Protein AF-0000000079918611 (afdb_homodimer)

Sequence (894 aa):
MAHETSGSGKTSVLRTPRFWIAPLLLVSIVMSLLAALYMGGMLDPTKNLDHFPIALVNQDEGDTLPGSTPPQQQNLGDQIEAGLIEGVDPEKVELRRIGIAEAQSKLDNGDLYGAIVIPSDFTKRTFILAQASVIPGDVERPVITIYTNPRAGTISANLVSNIGQMAMDKANQTMGEQLTAQVTQQLAATAPDAQLSGASRLVLTDPIDVRTVAHNPLPEGTGYGLAAFYYALLLVLAGFTGATIASTLVDGMLGFTPTEVGPLYLHNEAVPISRFNTLLVKWALMTLLAGIVSGLYLWISSALGLPITDPLALWEYGAFAIAAVGITAMSVMAAFGNLGLLINLMIFVVLALPSSGGTIPLEAAPRLYTWLGEFEPMHQIYIGVRAILFFGAKGDAGLIHAVWMTAGGLLIGLIFGAVVTRFYDRKGLHRRHKAPNALETVDVAGAMAHETSGSGKTSVLRTPRFWIAPLLLVSIVMSLLAALYMGGMLDPTKNLDHFPIALVNQDEGDTLPGSTPPQQQNLGDQIEAGLIEGVDPEKVELRRIGIAEAQSKLDNGDLYGAIVIPSDFTKRTFILAQASVIPGDVERPVITIYTNPRAGTISANLVSNIGQMAMDKANQTMGEQLTAQVTQQLAATAPDAQLSGASRLVLTDPIDVRTVAHNPLPEGTGYGLAAFYYALLLVLAGFTGATIASTLVDGMLGFTPTEVGPLYLHNEAVPISRFNTLLVKWALMTLLAGIVSGLYLWISSALGLPITDPLALWEYGAFAIAAVGITAMSVMAAFGNLGLLINLMIFVVLALPSSGGTIPLEAAPRLYTWLGEFEPMHQIYIGVRAILFFGAKGDAGLIHAVWMTAGGLLIGLIFGAVVTRFYDRKGLHRRHKAPNALETVDVAGA

Solvent-accessible surface area (backbone atoms only — not comparable to full-atom values): 44540 Å² total; per-residue (Å²): 133,78,77,82,69,80,73,72,66,64,66,37,53,81,64,34,65,65,65,58,45,51,44,49,51,52,44,42,50,55,48,48,52,37,45,50,44,55,48,60,42,42,25,42,37,82,81,27,30,43,49,37,42,29,32,36,24,76,49,39,72,32,36,65,46,84,90,42,83,71,76,39,78,43,45,53,41,59,53,50,52,53,49,50,60,69,72,44,56,61,64,33,40,29,74,40,80,46,53,67,69,57,45,51,52,33,47,60,37,52,72,24,35,24,32,41,39,35,41,47,54,32,30,46,30,45,54,49,37,57,49,25,43,76,37,69,41,93,55,57,66,24,55,37,40,35,32,20,19,38,75,62,14,45,53,42,19,51,48,39,50,51,53,48,48,57,53,43,51,54,51,26,45,54,49,9,54,52,50,44,52,50,46,51,54,49,34,54,70,74,36,68,85,62,69,69,31,12,35,26,50,51,44,34,51,50,37,57,43,77,40,80,42,64,45,79,64,77,64,81,26,29,29,74,47,45,44,32,40,53,50,31,49,48,35,52,45,45,4,45,54,35,31,51,54,37,49,52,50,51,35,34,75,43,15,71,39,66,42,32,62,46,88,44,69,47,73,42,73,59,54,94,63,55,58,43,59,52,49,50,52,50,41,54,50,39,47,54,42,15,49,52,44,21,46,47,48,52,50,51,41,46,74,70,45,36,70,68,82,44,61,66,63,50,31,52,51,36,16,50,50,13,26,23,44,14,39,27,42,46,21,41,25,70,51,25,33,66,57,16,54,54,53,42,42,45,58,68,48,57,50,17,67,56,23,27,35,51,68,56,43,44,39,26,20,49,69,67,37,46,57,42,32,73,70,38,65,46,17,32,45,22,38,24,41,32,8,32,58,65,38,76,53,30,50,86,33,33,27,51,58,18,52,50,52,45,50,51,50,27,50,49,18,53,51,52,28,51,53,48,28,47,51,38,48,70,71,62,58,58,87,60,79,75,63,81,71,74,78,73,77,71,72,69,66,82,107,135,78,76,80,69,82,70,70,66,67,67,37,54,78,65,34,64,65,64,58,45,50,43,47,50,52,42,40,50,54,49,49,52,37,44,48,45,54,47,60,40,42,24,42,36,81,78,26,30,43,49,37,42,29,32,37,24,75,50,39,70,30,36,65,46,84,88,42,85,70,76,40,78,43,46,54,41,60,52,51,52,53,49,50,60,70,71,44,58,62,65,31,39,30,73,40,81,47,52,67,68,57,46,51,52,33,47,61,38,52,72,24,34,23,32,41,40,34,40,47,54,31,28,45,31,44,54,50,39,57,48,24,45,78,35,70,41,92,54,58,67,23,54,36,40,35,32,20,19,36,74,63,14,45,51,42,18,51,47,40,51,50,54,48,48,55,51,44,52,54,50,24,46,54,50,10,54,52,50,44,52,51,45,51,53,47,33,54,70,75,36,68,86,61,70,71,31,11,35,26,49,52,43,34,52,53,36,56,43,76,41,80,42,62,45,79,63,76,65,82,27,28,28,74,46,44,45,32,39,55,51,26,50,48,33,51,46,46,4,46,53,36,30,52,53,37,49,52,50,51,35,32,74,43,15,72,39,66,42,33,62,47,86,44,69,48,74,42,75,60,55,94,62,55,58,45,60,51,49,50,52,50,42,52,50,38,46,54,42,15,49,51,44,21,46,48,47,52,50,51,41,45,73,70,44,36,72,67,82,46,63,66,62,48,32,53,50,37,17,50,48,13,24,24,43,13,40,26,41,45,22,40,25,69,50,26,32,66,57,15,53,53,54,42,42,44,57,68,48,56,50,17,67,56,22,26,35,51,68,55,44,44,39,26,21,48,68,68,37,46,57,43,32,73,70,38,66,46,18,34,44,22,38,24,41,31,8,31,58,64,38,76,53,30,49,85,33,31,26,52,58,19,53,51,53,46,51,52,50,27,50,50,18,51,49,52,28,52,51,48,29,46,51,39,47,71,70,64,59,58,86,61,78,77,65,83,70,72,76,73,76,71,70,67,67,81,109

Organism: NCBI:txid1990687

Structure (mmCIF, N/CA/C/O backbone):
data_AF-0000000079918611-model_v1
#
loop_
_entity.id
_entity.type
_entity.pdbx_description
1 polymer 'DUF3533 domain-containing protein'
#
loop_
_atom_site.group_PDB
_atom_site.id
_atom_site.type_symbol
_atom_site.label_atom_id
_atom_site.label_alt_id
_atom_site.label_comp_id
_atom_site.label_asym_id
_atom_site.label_entity_id
_atom_site.label_seq_id
_atom_site.pdbx_PDB_ins_code
_atom_site.Cartn_x
_atom_site.Cartn_y
_atom_site.Cartn_z
_atom_site.occupancy
_atom_site.B_iso_or_equiv
_atom_site.auth_seq_id
_atom_site.auth_comp_id
_atom_site.auth_asym_id
_atom_site.auth_atom_id
_atom_site.pdbx_PDB_model_num
ATOM 1 N N . MET A 1 1 ? -27.156 52.125 43.562 1 26.44 1 MET A N 1
ATOM 2 C CA . MET A 1 1 ? -27.812 50.938 43.062 1 26.44 1 MET A CA 1
ATOM 3 C C . MET A 1 1 ? -27.234 50.531 41.719 1 26.44 1 MET A C 1
ATOM 5 O O . MET A 1 1 ? -27.656 51.031 40.656 1 26.44 1 MET A O 1
ATOM 9 N N . ALA A 1 2 ? -26.062 50.438 41.531 1 37.22 2 ALA A N 1
ATOM 10 C CA . ALA A 1 2 ? -25.188 50.188 40.406 1 37.22 2 ALA A CA 1
ATOM 11 C C . ALA A 1 2 ? -25.625 48.938 39.656 1 37.22 2 ALA A C 1
ATOM 13 O O . ALA A 1 2 ? -25.797 47.875 40.25 1 37.22 2 ALA A O 1
ATOM 14 N N . HIS A 1 3 ? -26.359 49.125 38.562 1 30.62 3 HIS A N 1
ATOM 15 C CA . HIS A 1 3 ? -26.891 48.125 37.625 1 30.62 3 HIS A CA 1
ATOM 16 C C . HIS A 1 3 ? -25.859 47.062 37.312 1 30.62 3 HIS A C 1
ATOM 18 O O . HIS A 1 3 ? -24.719 47.375 36.969 1 30.62 3 HIS A O 1
ATOM 24 N N . GLU A 1 4 ? -25.828 46 38.062 1 33.47 4 GLU A N 1
ATOM 25 C CA . GLU A 1 4 ? -25.234 44.688 37.781 1 33.47 4 GLU A CA 1
ATOM 26 C C . GLU A 1 4 ? -25.391 44.312 36.312 1 33.47 4 GLU A C 1
ATOM 28 O O . GLU A 1 4 ? -26.406 43.719 35.938 1 33.47 4 GLU A O 1
ATOM 33 N N . THR A 1 5 ? -25.078 45.219 35.375 1 31.92 5 THR A N 1
ATOM 34 C CA . THR A 1 5 ? -25.359 45.062 33.938 1 31.92 5 THR A CA 1
ATOM 35 C C . THR A 1 5 ? -25.047 43.656 33.5 1 31.92 5 THR A C 1
ATOM 37 O O . THR A 1 5 ? -24.5 42.844 34.25 1 31.92 5 THR A O 1
ATOM 40 N N . SER A 1 6 ? -24.266 43.5 32.219 1 34.56 6 SER A N 1
ATOM 41 C CA . SER A 1 6 ? -24.359 42.75 30.953 1 34.56 6 SER A CA 1
ATOM 42 C C . SER A 1 6 ? -23.688 41.406 31.047 1 34.56 6 SER A C 1
ATOM 44 O O . SER A 1 6 ? -22.766 41.125 30.281 1 34.56 6 SER A O 1
ATOM 46 N N . GLY A 1 7 ? -23.562 40.781 32.031 1 38.34 7 GLY A N 1
ATOM 47 C CA . GLY A 1 7 ? -23.109 39.406 32.094 1 38.34 7 GLY A CA 1
ATOM 48 C C . GLY A 1 7 ? -23.766 38.5 31.094 1 38.34 7 GLY A C 1
ATOM 49 O O . GLY A 1 7 ? -23.484 37.281 31.047 1 38.34 7 GLY A O 1
ATOM 50 N N . SER A 1 8 ? -24.969 38.656 30.672 1 41.88 8 SER A N 1
ATOM 51 C CA . SER A 1 8 ? -25.906 37.906 29.859 1 41.88 8 SER A CA 1
ATOM 52 C C . SER A 1 8 ? -25.422 37.781 28.422 1 41.88 8 SER A C 1
ATOM 54 O O . SER A 1 8 ? -25.922 36.938 27.672 1 41.88 8 SER A O 1
ATOM 56 N N . GLY A 1 9 ? -24.719 38.625 27.844 1 42.59 9 GLY A N 1
ATOM 57 C CA . GLY A 1 9 ? -24.312 38.719 26.453 1 42.59 9 GLY A CA 1
ATOM 58 C C . GLY A 1 9 ? -23.266 37.656 26.062 1 42.59 9 GLY A C 1
ATOM 59 O O . GLY A 1 9 ? -22.969 37.469 24.875 1 42.59 9 GLY A O 1
ATOM 60 N N . LYS A 1 10 ? -22.328 37.312 26.875 1 50.03 10 LYS A N 1
ATOM 61 C CA . LYS A 1 10 ? -21.078 36.562 26.828 1 50.03 10 LYS A CA 1
ATOM 62 C C . LYS A 1 10 ? -21.344 35.062 26.656 1 50.03 10 LYS A C 1
ATOM 64 O O . LYS A 1 10 ? -20.641 34.375 25.891 1 50.03 10 LYS A O 1
ATOM 69 N N . THR A 1 11 ? -22.188 34.469 27.438 1 53.34 11 THR A N 1
ATOM 70 C CA . THR A 1 11 ? -22.734 33.125 27.328 1 53.34 11 THR A CA 1
ATOM 71 C C . THR A 1 11 ? -23.578 33 26.062 1 53.34 11 THR A C 1
ATOM 73 O O . THR A 1 11 ? -24.016 31.891 25.719 1 53.34 11 THR A O 1
ATOM 76 N N . SER A 1 12 ? -23.672 34.062 25.391 1 62.44 12 SER A N 1
ATOM 77 C CA . SER A 1 12 ? -24.609 34.188 24.281 1 62.44 12 SER A CA 1
ATOM 78 C C . SER A 1 12 ? -24 33.594 23 1 62.44 12 SER A C 1
ATOM 80 O O . SER A 1 12 ? -24.719 32.938 22.219 1 62.44 12 SER A O 1
ATOM 82 N N . VAL A 1 13 ? -22.766 33.719 22.969 1 64.38 13 VAL A N 1
ATOM 83 C CA . VAL A 1 13 ? -22.234 33.219 21.719 1 64.38 13 VAL A CA 1
ATOM 84 C C . VAL A 1 13 ? -22.312 31.688 21.672 1 64.38 13 VAL A C 1
ATOM 86 O O . VAL A 1 13 ? -22.594 31.109 20.625 1 64.38 13 VAL A O 1
ATOM 89 N N . LEU A 1 14 ? -22.219 31.125 22.906 1 68.56 14 LEU A N 1
ATOM 90 C CA . LEU A 1 14 ? -22.281 29.656 22.984 1 68.56 14 LEU A CA 1
ATOM 91 C C . LEU A 1 14 ? -23.703 29.172 22.719 1 68.56 14 LEU A C 1
ATOM 93 O O . LEU A 1 14 ? -23.906 27.984 22.422 1 68.56 14 LEU A O 1
ATOM 97 N N . ARG A 1 15 ? -24.562 30.141 22.766 1 68.38 15 ARG A N 1
ATOM 98 C CA . ARG A 1 15 ? -25.969 29.75 22.594 1 68.38 15 ARG A CA 1
ATOM 99 C C . ARG A 1 15 ? -26.438 29.984 21.172 1 68.38 15 ARG A C 1
ATOM 101 O O . ARG A 1 15 ? -27.547 29.594 20.797 1 68.38 15 ARG A O 1
ATOM 108 N N . THR A 1 16 ? -25.594 30.531 20.453 1 75.38 16 THR A N 1
ATOM 109 C CA . THR A 1 16 ? -26 30.734 19.062 1 75.38 16 THR A CA 1
ATOM 110 C C . THR A 1 16 ? -25.766 29.484 18.234 1 75.38 16 THR A C 1
ATOM 112 O O . THR A 1 16 ? -24.703 28.844 18.344 1 75.38 16 THR A O 1
ATOM 115 N N . PRO A 1 17 ? -26.812 29.094 17.531 1 77.31 17 PRO A N 1
ATOM 116 C CA . PRO A 1 17 ? -26.703 27.875 16.719 1 77.31 17 PRO A CA 1
ATOM 117 C C . PRO A 1 17 ? -25.562 27.953 15.711 1 77.31 17 PRO A C 1
ATOM 119 O O . PRO A 1 17 ? -25 26.922 15.344 1 77.31 17 PRO A O 1
ATOM 122 N N . ARG A 1 18 ? -25.344 29.094 15.25 1 75.62 18 ARG A N 1
ATOM 123 C CA . ARG A 1 18 ? -24.281 29.234 14.242 1 75.62 18 ARG A CA 1
ATOM 124 C C . ARG A 1 18 ? -22.938 28.812 14.812 1 75.62 18 ARG A C 1
ATOM 126 O O . ARG A 1 18 ? -22.094 28.281 14.086 1 75.62 18 ARG A O 1
ATOM 133 N N . PHE A 1 19 ? -22.703 29.031 16.094 1 77.62 19 PHE A N 1
ATOM 134 C CA . PHE A 1 19 ? -21.453 28.688 16.766 1 77.62 19 PHE A CA 1
ATOM 135 C C . PHE A 1 19 ? -21.188 27.188 16.688 1 77.62 19 PHE A C 1
ATOM 137 O O . PHE A 1 19 ? -20.047 26.781 16.438 1 77.62 19 PHE A O 1
ATOM 144 N N . TRP A 1 20 ? -22.188 26.438 16.75 1 80.38 20 TRP A N 1
ATOM 145 C CA . TRP A 1 20 ? -22.047 24.984 16.75 1 80.38 20 TRP A CA 1
ATOM 146 C C . TRP A 1 20 ? -22.156 24.422 15.336 1 80.38 20 TRP A C 1
ATOM 148 O O . TRP A 1 20 ? -21.438 23.484 14.969 1 80.38 20 TRP A O 1
ATOM 158 N N . ILE A 1 21 ? -22.875 25 14.508 1 87.38 21 ILE A N 1
ATOM 159 C CA . ILE A 1 21 ? -23.219 24.422 13.219 1 87.38 21 ILE A CA 1
ATOM 160 C C . ILE A 1 21 ? -22.078 24.656 12.227 1 87.38 21 ILE A C 1
ATOM 162 O O . ILE A 1 21 ? -21.781 23.781 11.398 1 87.38 21 ILE A O 1
ATOM 166 N N . ALA A 1 22 ? -21.391 25.734 12.305 1 84.81 22 ALA A N 1
ATOM 167 C CA . ALA A 1 22 ? -20.375 26.062 11.312 1 84.81 22 ALA A CA 1
ATOM 168 C C . ALA A 1 22 ? -19.219 25.047 11.352 1 84.81 22 ALA A C 1
ATOM 170 O O . ALA A 1 22 ? -18.891 24.438 10.336 1 84.81 22 ALA A O 1
ATOM 171 N N . PRO A 1 23 ? -18.688 24.859 12.57 1 86.88 23 PRO A N 1
ATOM 172 C CA . PRO A 1 23 ? -17.609 23.859 12.602 1 86.88 23 PRO A CA 1
ATOM 173 C C . PRO A 1 23 ? -18.094 22.453 12.281 1 86.88 23 PRO A C 1
ATOM 175 O O . PRO A 1 23 ? -17.391 21.703 11.602 1 86.88 23 PRO A O 1
ATOM 178 N N . LEU A 1 24 ? -19.219 22.141 12.727 1 91.75 24 LEU A N 1
ATOM 179 C CA . LEU A 1 24 ? -19.766 20.812 12.469 1 91.75 24 LEU A CA 1
ATOM 180 C C . LEU A 1 24 ? -19.969 20.578 10.977 1 91.75 24 LEU A C 1
ATOM 182 O O . LEU A 1 24 ? -19.609 19.531 10.445 1 91.75 24 LEU A O 1
ATOM 186 N N . LEU A 1 25 ? -20.484 21.531 10.289 1 92 25 LEU A N 1
ATOM 187 C CA . LEU A 1 25 ? -20.781 21.422 8.867 1 92 25 LEU A CA 1
ATOM 188 C C . LEU A 1 25 ? -19.484 21.391 8.047 1 92 25 LEU A C 1
ATOM 190 O O . LEU A 1 25 ? -19.328 20.562 7.156 1 92 25 LEU A O 1
ATOM 194 N N . LEU A 1 26 ? -18.562 22.266 8.383 1 88.5 26 LEU A N 1
ATOM 195 C CA . LEU A 1 26 ? -17.344 22.359 7.602 1 88.5 26 LEU A CA 1
ATOM 196 C C . LEU A 1 26 ? -16.516 21.094 7.746 1 88.5 26 LEU A C 1
ATOM 198 O O . LEU A 1 26 ? -16.062 20.516 6.75 1 88.5 26 LEU A O 1
ATOM 202 N N . VAL A 1 27 ? -16.328 20.672 8.961 1 90.75 27 VAL A N 1
ATOM 203 C CA . VAL A 1 27 ? -15.531 19.469 9.195 1 90.75 27 VAL A CA 1
ATOM 204 C C . VAL A 1 27 ? -16.203 18.266 8.539 1 90.75 27 VAL A C 1
ATOM 206 O O . VAL A 1 27 ? -15.547 17.453 7.906 1 90.75 27 VAL A O 1
ATOM 209 N N . SER A 1 28 ? -17.516 18.219 8.672 1 94.44 28 SER A N 1
ATOM 210 C CA . SER A 1 28 ? -18.234 17.094 8.094 1 94.44 28 SER A CA 1
ATOM 211 C C . SER A 1 28 ? -18.094 17.062 6.574 1 94.44 28 SER A C 1
ATOM 213 O O . SER A 1 28 ? -17.922 15.992 5.984 1 94.44 28 SER A O 1
ATOM 215 N N . ILE A 1 29 ? -18.109 18.172 5.922 1 92.31 29 ILE A N 1
ATOM 216 C CA . ILE A 1 29 ? -17.984 18.25 4.469 1 92.31 29 ILE A CA 1
ATOM 217 C C . ILE A 1 29 ? -16.578 17.828 4.051 1 92.31 29 ILE A C 1
ATOM 219 O O . ILE A 1 29 ? -16.406 17 3.154 1 92.31 29 ILE A O 1
ATOM 223 N N . VAL A 1 30 ? -15.594 18.359 4.723 1 88.88 30 VAL A N 1
ATOM 224 C CA . VAL A 1 30 ? -14.203 18.078 4.395 1 88.88 30 VAL A CA 1
ATOM 225 C C . VAL A 1 30 ? -13.914 16.594 4.613 1 88.88 30 VAL A C 1
ATOM 227 O O . VAL A 1 30 ? -13.297 15.938 3.766 1 88.88 30 VAL A O 1
ATOM 230 N N . MET A 1 31 ? -14.391 16.078 5.723 1 92.31 31 MET A N 1
ATOM 231 C CA . MET A 1 31 ? -14.125 14.68 6.047 1 92.31 31 MET A CA 1
ATOM 232 C C . MET A 1 31 ? -14.906 13.75 5.129 1 92.31 31 MET A C 1
ATOM 234 O O . MET A 1 31 ? -14.43 12.664 4.789 1 92.31 31 MET A O 1
ATOM 238 N N . SER A 1 32 ? -16.141 14.211 4.723 1 94.31 32 SER A N 1
ATOM 239 C CA . SER A 1 32 ? -16.891 13.422 3.756 1 94.31 32 SER A CA 1
ATOM 240 C C . SER A 1 32 ? -16.172 13.344 2.418 1 94.31 32 SER A C 1
ATOM 242 O O . SER A 1 32 ? -16.109 12.273 1.798 1 94.31 32 SER A O 1
ATOM 244 N N . LEU A 1 33 ? -15.648 14.461 1.994 1 90.88 33 LEU A N 1
ATOM 245 C CA . LEU A 1 33 ? -14.875 14.477 0.757 1 90.88 33 LEU A CA 1
ATOM 246 C C . LEU A 1 33 ? -13.641 13.586 0.873 1 90.88 33 LEU A C 1
ATOM 248 O O . LEU A 1 33 ? -13.305 12.859 -0.065 1 90.88 33 LEU A O 1
ATOM 252 N N . LEU A 1 34 ? -13.055 13.625 1.976 1 91.25 34 LEU A N 1
ATOM 253 C CA . LEU A 1 34 ? -11.891 12.781 2.229 1 91.25 34 LEU A CA 1
ATOM 254 C C . LEU A 1 34 ? -12.258 11.305 2.135 1 91.25 34 LEU A C 1
ATOM 256 O O . LEU A 1 34 ? -11.562 10.539 1.464 1 91.25 34 LEU A O 1
ATOM 260 N N . ALA A 1 35 ? -13.32 10.953 2.744 1 93.88 35 ALA A N 1
ATOM 261 C CA . ALA A 1 35 ? -13.758 9.562 2.734 1 93.88 35 ALA A CA 1
ATOM 262 C C . ALA A 1 35 ? -14.102 9.102 1.32 1 93.88 35 ALA A C 1
ATOM 264 O O . ALA A 1 35 ? -13.719 8.008 0.904 1 93.88 35 ALA A O 1
ATOM 265 N N . ALA A 1 36 ? -14.812 9.938 0.601 1 93.38 36 ALA A N 1
ATOM 266 C CA . ALA A 1 36 ? -15.219 9.602 -0.761 1 93.38 36 ALA A CA 1
ATOM 267 C C . ALA A 1 36 ? -14.008 9.398 -1.665 1 93.38 36 ALA A C 1
ATOM 269 O O . ALA A 1 36 ? -13.969 8.453 -2.453 1 93.38 36 ALA A O 1
ATOM 270 N N . LEU A 1 37 ? -13.062 10.203 -1.494 1 90.44 37 LEU A N 1
ATOM 271 C CA . LEU A 1 37 ? -11.891 10.148 -2.365 1 90.44 37 LEU A CA 1
ATOM 272 C C . LEU A 1 37 ? -10.961 9.008 -1.965 1 90.44 37 LEU A C 1
ATOM 274 O O . LEU A 1 37 ? -10.438 8.297 -2.826 1 90.44 37 LEU A O 1
ATOM 278 N N . TYR A 1 38 ? -10.766 8.812 -0.687 1 90.81 38 TYR A N 1
ATOM 279 C CA . TYR A 1 38 ? -9.852 7.777 -0.226 1 90.81 38 TYR A CA 1
ATOM 280 C C . TYR A 1 38 ? -10.43 6.391 -0.477 1 90.81 38 TYR A C 1
ATOM 282 O O . TYR A 1 38 ? -9.742 5.504 -0.988 1 90.81 38 TYR A O 1
ATOM 290 N N . MET A 1 39 ? -11.719 6.219 -0.211 1 92.44 39 MET A N 1
ATOM 291 C CA . MET A 1 39 ? -12.352 4.914 -0.376 1 92.44 39 MET A CA 1
ATOM 292 C C . MET A 1 39 ? -12.734 4.672 -1.832 1 92.44 39 MET A C 1
ATOM 294 O O . MET A 1 39 ? -12.602 3.559 -2.34 1 92.44 39 MET A O 1
ATOM 298 N N . GLY A 1 40 ? -13.141 5.672 -2.492 1 90.69 40 GLY A N 1
ATOM 299 C CA . GLY A 1 40 ? -13.625 5.527 -3.854 1 90.69 40 GLY A CA 1
ATOM 300 C C . GLY A 1 40 ? -12.57 5.023 -4.816 1 90.69 40 GLY A C 1
ATOM 301 O O . GLY A 1 40 ? -12.883 4.297 -5.766 1 90.69 40 GLY A O 1
ATOM 302 N N . GLY A 1 41 ? -11.359 5.328 -4.598 1 88.12 41 GLY A N 1
ATOM 303 C CA . GLY A 1 41 ? -10.289 4.98 -5.523 1 88.12 41 GLY A CA 1
ATOM 304 C C . GLY A 1 41 ? -9.656 3.637 -5.227 1 88.12 41 GLY A C 1
ATOM 305 O O . GLY A 1 41 ? -8.992 3.055 -6.09 1 88.12 41 GLY A O 1
ATOM 306 N N . MET A 1 42 ? -9.938 3.068 -4.102 1 89 42 MET A N 1
ATOM 307 C CA . MET A 1 42 ? -9.102 1.938 -3.709 1 89 42 MET A CA 1
ATOM 308 C C . MET A 1 42 ? -9.938 0.678 -3.525 1 89 42 MET A C 1
ATOM 310 O O . MET A 1 42 ? -9.414 -0.434 -3.543 1 89 42 MET A O 1
ATOM 314 N N . LEU A 1 43 ? -11.273 0.711 -3.52 1 88.88 43 LEU A N 1
ATOM 315 C CA . LEU A 1 43 ? -12.102 -0.388 -3.043 1 88.88 43 LEU A CA 1
ATOM 316 C C . LEU A 1 43 ? -12.188 -1.501 -4.082 1 88.88 43 LEU A C 1
ATOM 318 O O . LEU A 1 43 ? -12.203 -2.684 -3.73 1 88.88 43 LEU A O 1
ATOM 322 N N . ASP A 1 44 ? -12.141 -1.106 -5.344 1 90.5 44 ASP A N 1
ATOM 323 C CA . ASP A 1 44 ? -12.367 -2.156 -6.332 1 90.5 44 ASP A CA 1
ATOM 324 C C . ASP A 1 44 ? -11.562 -1.895 -7.605 1 90.5 44 ASP A C 1
ATOM 326 O O . ASP A 1 44 ? -12.133 -1.59 -8.656 1 90.5 44 ASP A O 1
ATOM 330 N N . PRO A 1 45 ? -10.258 -2.162 -7.535 1 88.12 45 PRO A N 1
ATOM 331 C CA . PRO A 1 45 ? -9.422 -1.912 -8.711 1 88.12 45 PRO A CA 1
ATOM 332 C C . PRO A 1 45 ? -9.844 -2.744 -9.922 1 88.12 45 PRO A C 1
ATOM 334 O O . PRO A 1 45 ? -9.844 -2.244 -11.047 1 88.12 45 PRO A O 1
ATOM 337 N N . THR A 1 46 ? -10.234 -3.957 -9.727 1 88.12 46 THR A N 1
ATOM 338 C CA . THR A 1 46 ? -10.594 -4.844 -10.828 1 88.12 46 THR A CA 1
ATOM 339 C C . THR A 1 46 ? -11.867 -4.363 -11.516 1 88.12 46 THR A C 1
ATOM 341 O O . THR A 1 46 ? -11.984 -4.449 -12.742 1 88.12 46 THR A O 1
ATOM 344 N N . LYS A 1 47 ? -12.742 -3.85 -10.734 1 88.69 47 LYS A N 1
ATOM 345 C CA . LYS A 1 47 ? -14.008 -3.355 -11.281 1 88.69 47 LYS A CA 1
ATOM 346 C C . LYS A 1 47 ? -13.797 -2.053 -12.047 1 88.69 47 LYS A C 1
ATOM 348 O O . LYS A 1 47 ? -14.516 -1.771 -13.008 1 88.69 47 LYS A O 1
ATOM 353 N N . ASN A 1 48 ? -12.789 -1.37 -11.688 1 90.75 48 ASN A N 1
ATOM 354 C CA . ASN A 1 48 ? -12.625 -0.032 -12.242 1 90.75 48 ASN A CA 1
ATOM 355 C C . ASN A 1 48 ? -11.516 0.001 -13.297 1 90.75 48 ASN A C 1
ATOM 357 O O . ASN A 1 48 ? -11.008 1.07 -13.633 1 90.75 48 ASN A O 1
ATOM 361 N N . LEU A 1 49 ? -11.133 -1.151 -13.742 1 92.06 49 LEU A N 1
ATOM 362 C CA . LEU A 1 49 ? -10.148 -1.166 -14.812 1 92.06 49 LEU A CA 1
ATOM 363 C C . LEU A 1 49 ? -10.641 -0.364 -16.016 1 92.06 49 LEU A C 1
ATOM 365 O O . LEU A 1 49 ? -11.82 -0.437 -16.375 1 92.06 49 LEU A O 1
ATOM 369 N N . ASP A 1 50 ? -9.812 0.501 -16.438 1 93.44 50 ASP A N 1
ATOM 370 C CA . ASP A 1 50 ? -10.094 1.335 -17.594 1 93.44 50 ASP A CA 1
ATOM 371 C C . ASP A 1 50 ? -8.922 1.337 -18.578 1 93.44 50 ASP A C 1
ATOM 373 O O . ASP A 1 50 ? -7.961 2.09 -18.391 1 93.44 50 ASP A O 1
ATOM 377 N N . HIS A 1 51 ? -8.961 0.568 -19.656 1 93.38 51 HIS A N 1
ATOM 378 C CA . HIS A 1 51 ? -7.949 0.448 -20.703 1 93.38 51 HIS A CA 1
ATOM 379 C C . HIS A 1 51 ? -6.57 0.175 -20.109 1 93.38 51 HIS A C 1
ATOM 381 O O . HIS A 1 51 ? -5.605 0.875 -20.422 1 93.38 51 HIS A O 1
ATOM 387 N N . PHE A 1 52 ? -6.543 -0.793 -19.141 1 94.31 52 PHE A N 1
ATOM 388 C CA . PHE A 1 52 ? -5.309 -1.251 -18.516 1 94.31 52 PHE A CA 1
ATOM 389 C C . PHE A 1 52 ? -4.387 -1.902 -19.531 1 94.31 52 PHE A C 1
ATOM 391 O O . PHE A 1 52 ? -4.707 -2.961 -20.078 1 94.31 52 PHE A O 1
ATOM 398 N N . PRO A 1 53 ? -3.264 -1.286 -19.828 1 95.94 53 PRO A N 1
ATOM 399 C CA . PRO A 1 53 ? -2.5 -1.699 -21.016 1 95.94 53 PRO A CA 1
ATOM 400 C C . PRO A 1 53 ? -1.59 -2.895 -20.734 1 95.94 53 PRO A C 1
ATOM 402 O O . PRO A 1 53 ? -0.742 -2.838 -19.844 1 95.94 53 PRO A O 1
ATOM 405 N N . ILE A 1 54 ? -1.673 -3.906 -21.484 1 97.5 54 ILE A N 1
ATOM 406 C CA . ILE A 1 54 ? -0.837 -5.102 -21.5 1 97.5 54 ILE A CA 1
ATOM 407 C C . ILE A 1 54 ? -0.446 -5.438 -22.938 1 97.5 54 ILE A C 1
ATOM 409 O O . ILE A 1 54 ? -1.275 -5.367 -23.844 1 97.5 54 ILE A O 1
ATOM 413 N N . ALA A 1 55 ? 0.792 -5.766 -23.156 1 98.25 55 ALA A N 1
ATOM 414 C CA . ALA A 1 55 ? 1.22 -6.148 -24.5 1 98.25 55 ALA A CA 1
ATOM 415 C C . ALA A 1 55 ? 0.935 -7.625 -24.766 1 98.25 55 ALA A C 1
ATOM 417 O O . ALA A 1 55 ? 1.093 -8.461 -23.875 1 98.25 55 ALA A O 1
ATOM 418 N N . LEU A 1 56 ? 0.472 -7.91 -25.891 1 97.88 56 LEU A N 1
ATOM 419 C CA . LEU A 1 56 ? 0.352 -9.266 -26.406 1 97.88 56 LEU A CA 1
ATOM 420 C C . LEU A 1 56 ? 1.315 -9.492 -27.578 1 97.88 56 LEU A C 1
ATOM 422 O O . LEU A 1 56 ? 1.153 -8.906 -28.641 1 97.88 56 LEU A O 1
ATOM 426 N N . VAL A 1 57 ? 2.322 -10.328 -27.328 1 98.25 57 VAL A N 1
ATOM 427 C CA . VAL A 1 57 ? 3.365 -10.609 -28.312 1 98.25 57 VAL A CA 1
ATOM 428 C C . VAL A 1 57 ? 3.246 -12.047 -28.812 1 98.25 57 VAL A C 1
ATOM 430 O O . VAL A 1 57 ? 3.564 -12.984 -28.078 1 98.25 57 VAL A O 1
ATOM 433 N N . ASN A 1 58 ? 2.797 -12.242 -29.953 1 98.06 58 ASN A N 1
ATOM 434 C CA . ASN A 1 58 ? 2.717 -13.562 -30.578 1 98.06 58 ASN A CA 1
ATOM 435 C C . ASN A 1 58 ? 3.842 -13.773 -31.594 1 98.06 58 ASN A C 1
ATOM 437 O O . ASN A 1 58 ? 3.818 -13.203 -32.688 1 98.06 58 ASN A O 1
ATOM 441 N N . GLN A 1 59 ? 4.812 -14.625 -31.203 1 97.56 59 GLN A N 1
ATOM 442 C CA . GLN A 1 59 ? 5.945 -14.891 -32.094 1 97.56 59 GLN A CA 1
ATOM 443 C C . GLN A 1 59 ? 5.844 -16.281 -32.688 1 97.56 59 GLN A C 1
ATOM 445 O O . GLN A 1 59 ? 6.77 -16.734 -33.375 1 97.56 59 GLN A O 1
ATOM 450 N N . ASP A 1 60 ? 4.719 -16.953 -32.5 1 97.38 60 ASP A N 1
ATOM 451 C CA . ASP A 1 60 ? 4.586 -18.344 -32.938 1 97.38 60 ASP A CA 1
ATOM 452 C C . ASP A 1 60 ? 4.656 -18.453 -34.469 1 97.38 60 ASP A C 1
ATOM 454 O O . ASP A 1 60 ? 3.932 -17.75 -35.188 1 97.38 60 ASP A O 1
ATOM 458 N N . GLU A 1 61 ? 5.504 -19.375 -35 1 95.69 61 GLU A N 1
ATOM 459 C CA . GLU A 1 61 ? 5.691 -19.531 -36.438 1 95.69 61 GLU A CA 1
ATOM 460 C C . GLU A 1 61 ? 4.766 -20.609 -37 1 95.69 61 GLU A C 1
ATOM 462 O O . GLU A 1 61 ? 4.574 -20.703 -38.219 1 95.69 61 GLU A O 1
ATOM 467 N N . GLY A 1 62 ? 4.191 -21.297 -36.094 1 93.56 62 GLY A N 1
ATOM 468 C CA . GLY A 1 62 ? 3.361 -22.406 -36.562 1 93.56 62 GLY A CA 1
ATOM 469 C C . GLY A 1 62 ? 4.164 -23.625 -36.938 1 93.56 62 GLY A C 1
ATOM 470 O O . GLY A 1 62 ? 5.391 -23.641 -36.812 1 93.56 62 GLY A O 1
ATOM 471 N N . ASP A 1 63 ? 3.426 -24.719 -37.219 1 92.75 63 ASP A N 1
ATOM 472 C CA . ASP A 1 63 ? 4.035 -25.953 -37.688 1 92.75 63 ASP A CA 1
ATOM 473 C C . ASP A 1 63 ? 3.02 -26.812 -38.469 1 92.75 63 ASP A C 1
ATOM 475 O O . ASP A 1 63 ? 1.839 -26.469 -38.531 1 92.75 63 ASP A O 1
ATOM 479 N N . THR A 1 64 ? 3.602 -27.859 -39.125 1 90.69 64 THR A N 1
ATOM 480 C CA . THR A 1 64 ? 2.734 -28.797 -39.844 1 90.69 64 THR A CA 1
ATOM 481 C C . THR A 1 64 ? 2.213 -29.875 -38.906 1 90.69 64 THR A C 1
ATOM 483 O O . THR A 1 64 ? 2.98 -30.453 -38.125 1 90.69 64 THR A O 1
ATOM 486 N N . LEU A 1 65 ? 0.849 -30 -38.844 1 83.69 65 LEU A N 1
ATOM 487 C CA . LEU A 1 65 ? 0.238 -31.047 -38.031 1 83.69 65 LEU A CA 1
ATOM 488 C C . LEU A 1 65 ? 0.812 -32.406 -38.375 1 83.69 65 LEU A C 1
ATOM 490 O O . LEU A 1 65 ? 0.785 -32.844 -39.531 1 83.69 65 LEU A O 1
ATOM 494 N N . PRO A 1 66 ? 1.339 -33 -37.312 1 77.38 66 PRO A N 1
ATOM 495 C CA . PRO A 1 66 ? 1.912 -34.312 -37.625 1 77.38 66 PRO A CA 1
ATOM 496 C C . PRO A 1 66 ? 0.875 -35.312 -38.125 1 77.38 66 PRO A C 1
ATOM 498 O O . PRO A 1 66 ? -0.237 -35.375 -37.594 1 77.38 66 PRO A O 1
ATOM 501 N N . GLY A 1 67 ? 1.152 -36.031 -39.219 1 73.5 67 GLY A N 1
ATOM 502 C CA . GLY A 1 67 ? 0.317 -37.094 -39.75 1 73.5 67 GLY A CA 1
ATOM 503 C C . GLY A 1 67 ? -0.795 -36.594 -40.625 1 73.5 67 GLY A C 1
ATOM 504 O O . GLY A 1 67 ? -1.646 -37.375 -41.094 1 73.5 67 GLY A O 1
ATOM 505 N N . SER A 1 68 ? -0.763 -35.312 -40.812 1 76.31 68 SER A N 1
ATOM 506 C CA . SER A 1 68 ? -1.812 -34.75 -41.656 1 76.31 68 SER A CA 1
ATOM 507 C C . SER A 1 68 ? -1.507 -35 -43.125 1 76.31 68 SER A C 1
ATOM 509 O O . SER A 1 68 ? -0.368 -34.812 -43.562 1 76.31 68 SER A O 1
ATOM 511 N N . THR A 1 69 ? -2.525 -35.594 -43.812 1 78.88 69 THR A N 1
ATOM 512 C CA . THR A 1 69 ? -2.445 -35.781 -45.25 1 78.88 69 THR A CA 1
ATOM 513 C C . THR A 1 69 ? -3.662 -35.156 -45.938 1 78.88 69 THR A C 1
ATOM 515 O O . THR A 1 69 ? -4.785 -35.625 -45.781 1 78.88 69 THR A O 1
ATOM 518 N N . PRO A 1 70 ? -3.443 -34.062 -46.719 1 83.38 70 PRO A N 1
ATOM 519 C CA . PRO A 1 70 ? -2.227 -33.312 -47 1 83.38 70 PRO A CA 1
ATOM 520 C C . PRO A 1 70 ? -1.722 -32.531 -45.781 1 83.38 70 PRO A C 1
ATOM 522 O O . PRO A 1 70 ? -2.453 -32.344 -44.812 1 83.38 70 PRO A O 1
ATOM 525 N N . PRO A 1 71 ? -0.462 -32.188 -45.906 1 84.75 71 PRO A N 1
ATOM 526 C CA . PRO A 1 71 ? 0.106 -31.438 -44.781 1 84.75 71 PRO A CA 1
ATOM 527 C C . PRO A 1 71 ? -0.683 -30.172 -44.438 1 84.75 71 PRO A C 1
ATOM 529 O O . PRO A 1 71 ? -0.931 -29.344 -45.312 1 84.75 71 PRO A O 1
ATOM 532 N N . GLN A 1 72 ? -1.24 -30.141 -43.25 1 87.38 72 GLN A N 1
ATOM 533 C CA . GLN A 1 72 ? -2.016 -29 -42.75 1 87.38 72 GLN A CA 1
ATOM 534 C C . GLN A 1 72 ? -1.185 -28.125 -41.812 1 87.38 72 GLN A C 1
ATOM 536 O O . GLN A 1 72 ? -0.666 -28.609 -40.812 1 87.38 72 GLN A O 1
ATOM 541 N N . GLN A 1 73 ? -1.033 -26.859 -42.25 1 90.75 73 GLN A N 1
ATOM 542 C CA . GLN A 1 73 ? -0.318 -25.906 -41.406 1 90.75 73 GLN A CA 1
ATOM 543 C C . GLN A 1 73 ? -1.22 -25.375 -40.312 1 90.75 73 GLN A C 1
ATOM 545 O O . GLN A 1 73 ? -2.383 -25.047 -40.562 1 90.75 73 GLN A O 1
ATOM 550 N N . GLN A 1 74 ? -0.737 -25.438 -39.062 1 90.81 74 GLN A N 1
ATOM 551 C CA . GLN A 1 74 ? -1.477 -24.891 -37.906 1 90.81 74 GLN A CA 1
ATOM 552 C C . GLN A 1 74 ? -0.607 -23.938 -37.094 1 90.81 74 GLN A C 1
ATOM 554 O O . GLN A 1 74 ? 0.613 -24.109 -37.031 1 90.81 74 GLN A O 1
ATOM 559 N N . ASN A 1 75 ? -1.216 -22.875 -36.625 1 93.81 75 ASN A N 1
ATOM 560 C CA . ASN A 1 75 ? -0.573 -21.938 -35.719 1 93.81 75 ASN A CA 1
ATOM 561 C C . ASN A 1 75 ? -1.376 -21.781 -34.438 1 93.81 75 ASN A C 1
ATOM 563 O O . ASN A 1 75 ? -2.295 -20.953 -34.375 1 93.81 75 ASN A O 1
ATOM 567 N N . LEU A 1 76 ? -0.988 -22.547 -33.469 1 92.88 76 LEU A N 1
ATOM 568 C CA . LEU A 1 76 ? -1.707 -22.547 -32.188 1 92.88 76 LEU A CA 1
ATOM 569 C C . LEU A 1 76 ? -1.543 -21.203 -31.484 1 92.88 76 LEU A C 1
ATOM 571 O O . LEU A 1 76 ? -2.41 -20.812 -30.703 1 92.88 76 LEU A O 1
ATOM 575 N N . GLY A 1 77 ? -0.426 -20.531 -31.672 1 94.62 77 GLY A N 1
ATOM 576 C CA . GLY A 1 77 ? -0.226 -19.203 -31.125 1 94.62 77 GLY A CA 1
ATOM 577 C C . GLY A 1 77 ? -1.283 -18.203 -31.578 1 94.62 77 GLY A C 1
ATOM 578 O O . GLY A 1 77 ? -1.779 -17.422 -30.766 1 94.62 77 GLY A O 1
ATOM 579 N N . ASP A 1 78 ? -1.608 -18.281 -32.812 1 95 78 ASP A N 1
ATOM 580 C CA . ASP A 1 78 ? -2.66 -17.406 -33.344 1 95 78 ASP A CA 1
ATOM 581 C C . ASP A 1 78 ? -4.004 -17.719 -32.688 1 95 78 ASP A C 1
ATOM 583 O O . ASP A 1 78 ? -4.797 -16.812 -32.438 1 95 78 ASP A O 1
ATOM 587 N N . GLN A 1 79 ? -4.242 -18.953 -32.438 1 91.25 79 GLN A N 1
ATOM 588 C CA . GLN A 1 79 ? -5.496 -19.359 -31.812 1 91.25 79 GLN A CA 1
ATOM 589 C C . GLN A 1 79 ? -5.574 -18.844 -30.375 1 91.25 79 GLN A C 1
ATOM 591 O O . GLN A 1 79 ? -6.625 -18.359 -29.938 1 91.25 79 GLN A O 1
ATOM 596 N N . ILE A 1 80 ? -4.488 -18.969 -29.75 1 93.44 80 ILE A N 1
ATOM 597 C CA . ILE A 1 80 ? -4.426 -18.5 -28.375 1 93.44 80 ILE A CA 1
ATOM 598 C C . ILE A 1 80 ? -4.621 -16.984 -28.344 1 93.44 80 ILE A C 1
ATOM 600 O O . ILE A 1 80 ? -5.352 -16.469 -27.5 1 93.44 80 ILE A O 1
ATOM 604 N N . GLU A 1 81 ? -3.908 -16.266 -29.203 1 94.81 81 GLU A N 1
ATOM 605 C CA . GLU A 1 81 ? -4.039 -14.812 -29.297 1 94.81 81 GLU A CA 1
ATOM 606 C C . GLU A 1 81 ? -5.492 -14.398 -29.516 1 94.81 81 GLU A C 1
ATOM 608 O O . GLU A 1 81 ? -6 -13.5 -28.844 1 94.81 81 GLU A O 1
ATOM 613 N N . ALA A 1 82 ? -6.152 -15.055 -30.438 1 92.62 82 ALA A N 1
ATOM 614 C CA . ALA A 1 82 ? -7.551 -14.758 -30.734 1 92.62 82 ALA A CA 1
ATOM 615 C C . ALA A 1 82 ? -8.438 -15.031 -29.531 1 92.62 82 ALA A C 1
ATOM 617 O O . ALA A 1 82 ? -9.359 -14.258 -29.25 1 92.62 82 ALA A O 1
ATOM 618 N N . GLY A 1 83 ? -8.172 -16.094 -28.875 1 89.81 83 GLY A N 1
ATOM 619 C CA . GLY A 1 83 ? -8.922 -16.422 -27.688 1 89.81 83 GLY A CA 1
ATOM 620 C C . GLY A 1 83 ? -8.742 -15.414 -26.562 1 89.81 83 GLY A C 1
ATOM 621 O O . GLY A 1 83 ? -9.703 -15.078 -25.875 1 89.81 83 GLY A O 1
ATOM 622 N N . LEU A 1 84 ? -7.547 -14.977 -26.422 1 92 84 LEU A N 1
ATOM 623 C CA . LEU A 1 84 ? -7.254 -13.984 -25.391 1 92 84 LEU A CA 1
ATOM 624 C C . LEU A 1 84 ? -7.98 -12.672 -25.672 1 92 84 LEU A C 1
ATOM 626 O O . LEU A 1 84 ? -8.562 -12.078 -24.766 1 92 84 LEU A O 1
ATOM 630 N N . ILE A 1 85 ? -7.922 -12.242 -26.906 1 92.12 85 ILE A N 1
ATOM 631 C CA . ILE A 1 85 ? -8.555 -10.984 -27.312 1 92.12 85 ILE A CA 1
ATOM 632 C C . ILE A 1 85 ? -10.062 -11.078 -27.109 1 92.12 85 ILE A C 1
ATOM 634 O O . ILE A 1 85 ? -10.695 -10.125 -26.641 1 92.12 85 ILE A O 1
ATOM 638 N N . GLU A 1 86 ? -10.625 -12.188 -27.344 1 88.75 86 GLU A N 1
ATOM 639 C CA . GLU A 1 86 ? -12.07 -12.391 -27.203 1 88.75 86 GLU A CA 1
ATOM 640 C C . GLU A 1 86 ? -12.469 -12.516 -25.734 1 88.75 86 GLU A C 1
ATOM 642 O O . GLU A 1 86 ? -13.57 -12.117 -25.359 1 88.75 86 GLU A O 1
ATOM 647 N N . GLY A 1 87 ? -11.594 -13 -24.984 1 87.5 87 GLY A N 1
ATOM 648 C CA . GLY A 1 87 ? -11.922 -13.305 -23.594 1 87.5 87 GLY A CA 1
ATOM 649 C C . GLY A 1 87 ? -11.742 -12.125 -22.672 1 87.5 87 GLY A C 1
ATOM 650 O O . GLY A 1 87 ? -12.188 -12.164 -21.516 1 87.5 87 GLY A O 1
ATOM 651 N N . VAL A 1 88 ? -11.164 -11.133 -23.203 1 89.19 88 VAL A N 1
ATOM 652 C CA . VAL A 1 88 ? -10.875 -9.992 -22.344 1 89.19 88 VAL A CA 1
ATOM 653 C C . VAL A 1 88 ? -11.734 -8.797 -22.766 1 89.19 88 VAL A C 1
ATOM 655 O O . VAL A 1 88 ? -11.922 -8.555 -23.953 1 89.19 88 VAL A O 1
ATOM 658 N N . ASP A 1 89 ? -12.352 -8.102 -21.812 1 91.19 89 ASP A N 1
ATOM 659 C CA . ASP A 1 89 ? -13.109 -6.879 -22.094 1 91.19 89 ASP A CA 1
ATOM 660 C C . ASP A 1 89 ? -12.188 -5.746 -22.531 1 91.19 89 ASP A C 1
ATOM 662 O O . ASP A 1 89 ? -11.375 -5.262 -21.734 1 91.19 89 ASP A O 1
ATOM 666 N N . PRO A 1 90 ? -12.344 -5.281 -23.734 1 92 90 PRO A N 1
ATOM 667 C CA . PRO A 1 90 ? -11.438 -4.258 -24.266 1 92 90 PRO A CA 1
ATOM 668 C C . PRO A 1 90 ? -11.555 -2.928 -23.516 1 92 90 PRO A C 1
ATOM 670 O O . PRO A 1 90 ? -10.633 -2.105 -23.578 1 92 90 PRO A O 1
ATOM 673 N N . GLU A 1 91 ? -12.625 -2.633 -22.844 1 92.69 91 GLU A N 1
ATOM 674 C CA . GLU A 1 91 ? -12.781 -1.402 -22.078 1 92.69 91 GLU A CA 1
ATOM 675 C C . GLU A 1 91 ? -11.992 -1.47 -20.766 1 92.69 91 GLU A C 1
ATOM 677 O O . GLU A 1 91 ? -11.562 -0.44 -20.234 1 92.69 91 GLU A O 1
ATOM 682 N N . LYS A 1 92 ? -11.805 -2.678 -20.312 1 93.25 92 LYS A N 1
ATOM 683 C CA . LYS A 1 92 ? -11.094 -2.855 -19.047 1 93.25 92 LYS A CA 1
ATOM 684 C C . LYS A 1 92 ? -9.602 -3.074 -19.266 1 93.25 92 LYS A C 1
ATOM 686 O O . LYS A 1 92 ? -8.773 -2.441 -18.625 1 93.25 92 LYS A O 1
ATOM 691 N N . VAL A 1 93 ? -9.32 -3.957 -20.125 1 95 93 VAL A N 1
ATOM 692 C CA . VAL A 1 93 ? -7.934 -4.305 -20.422 1 95 93 VAL A CA 1
ATOM 693 C C . VAL A 1 93 ? -7.633 -4.023 -21.891 1 95 93 VAL A C 1
ATOM 695 O O . VAL A 1 93 ? -8.336 -4.508 -22.781 1 95 93 VAL A O 1
ATOM 698 N N . GLU A 1 94 ? -6.656 -3.195 -22.141 1 95.88 94 GLU A N 1
ATOM 699 C CA . GLU A 1 94 ? -6.199 -2.91 -23.484 1 95.88 94 GLU A CA 1
ATOM 700 C C . GLU A 1 94 ? -5.039 -3.824 -23.891 1 95.88 94 GLU A C 1
ATOM 702 O O . GLU A 1 94 ? -3.885 -3.549 -23.547 1 95.88 94 GLU A O 1
ATOM 707 N N . LEU A 1 95 ? -5.371 -4.836 -24.641 1 96.19 95 LEU A N 1
ATOM 708 C CA . LEU A 1 95 ? -4.34 -5.723 -25.172 1 96.19 95 LEU A CA 1
ATOM 709 C C . LEU A 1 95 ? -3.723 -5.141 -26.438 1 96.19 95 LEU A C 1
ATOM 711 O O . LEU A 1 95 ? -4.375 -5.086 -27.484 1 96.19 95 LEU A O 1
ATOM 715 N N . ARG A 1 96 ? -2.486 -4.77 -26.344 1 97.19 96 ARG A N 1
ATOM 716 C CA . ARG A 1 96 ? -1.799 -4.18 -27.484 1 97.19 96 ARG A CA 1
ATOM 717 C C . ARG A 1 96 ? -0.976 -5.23 -28.219 1 97.19 96 ARG A C 1
ATOM 719 O O . ARG A 1 96 ? 0.03 -5.719 -27.703 1 97.19 96 ARG A O 1
ATOM 726 N N . ARG A 1 97 ? -1.408 -5.469 -29.422 1 97.62 97 ARG A N 1
ATOM 727 C CA . ARG A 1 97 ? -0.686 -6.426 -30.25 1 97.62 97 ARG A CA 1
ATOM 728 C C . ARG A 1 97 ? 0.553 -5.785 -30.875 1 97.62 97 ARG A C 1
ATOM 730 O O . ARG A 1 97 ? 0.451 -5.047 -31.844 1 97.62 97 ARG A O 1
ATOM 737 N N . ILE A 1 98 ? 1.707 -6.066 -30.281 1 97.75 98 ILE A N 1
ATOM 738 C CA . ILE A 1 98 ? 2.936 -5.422 -30.719 1 97.75 98 ILE A CA 1
ATOM 739 C C . ILE A 1 98 ? 4.078 -6.434 -30.734 1 97.75 98 ILE A C 1
ATOM 741 O O . ILE A 1 98 ? 3.902 -7.582 -30.312 1 97.75 98 ILE A O 1
ATOM 745 N N . GLY A 1 99 ? 5.25 -6.047 -31.312 1 97.12 99 GLY A N 1
ATOM 746 C CA . GLY A 1 99 ? 6.422 -6.91 -31.344 1 97.12 99 GLY A CA 1
ATOM 747 C C . GLY A 1 99 ? 7.172 -6.934 -30.031 1 97.12 99 GLY A C 1
ATOM 748 O O . GLY A 1 99 ? 6.91 -6.117 -29.141 1 97.12 99 GLY A O 1
ATOM 749 N N . ILE A 1 100 ? 8.055 -7.902 -29.984 1 97.19 100 ILE A N 1
ATOM 750 C CA . ILE A 1 100 ? 8.773 -8.148 -28.734 1 97.19 100 ILE A CA 1
ATOM 751 C C . ILE A 1 100 ? 9.648 -6.945 -28.391 1 97.19 100 ILE A C 1
ATOM 753 O O . ILE A 1 100 ? 9.773 -6.578 -27.219 1 97.19 100 ILE A O 1
ATOM 757 N N . ALA A 1 101 ? 10.281 -6.316 -29.391 1 96.88 101 ALA A N 1
ATOM 758 C CA . ALA A 1 101 ? 11.156 -5.172 -29.156 1 96.88 101 ALA A CA 1
ATOM 759 C C . ALA A 1 101 ? 10.367 -3.977 -28.625 1 96.88 101 ALA A C 1
ATOM 761 O O . ALA A 1 101 ? 10.805 -3.303 -27.688 1 96.88 101 ALA A O 1
ATOM 762 N N . GLU A 1 102 ? 9.281 -3.746 -29.219 1 97.38 102 GLU A N 1
ATOM 763 C CA . GLU A 1 102 ? 8.422 -2.654 -28.766 1 97.38 102 GLU A CA 1
ATOM 764 C C . GLU A 1 102 ? 7.875 -2.918 -27.375 1 97.38 102 GLU A C 1
ATOM 766 O O . GLU A 1 102 ? 7.785 -2.004 -26.547 1 97.38 102 GLU A O 1
ATOM 771 N N . ALA A 1 103 ? 7.484 -4.145 -27.125 1 97.44 103 ALA A N 1
ATOM 772 C CA . ALA A 1 103 ? 6.996 -4.516 -25.812 1 97.44 103 ALA A CA 1
ATOM 773 C C . ALA A 1 103 ? 8.047 -4.254 -24.734 1 97.44 103 ALA A C 1
ATOM 775 O O . ALA A 1 103 ? 7.75 -3.676 -23.688 1 97.44 103 ALA A O 1
ATOM 776 N N . GLN A 1 104 ? 9.273 -4.613 -25.047 1 95.62 104 GLN A N 1
ATOM 777 C CA . GLN A 1 104 ? 10.359 -4.414 -24.109 1 95.62 104 GLN A CA 1
ATOM 778 C C . GLN A 1 104 ? 10.609 -2.932 -23.844 1 95.62 104 GLN A C 1
ATOM 780 O O . GLN A 1 104 ? 10.797 -2.514 -22.703 1 95.62 104 GLN A O 1
ATOM 785 N N . SER A 1 105 ? 10.602 -2.217 -24.922 1 94.69 105 SER A N 1
ATOM 786 C CA . SER A 1 105 ? 10.812 -0.777 -24.797 1 94.69 105 SER A CA 1
ATOM 787 C C . SER A 1 105 ? 9.727 -0.126 -23.953 1 94.69 105 SER A C 1
ATOM 789 O O . SER A 1 105 ? 10.016 0.699 -23.094 1 94.69 105 SER A O 1
ATOM 791 N N . LYS A 1 106 ? 8.492 -0.499 -24.156 1 95.19 106 LYS A N 1
ATOM 792 C CA . LYS A 1 106 ? 7.363 0.1 -23.453 1 95.19 106 LYS A CA 1
ATOM 793 C C . LYS A 1 106 ? 7.316 -0.357 -22 1 95.19 106 LYS A C 1
ATOM 795 O O . LYS A 1 106 ? 6.867 0.385 -21.125 1 95.19 106 LYS A O 1
ATOM 800 N N . LEU A 1 107 ? 7.754 -1.58 -21.734 1 95.25 107 LEU A N 1
ATOM 801 C CA . LEU A 1 107 ? 7.918 -2.029 -20.359 1 95.25 107 LEU A CA 1
ATOM 802 C C . LEU A 1 107 ? 9.016 -1.243 -19.656 1 95.25 107 LEU A C 1
ATOM 804 O O . LEU A 1 107 ? 8.867 -0.846 -18.5 1 95.25 107 LEU A O 1
ATOM 808 N N . ASP A 1 108 ? 10.07 -0.875 -20.438 1 92.69 108 ASP A N 1
ATOM 809 C CA . ASP A 1 108 ? 11.25 -0.212 -19.875 1 92.69 108 ASP A CA 1
ATOM 810 C C . ASP A 1 108 ? 10.953 1.256 -19.578 1 92.69 108 ASP A C 1
ATOM 812 O O . ASP A 1 108 ? 11.688 1.898 -18.812 1 92.69 108 ASP A O 1
ATOM 816 N N . ASN A 1 109 ? 9.914 1.699 -20.188 1 91.19 109 ASN A N 1
ATOM 817 C CA . ASN A 1 109 ? 9.594 3.102 -19.953 1 91.19 109 ASN A CA 1
ATOM 818 C C . ASN A 1 109 ? 8.336 3.248 -19.094 1 91.19 109 ASN A C 1
ATOM 820 O O . ASN A 1 109 ? 7.848 4.359 -18.891 1 91.19 109 ASN A O 1
ATOM 824 N N . GLY A 1 110 ? 7.793 2.188 -18.672 1 89.69 110 GLY A N 1
ATOM 825 C CA . GLY A 1 110 ? 6.664 2.225 -17.75 1 89.69 110 GLY A CA 1
ATOM 826 C C . GLY A 1 110 ? 5.34 2.475 -18.453 1 89.69 110 GLY A C 1
ATOM 827 O O . GLY A 1 110 ? 4.332 2.748 -17.797 1 89.69 110 GLY A O 1
ATOM 828 N N . ASP A 1 111 ? 5.281 2.342 -19.75 1 92.69 111 ASP A N 1
ATOM 829 C CA . ASP A 1 111 ? 4.062 2.59 -20.516 1 92.69 111 ASP A CA 1
ATOM 830 C C . ASP A 1 111 ? 3.139 1.374 -20.484 1 92.69 111 ASP A C 1
ATOM 832 O O . ASP A 1 111 ? 1.949 1.486 -20.797 1 92.69 111 ASP A O 1
ATOM 836 N N . LEU A 1 112 ? 3.701 0.216 -20.219 1 95.69 112 LEU A N 1
ATOM 837 C CA . LEU A 1 112 ? 2.949 -1.026 -20.094 1 95.69 112 LEU A CA 1
ATOM 838 C C . LEU A 1 112 ? 3.113 -1.62 -18.703 1 95.69 112 LEU A C 1
ATOM 840 O O . LEU A 1 112 ? 4.191 -1.526 -18.109 1 95.69 112 LEU A O 1
ATOM 844 N N . TYR A 1 113 ? 2.055 -2.242 -18.25 1 95.38 113 TYR A N 1
ATOM 845 C CA . TYR A 1 113 ? 2.102 -2.881 -16.938 1 95.38 113 TYR A CA 1
ATOM 846 C C . TYR A 1 113 ? 2.545 -4.332 -17.047 1 95.38 113 TYR A C 1
ATOM 848 O O . TYR A 1 113 ? 2.932 -4.953 -16.062 1 95.38 113 TYR A O 1
ATOM 856 N N . GLY A 1 114 ? 2.494 -4.863 -18.234 1 97.44 114 GLY A N 1
ATOM 857 C CA . GLY A 1 114 ? 2.898 -6.238 -18.469 1 97.44 114 GLY A CA 1
ATOM 858 C C . GLY A 1 114 ? 2.822 -6.648 -19.922 1 97.44 114 GLY A C 1
ATOM 859 O O . GLY A 1 114 ? 2.512 -5.824 -20.797 1 97.44 114 GLY A O 1
ATOM 860 N N . ALA A 1 115 ? 3.23 -7.945 -20.172 1 98.12 115 ALA A N 1
ATOM 861 C CA . ALA A 1 115 ? 3.201 -8.516 -21.516 1 98.12 115 ALA A CA 1
ATOM 862 C C . ALA A 1 115 ? 2.975 -10.023 -21.469 1 98.12 115 ALA A C 1
ATOM 864 O O . ALA A 1 115 ? 3.451 -10.703 -20.562 1 98.12 115 ALA A O 1
ATOM 865 N N . ILE A 1 116 ? 2.215 -10.461 -22.344 1 97.31 116 ILE A N 1
ATOM 866 C CA . ILE A 1 116 ? 2.074 -11.891 -22.609 1 97.31 116 ILE A CA 1
ATOM 867 C C . ILE A 1 116 ? 2.811 -12.258 -23.891 1 97.31 116 ILE A C 1
ATOM 869 O O . ILE A 1 116 ? 2.488 -11.75 -24.969 1 97.31 116 ILE A O 1
ATOM 873 N N . VAL A 1 117 ? 3.771 -13.18 -23.797 1 97.62 117 VAL A N 1
ATOM 874 C CA . VAL A 1 117 ? 4.625 -13.5 -24.938 1 97.62 117 VAL A CA 1
ATOM 875 C C . VAL A 1 117 ? 4.473 -14.969 -25.297 1 97.62 117 VAL A C 1
ATOM 877 O O . VAL A 1 117 ? 4.734 -15.852 -24.469 1 97.62 117 VAL A O 1
ATOM 880 N N . ILE A 1 118 ? 4.035 -15.25 -26.484 1 97.06 118 ILE A N 1
ATOM 881 C CA . ILE A 1 118 ? 3.992 -16.578 -27.078 1 97.06 118 ILE A CA 1
ATOM 882 C C . ILE A 1 118 ? 5.242 -16.812 -27.938 1 97.06 118 ILE A C 1
ATOM 884 O O . ILE A 1 118 ? 5.477 -16.094 -28.906 1 97.06 118 ILE A O 1
ATOM 888 N N . PRO A 1 119 ? 6 -17.797 -27.547 1 96.44 119 PRO A N 1
ATOM 889 C CA . PRO A 1 119 ? 7.285 -17.969 -28.234 1 96.44 119 PRO A CA 1
ATOM 890 C C . PRO A 1 119 ? 7.129 -18.484 -29.672 1 96.44 119 PRO A C 1
ATOM 892 O O . PRO A 1 119 ? 6.047 -18.938 -30.047 1 96.44 119 PRO A O 1
ATOM 895 N N . SER A 1 120 ? 8.25 -18.484 -30.406 1 96.19 120 SER A N 1
ATOM 896 C CA . SER A 1 120 ? 8.258 -18.797 -31.828 1 96.19 120 SER A CA 1
ATOM 897 C C . SER A 1 120 ? 7.996 -20.281 -32.062 1 96.19 120 SER A C 1
ATOM 899 O O . SER A 1 120 ? 7.465 -20.656 -33.125 1 96.19 120 SER A O 1
ATOM 901 N N . ASP A 1 121 ? 8.344 -21.109 -31.078 1 94.44 121 ASP A N 1
ATOM 902 C CA . ASP A 1 121 ? 8.258 -22.547 -31.281 1 94.44 121 ASP A CA 1
ATOM 903 C C . ASP A 1 121 ? 7.086 -23.156 -30.5 1 94.44 121 ASP A C 1
ATOM 905 O O . ASP A 1 121 ? 7.078 -24.344 -30.188 1 94.44 121 ASP A O 1
ATOM 909 N N . PHE A 1 122 ? 6.168 -22.312 -30.156 1 95.19 122 PHE A N 1
ATOM 910 C CA . PHE A 1 122 ? 5.062 -22.734 -29.312 1 95.19 122 PHE A CA 1
ATOM 911 C C . PHE A 1 122 ? 4.316 -23.906 -29.969 1 95.19 122 PHE A C 1
ATOM 913 O O . PHE A 1 122 ? 4.137 -24.953 -29.344 1 95.19 122 PHE A O 1
ATOM 920 N N . THR A 1 123 ? 3.832 -23.766 -31.172 1 94 123 THR A N 1
ATOM 921 C CA . THR A 1 123 ? 3.098 -24.812 -31.875 1 94 123 THR A CA 1
ATOM 922 C C . THR A 1 123 ? 3.959 -26.062 -32.031 1 94 123 THR A C 1
ATOM 924 O O . THR A 1 123 ? 3.492 -27.188 -31.812 1 94 123 THR A O 1
ATOM 927 N N . LYS A 1 124 ? 5.188 -25.922 -32.438 1 91.5 124 LYS A N 1
ATOM 928 C CA . LYS A 1 124 ? 6.109 -27.031 -32.625 1 91.5 124 LYS A CA 1
ATOM 929 C C . LYS A 1 124 ? 6.258 -27.844 -31.328 1 91.5 124 LYS A C 1
ATOM 931 O O . LYS A 1 124 ? 6.18 -29.062 -31.344 1 91.5 124 LYS A O 1
ATOM 936 N N . ARG A 1 125 ? 6.453 -27.141 -30.266 1 90 125 ARG A N 1
ATOM 937 C CA . ARG A 1 125 ? 6.633 -27.797 -28.984 1 90 125 ARG A CA 1
ATOM 938 C C . ARG A 1 125 ? 5.352 -28.5 -28.531 1 90 125 ARG A C 1
ATOM 940 O O . ARG A 1 125 ? 5.402 -29.547 -27.891 1 90 125 ARG A O 1
ATOM 947 N N . THR A 1 126 ? 4.258 -27.922 -28.875 1 89.5 126 THR A N 1
ATOM 948 C CA . THR A 1 126 ? 2.973 -28.531 -28.531 1 89.5 126 THR A CA 1
ATOM 949 C C . THR A 1 126 ? 2.787 -29.844 -29.266 1 89.5 126 THR A C 1
ATOM 951 O O . THR A 1 126 ? 2.342 -30.844 -28.688 1 89.5 126 THR A O 1
ATOM 954 N N . PHE A 1 127 ? 3.148 -29.906 -30.5 1 85.5 127 PHE A N 1
ATOM 955 C CA . PHE A 1 127 ? 3.027 -31.125 -31.281 1 85.5 127 PHE A CA 1
ATOM 956 C C . PHE A 1 127 ? 3.992 -32.188 -30.781 1 85.5 127 PHE A C 1
ATOM 958 O O . PHE A 1 127 ? 3.646 -33.375 -30.719 1 85.5 127 PHE A O 1
ATOM 965 N N . ILE A 1 128 ? 5.176 -31.75 -30.406 1 83.25 128 ILE A N 1
ATOM 966 C CA . ILE A 1 128 ? 6.148 -32.688 -29.844 1 83.25 128 ILE A CA 1
ATOM 967 C C . ILE A 1 128 ? 5.609 -33.281 -28.547 1 83.25 128 ILE A C 1
ATOM 969 O O . ILE A 1 128 ? 5.754 -34.469 -28.312 1 83.25 128 ILE A O 1
ATOM 973 N N . LEU A 1 129 ? 5.031 -32.406 -27.75 1 82.75 129 LEU A N 1
ATOM 974 C CA . LEU A 1 129 ? 4.434 -32.875 -26.5 1 82.75 129 LEU A CA 1
ATOM 975 C C . LEU A 1 129 ? 3.334 -33.906 -26.766 1 82.75 129 LEU A C 1
ATOM 977 O O . LEU A 1 129 ? 3.225 -34.906 -26.062 1 82.75 129 LEU A O 1
ATOM 981 N N . ALA A 1 130 ? 2.516 -33.656 -27.703 1 77.69 130 ALA A N 1
ATOM 982 C CA . ALA A 1 130 ? 1.434 -34.562 -28.062 1 77.69 130 ALA A CA 1
ATOM 983 C C . ALA A 1 130 ? 1.981 -35.906 -28.5 1 77.69 130 ALA A C 1
ATOM 985 O O . ALA A 1 130 ? 1.409 -36.969 -28.172 1 77.69 130 ALA A O 1
ATOM 986 N N . GLN A 1 131 ? 3.094 -35.906 -29.094 1 75.19 131 GLN A N 1
ATOM 987 C CA . GLN A 1 131 ? 3.709 -37.125 -29.578 1 75.19 131 GLN A CA 1
ATOM 988 C C . GLN A 1 131 ? 4.418 -37.875 -28.438 1 75.19 131 GLN A C 1
ATOM 990 O O . GLN A 1 131 ? 4.402 -39.094 -28.391 1 75.19 131 GLN A O 1
ATOM 995 N N . ALA A 1 132 ? 5.039 -37.062 -27.609 1 67.62 132 ALA A N 1
ATOM 996 C CA . ALA A 1 132 ? 5.828 -37.625 -26.516 1 67.62 132 ALA A CA 1
ATOM 997 C C . ALA A 1 132 ? 4.926 -38.281 -25.484 1 67.62 132 ALA A C 1
ATOM 999 O O . ALA A 1 132 ? 5.398 -39.094 -24.656 1 67.62 132 ALA A O 1
ATOM 1000 N N . SER A 1 133 ? 3.746 -37.938 -25.469 1 67 133 SER A N 1
ATOM 1001 C CA . SER A 1 133 ? 2.82 -38.594 -24.547 1 67 133 SER A CA 1
ATOM 1002 C C . SER A 1 133 ? 2.668 -40.062 -24.875 1 67 133 SER A C 1
ATOM 1004 O O . SER A 1 133 ? 2.215 -40.844 -24.031 1 67 133 SER A O 1
ATOM 1006 N N . VAL A 1 134 ? 3.24 -40.469 -26.109 1 65.25 134 VAL A N 1
ATOM 1007 C CA . VAL A 1 134 ? 3.086 -41.844 -26.562 1 65.25 134 VAL A CA 1
ATOM 1008 C C . VAL A 1 134 ? 4.461 -42.5 -26.734 1 65.25 134 VAL A C 1
ATOM 1010 O O . VAL A 1 134 ? 4.613 -43.688 -26.547 1 65.25 134 VAL A O 1
ATOM 1013 N N . ILE A 1 135 ? 5.426 -41.688 -27.031 1 65.19 135 ILE A N 1
ATOM 1014 C CA . ILE A 1 135 ? 6.75 -42.219 -27.344 1 65.19 135 ILE A CA 1
ATOM 1015 C C . ILE A 1 135 ? 7.75 -41.781 -26.281 1 65.19 135 ILE A C 1
ATOM 1017 O O . ILE A 1 135 ? 7.672 -40.656 -25.766 1 65.19 135 ILE A O 1
ATOM 1021 N N . PRO A 1 136 ? 8.633 -42.719 -25.906 1 63.41 136 PRO A N 1
ATOM 1022 C CA . PRO A 1 136 ? 9.68 -42.344 -24.953 1 63.41 136 PRO A CA 1
ATOM 1023 C C . PRO A 1 136 ? 10.555 -41.188 -25.453 1 63.41 136 PRO A C 1
ATOM 1025 O O . PRO A 1 136 ? 10.789 -41.062 -26.656 1 63.41 136 PRO A O 1
ATOM 1028 N N . GLY A 1 137 ? 10.867 -40.188 -24.734 1 62.34 137 GLY A N 1
ATOM 1029 C CA . GLY A 1 137 ? 11.781 -39.094 -25.047 1 62.34 137 GLY A CA 1
ATOM 1030 C C . GLY A 1 137 ? 11.656 -37.906 -24.109 1 62.34 137 GLY A C 1
ATOM 1031 O O . GLY A 1 137 ? 10.758 -37.875 -23.266 1 62.34 137 GLY A O 1
ATOM 1032 N N . ASP A 1 138 ? 12.688 -37.125 -24.188 1 65.19 138 ASP A N 1
ATOM 1033 C CA . ASP A 1 138 ? 12.703 -35.906 -23.406 1 65.19 138 ASP A CA 1
ATOM 1034 C C . ASP A 1 138 ? 11.742 -34.875 -23.984 1 65.19 138 ASP A C 1
ATOM 1036 O O . ASP A 1 138 ? 11.711 -34.656 -25.203 1 65.19 138 ASP A O 1
ATOM 1040 N N . VAL A 1 139 ? 10.688 -34.562 -23.234 1 73.38 139 VAL A N 1
ATOM 1041 C CA . VAL A 1 139 ? 9.742 -33.562 -23.766 1 73.38 139 VAL A CA 1
ATOM 1042 C C . VAL A 1 139 ? 9.555 -32.438 -22.75 1 73.38 139 VAL A C 1
ATOM 1044 O O . VAL A 1 139 ? 9.695 -32.656 -21.547 1 73.38 139 VAL A O 1
ATOM 1047 N N . GLU A 1 140 ? 9.508 -31.266 -23.359 1 78.75 140 GLU A N 1
ATOM 1048 C CA . GLU A 1 140 ? 9.203 -30.078 -22.578 1 78.75 140 GLU A CA 1
ATOM 1049 C C . GLU A 1 140 ? 7.832 -29.5 -22.922 1 78.75 140 GLU A C 1
ATOM 1051 O O . GLU A 1 140 ? 7.402 -29.578 -24.078 1 78.75 140 GLU A O 1
ATOM 1056 N N . ARG A 1 141 ? 7.16 -29.078 -21.906 1 86 141 ARG A N 1
ATOM 1057 C CA . ARG A 1 141 ? 5.895 -28.406 -22.156 1 86 141 ARG A CA 1
ATOM 1058 C C . ARG A 1 141 ? 6.117 -27.078 -22.875 1 86 141 ARG A C 1
ATOM 1060 O O . ARG A 1 141 ? 7.105 -26.391 -22.609 1 86 141 ARG A O 1
ATOM 1067 N N . PRO A 1 142 ? 5.199 -26.75 -23.797 1 90.06 142 PRO A N 1
ATOM 1068 C CA . PRO A 1 142 ? 5.27 -25.391 -24.359 1 90.06 142 PRO A CA 1
ATOM 1069 C C . PRO A 1 142 ? 5.062 -24.312 -23.312 1 90.06 142 PRO A C 1
ATOM 1071 O O . PRO A 1 142 ? 4.254 -24.469 -22.391 1 90.06 142 PRO A O 1
ATOM 1074 N N . VAL A 1 143 ? 5.836 -23.203 -23.5 1 92.38 143 VAL A N 1
ATOM 1075 C CA . VAL A 1 143 ? 5.863 -22.188 -22.469 1 92.38 143 VAL A CA 1
ATOM 1076 C C . VAL A 1 143 ? 5.223 -20.906 -22.984 1 92.38 143 VAL A C 1
ATOM 1078 O O . VAL A 1 143 ? 5.449 -20.516 -24.141 1 92.38 143 VAL A O 1
ATOM 1081 N N . ILE A 1 144 ? 4.332 -20.344 -22.281 1 95 144 ILE A N 1
ATOM 1082 C CA . ILE A 1 144 ? 3.891 -18.953 -22.453 1 95 144 ILE A CA 1
ATOM 1083 C C . ILE A 1 144 ? 4.324 -18.125 -21.25 1 95 144 ILE A C 1
ATOM 1085 O O . ILE A 1 144 ? 4.148 -18.531 -20.109 1 95 144 ILE A O 1
ATOM 1089 N N . THR A 1 145 ? 4.926 -16.969 -21.547 1 96 145 THR A N 1
ATOM 1090 C CA . THR A 1 145 ? 5.496 -16.156 -20.469 1 96 145 THR A CA 1
ATOM 1091 C C . THR A 1 145 ? 4.676 -14.891 -20.25 1 96 145 THR A C 1
ATOM 1093 O O . THR A 1 145 ? 4.383 -14.164 -21.203 1 96 145 THR A O 1
ATOM 1096 N N . ILE A 1 146 ? 4.262 -14.68 -19.047 1 96.25 146 ILE A N 1
ATOM 1097 C CA . ILE A 1 146 ? 3.639 -13.438 -18.609 1 96.25 146 ILE A CA 1
ATOM 1098 C C . ILE A 1 146 ? 4.684 -12.539 -17.953 1 96.25 146 ILE A C 1
ATOM 1100 O O . ILE A 1 146 ? 5.184 -12.859 -16.875 1 96.25 146 ILE A O 1
ATOM 1104 N N . TYR A 1 147 ? 5.016 -11.477 -18.609 1 95.88 147 TYR A N 1
ATOM 1105 C CA . TYR A 1 147 ? 5.93 -10.5 -18.031 1 95.88 147 TYR A CA 1
ATOM 1106 C C . TYR A 1 147 ? 5.172 -9.453 -17.219 1 95.88 147 TYR A C 1
ATOM 1108 O O . TYR A 1 147 ? 4.238 -8.828 -17.719 1 95.88 147 TYR A O 1
ATOM 1116 N N . THR A 1 148 ? 5.523 -9.305 -15.938 1 95.06 148 THR A N 1
ATOM 1117 C CA . THR A 1 148 ? 4.984 -8.227 -15.109 1 95.06 148 THR A CA 1
ATOM 1118 C C . THR A 1 148 ? 5.977 -7.07 -15.023 1 95.06 148 THR A C 1
ATOM 1120 O O . THR A 1 148 ? 7.16 -7.234 -15.32 1 95.06 148 THR A O 1
ATOM 1123 N N . ASN A 1 149 ? 5.484 -5.879 -14.734 1 94.12 149 ASN A N 1
ATOM 1124 C CA . ASN A 1 149 ? 6.32 -4.691 -14.578 1 94.12 149 ASN A CA 1
ATOM 1125 C C . ASN A 1 149 ? 6.227 -4.125 -13.164 1 94.12 149 ASN A C 1
ATOM 1127 O O . ASN A 1 149 ? 5.543 -3.125 -12.938 1 94.12 149 ASN A O 1
ATOM 1131 N N . PRO A 1 150 ? 7.031 -4.684 -12.219 1 89.81 150 PRO A N 1
ATOM 1132 C CA . PRO A 1 150 ? 6.957 -4.195 -10.844 1 89.81 150 PRO A CA 1
ATOM 1133 C C . PRO A 1 150 ? 7.41 -2.746 -10.703 1 89.81 150 PRO A C 1
ATOM 1135 O O . PRO A 1 150 ? 7.031 -2.064 -9.75 1 89.81 150 PRO A O 1
ATOM 1138 N N . ARG A 1 151 ? 8.203 -2.266 -11.641 1 90.69 151 ARG A N 1
ATOM 1139 C CA . ARG A 1 151 ? 8.695 -0.893 -11.602 1 90.69 151 ARG A CA 1
ATOM 1140 C C . ARG A 1 151 ? 7.562 0.102 -11.844 1 90.69 151 ARG A C 1
ATOM 1142 O O . ARG A 1 151 ? 7.68 1.278 -11.5 1 90.69 151 ARG A O 1
ATOM 1149 N N . ALA A 1 152 ? 6.504 -0.387 -12.477 1 89.31 152 ALA A N 1
ATOM 1150 C CA . ALA A 1 152 ? 5.344 0.466 -12.727 1 89.31 152 ALA A CA 1
ATOM 1151 C C . ALA A 1 152 ? 4.324 0.344 -11.594 1 89.31 152 ALA A C 1
ATOM 1153 O O . ALA A 1 152 ? 3.316 1.052 -11.578 1 89.31 152 ALA A O 1
ATOM 1154 N N . GLY A 1 153 ? 4.559 -0.541 -10.648 1 85.94 153 GLY A N 1
ATOM 1155 C CA . GLY A 1 153 ? 3.68 -0.677 -9.5 1 85.94 153 GLY A CA 1
ATOM 1156 C C . GLY A 1 153 ? 3.477 -2.117 -9.07 1 85.94 153 GLY A C 1
ATOM 1157 O O . GLY A 1 153 ? 3.396 -3.016 -9.906 1 85.94 153 GLY A O 1
ATOM 1158 N N . THR A 1 154 ? 3.35 -2.299 -7.758 1 81.88 154 THR A N 1
ATOM 1159 C CA . THR A 1 154 ? 3.197 -3.645 -7.215 1 81.88 154 THR A CA 1
ATOM 1160 C C . THR A 1 154 ? 1.804 -4.191 -7.516 1 81.88 154 THR A C 1
ATOM 1162 O O . THR A 1 154 ? 1.661 -5.336 -7.945 1 81.88 154 THR A O 1
ATOM 1165 N N . ILE A 1 155 ? 0.769 -3.398 -7.27 1 84.88 155 ILE A N 1
ATOM 1166 C CA . ILE A 1 155 ? -0.598 -3.852 -7.504 1 84.88 155 ILE A CA 1
ATOM 1167 C C . ILE A 1 155 ? -0.812 -4.102 -8.992 1 84.88 155 ILE A C 1
ATOM 1169 O O . ILE A 1 155 ? -1.479 -5.062 -9.383 1 84.88 155 ILE A O 1
ATOM 1173 N N . SER A 1 156 ? -0.21 -3.232 -9.836 1 90.12 156 SER A N 1
ATOM 1174 C CA . SER A 1 156 ? -0.331 -3.447 -11.273 1 90.12 156 SER A CA 1
ATOM 1175 C C . SER A 1 156 ? 0.301 -4.773 -11.688 1 90.12 156 SER A C 1
ATOM 1177 O O . SER A 1 156 ? -0.231 -5.477 -12.547 1 90.12 156 SER A O 1
ATOM 1179 N N . ALA A 1 157 ? 1.467 -5.055 -11.078 1 89.69 157 ALA A N 1
ATOM 1180 C CA . ALA A 1 157 ? 2.109 -6.336 -11.367 1 89.69 157 ALA A CA 1
ATOM 1181 C C . ALA A 1 157 ? 1.206 -7.5 -10.977 1 89.69 157 ALA A C 1
ATOM 1183 O O . ALA A 1 157 ? 1.073 -8.469 -11.727 1 89.69 157 ALA A O 1
ATOM 1184 N N . ASN A 1 158 ? 0.566 -7.402 -9.852 1 85.56 158 ASN A N 1
ATOM 1185 C CA . 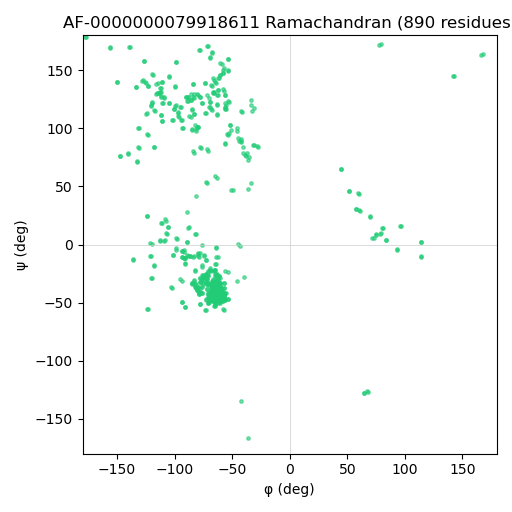ASN A 1 158 ? -0.358 -8.438 -9.398 1 85.56 158 ASN A CA 1
ATOM 1186 C C . ASN A 1 158 ? -1.57 -8.547 -10.32 1 85.56 158 ASN A C 1
ATOM 1188 O O . ASN A 1 158 ? -2.039 -9.648 -10.609 1 85.56 158 ASN A O 1
ATOM 1192 N N . LEU A 1 159 ? -2.031 -7.414 -10.766 1 88.94 159 LEU A N 1
ATOM 1193 C CA . LEU A 1 159 ? -3.174 -7.402 -11.672 1 88.94 159 LEU A CA 1
ATOM 1194 C C . LEU A 1 159 ? -2.832 -8.102 -12.984 1 88.94 159 LEU A C 1
ATOM 1196 O O . LEU A 1 159 ? -3.621 -8.898 -13.492 1 88.94 159 LEU A O 1
ATOM 1200 N N . VAL A 1 160 ? -1.632 -7.812 -13.469 1 93.44 160 VAL A N 1
ATOM 1201 C CA . VAL A 1 160 ? -1.185 -8.453 -14.703 1 93.44 160 VAL A CA 1
ATOM 1202 C C . VAL A 1 160 ? -1.102 -9.961 -14.5 1 93.44 160 VAL A C 1
ATOM 1204 O O . VAL A 1 160 ? -1.563 -10.734 -15.344 1 93.44 160 VAL A O 1
ATOM 1207 N N . SER A 1 161 ? -0.509 -10.352 -13.391 1 90.69 161 SER A N 1
ATOM 1208 C CA . SER A 1 161 ? -0.378 -11.773 -13.078 1 90.69 161 SER A CA 1
ATOM 1209 C C . SER A 1 161 ? -1.742 -12.453 -13 1 90.69 161 SER A C 1
ATOM 1211 O O . SER A 1 161 ? -1.952 -13.508 -13.602 1 90.69 161 SER A O 1
ATOM 1213 N N . ASN A 1 162 ? -2.688 -11.82 -12.391 1 86.94 162 ASN A N 1
ATOM 1214 C CA . ASN A 1 162 ? -4.02 -12.391 -12.219 1 86.94 162 ASN A CA 1
ATOM 1215 C C . ASN A 1 162 ? -4.77 -12.469 -13.547 1 86.94 162 ASN A C 1
ATOM 1217 O O . ASN A 1 162 ? -5.359 -13.5 -13.875 1 86.94 162 ASN A O 1
ATOM 1221 N N . ILE A 1 163 ? -4.719 -11.43 -14.273 1 89.69 163 ILE A N 1
ATOM 1222 C CA . ILE A 1 163 ? -5.387 -11.383 -15.57 1 89.69 163 ILE A CA 1
ATOM 1223 C C . ILE A 1 163 ? -4.773 -12.43 -16.5 1 89.69 163 ILE A C 1
ATOM 1225 O O . ILE A 1 163 ? -5.496 -13.18 -17.156 1 89.69 163 ILE A O 1
ATOM 1229 N N . GLY A 1 164 ? -3.461 -12.438 -16.453 1 91.12 164 GLY A N 1
ATOM 1230 C CA . GLY A 1 164 ? -2.762 -13.406 -17.297 1 91.12 164 GLY A CA 1
ATOM 1231 C C . GLY A 1 164 ? -3.062 -14.844 -16.922 1 91.12 164 GLY A C 1
ATOM 1232 O O . GLY A 1 164 ? -3.344 -15.672 -17.781 1 91.12 164 GLY A O 1
ATOM 1233 N N . GLN A 1 165 ? -3.037 -15.133 -15.656 1 87.94 165 GLN A N 1
ATOM 1234 C CA . GLN A 1 165 ? -3.277 -16.5 -15.188 1 87.94 165 GLN A CA 1
ATOM 1235 C C . GLN A 1 165 ? -4.707 -16.938 -15.492 1 87.94 165 GLN A C 1
ATOM 1237 O O . GLN A 1 165 ? -4.938 -18.062 -15.922 1 87.94 165 GLN A O 1
ATOM 1242 N N . MET A 1 166 ? -5.602 -16.062 -15.289 1 86.06 166 MET A N 1
ATOM 1243 C CA . MET A 1 166 ? -7 -16.391 -15.562 1 86.06 166 MET A CA 1
ATOM 1244 C C . MET A 1 166 ? -7.211 -16.656 -17.047 1 86.06 166 MET A C 1
ATOM 1246 O O . MET A 1 166 ? -7.891 -17.625 -17.422 1 86.06 166 MET A O 1
ATOM 1250 N N . ALA A 1 167 ? -6.613 -15.867 -17.797 1 87.31 167 ALA A N 1
ATOM 1251 C CA . ALA A 1 167 ? -6.727 -16.031 -19.25 1 87.31 167 ALA A CA 1
ATOM 1252 C C . ALA A 1 167 ? -6.039 -17.312 -19.703 1 87.31 167 ALA A C 1
ATOM 1254 O O . ALA A 1 167 ? -6.566 -18.047 -20.547 1 87.31 167 ALA A O 1
ATOM 1255 N N . MET A 1 168 ? -4.926 -17.641 -19.078 1 88.38 168 MET A N 1
ATOM 1256 C CA . MET A 1 168 ? -4.156 -18.812 -19.484 1 88.38 168 MET A CA 1
ATOM 1257 C C . MET A 1 168 ? -4.809 -20.094 -18.984 1 88.38 168 MET A C 1
ATOM 1259 O O . MET A 1 168 ? -4.719 -21.141 -19.641 1 88.38 168 MET A O 1
ATOM 1263 N N . ASP A 1 169 ? -5.414 -19.953 -17.859 1 87.06 169 ASP A N 1
ATOM 1264 C CA . ASP A 1 169 ? -6.145 -21.125 -17.359 1 87.06 169 ASP A CA 1
ATOM 1265 C C . ASP A 1 169 ? -7.234 -21.547 -18.344 1 87.06 169 ASP A C 1
ATOM 1267 O O . ASP A 1 169 ? -7.398 -22.734 -18.625 1 87.06 169 ASP A O 1
ATOM 1271 N N . LYS A 1 170 ? -7.879 -20.609 -18.906 1 84.69 170 LYS A N 1
ATOM 1272 C CA . LYS A 1 170 ? -8.914 -20.891 -19.891 1 84.69 170 LYS A CA 1
ATOM 1273 C C . LYS A 1 170 ? -8.32 -21.453 -21.188 1 84.69 170 LYS A C 1
ATOM 1275 O O . LYS A 1 170 ? -8.828 -22.422 -21.734 1 84.69 170 LYS A O 1
ATOM 1280 N N . ALA A 1 171 ? -7.246 -20.859 -21.578 1 85.88 171 ALA A N 1
ATOM 1281 C CA . ALA A 1 171 ? -6.566 -21.312 -22.781 1 85.88 171 ALA A CA 1
ATOM 1282 C C . ALA A 1 171 ? -6.012 -22.734 -22.594 1 85.88 171 ALA A C 1
ATOM 1284 O O . ALA A 1 171 ? -6.086 -23.562 -23.516 1 85.88 171 ALA A O 1
ATOM 1285 N N . ASN A 1 172 ? -5.449 -22.938 -21.469 1 89 172 ASN A N 1
ATOM 1286 C CA . ASN A 1 172 ? -4.875 -24.25 -21.141 1 89 172 ASN A CA 1
ATOM 1287 C C . ASN A 1 172 ? -5.941 -25.328 -21.125 1 89 172 ASN A C 1
ATOM 1289 O O . ASN A 1 172 ? -5.711 -26.438 -21.625 1 89 172 ASN A O 1
ATOM 1293 N N . GLN A 1 173 ? -7.039 -25.031 -20.641 1 86.19 173 GLN A N 1
ATOM 1294 C CA . GLN A 1 173 ? -8.141 -25.984 -20.578 1 86.19 173 GLN A CA 1
ATOM 1295 C C . GLN A 1 173 ? -8.648 -26.328 -21.984 1 86.19 173 GLN A C 1
ATOM 1297 O O . GLN A 1 173 ? -8.852 -27.5 -22.312 1 86.19 173 GLN A O 1
ATOM 1302 N N . THR A 1 174 ? -8.805 -25.375 -22.797 1 85.12 174 THR A N 1
ATOM 1303 C CA . THR A 1 174 ? -9.289 -25.578 -24.156 1 85.12 174 THR A CA 1
ATOM 1304 C C . THR A 1 174 ? -8.266 -26.359 -24.984 1 85.12 174 THR A C 1
ATOM 1306 O O . THR A 1 174 ? -8.625 -27.297 -25.688 1 85.12 174 THR A O 1
ATOM 1309 N N . MET A 1 175 ? -7.078 -25.984 -24.828 1 86.88 175 MET A N 1
ATOM 1310 C CA . MET A 1 175 ? -6.02 -26.672 -25.562 1 86.88 175 MET A CA 1
ATOM 1311 C C . MET A 1 175 ? -5.855 -28.109 -25.062 1 86.88 175 MET A C 1
ATOM 1313 O O . MET A 1 175 ? -5.629 -29.016 -25.859 1 86.88 175 MET A O 1
ATOM 1317 N N . GLY A 1 176 ? -5.918 -28.266 -23.766 1 87.69 176 GLY A N 1
ATOM 1318 C CA . GLY A 1 176 ? -5.816 -29.594 -23.203 1 87.69 176 GLY A CA 1
ATOM 1319 C C . GLY A 1 176 ? -6.879 -30.547 -23.719 1 87.69 176 GLY A C 1
ATOM 1320 O O . GLY A 1 176 ? -6.582 -31.703 -24.062 1 87.69 176 GLY A O 1
ATOM 1321 N N . GLU A 1 177 ? -8.055 -30.078 -23.812 1 87.19 177 GLU A N 1
ATOM 1322 C CA . GLU A 1 177 ? -9.156 -30.891 -24.344 1 87.19 177 GLU A CA 1
ATOM 1323 C C . GLU A 1 177 ? -8.93 -31.266 -25.797 1 87.19 177 GLU A C 1
ATOM 1325 O O . GLU A 1 177 ? -9.141 -32.406 -26.203 1 87.19 177 GLU A O 1
ATOM 1330 N N . GLN A 1 178 ? -8.484 -30.359 -26.5 1 82.19 178 GLN A N 1
ATOM 1331 C CA . GLN A 1 178 ? -8.25 -30.578 -27.922 1 82.19 178 GLN A CA 1
ATOM 1332 C C . GLN A 1 178 ? -7.098 -31.547 -28.156 1 82.19 178 GLN A C 1
ATOM 1334 O O . GLN A 1 178 ? -7.188 -32.438 -29 1 82.19 178 GLN A O 1
ATOM 1339 N N . LEU A 1 179 ? -6.047 -31.375 -27.422 1 85.25 179 LEU A N 1
ATOM 1340 C CA . LEU A 1 179 ? -4.879 -32.219 -27.562 1 85.25 179 LEU A CA 1
ATOM 1341 C C . LEU A 1 179 ? -5.195 -33.656 -27.125 1 85.25 179 LEU A C 1
ATOM 1343 O O . LEU A 1 179 ? -4.738 -34.625 -27.734 1 85.25 179 LEU A O 1
ATOM 1347 N N . THR A 1 180 ? -5.887 -33.75 -26.047 1 85.38 180 THR A N 1
ATOM 1348 C CA . THR A 1 180 ? -6.266 -35.062 -25.547 1 85.38 180 THR A CA 1
ATOM 1349 C C . THR A 1 180 ? -7.129 -35.812 -26.562 1 85.38 180 THR A C 1
ATOM 1351 O O . THR A 1 180 ? -6.938 -37 -26.797 1 85.38 180 THR A O 1
ATOM 1354 N N . ALA A 1 181 ? -8.016 -35.094 -27.141 1 83.38 181 ALA A N 1
ATOM 1355 C CA . ALA A 1 181 ? -8.867 -35.688 -28.172 1 83.38 181 ALA A CA 1
ATOM 1356 C C . ALA A 1 181 ? -8.047 -36.125 -29.375 1 83.38 181 ALA A C 1
ATOM 1358 O O . ALA A 1 181 ? -8.266 -37.219 -29.922 1 83.38 181 ALA A O 1
ATOM 1359 N N . GLN A 1 182 ? -7.168 -35.344 -29.719 1 79.06 182 GLN A N 1
ATOM 1360 C CA . GLN A 1 182 ? -6.336 -35.625 -30.891 1 79.06 182 GLN A CA 1
ATOM 1361 C C . GLN A 1 182 ? -5.445 -36.844 -30.641 1 79.06 182 GLN A C 1
ATOM 1363 O O . GLN A 1 182 ? -5.324 -37.719 -31.5 1 79.06 182 GLN A O 1
ATOM 1368 N N . VAL A 1 183 ? -4.801 -36.906 -29.531 1 80.88 183 VAL A N 1
ATOM 1369 C CA . VAL A 1 183 ? -3.881 -38 -29.203 1 80.88 183 VAL A CA 1
ATOM 1370 C C . VAL A 1 183 ? -4.656 -39.281 -29.031 1 80.88 183 VAL A C 1
ATOM 1372 O O . VAL A 1 183 ? -4.188 -40.344 -29.453 1 80.88 183 VAL A O 1
ATOM 1375 N N . THR A 1 184 ? -5.809 -39.188 -28.453 1 82.12 184 THR A N 1
ATOM 1376 C CA . THR A 1 184 ? -6.637 -40.375 -28.281 1 82.12 184 THR A CA 1
ATOM 1377 C C . THR A 1 184 ? -7.078 -40.938 -29.625 1 82.12 184 THR A C 1
ATOM 1379 O O . THR A 1 184 ? -7.086 -42.125 -29.828 1 82.12 184 THR A O 1
ATOM 1382 N N . GLN A 1 185 ? -7.406 -40.062 -30.422 1 78.62 185 GLN A N 1
ATOM 1383 C CA . GLN A 1 185 ? -7.809 -40.469 -31.766 1 78.62 185 GLN A CA 1
ATOM 1384 C C . GLN A 1 185 ? -6.641 -41.094 -32.531 1 78.62 185 GLN A C 1
ATOM 1386 O O . GLN A 1 185 ? -6.809 -42.094 -33.219 1 78.62 185 GLN A O 1
ATOM 1391 N N . GLN A 1 186 ? -5.547 -40.531 -32.375 1 76.19 186 GLN A N 1
ATOM 1392 C CA . GLN A 1 186 ? -4.359 -41.062 -33.062 1 76.19 186 GLN A CA 1
ATOM 1393 C C . GLN A 1 186 ? -3.967 -42.406 -32.5 1 76.19 186 GLN A C 1
ATOM 1395 O O . GLN A 1 186 ? -3.566 -43.312 -33.25 1 76.19 186 GLN A O 1
ATOM 1400 N N . LEU A 1 187 ? -4.02 -42.531 -31.234 1 77.25 187 LEU A N 1
ATOM 1401 C CA . LEU A 1 187 ? -3.691 -43.812 -30.594 1 77.25 187 LEU A CA 1
ATOM 1402 C C . LEU A 1 187 ? -4.676 -44.906 -31 1 77.25 187 LEU A C 1
ATOM 1404 O O . LEU A 1 187 ? -4.289 -46.031 -31.188 1 77.25 187 LEU A O 1
ATOM 1408 N N . ALA A 1 188 ? -5.867 -44.562 -31.078 1 78.06 188 ALA A N 1
ATOM 1409 C CA . ALA A 1 188 ? -6.887 -45.531 -31.484 1 78.06 188 ALA A CA 1
ATOM 1410 C C . ALA A 1 188 ? -6.625 -46.031 -32.906 1 78.06 188 ALA A C 1
ATOM 1412 O O . ALA A 1 188 ? -6.902 -47.188 -33.219 1 78.06 188 ALA A O 1
ATOM 1413 N N . ALA A 1 189 ? -6.023 -45.156 -33.625 1 76.44 189 ALA A N 1
ATOM 1414 C CA . ALA A 1 189 ? -5.773 -45.531 -35 1 76.44 189 ALA A CA 1
ATOM 1415 C C . ALA A 1 189 ? -4.492 -46.344 -35.156 1 76.44 189 ALA A C 1
ATOM 1417 O O . ALA A 1 189 ? -4.402 -47.219 -36 1 76.44 189 ALA A O 1
ATOM 1418 N N . THR A 1 190 ? -3.535 -46.094 -34.375 1 74.81 190 THR A N 1
ATOM 1419 C CA . THR A 1 190 ? -2.217 -46.688 -34.594 1 74.81 190 THR A CA 1
ATOM 1420 C C . THR A 1 190 ? -1.982 -47.844 -33.656 1 74.81 190 THR A C 1
ATOM 1422 O O . THR A 1 190 ? -1.283 -48.812 -34 1 74.81 190 THR A O 1
ATOM 1425 N N . ALA A 1 191 ? -2.447 -47.75 -32.406 1 75.19 191 ALA A N 1
ATOM 1426 C CA . ALA A 1 191 ? -2.266 -48.781 -31.406 1 75.19 191 ALA A CA 1
ATOM 1427 C C . ALA A 1 191 ? -3.521 -48.938 -30.562 1 75.19 191 ALA A C 1
ATOM 1429 O O . ALA A 1 191 ? -3.572 -48.5 -29.406 1 75.19 191 ALA A O 1
ATOM 1430 N N . PRO A 1 192 ? -4.41 -49.594 -31.141 1 72.44 192 PRO A N 1
ATOM 1431 C CA . PRO A 1 192 ? -5.719 -49.688 -30.484 1 72.44 192 PRO A CA 1
ATOM 1432 C C . PRO A 1 192 ? -5.629 -50.25 -29.062 1 72.44 192 PRO A C 1
ATOM 1434 O O . PRO A 1 192 ? -6.477 -49.938 -28.219 1 72.44 192 PRO A O 1
ATOM 1437 N N . ASP A 1 193 ? -4.555 -50.969 -28.812 1 69.5 193 ASP A N 1
ATOM 1438 C CA . ASP A 1 193 ? -4.453 -51.562 -27.5 1 69.5 193 ASP A CA 1
ATOM 1439 C C . ASP A 1 193 ? -3.668 -50.688 -26.531 1 69.5 193 ASP A C 1
ATOM 1441 O O . ASP A 1 193 ? -3.586 -51 -25.344 1 69.5 193 ASP A O 1
ATOM 1445 N N . ALA A 1 194 ? -3.145 -49.625 -27.109 1 67.38 194 ALA A N 1
ATOM 1446 C CA . ALA A 1 194 ? -2.314 -48.781 -26.266 1 67.38 194 ALA A CA 1
ATOM 1447 C C . ALA A 1 194 ? -3.158 -47.719 -25.547 1 67.38 194 ALA A C 1
ATOM 1449 O O . ALA A 1 194 ? -4.117 -47.188 -26.109 1 67.38 194 ALA A O 1
ATOM 1450 N N . GLN A 1 195 ? -3.027 -47.656 -24.188 1 72.19 195 GLN A N 1
ATOM 1451 C CA . GLN A 1 195 ? -3.688 -46.625 -23.406 1 72.19 195 GLN A CA 1
ATOM 1452 C C . GLN A 1 195 ? -2.691 -45.562 -22.938 1 72.19 195 GLN A C 1
ATOM 1454 O O . GLN A 1 195 ? -1.508 -45.875 -22.766 1 72.19 195 GLN A O 1
ATOM 1459 N N . LEU A 1 196 ? -3.197 -44.344 -22.922 1 74 196 LEU A N 1
ATOM 1460 C CA . LEU A 1 196 ? -2.375 -43.25 -22.406 1 74 196 LEU A CA 1
ATOM 1461 C C . LEU A 1 196 ? -2.039 -43.469 -20.938 1 74 196 LEU A C 1
ATOM 1463 O O . LEU A 1 196 ? -2.9 -43.875 -20.156 1 74 196 LEU A O 1
ATOM 1467 N N . SER A 1 197 ? -0.739 -43.375 -20.609 1 71.44 197 SER A N 1
ATOM 1468 C CA . SER A 1 197 ? -0.37 -43.438 -19.203 1 71.44 197 SER A CA 1
ATOM 1469 C C . SER A 1 197 ? -1.038 -42.344 -18.391 1 71.44 197 SER A C 1
ATOM 1471 O O . SER A 1 197 ? -1.485 -41.344 -18.953 1 71.44 197 SER A O 1
ATOM 1473 N N . GLY A 1 198 ? -1.239 -42.5 -17.109 1 71.12 198 GLY A N 1
ATOM 1474 C CA . GLY A 1 198 ? -1.773 -41.469 -16.234 1 71.12 198 GLY A CA 1
ATOM 1475 C C . GLY A 1 198 ? -0.978 -40.156 -16.266 1 71.12 198 GLY A C 1
ATOM 1476 O O . GLY A 1 198 ? -1.554 -39.094 -16.297 1 71.12 198 GLY A O 1
ATOM 1477 N N . ALA A 1 199 ? 0.323 -40.281 -16.281 1 70.25 199 ALA A N 1
ATOM 1478 C CA . ALA A 1 199 ? 1.21 -39.125 -16.344 1 70.25 199 ALA A CA 1
ATOM 1479 C C . ALA A 1 199 ? 1.012 -38.375 -17.641 1 70.25 199 ALA A C 1
ATOM 1481 O O . ALA A 1 199 ? 1.022 -37.125 -17.641 1 70.25 199 ALA A O 1
ATOM 1482 N N . SER A 1 200 ? 0.815 -39.156 -18.688 1 75.06 200 SER A N 1
ATOM 1483 C CA . SER A 1 200 ? 0.584 -38.5 -19.984 1 75.06 200 SER A CA 1
ATOM 1484 C C . SER A 1 200 ? -0.727 -37.719 -19.984 1 75.06 200 SER A C 1
ATOM 1486 O O . SER A 1 200 ? -0.797 -36.625 -20.531 1 75.06 200 SER A O 1
ATOM 1488 N N . ARG A 1 201 ? -1.708 -38.188 -19.375 1 76.25 201 ARG A N 1
ATOM 1489 C CA . ARG A 1 201 ? -2.998 -37.5 -19.297 1 76.25 201 ARG A CA 1
ATOM 1490 C C . ARG A 1 201 ? -2.889 -36.219 -18.469 1 76.25 201 ARG A C 1
ATOM 1492 O O . ARG A 1 201 ? -3.502 -35.219 -18.812 1 76.25 201 ARG A O 1
ATOM 1499 N N . LEU A 1 202 ? -2.105 -36.312 -17.453 1 74.25 202 LEU A N 1
ATOM 1500 C CA . LEU A 1 202 ? -1.917 -35.156 -16.609 1 74.25 202 LEU A CA 1
ATOM 1501 C C . LEU A 1 202 ? -1.253 -34.031 -17.391 1 74.25 202 LEU A C 1
ATOM 1503 O O . LEU A 1 202 ? -1.644 -32.875 -17.25 1 74.25 202 LEU A O 1
ATOM 1507 N N . VAL A 1 203 ? -0.341 -34.375 -18.141 1 77 203 VAL A N 1
ATOM 1508 C CA . VAL A 1 203 ? 0.402 -33.375 -18.906 1 77 203 VAL A CA 1
ATOM 1509 C C . VAL A 1 203 ? -0.482 -32.812 -20.016 1 77 203 VAL A C 1
ATOM 1511 O O . VAL A 1 203 ? -0.44 -31.625 -20.312 1 77 203 VAL A O 1
ATOM 1514 N N . LEU A 1 204 ? -1.369 -33.688 -20.594 1 80.75 204 LEU A N 1
ATOM 1515 C CA . LEU A 1 204 ? -2.215 -33.25 -21.703 1 80.75 204 LEU A CA 1
ATOM 1516 C C . LEU A 1 204 ? -3.354 -32.375 -21.203 1 80.75 204 LEU A C 1
ATOM 1518 O O . LEU A 1 204 ? -3.826 -31.5 -21.938 1 80.75 204 LEU A O 1
ATOM 1522 N N . THR A 1 205 ? -3.766 -32.562 -19.969 1 81 205 THR A N 1
ATOM 1523 C CA . THR A 1 205 ? -4.848 -31.766 -19.406 1 81 205 THR A CA 1
ATOM 1524 C C . THR A 1 205 ? -4.367 -30.359 -19.094 1 81 205 THR A C 1
ATOM 1526 O O . THR A 1 205 ? -5.16 -29.406 -19.109 1 81 205 THR A O 1
ATOM 1529 N N . ASP A 1 206 ? -3.109 -30.141 -18.828 1 85.06 206 ASP A N 1
ATOM 1530 C CA . ASP A 1 206 ? -2.475 -28.859 -18.562 1 85.06 206 ASP A CA 1
ATOM 1531 C C . ASP A 1 206 ? -1.19 -28.688 -19.375 1 85.06 206 ASP A C 1
ATOM 1533 O O . ASP A 1 206 ? -0.096 -28.641 -18.812 1 85.06 206 ASP A O 1
ATOM 1537 N N . PRO A 1 207 ? -1.396 -28.5 -20.656 1 86.94 207 PRO A N 1
ATOM 1538 C CA . PRO A 1 207 ? -0.25 -28.641 -21.562 1 86.94 207 PRO A CA 1
ATOM 1539 C C . PRO A 1 207 ? 0.667 -27.422 -21.547 1 86.94 207 PRO A C 1
ATOM 1541 O O . PRO A 1 207 ? 1.852 -27.531 -21.875 1 86.94 207 PRO A O 1
ATOM 1544 N N . ILE A 1 208 ? 0.112 -26.281 -21.266 1 91.06 208 ILE A N 1
ATOM 1545 C CA . ILE A 1 208 ? 0.902 -25.047 -21.359 1 91.06 208 ILE A CA 1
ATOM 1546 C C . ILE A 1 208 ? 1.565 -24.766 -20.016 1 91.06 208 ILE A C 1
ATOM 1548 O O . ILE A 1 208 ? 0.91 -24.812 -18.969 1 91.06 208 ILE A O 1
ATOM 1552 N N . ASP A 1 209 ? 2.861 -24.578 -20.016 1 90.25 209 ASP A N 1
ATOM 1553 C CA . ASP A 1 209 ? 3.582 -24.078 -18.844 1 90.25 209 ASP A CA 1
ATOM 1554 C C . ASP A 1 209 ? 3.547 -22.547 -18.797 1 90.25 209 ASP A C 1
ATOM 1556 O O . ASP A 1 209 ? 4.332 -21.891 -19.484 1 90.25 209 ASP A O 1
ATOM 1560 N N . VAL A 1 210 ? 2.648 -22.047 -18 1 91.56 210 VAL A N 1
ATOM 1561 C CA . VAL A 1 210 ? 2.506 -20.594 -17.891 1 91.56 210 VAL A CA 1
ATOM 1562 C C . VAL A 1 210 ? 3.504 -20.062 -16.859 1 91.56 210 VAL A C 1
ATOM 1564 O O . VAL A 1 210 ? 3.445 -20.422 -15.688 1 91.56 210 VAL A O 1
ATOM 1567 N N . ARG A 1 211 ? 4.418 -19.25 -17.328 1 90.62 211 ARG A N 1
ATOM 1568 C CA . ARG A 1 211 ? 5.434 -18.703 -16.453 1 90.62 211 ARG A CA 1
ATOM 1569 C C . ARG A 1 211 ? 5.246 -17.203 -16.281 1 90.62 211 ARG A C 1
ATOM 1571 O O . ARG A 1 211 ? 5.039 -16.469 -17.25 1 90.62 211 ARG A O 1
ATOM 1578 N N . THR A 1 212 ? 5.191 -16.781 -15.031 1 91.56 212 THR A N 1
ATOM 1579 C CA . THR A 1 212 ? 5.152 -15.359 -14.719 1 91.56 212 THR A CA 1
ATOM 1580 C C . THR A 1 212 ? 6.531 -14.859 -14.305 1 91.56 212 THR A C 1
ATOM 1582 O O . THR A 1 212 ? 7.117 -15.352 -13.344 1 91.56 212 THR A O 1
ATOM 1585 N N . VAL A 1 213 ? 7.051 -13.945 -15.125 1 92.31 213 VAL A N 1
ATOM 1586 C CA . VAL A 1 213 ? 8.383 -13.422 -14.875 1 92.31 213 VAL A CA 1
ATOM 1587 C C . VAL A 1 213 ? 8.32 -11.898 -14.734 1 92.31 213 VAL A C 1
ATOM 1589 O O . VAL A 1 213 ? 7.578 -11.234 -15.453 1 92.31 213 VAL A O 1
ATOM 1592 N N . ALA A 1 214 ? 9.047 -11.375 -13.719 1 91.62 214 ALA A N 1
ATOM 1593 C CA . ALA A 1 214 ? 9.148 -9.922 -13.57 1 91.62 214 ALA A CA 1
ATOM 1594 C C . ALA A 1 214 ? 10.117 -9.328 -14.594 1 91.62 214 ALA A C 1
ATOM 1596 O O . ALA A 1 214 ? 11.273 -9.742 -14.672 1 91.62 214 ALA A O 1
ATOM 1597 N N . HIS A 1 215 ? 9.57 -8.398 -15.398 1 93.25 215 HIS A N 1
ATOM 1598 C CA . HIS A 1 215 ? 10.445 -7.648 -16.297 1 93.25 215 HIS A CA 1
ATOM 1599 C C . HIS A 1 215 ? 11.359 -6.707 -15.516 1 93.25 215 HIS A C 1
ATOM 1601 O O . HIS A 1 215 ? 10.883 -5.867 -14.75 1 93.25 215 HIS A O 1
ATOM 1607 N N . ASN A 1 216 ? 12.703 -6.863 -15.688 1 90.44 216 ASN A N 1
ATOM 1608 C CA . ASN A 1 216 ? 13.664 -6.02 -14.984 1 90.44 216 ASN A CA 1
ATOM 1609 C C . ASN A 1 216 ? 13.289 -5.855 -13.516 1 90.44 216 ASN A C 1
ATOM 1611 O O . ASN A 1 216 ? 12.938 -4.758 -13.078 1 90.44 216 ASN A O 1
ATOM 1615 N N . PRO A 1 217 ? 13.328 -6.98 -12.797 1 90.19 217 PRO A N 1
ATOM 1616 C CA . PRO A 1 217 ? 12.891 -6.973 -11.398 1 90.19 217 PRO A CA 1
ATOM 1617 C C . PRO A 1 217 ? 13.594 -5.906 -10.562 1 90.19 217 PRO A C 1
ATOM 1619 O O . PRO A 1 217 ? 14.719 -5.516 -10.875 1 90.19 217 PRO A O 1
ATOM 1622 N N . LEU A 1 218 ? 12.875 -5.461 -9.609 1 89.75 218 LEU A N 1
ATOM 1623 C CA . LEU A 1 218 ? 13.414 -4.461 -8.695 1 89.75 218 LEU A CA 1
ATOM 1624 C C . LEU A 1 218 ? 14.422 -5.086 -7.734 1 89.75 218 LEU A C 1
ATOM 1626 O O . LEU A 1 218 ? 14.227 -6.219 -7.277 1 89.75 218 LEU A O 1
ATOM 1630 N N . PRO A 1 219 ? 15.477 -4.336 -7.523 1 88.12 219 PRO A N 1
ATOM 1631 C CA . PRO A 1 219 ? 16.422 -4.832 -6.52 1 88.12 219 PRO A CA 1
ATOM 1632 C C . PRO A 1 219 ? 15.844 -4.812 -5.105 1 88.12 219 PRO A C 1
ATOM 1634 O O . PRO A 1 219 ? 14.797 -4.199 -4.871 1 88.12 219 PRO A O 1
ATOM 1637 N N . GLU A 1 220 ? 16.562 -5.551 -4.238 1 87.94 220 GLU A N 1
ATOM 1638 C CA . GLU A 1 220 ? 16.203 -5.473 -2.826 1 87.94 220 GLU A CA 1
ATOM 1639 C C . GLU A 1 220 ? 16.344 -4.043 -2.305 1 87.94 220 GLU A C 1
ATOM 1641 O O . GLU A 1 220 ? 17.125 -3.252 -2.83 1 87.94 220 GLU A O 1
ATOM 1646 N N . GLY A 1 221 ? 15.508 -3.682 -1.428 1 91.44 221 GLY A N 1
ATOM 1647 C CA . GLY A 1 221 ? 15.594 -2.363 -0.823 1 91.44 221 GLY A CA 1
ATOM 1648 C C . GLY A 1 221 ? 14.68 -1.344 -1.478 1 91.44 221 GLY A C 1
ATOM 1649 O O . GLY A 1 221 ? 14.852 -0.138 -1.286 1 91.44 221 GLY A O 1
ATOM 1650 N N . THR A 1 222 ? 13.742 -1.771 -2.236 1 91.44 222 THR A N 1
ATOM 1651 C CA . THR A 1 222 ? 12.836 -0.827 -2.889 1 91.44 222 THR A CA 1
ATOM 1652 C C . THR A 1 222 ? 11.422 -0.958 -2.33 1 91.44 222 THR A C 1
ATOM 1654 O O . THR A 1 222 ? 10.5 -0.312 -2.82 1 91.44 222 THR A O 1
ATOM 1657 N N . GLY A 1 223 ? 11.266 -1.794 -1.354 1 88.31 223 GLY A N 1
ATOM 1658 C CA . GLY A 1 223 ? 9.953 -1.976 -0.75 1 88.31 223 GLY A CA 1
ATOM 1659 C C . GLY A 1 223 ? 8.898 -2.443 -1.737 1 88.31 223 GLY A C 1
ATOM 1660 O O . GLY A 1 223 ? 7.809 -1.879 -1.799 1 88.31 223 GLY A O 1
ATOM 1661 N N . TYR A 1 224 ? 9.234 -3.393 -2.561 1 83.88 224 TYR A N 1
ATOM 1662 C CA . TYR A 1 224 ? 8.352 -3.943 -3.58 1 83.88 224 TYR A CA 1
ATOM 1663 C C . TYR A 1 224 ? 7.855 -2.85 -4.52 1 83.88 224 TYR A C 1
ATOM 1665 O O . TYR A 1 224 ? 6.703 -2.873 -4.957 1 83.88 224 TYR A O 1
ATOM 1673 N N . GLY A 1 225 ? 8.703 -1.845 -4.703 1 87.19 225 GLY A N 1
ATOM 1674 C CA . GLY A 1 225 ? 8.367 -0.789 -5.645 1 87.19 225 GLY A CA 1
ATOM 1675 C C . GLY A 1 225 ? 7.664 0.387 -5 1 87.19 225 GLY A C 1
ATOM 1676 O O . GLY A 1 225 ? 7.457 1.422 -5.637 1 87.19 225 GLY A O 1
ATOM 1677 N N . LEU A 1 226 ? 7.355 0.337 -3.725 1 88.31 226 LEU A N 1
ATOM 1678 C CA . LEU A 1 226 ? 6.617 1.386 -3.033 1 88.31 226 LEU A CA 1
ATOM 1679 C C . LEU A 1 226 ? 7.531 2.551 -2.67 1 88.31 226 LEU A C 1
ATOM 1681 O O . LEU A 1 226 ? 7.059 3.623 -2.289 1 88.31 226 LEU A O 1
ATOM 1685 N N . ALA A 1 227 ? 8.844 2.35 -2.836 1 93 227 ALA A N 1
ATOM 1686 C CA . ALA A 1 227 ? 9.812 3.359 -2.424 1 93 227 ALA A CA 1
ATOM 1687 C C . ALA A 1 227 ? 9.586 4.676 -3.164 1 93 227 ALA A C 1
ATOM 1689 O O . ALA A 1 227 ? 9.719 5.754 -2.582 1 93 227 ALA A O 1
ATOM 1690 N N . ALA A 1 228 ? 9.219 4.535 -4.457 1 93.69 228 ALA A N 1
ATOM 1691 C CA . ALA A 1 228 ? 8.992 5.754 -5.23 1 93.69 228 ALA A CA 1
ATOM 1692 C C . ALA A 1 228 ? 7.789 6.523 -4.695 1 93.69 228 ALA A C 1
ATOM 1694 O O . ALA A 1 228 ? 7.824 7.754 -4.602 1 93.69 228 ALA A O 1
ATOM 1695 N N . PHE A 1 229 ? 6.684 5.844 -4.391 1 92.06 229 PHE A N 1
ATOM 1696 C CA . PHE A 1 229 ? 5.484 6.469 -3.846 1 92.06 229 PHE A CA 1
ATOM 1697 C C . PHE A 1 229 ? 5.781 7.141 -2.512 1 92.06 229 PHE A C 1
ATOM 1699 O O . PHE A 1 229 ? 5.426 8.305 -2.303 1 92.06 229 PHE A O 1
ATOM 1706 N N . TYR A 1 230 ? 6.473 6.445 -1.581 1 91.81 230 TYR A N 1
ATOM 1707 C CA . TYR A 1 230 ? 6.785 6.98 -0.26 1 91.81 230 TYR A CA 1
ATOM 1708 C C . TYR A 1 230 ? 7.742 8.156 -0.361 1 91.81 230 TYR A C 1
ATOM 1710 O O . TYR A 1 230 ? 7.641 9.117 0.409 1 91.81 230 TYR A O 1
ATOM 1718 N N . TYR A 1 231 ? 8.719 8.078 -1.245 1 95.62 231 TYR A N 1
ATOM 1719 C CA . TYR A 1 231 ? 9.648 9.188 -1.444 1 95.62 231 TYR A CA 1
ATOM 1720 C C . TYR A 1 231 ? 8.906 10.43 -1.944 1 95.62 231 TYR A C 1
ATOM 1722 O O . TYR A 1 231 ? 9.188 11.547 -1.5 1 95.62 231 TYR A O 1
ATOM 1730 N N . ALA A 1 232 ? 8 10.203 -2.887 1 95.44 232 ALA A N 1
ATOM 1731 C CA . ALA A 1 232 ? 7.184 11.305 -3.381 1 95.44 232 ALA A CA 1
ATOM 1732 C C . ALA A 1 232 ? 6.355 11.922 -2.258 1 95.44 232 ALA A C 1
ATOM 1734 O O . ALA A 1 232 ? 6.23 13.148 -2.17 1 95.44 232 ALA A O 1
ATOM 1735 N N . LEU A 1 233 ? 5.762 11.07 -1.455 1 92.38 233 LEU A N 1
ATOM 1736 C CA . LEU A 1 233 ? 5 11.539 -0.301 1 92.38 233 LEU A CA 1
ATOM 1737 C C . LEU A 1 233 ? 5.867 12.383 0.619 1 92.38 233 LEU A C 1
ATOM 1739 O O . LEU A 1 233 ? 5.43 13.438 1.099 1 92.38 233 LEU A O 1
ATOM 1743 N N . LEU A 1 234 ? 7.082 11.938 0.854 1 94.56 234 LEU A N 1
ATOM 1744 C CA . LEU A 1 234 ? 8.016 12.688 1.685 1 94.56 234 LEU A CA 1
ATOM 1745 C C . LEU A 1 234 ? 8.273 14.07 1.105 1 94.56 234 LEU A C 1
ATOM 1747 O O . LEU A 1 234 ? 8.305 15.062 1.841 1 94.56 234 LEU A O 1
ATOM 1751 N N . LEU A 1 235 ? 8.453 14.156 -0.195 1 97.25 235 LEU A N 1
ATOM 1752 C CA . LEU A 1 235 ? 8.742 15.43 -0.837 1 97.25 235 LEU A CA 1
ATOM 1753 C C . LEU A 1 235 ? 7.57 16.391 -0.67 1 97.25 235 LEU A C 1
ATOM 1755 O O . LEU A 1 235 ? 7.766 17.562 -0.344 1 97.25 235 LEU A O 1
ATOM 1759 N N . VAL A 1 236 ? 6.367 15.883 -0.872 1 94.5 236 VAL A N 1
ATOM 1760 C CA . VAL A 1 236 ? 5.18 16.719 -0.76 1 94.5 236 VAL A CA 1
ATOM 1761 C C . VAL A 1 236 ? 5 17.172 0.688 1 94.5 236 VAL A C 1
ATOM 1763 O O . VAL A 1 236 ? 4.715 18.344 0.947 1 94.5 236 VAL A O 1
ATOM 1766 N N . LEU A 1 237 ? 5.195 16.25 1.629 1 91.12 237 LEU A N 1
ATOM 1767 C CA . LEU A 1 237 ? 5.059 16.594 3.043 1 91.12 237 LEU A CA 1
ATOM 1768 C C . LEU A 1 237 ? 6.117 17.594 3.471 1 91.12 237 LEU A C 1
ATOM 1770 O O . LEU A 1 237 ? 5.844 18.484 4.289 1 91.12 237 LEU A O 1
ATOM 1774 N N . ALA A 1 238 ? 7.328 17.438 2.936 1 94.62 238 ALA A N 1
ATOM 1775 C CA . ALA A 1 238 ? 8.375 18.406 3.238 1 94.62 238 ALA A CA 1
ATOM 1776 C C . ALA A 1 238 ? 7.996 19.797 2.748 1 94.62 238 ALA A C 1
ATOM 1778 O O . ALA A 1 238 ? 8.305 20.797 3.398 1 94.62 238 ALA A O 1
ATOM 1779 N N . GLY A 1 239 ? 7.387 19.844 1.595 1 94.06 239 GLY A N 1
ATOM 1780 C CA . GLY A 1 239 ? 6.941 21.125 1.068 1 94.06 239 GLY A CA 1
ATOM 1781 C C . GLY A 1 239 ? 5.852 21.766 1.905 1 94.06 239 GLY A C 1
ATOM 1782 O O . GLY A 1 239 ? 6.008 22.891 2.383 1 94.06 239 GLY A O 1
ATOM 1783 N N . PHE A 1 240 ? 4.855 21.031 2.139 1 89.25 240 PHE A N 1
ATOM 1784 C CA . PHE A 1 240 ? 3.668 21.547 2.812 1 89.25 240 PHE A CA 1
ATOM 1785 C C . PHE A 1 240 ? 3.941 21.766 4.293 1 89.25 240 PHE A C 1
ATOM 1787 O O . PHE A 1 240 ? 3.727 22.875 4.805 1 89.25 240 PHE A O 1
ATOM 1794 N N . THR A 1 241 ? 4.375 20.734 4.984 1 85.88 241 THR A N 1
ATOM 1795 C CA . THR A 1 241 ? 4.648 20.844 6.414 1 85.88 241 THR A CA 1
ATOM 1796 C C . THR A 1 241 ? 5.832 21.781 6.672 1 85.88 241 THR A C 1
ATOM 1798 O O . THR A 1 241 ? 5.824 22.547 7.629 1 85.88 241 THR A O 1
ATOM 1801 N N . GLY A 1 242 ? 6.848 21.656 5.844 1 88.75 242 GLY A N 1
ATOM 1802 C CA . GLY A 1 242 ? 7.969 22.562 5.957 1 88.75 242 GLY A CA 1
ATOM 1803 C C . GLY A 1 242 ? 7.566 24.031 5.836 1 88.75 242 GLY A C 1
ATOM 1804 O O . GLY A 1 242 ? 8.031 24.875 6.602 1 88.75 242 GLY A O 1
ATOM 1805 N N . ALA A 1 243 ? 6.719 24.281 4.898 1 91 243 ALA A N 1
ATOM 1806 C CA . ALA A 1 243 ? 6.223 25.641 4.699 1 91 243 ALA A CA 1
ATOM 1807 C C . ALA A 1 243 ? 5.43 26.125 5.914 1 91 243 ALA A C 1
ATOM 1809 O O . ALA A 1 243 ? 5.559 27.281 6.328 1 91 243 ALA A O 1
ATOM 1810 N N . THR A 1 244 ? 4.637 25.266 6.453 1 84.19 244 THR A N 1
ATOM 1811 C CA . THR A 1 244 ? 3.809 25.641 7.598 1 84.19 244 THR A CA 1
ATOM 1812 C C . THR A 1 244 ? 4.676 25.938 8.82 1 84.19 244 THR A C 1
ATOM 1814 O O . THR A 1 244 ? 4.477 26.953 9.484 1 84.19 244 THR A O 1
ATOM 1817 N N . ILE A 1 245 ? 5.629 25.078 9.078 1 84.12 245 ILE A N 1
ATOM 1818 C CA . ILE A 1 245 ? 6.516 25.266 10.219 1 84.12 245 ILE A CA 1
ATOM 1819 C C . ILE A 1 245 ? 7.344 26.531 10.016 1 84.12 245 ILE A C 1
ATOM 1821 O O . ILE A 1 245 ? 7.418 27.391 10.914 1 84.12 245 ILE A O 1
ATOM 1825 N N . ALA A 1 246 ? 7.918 26.688 8.883 1 86.69 246 ALA A N 1
ATOM 1826 C CA . ALA A 1 246 ? 8.773 27.828 8.594 1 86.69 246 ALA A CA 1
ATOM 1827 C C . ALA A 1 246 ? 7.977 29.141 8.664 1 86.69 246 ALA A C 1
ATOM 1829 O O . ALA A 1 246 ? 8.453 30.125 9.211 1 86.69 246 ALA A O 1
ATOM 1830 N N . SER A 1 247 ? 6.824 29.125 8.109 1 84.19 247 SER A N 1
ATOM 1831 C CA . SER A 1 247 ? 5.988 30.312 8.117 1 84.19 247 SER A CA 1
ATOM 1832 C C . SER A 1 247 ? 5.594 30.703 9.531 1 84.19 247 SER A C 1
ATOM 1834 O O . SER A 1 247 ? 5.602 31.891 9.883 1 84.19 247 SER A O 1
ATOM 1836 N N . THR A 1 248 ? 5.234 29.781 10.305 1 76.38 248 THR A N 1
ATOM 1837 C CA . THR A 1 248 ? 4.836 30.047 11.68 1 76.38 248 THR A CA 1
ATOM 1838 C C . THR A 1 248 ? 6 30.609 12.477 1 76.38 248 THR A C 1
ATOM 1840 O O . THR A 1 248 ? 5.828 31.547 13.258 1 76.38 248 THR A O 1
ATOM 1843 N N . LEU A 1 249 ? 7.141 30.094 12.273 1 77.56 249 LEU A N 1
ATOM 1844 C CA . LEU A 1 249 ? 8.32 30.547 12.992 1 77.56 249 LEU A CA 1
ATOM 1845 C C . LEU A 1 249 ? 8.719 31.953 12.539 1 77.56 249 LEU A C 1
ATOM 1847 O O . LEU A 1 249 ? 9.047 32.812 13.367 1 77.56 249 LEU A O 1
ATOM 1851 N N . VAL A 1 250 ? 8.688 32.188 11.266 1 78.5 250 VAL A N 1
ATOM 1852 C CA . VAL A 1 250 ? 9.047 33.5 10.719 1 78.5 250 VAL A CA 1
ATOM 1853 C C . VAL A 1 250 ? 8.039 34.531 11.18 1 78.5 250 VAL A C 1
ATOM 1855 O O . VAL A 1 250 ? 8.43 35.656 11.578 1 78.5 250 VAL A O 1
ATOM 1858 N N . ASP A 1 251 ? 6.789 34.219 11.094 1 74.75 251 ASP A N 1
ATOM 1859 C CA . ASP A 1 251 ? 5.754 35.156 11.539 1 74.75 251 ASP A CA 1
ATOM 1860 C C . ASP A 1 251 ? 5.898 35.469 13.031 1 74.75 251 ASP A C 1
ATOM 1862 O O . ASP A 1 251 ? 5.668 36.594 13.461 1 74.75 251 ASP A O 1
ATOM 1866 N N . GLY A 1 252 ? 6.184 34.406 13.82 1 68.62 252 GLY A N 1
ATOM 1867 C CA . GLY A 1 252 ? 6.426 34.625 15.234 1 68.62 252 GLY A CA 1
ATOM 1868 C C . GLY A 1 252 ? 7.613 35.531 15.508 1 68.62 252 GLY A C 1
ATOM 1869 O O . GLY A 1 252 ? 7.543 36.406 16.375 1 68.62 252 GLY A O 1
ATOM 1870 N N . MET A 1 253 ? 8.625 35.344 14.789 1 70.81 253 MET A N 1
ATOM 1871 C CA . MET A 1 253 ? 9.852 36.125 14.984 1 70.81 253 MET A CA 1
ATOM 1872 C C . MET A 1 253 ? 9.664 37.562 14.5 1 70.81 253 MET A C 1
ATOM 1874 O O . MET A 1 253 ? 10.266 38.5 15.047 1 70.81 253 MET A O 1
ATOM 1878 N N . LEU A 1 254 ? 8.766 37.656 13.516 1 64.62 254 LEU A N 1
ATOM 1879 C CA . LEU A 1 254 ? 8.516 39 12.992 1 64.62 254 LEU A CA 1
ATOM 1880 C C . LEU A 1 254 ? 7.398 39.688 13.773 1 64.62 254 LEU A C 1
ATOM 1882 O O . LEU A 1 254 ? 7.113 40.875 13.547 1 64.62 254 LEU A O 1
ATOM 1886 N N . GLY A 1 255 ? 6.902 39 14.781 1 54.25 255 GLY A N 1
ATOM 1887 C CA . GLY A 1 255 ? 5.957 39.594 15.711 1 54.25 255 GLY A CA 1
ATOM 1888 C C . GLY A 1 255 ? 4.543 39.656 15.164 1 54.25 255 GLY A C 1
ATOM 1889 O O . GLY A 1 255 ? 3.715 40.406 15.656 1 54.25 255 GLY A O 1
ATOM 1890 N N . PHE A 1 256 ? 4.242 39.031 14.055 1 46.59 256 PHE A N 1
ATOM 1891 C CA . PHE A 1 256 ? 2.936 39.188 13.422 1 46.59 256 PHE A CA 1
ATOM 1892 C C . PHE A 1 256 ? 1.902 38.312 14.109 1 46.59 256 PHE A C 1
ATOM 1894 O O . PHE A 1 256 ? 0.71 38.625 14.117 1 46.59 256 PHE A O 1
ATOM 1901 N N . THR A 1 257 ? 2.164 37.219 14.523 1 48.62 257 THR A N 1
ATOM 1902 C CA . THR A 1 257 ? 1.253 36.344 15.234 1 48.62 257 THR A CA 1
ATOM 1903 C C . THR A 1 257 ? 1.737 36.094 16.656 1 48.62 257 THR A C 1
ATOM 1905 O O . THR A 1 257 ? 2.943 36.062 16.906 1 48.62 257 THR A O 1
ATOM 1908 N N . PRO A 1 258 ? 0.737 36.312 17.656 1 39.88 258 PRO A N 1
ATOM 1909 C CA . PRO A 1 258 ? 1.184 35.969 19 1 39.88 258 PRO A CA 1
ATOM 1910 C C . PRO A 1 258 ? 1.722 34.531 19.109 1 39.88 258 PRO A C 1
ATOM 1912 O O . PRO A 1 258 ? 1.137 33.594 18.531 1 39.88 258 PRO A O 1
ATOM 1915 N N . THR A 1 259 ? 3.01 34.375 19 1 43 259 THR A N 1
ATOM 1916 C CA . THR A 1 259 ? 3.572 33.062 19.234 1 43 259 THR A CA 1
ATOM 1917 C C . THR A 1 259 ? 3.178 32.531 20.625 1 43 259 THR A C 1
ATOM 1919 O O . THR A 1 259 ? 3.492 33.156 21.641 1 43 259 THR A O 1
ATOM 1922 N N . GLU A 1 260 ? 1.948 31.828 20.734 1 39.19 260 GLU A N 1
ATOM 1923 C CA . GLU A 1 260 ? 1.58 31.25 22.031 1 39.19 260 GLU A CA 1
ATOM 1924 C C . GLU A 1 260 ? 2.445 30.047 22.375 1 39.19 260 GLU A C 1
ATOM 1926 O O . GLU A 1 260 ? 2.4 29.031 21.672 1 39.19 260 GLU A O 1
ATOM 1931 N N . VAL A 1 261 ? 3.674 30.328 22.875 1 42.41 261 VAL A N 1
ATOM 1932 C CA . VAL A 1 261 ? 4.426 29.234 23.484 1 42.41 261 VAL A CA 1
ATOM 1933 C C . VAL A 1 261 ? 3.943 29.016 24.906 1 42.41 261 VAL A C 1
ATOM 1935 O O . VAL A 1 261 ? 4.41 29.672 25.844 1 42.41 261 VAL A O 1
ATOM 1938 N N . GLY A 1 262 ? 3.086 28.047 25.188 1 41.5 262 GLY A N 1
ATOM 1939 C CA . GLY A 1 262 ? 2.494 27.828 26.5 1 41.5 262 GLY A CA 1
ATOM 1940 C C . GLY A 1 262 ? 1.546 28.938 26.922 1 41.5 262 GLY A C 1
ATOM 1941 O O . GLY A 1 262 ? 0.644 29.312 26.156 1 41.5 262 GLY A O 1
ATOM 1942 N N . PRO A 1 263 ? 1.748 29.594 28.188 1 39 263 PRO A N 1
ATOM 1943 C CA . PRO A 1 263 ? 0.955 30.688 28.734 1 39 263 PRO A CA 1
ATOM 1944 C C . PRO A 1 263 ? 1.4 32.062 28.219 1 39 263 PRO A C 1
ATOM 1946 O O . PRO A 1 263 ? 0.718 33.062 28.438 1 39 263 PRO A O 1
ATOM 1949 N N . LEU A 1 264 ? 2.561 32.031 27.547 1 40.09 264 LEU A N 1
ATOM 1950 C CA . LEU A 1 264 ? 3.156 33.344 27.297 1 40.09 264 LEU A CA 1
ATOM 1951 C C . LEU A 1 264 ? 2.742 33.875 25.922 1 40.09 264 LEU A C 1
ATOM 1953 O O . LEU A 1 264 ? 2.811 33.156 24.922 1 40.09 264 LEU A O 1
ATOM 1957 N N . TYR A 1 265 ? 1.97 34.75 25.969 1 41.81 265 TYR A N 1
ATOM 1958 C CA . TYR A 1 265 ? 1.602 35.5 24.781 1 41.81 265 TYR A CA 1
ATOM 1959 C C . TYR A 1 265 ? 2.691 36.5 24.391 1 41.81 265 TYR A C 1
ATOM 1961 O O . TYR A 1 265 ? 2.93 37.469 25.125 1 41.81 265 TYR A O 1
ATOM 1969 N N . LEU A 1 266 ? 3.732 36.094 23.672 1 41.59 266 LEU A N 1
ATOM 1970 C CA . LEU A 1 266 ? 4.777 37.062 23.312 1 41.59 266 LEU A CA 1
ATOM 1971 C C . LEU A 1 266 ? 4.359 37.906 22.109 1 41.59 266 LEU A C 1
ATOM 1973 O O . LEU A 1 266 ? 3.943 37.344 21.078 1 41.59 266 LEU A O 1
ATOM 1977 N N . HIS A 1 267 ? 3.93 39.094 22.297 1 41.12 267 HIS A N 1
ATOM 1978 C CA . HIS A 1 267 ? 3.611 40.031 21.219 1 41.12 267 HIS A CA 1
ATOM 1979 C C . HIS A 1 267 ? 4.863 40.75 20.734 1 41.12 267 HIS A C 1
ATOM 1981 O O . HIS A 1 267 ? 5.434 41.594 21.469 1 41.12 267 HIS A O 1
ATOM 1987 N N . ASN A 1 268 ? 5.637 40.219 19.953 1 43.03 268 ASN A N 1
ATOM 1988 C CA . ASN A 1 268 ? 6.738 41.031 19.422 1 43.03 268 ASN A CA 1
ATOM 1989 C C . ASN A 1 268 ? 6.227 42.156 18.562 1 43.03 268 ASN A C 1
ATOM 1991 O O . ASN A 1 268 ? 5.148 42.094 17.969 1 43.03 268 ASN A O 1
ATOM 1995 N N . GLU A 1 269 ? 6.777 43.344 18.625 1 42.81 269 GLU A N 1
ATOM 1996 C CA . GLU A 1 269 ? 6.426 44.531 17.859 1 42.81 269 GLU A CA 1
ATOM 1997 C C . GLU A 1 269 ? 6.484 44.281 16.359 1 42.81 269 GLU A C 1
ATOM 1999 O O . GLU A 1 269 ? 7.43 43.656 15.867 1 42.81 269 GLU A O 1
ATOM 2004 N N . ALA A 1 270 ? 5.383 44.406 15.703 1 49.62 270 ALA A N 1
ATOM 2005 C CA . ALA A 1 270 ? 5.223 44.188 14.266 1 49.62 270 ALA A CA 1
ATOM 2006 C C . ALA A 1 270 ? 6.25 45 13.484 1 49.62 270 ALA A C 1
ATOM 2008 O O . ALA A 1 270 ? 6.441 46.188 13.734 1 49.62 270 ALA A O 1
ATOM 2009 N N . VAL A 1 271 ? 7.328 44.5 12.945 1 51.16 271 VAL A N 1
ATOM 2010 C CA . VAL A 1 271 ? 8.242 45.156 12.031 1 51.16 271 VAL A CA 1
ATOM 2011 C C . VAL A 1 271 ? 7.477 45.688 10.82 1 51.16 271 VAL A C 1
ATOM 2013 O O . VAL A 1 271 ? 6.652 44.969 10.242 1 51.16 271 VAL A O 1
ATOM 2016 N N . PRO A 1 272 ? 7.469 46.969 10.516 1 57.28 272 PRO A N 1
ATOM 2017 C CA . PRO A 1 272 ? 6.73 47.531 9.375 1 57.28 272 PRO A CA 1
ATOM 2018 C C . PRO A 1 272 ? 7.234 47 8.039 1 57.28 272 PRO A C 1
ATOM 2020 O O . PRO A 1 272 ? 7.922 47.719 7.309 1 57.28 272 PRO A O 1
ATOM 2023 N N . ILE A 1 273 ? 7.25 45.781 7.789 1 63.97 273 ILE A N 1
ATOM 2024 C CA . ILE A 1 273 ? 7.641 45.219 6.512 1 63.97 273 ILE A CA 1
ATOM 2025 C C . ILE A 1 273 ? 6.395 44.875 5.695 1 63.97 273 ILE A C 1
ATOM 2027 O O . ILE A 1 273 ? 5.363 44.5 6.258 1 63.97 273 ILE A O 1
ATOM 2031 N N . SER A 1 274 ? 6.5 45.281 4.301 1 79.81 274 SER A N 1
ATOM 2032 C CA . SER A 1 274 ? 5.414 45 3.373 1 79.81 274 SER A CA 1
ATOM 2033 C C . SER A 1 274 ? 5.117 43.5 3.316 1 79.81 274 SER A C 1
ATOM 2035 O O . SER A 1 274 ? 5.969 42.688 3.662 1 79.81 274 SER A O 1
ATOM 2037 N N . ARG A 1 275 ? 3.93 43.219 3.053 1 83.31 275 ARG A N 1
ATOM 2038 C CA . ARG A 1 275 ? 3.504 41.812 2.934 1 83.31 275 ARG A CA 1
ATOM 2039 C C . ARG A 1 275 ? 4.27 41.125 1.825 1 83.31 275 ARG A C 1
ATOM 2041 O O . ARG A 1 275 ? 4.609 39.938 1.957 1 83.31 275 ARG A O 1
ATOM 2048 N N . PHE A 1 276 ? 4.551 41.812 0.817 1 89.38 276 PHE A N 1
ATOM 2049 C CA . PHE A 1 276 ? 5.262 41.219 -0.309 1 89.38 276 PHE A CA 1
ATOM 2050 C C . PHE A 1 276 ? 6.699 40.906 0.071 1 89.38 276 PHE A C 1
ATOM 2052 O O . PHE A 1 276 ? 7.207 39.812 -0.273 1 89.38 276 PHE A O 1
ATOM 2059 N N . ASN A 1 277 ? 7.352 41.781 0.762 1 87.94 277 ASN A N 1
ATOM 2060 C CA . ASN A 1 277 ? 8.734 41.531 1.174 1 87.94 277 ASN A CA 1
ATOM 2061 C C . ASN A 1 277 ? 8.828 40.375 2.172 1 87.94 277 ASN A C 1
ATOM 2063 O O . ASN A 1 277 ? 9.797 39.625 2.158 1 87.94 277 ASN A O 1
ATOM 2067 N N . THR A 1 278 ? 7.852 40.312 2.982 1 86 278 THR A N 1
ATOM 2068 C CA . THR A 1 278 ? 7.812 39.188 3.904 1 86 278 THR A CA 1
ATOM 2069 C C . THR A 1 278 ? 7.672 37.875 3.145 1 86 278 THR A C 1
ATOM 2071 O O . THR A 1 278 ? 8.328 36.875 3.475 1 86 278 THR A O 1
ATOM 2074 N N . LEU A 1 279 ? 6.836 37.875 2.172 1 92.06 279 LEU A N 1
ATOM 2075 C CA . LEU A 1 279 ? 6.629 36.656 1.372 1 92.06 279 LEU A CA 1
ATOM 2076 C C . LEU A 1 279 ? 7.895 36.281 0.608 1 92.06 279 LEU A C 1
ATOM 2078 O O . LEU A 1 279 ? 8.219 35.094 0.474 1 92.06 279 LEU A O 1
ATOM 2082 N N . LEU A 1 280 ? 8.633 37.312 0.171 1 93.38 280 LEU A N 1
ATOM 2083 C CA . LEU A 1 280 ? 9.891 37.062 -0.534 1 93.38 280 LEU A CA 1
ATOM 2084 C C . LEU A 1 280 ? 10.906 36.406 0.385 1 93.38 280 LEU A C 1
ATOM 2086 O O . LEU A 1 280 ? 11.648 35.531 -0.044 1 93.38 280 LEU A O 1
ATOM 2090 N N . VAL A 1 281 ? 10.93 36.875 1.576 1 89.81 281 VAL A N 1
ATOM 2091 C CA . VAL A 1 281 ? 11.836 36.281 2.553 1 89.81 281 VAL A CA 1
ATOM 2092 C C . VAL A 1 281 ? 11.445 34.812 2.805 1 89.81 281 VAL A C 1
ATOM 2094 O O . VAL A 1 281 ? 12.312 33.938 2.879 1 89.81 281 VAL A O 1
ATOM 2097 N N . LYS A 1 282 ? 10.164 34.594 2.904 1 93.06 282 LYS A N 1
ATOM 2098 C CA . LYS A 1 282 ? 9.688 33.219 3.129 1 93.06 282 LYS A CA 1
ATOM 2099 C C . LYS A 1 282 ? 10 32.312 1.938 1 93.06 282 LYS A C 1
ATOM 2101 O O . LYS A 1 282 ? 10.375 31.156 2.113 1 93.06 282 LYS A O 1
ATOM 2106 N N . TRP A 1 283 ? 9.836 32.875 0.758 1 96.12 283 TRP A N 1
ATOM 2107 C CA . TRP A 1 283 ? 10.164 32.125 -0.448 1 96.12 283 TRP A CA 1
ATOM 2108 C C . TRP A 1 283 ? 11.641 31.766 -0.477 1 96.12 283 TRP A C 1
ATOM 2110 O O . TRP A 1 283 ? 12 30.641 -0.849 1 96.12 283 TRP A O 1
ATOM 2120 N N . ALA A 1 284 ? 12.492 32.719 -0.13 1 94.75 284 ALA A N 1
ATOM 2121 C CA . ALA A 1 284 ? 13.938 32.469 -0.103 1 94.75 284 ALA A CA 1
ATOM 2122 C C . ALA A 1 284 ? 14.289 31.391 0.926 1 94.75 284 ALA A C 1
ATOM 2124 O O . ALA A 1 284 ? 15.109 30.516 0.659 1 94.75 284 ALA A O 1
ATOM 2125 N N . LEU A 1 285 ?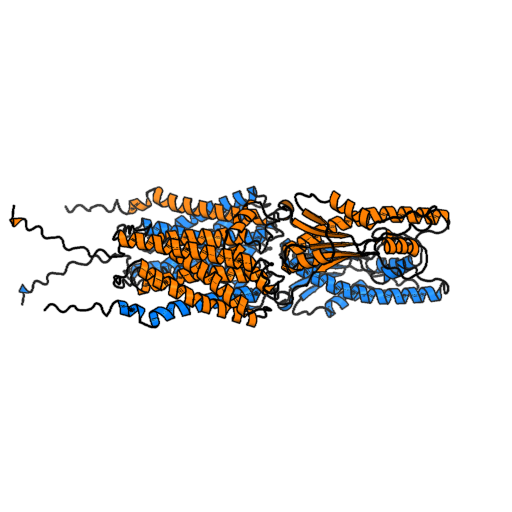 13.672 31.484 2.025 1 93.81 285 LEU A N 1
ATOM 2126 C CA . LEU A 1 285 ? 13.898 30.5 3.072 1 93.81 285 LEU A CA 1
ATOM 2127 C C . LEU A 1 285 ? 13.469 29.109 2.607 1 93.81 285 LEU A C 1
ATOM 2129 O O . LEU A 1 285 ? 14.164 28.125 2.85 1 93.81 285 LEU A O 1
ATOM 2133 N N . MET A 1 286 ? 12.359 29.031 1.953 1 95.69 286 MET A N 1
ATOM 2134 C CA . MET A 1 286 ? 11.828 27.75 1.488 1 95.69 286 MET A CA 1
ATOM 2135 C C . MET A 1 286 ? 12.734 27.141 0.43 1 95.69 286 MET A C 1
ATOM 2137 O O . MET A 1 286 ? 12.906 25.922 0.386 1 95.69 286 MET A O 1
ATOM 2141 N N . THR A 1 287 ? 13.273 28.016 -0.414 1 97.12 287 THR A N 1
ATOM 2142 C CA . THR A 1 287 ? 14.172 27.531 -1.455 1 97.12 287 THR A CA 1
ATOM 2143 C C . THR A 1 287 ? 15.43 26.922 -0.843 1 97.12 287 THR A C 1
ATOM 2145 O O . THR A 1 287 ? 15.875 25.859 -1.267 1 97.12 287 THR A O 1
ATOM 2148 N N . LEU A 1 288 ? 15.961 27.547 0.137 1 96.69 288 LEU A N 1
ATOM 2149 C CA . LEU A 1 288 ? 17.125 27.016 0.828 1 96.69 288 LEU A CA 1
ATOM 2150 C C . LEU A 1 288 ? 16.781 25.719 1.562 1 96.69 288 LEU A C 1
ATOM 2152 O O . LEU A 1 288 ? 17.547 24.75 1.506 1 96.69 288 LEU A O 1
ATOM 2156 N N . LEU A 1 289 ? 15.703 25.75 2.199 1 96.81 289 LEU A N 1
ATOM 2157 C CA . LEU A 1 289 ? 15.227 24.594 2.934 1 96.81 289 LEU A CA 1
ATOM 2158 C C . LEU A 1 289 ? 15.031 23.406 1.999 1 96.81 289 LEU A C 1
ATOM 2160 O O . LEU A 1 289 ? 15.336 22.266 2.361 1 96.81 289 LEU A O 1
ATOM 2164 N N . ALA A 1 290 ? 14.469 23.656 0.864 1 98.31 290 ALA A N 1
ATOM 2165 C CA . ALA A 1 290 ? 14.211 22.609 -0.115 1 98.31 290 ALA A CA 1
ATOM 2166 C C . ALA A 1 290 ? 15.5 21.891 -0.499 1 98.31 290 ALA A C 1
ATOM 2168 O O . ALA A 1 290 ? 15.531 20.656 -0.581 1 98.31 290 ALA A O 1
ATOM 2169 N N . GLY A 1 291 ? 16.547 22.672 -0.726 1 98.25 291 GLY A N 1
ATOM 2170 C CA . GLY A 1 291 ? 17.844 22.062 -1.046 1 98.25 291 GLY A CA 1
ATOM 2171 C C . GLY A 1 291 ? 18.391 21.219 0.078 1 98.25 291 GLY A C 1
ATOM 2172 O O . GLY A 1 291 ? 18.891 20.109 -0.161 1 98.25 291 GLY A O 1
ATOM 2173 N N . ILE A 1 292 ? 18.266 21.641 1.271 1 98.06 292 ILE A N 1
ATOM 2174 C CA . ILE A 1 292 ? 18.812 20.969 2.439 1 98.06 292 ILE A CA 1
ATOM 2175 C C . ILE A 1 292 ? 18.031 19.672 2.693 1 98.06 292 ILE A C 1
ATOM 2177 O O . ILE A 1 292 ? 18.609 18.594 2.826 1 98.06 292 ILE A O 1
ATOM 2181 N N . VAL A 1 293 ? 16.734 19.797 2.705 1 97.94 293 VAL A N 1
ATOM 2182 C CA . VAL A 1 293 ? 15.883 18.656 3.037 1 97.94 293 VAL A CA 1
ATOM 2183 C C . VAL A 1 293 ? 16 17.594 1.948 1 97.94 293 VAL A C 1
ATOM 2185 O O . VAL A 1 293 ? 16.031 16.391 2.242 1 97.94 293 VAL A O 1
ATOM 2188 N N . SER A 1 294 ? 16.031 18.047 0.712 1 98.44 294 SER A N 1
ATOM 2189 C CA . SER A 1 294 ? 16.219 17.078 -0.369 1 98.44 294 SER A CA 1
ATOM 2190 C C . SER A 1 294 ? 17.531 16.312 -0.207 1 98.44 294 SER A C 1
ATOM 2192 O O . SER A 1 294 ? 17.594 15.109 -0.469 1 98.44 294 SER A O 1
ATOM 2194 N N . GLY A 1 295 ? 18.547 17.031 0.177 1 98.44 295 GLY A N 1
ATOM 2195 C CA . GLY A 1 295 ? 19.828 16.375 0.439 1 98.44 295 GLY A CA 1
ATOM 2196 C C . GLY A 1 295 ? 19.766 15.383 1.59 1 98.44 295 GLY A C 1
ATOM 2197 O O . GLY A 1 295 ? 20.328 14.289 1.511 1 98.44 295 GLY A O 1
ATOM 2198 N N . LEU A 1 296 ? 19.141 15.711 2.596 1 98.19 296 LEU A N 1
ATOM 2199 C CA . LEU A 1 296 ? 18.984 14.828 3.748 1 98.19 296 LEU A CA 1
ATOM 2200 C C . LEU A 1 296 ? 18.172 13.586 3.377 1 98.19 296 LEU A C 1
ATOM 2202 O O . LEU A 1 296 ? 18.516 12.477 3.795 1 98.19 296 LEU A O 1
ATOM 2206 N N . TYR A 1 297 ? 17.062 13.82 2.623 1 97.94 297 TYR A N 1
ATOM 2207 C CA . TYR A 1 297 ? 16.25 12.688 2.178 1 97.94 297 TYR A CA 1
ATOM 2208 C C . TYR A 1 297 ? 17.094 11.711 1.366 1 97.94 297 TYR A C 1
ATOM 2210 O O . TYR A 1 297 ? 17 10.492 1.548 1 97.94 297 TYR A O 1
ATOM 2218 N N . LEU A 1 298 ? 17.922 12.289 0.475 1 97.94 298 LEU A N 1
ATOM 2219 C CA . LEU A 1 298 ? 18.812 11.461 -0.334 1 97.94 298 LEU A CA 1
ATOM 2220 C C . LEU A 1 298 ? 19.781 10.688 0.547 1 97.94 298 LEU A C 1
ATOM 2222 O O . LEU A 1 298 ? 19.969 9.484 0.373 1 97.94 298 LEU A O 1
ATOM 2226 N N . TRP A 1 299 ? 20.328 11.352 1.479 1 97.88 299 TRP A N 1
ATOM 2227 C CA . TRP A 1 299 ? 21.328 10.742 2.359 1 97.88 299 TRP A CA 1
ATOM 2228 C C . TRP A 1 299 ? 20.688 9.672 3.24 1 97.88 299 TRP A C 1
ATOM 2230 O O . TRP A 1 299 ? 21.219 8.555 3.342 1 97.88 299 TRP A O 1
ATOM 2240 N N . ILE A 1 300 ? 19.656 9.914 3.84 1 97.44 300 ILE A N 1
ATOM 2241 C CA . ILE A 1 300 ? 19 9 4.773 1 97.44 300 ILE A CA 1
ATOM 2242 C C . ILE A 1 300 ? 18.516 7.762 4.023 1 97.44 300 ILE A C 1
ATOM 2244 O O . ILE A 1 300 ? 18.719 6.633 4.477 1 97.44 300 ILE A O 1
ATOM 2248 N N . SER A 1 301 ? 17.859 7.992 2.902 1 96.69 301 SER A N 1
ATOM 2249 C CA . SER A 1 301 ? 17.328 6.871 2.133 1 96.69 301 SER A CA 1
ATOM 2250 C C . SER A 1 301 ? 18.453 5.969 1.635 1 96.69 301 SER A C 1
ATOM 2252 O O . SER A 1 301 ? 18.328 4.742 1.655 1 96.69 301 SER A O 1
ATOM 2254 N N . SER A 1 302 ? 19.547 6.594 1.174 1 96.31 302 SER A N 1
ATOM 2255 C CA . SER A 1 302 ? 20.688 5.812 0.744 1 96.31 302 SER A CA 1
ATOM 2256 C C . SER A 1 302 ? 21.297 5.031 1.907 1 96.31 302 SER A C 1
ATOM 2258 O O . SER A 1 302 ? 21.688 3.869 1.75 1 96.31 302 SER A O 1
ATOM 2260 N N . ALA A 1 303 ? 21.375 5.668 3.01 1 96.38 303 ALA A N 1
ATOM 2261 C CA . ALA A 1 303 ? 21.938 5.031 4.195 1 96.38 303 ALA A CA 1
ATOM 2262 C C . ALA A 1 303 ? 21.078 3.854 4.645 1 96.38 303 ALA A C 1
ATOM 2264 O O . ALA A 1 303 ? 21.594 2.879 5.199 1 96.38 303 ALA A O 1
ATOM 2265 N N . LEU A 1 304 ? 19.859 3.914 4.34 1 94.56 304 LEU A N 1
ATOM 2266 C CA . LEU A 1 304 ? 18.938 2.871 4.758 1 94.56 304 LEU A CA 1
ATOM 2267 C C . LEU A 1 304 ? 18.875 1.747 3.727 1 94.56 304 LEU A C 1
ATOM 2269 O O . LEU A 1 304 ? 18.234 0.724 3.951 1 94.56 304 LEU A O 1
ATOM 2273 N N . GLY A 1 305 ? 19.5 1.982 2.559 1 94.06 305 GLY A N 1
ATOM 2274 C CA . GLY A 1 305 ? 19.656 0.874 1.631 1 94.06 305 GLY A CA 1
ATOM 2275 C C . GLY A 1 305 ? 18.875 1.058 0.346 1 94.06 305 GLY A C 1
ATOM 2276 O O . GLY A 1 305 ? 18.781 0.136 -0.468 1 94.06 305 GLY A O 1
ATOM 2277 N N . LEU A 1 306 ? 18.203 2.18 0.197 1 95.75 306 LEU A N 1
ATOM 2278 C CA . LEU A 1 306 ? 17.531 2.441 -1.07 1 95.75 306 LEU A CA 1
ATOM 2279 C C . LEU A 1 306 ? 18.547 2.535 -2.211 1 95.75 306 LEU A C 1
ATOM 2281 O O . LEU A 1 306 ? 19.469 3.344 -2.16 1 95.75 306 LEU A O 1
ATOM 2285 N N . PRO A 1 307 ? 18.406 1.697 -3.176 1 95.31 307 PRO A N 1
ATOM 2286 C CA . PRO A 1 307 ? 19.281 1.829 -4.332 1 95.31 307 PRO A CA 1
ATOM 2287 C C . PRO A 1 307 ? 18.984 3.068 -5.172 1 95.31 307 PRO A C 1
ATOM 2289 O O . PRO A 1 307 ? 17.859 3.242 -5.637 1 95.31 307 PRO A O 1
ATOM 2292 N N . ILE A 1 308 ? 19.906 3.924 -5.27 1 95.56 308 ILE A N 1
ATOM 2293 C CA . ILE A 1 308 ? 19.734 5.164 -6.02 1 95.56 308 ILE A CA 1
ATOM 2294 C C . ILE A 1 308 ? 20.703 5.195 -7.191 1 95.56 308 ILE A C 1
ATOM 2296 O O . ILE A 1 308 ? 21.922 5.273 -6.996 1 95.56 308 ILE A O 1
ATOM 2300 N N . THR A 1 309 ? 20.203 5.18 -8.414 1 91 309 THR A N 1
ATOM 2301 C CA . THR A 1 309 ? 21.031 5.113 -9.617 1 91 309 THR A CA 1
ATOM 2302 C C . THR A 1 309 ? 21.516 6.508 -10.023 1 91 309 THR A C 1
ATOM 2304 O O . THR A 1 309 ? 22.609 6.66 -10.555 1 91 309 THR A O 1
ATOM 2307 N N . ASP A 1 310 ? 20.672 7.516 -9.766 1 96.38 310 ASP A N 1
ATOM 2308 C CA . ASP A 1 310 ? 21 8.891 -10.141 1 96.38 310 ASP A CA 1
ATOM 2309 C C . ASP A 1 310 ? 20.766 9.844 -8.977 1 96.38 310 ASP A C 1
ATOM 2311 O O . ASP A 1 310 ? 19.797 10.609 -8.977 1 96.38 310 ASP A O 1
ATOM 2315 N N . PRO A 1 311 ? 21.766 9.953 -8.07 1 97.25 311 PRO A N 1
ATOM 2316 C CA . PRO A 1 311 ? 21.578 10.758 -6.863 1 97.25 311 PRO A CA 1
ATOM 2317 C C . PRO A 1 311 ? 21.422 12.25 -7.168 1 97.25 311 PRO A C 1
ATOM 2319 O O . PRO A 1 311 ? 20.672 12.945 -6.48 1 97.25 311 PRO A O 1
ATOM 2322 N N . LEU A 1 312 ? 22.109 12.734 -8.164 1 97.62 312 LEU A N 1
ATOM 2323 C CA . LEU A 1 312 ? 22.031 14.156 -8.484 1 97.62 312 LEU A CA 1
ATOM 2324 C C . LEU A 1 312 ? 20.641 14.516 -9.008 1 97.62 312 LEU A C 1
ATOM 2326 O O . LEU A 1 312 ? 20.062 15.531 -8.609 1 97.62 312 LEU A O 1
ATOM 2330 N N . ALA A 1 313 ? 20.141 13.695 -9.93 1 97.81 313 ALA A N 1
ATOM 2331 C CA . ALA A 1 313 ? 18.797 13.938 -10.461 1 97.81 313 ALA A CA 1
ATOM 2332 C C . ALA A 1 313 ? 17.75 13.898 -9.352 1 97.81 313 ALA A C 1
ATOM 2334 O O . ALA A 1 313 ? 16.812 14.695 -9.352 1 97.81 313 ALA A O 1
ATOM 2335 N N . LEU A 1 314 ? 17.938 12.953 -8.453 1 98.25 314 LEU A N 1
ATOM 2336 C CA . LEU A 1 314 ? 16.984 12.812 -7.363 1 98.25 314 LEU A CA 1
ATOM 2337 C C . LEU A 1 314 ? 17.047 14.023 -6.434 1 98.25 314 LEU A C 1
ATOM 2339 O O . LEU A 1 314 ? 16 14.523 -5.992 1 98.25 314 LEU A O 1
ATOM 2343 N N . TRP A 1 315 ? 18.219 14.516 -6.125 1 98.5 315 TRP A N 1
ATOM 2344 C CA . TRP A 1 315 ? 18.375 15.695 -5.273 1 98.5 315 TRP A CA 1
ATOM 2345 C C . TRP A 1 315 ? 17.781 16.938 -5.938 1 98.5 315 TRP A C 1
ATOM 2347 O O . TRP A 1 315 ? 17.031 17.672 -5.305 1 98.5 315 TRP A O 1
ATOM 2357 N N . GLU A 1 316 ? 18.125 17.172 -7.203 1 98.31 316 GLU A N 1
ATOM 2358 C CA . GLU A 1 316 ? 17.656 18.359 -7.922 1 98.31 316 GLU A CA 1
ATOM 2359 C C . GLU A 1 316 ? 16.141 18.375 -8.031 1 98.31 316 GLU A C 1
ATOM 2361 O O . GLU A 1 316 ? 15.508 19.391 -7.754 1 98.31 316 GLU A O 1
ATOM 2366 N N . TYR A 1 317 ? 15.617 17.25 -8.469 1 98.44 317 TYR A N 1
ATOM 2367 C CA . TYR A 1 317 ? 14.172 17.219 -8.625 1 98.44 317 TYR A CA 1
ATOM 2368 C C . TYR A 1 317 ? 13.477 17.281 -7.273 1 98.44 317 TYR A C 1
ATOM 2370 O O . TYR A 1 317 ? 12.422 17.922 -7.145 1 98.44 317 TYR A O 1
ATOM 2378 N N . GLY A 1 318 ? 14.055 16.531 -6.281 1 98.56 318 GLY A N 1
ATOM 2379 C CA . GLY A 1 318 ? 13.492 16.625 -4.941 1 98.56 318 GLY A CA 1
ATOM 2380 C C . GLY A 1 318 ? 13.453 18.062 -4.418 1 98.56 318 GLY A C 1
ATOM 2381 O O . GLY A 1 318 ? 12.43 18.5 -3.891 1 98.56 318 GLY A O 1
ATOM 2382 N N . ALA A 1 319 ? 14.555 18.75 -4.566 1 98.69 319 ALA A N 1
ATOM 2383 C CA . ALA A 1 319 ? 14.609 20.141 -4.133 1 98.69 319 ALA A CA 1
ATOM 2384 C C . ALA A 1 319 ? 13.594 21 -4.895 1 98.69 319 ALA A C 1
ATOM 2386 O O . ALA A 1 319 ? 12.922 21.844 -4.305 1 98.69 319 ALA A O 1
ATOM 2387 N N . PHE A 1 320 ? 13.531 20.734 -6.16 1 98.69 320 PHE A N 1
ATOM 2388 C CA . PHE A 1 320 ? 12.617 21.453 -7.027 1 98.69 320 PHE A CA 1
ATOM 2389 C C . PHE A 1 320 ? 11.172 21.234 -6.598 1 98.69 320 PHE A C 1
ATOM 2391 O O . PHE A 1 320 ? 10.398 22.188 -6.488 1 98.69 320 PHE A O 1
ATOM 2398 N N . ALA A 1 321 ? 10.789 19.984 -6.355 1 98.5 321 ALA A N 1
ATOM 2399 C CA . ALA A 1 321 ? 9.438 19.625 -5.953 1 98.5 321 ALA A CA 1
ATOM 2400 C C . ALA A 1 321 ? 9.086 20.219 -4.59 1 98.5 321 ALA A C 1
ATOM 2402 O O . ALA A 1 321 ? 8.008 20.797 -4.41 1 98.5 321 ALA A O 1
ATOM 2403 N N . ILE A 1 322 ? 10.008 20.109 -3.602 1 98.31 322 ILE A N 1
ATOM 2404 C CA . ILE A 1 322 ? 9.781 20.656 -2.27 1 98.31 322 ILE A CA 1
ATOM 2405 C C . ILE A 1 322 ? 9.578 22.172 -2.361 1 98.31 322 ILE A C 1
ATOM 2407 O O . ILE A 1 322 ? 8.664 22.719 -1.748 1 98.31 322 ILE A O 1
ATOM 2411 N N . ALA A 1 323 ? 10.43 22.797 -3.123 1 98.44 323 ALA A N 1
ATOM 2412 C CA . ALA A 1 323 ? 10.328 24.25 -3.279 1 98.44 323 ALA A CA 1
ATOM 2413 C C . ALA A 1 323 ? 9 24.641 -3.916 1 98.44 323 ALA A C 1
ATOM 2415 O O . ALA A 1 323 ? 8.344 25.578 -3.471 1 98.44 323 ALA A O 1
ATOM 2416 N N . ALA A 1 324 ? 8.633 23.922 -4.938 1 98.44 324 ALA A N 1
ATOM 2417 C CA . ALA A 1 324 ? 7.395 24.234 -5.641 1 98.44 324 ALA A CA 1
ATOM 2418 C C . ALA A 1 324 ? 6.191 24.125 -4.715 1 98.44 324 ALA A C 1
ATOM 2420 O O . ALA A 1 324 ? 5.359 25.031 -4.645 1 98.44 324 ALA A O 1
ATOM 2421 N N . VAL A 1 325 ? 6.09 23.031 -4.016 1 97.31 325 VAL A N 1
ATOM 2422 C CA . VAL A 1 325 ? 4.977 22.781 -3.104 1 97.31 325 VAL A CA 1
ATOM 2423 C C . VAL A 1 325 ? 5.016 23.797 -1.965 1 97.31 325 VAL A C 1
ATOM 2425 O O . VAL A 1 325 ? 3.992 24.406 -1.633 1 97.31 325 VAL A O 1
ATOM 2428 N N . GLY A 1 326 ? 6.199 24.031 -1.398 1 97.19 326 GLY A N 1
ATOM 2429 C CA . GLY A 1 326 ? 6.336 24.938 -0.272 1 97.19 326 GLY A CA 1
ATOM 2430 C C . GLY A 1 326 ? 6.023 26.375 -0.627 1 97.19 326 GLY A C 1
ATOM 2431 O O . GLY A 1 326 ? 5.297 27.062 0.101 1 97.19 326 GLY A O 1
ATOM 2432 N N . ILE A 1 327 ? 6.586 26.844 -1.697 1 97.75 327 ILE A N 1
ATOM 2433 C CA . ILE A 1 327 ? 6.379 28.219 -2.145 1 97.75 327 ILE A CA 1
ATOM 2434 C C . ILE A 1 327 ? 4.898 28.438 -2.439 1 97.75 327 ILE A C 1
ATOM 2436 O O . ILE A 1 327 ? 4.336 29.469 -2.059 1 97.75 327 ILE A O 1
ATOM 2440 N N . THR A 1 328 ? 4.289 27.5 -3.102 1 97.12 328 THR A N 1
ATOM 2441 C CA . THR A 1 328 ? 2.863 27.609 -3.393 1 97.12 328 THR A CA 1
ATOM 2442 C C . THR A 1 328 ? 2.047 27.609 -2.104 1 97.12 328 THR A C 1
ATOM 2444 O O . THR A 1 328 ? 1.121 28.422 -1.95 1 97.12 328 THR A O 1
ATOM 2447 N N . ALA A 1 329 ? 2.406 26.75 -1.22 1 94.94 329 ALA A N 1
ATOM 2448 C CA . ALA A 1 329 ? 1.705 26.703 0.06 1 94.94 329 ALA A CA 1
ATOM 2449 C C . ALA A 1 329 ? 1.829 28.016 0.815 1 94.94 329 ALA A C 1
ATOM 2451 O O . ALA A 1 329 ? 0.848 28.516 1.372 1 94.94 329 ALA A O 1
ATOM 2452 N N . MET A 1 330 ? 3 28.609 0.834 1 94.81 330 MET A N 1
ATOM 2453 C CA . MET A 1 330 ? 3.225 29.891 1.515 1 94.81 330 MET A CA 1
ATOM 2454 C C . MET A 1 330 ? 2.432 31 0.851 1 94.81 330 MET A C 1
ATOM 2456 O O . MET A 1 330 ? 1.934 31.906 1.528 1 94.81 330 MET A O 1
ATOM 2460 N N . SER A 1 331 ? 2.352 30.922 -0.438 1 95.69 331 SER A N 1
ATOM 2461 C CA . SER A 1 331 ? 1.585 31.922 -1.175 1 95.69 331 SER A CA 1
ATOM 2462 C C . SER A 1 331 ? 0.102 31.859 -0.826 1 95.69 331 SER A C 1
ATOM 2464 O O . SER A 1 331 ? -0.553 32.875 -0.657 1 95.69 331 SER A O 1
ATOM 2466 N N . VAL A 1 332 ? -0.394 30.688 -0.737 1 93.44 332 VAL A N 1
ATOM 2467 C CA . VAL A 1 332 ? -1.799 30.516 -0.388 1 93.44 332 VAL A CA 1
ATOM 2468 C C . VAL A 1 332 ? -2.047 31 1.037 1 93.44 332 VAL A C 1
ATOM 2470 O O . VAL A 1 332 ? -3.047 31.672 1.307 1 93.44 332 VAL A O 1
ATOM 2473 N N . MET A 1 333 ? -1.143 30.719 1.92 1 88.12 333 MET A N 1
ATOM 2474 C CA . MET A 1 333 ? -1.287 31.156 3.303 1 88.12 333 MET A CA 1
ATOM 2475 C C . MET A 1 333 ? -1.182 32.688 3.396 1 88.12 333 MET A C 1
ATOM 2477 O O . MET A 1 333 ? -1.84 33.312 4.23 1 88.12 333 MET A O 1
ATOM 2481 N N . ALA A 1 334 ? -0.327 33.25 2.613 1 87.56 334 ALA A N 1
ATOM 2482 C CA . ALA A 1 334 ? -0.194 34.688 2.594 1 87.56 334 ALA A CA 1
ATOM 2483 C C . ALA A 1 334 ? -1.479 35.344 2.105 1 87.56 334 ALA A C 1
ATOM 2485 O O . ALA A 1 334 ? -1.825 36.438 2.547 1 87.56 334 ALA A O 1
ATOM 2486 N N . ALA A 1 335 ? -2.109 34.656 1.229 1 88.5 335 ALA A N 1
ATOM 2487 C CA . ALA A 1 335 ? -3.324 35.219 0.638 1 88.5 335 ALA A CA 1
ATOM 2488 C C . ALA A 1 335 ? -4.52 35.062 1.567 1 88.5 335 ALA A C 1
ATOM 2490 O O . ALA A 1 335 ? -5.348 35.938 1.705 1 88.5 335 ALA A O 1
ATOM 2491 N N . PHE A 1 336 ? -4.59 33.906 2.248 1 85.38 336 PHE A N 1
ATOM 2492 C CA . PHE A 1 336 ? -5.844 33.594 2.92 1 85.38 336 PHE A CA 1
ATOM 2493 C C . PHE A 1 336 ? -5.629 33.406 4.418 1 85.38 336 PHE A C 1
ATOM 2495 O O . PHE A 1 336 ? -6.582 33.188 5.168 1 85.38 336 PHE A O 1
ATOM 2502 N N . GLY A 1 337 ? -4.438 33.562 4.859 1 76 337 GLY A N 1
ATOM 2503 C CA . GLY A 1 337 ? -4.156 33.406 6.277 1 76 337 GLY A CA 1
ATOM 2504 C C . GLY A 1 337 ? -4.406 31.984 6.77 1 76 337 GLY A C 1
ATOM 2505 O O . GLY A 1 337 ? -3.934 31.016 6.172 1 76 337 GLY A O 1
ATOM 2506 N N . ASN A 1 338 ? -5.191 31.766 7.836 1 70.94 338 ASN A N 1
ATOM 2507 C CA . ASN A 1 338 ? -5.469 30.453 8.414 1 70.94 338 ASN A CA 1
ATOM 2508 C C . ASN A 1 338 ? -6.289 29.578 7.465 1 70.94 338 ASN A C 1
ATOM 2510 O O . ASN A 1 338 ? -6.133 28.359 7.441 1 70.94 338 ASN A O 1
ATOM 2514 N N . LEU A 1 339 ? -7.125 30.266 6.727 1 76.12 339 LEU A N 1
ATOM 2515 C CA . LEU A 1 339 ? -7.883 29.516 5.73 1 76.12 339 LEU A CA 1
ATOM 2516 C C . LEU A 1 339 ? -6.953 28.906 4.684 1 76.12 339 LEU A C 1
ATOM 2518 O O . LEU A 1 339 ? -7.301 27.922 4.031 1 76.12 339 LEU A O 1
ATOM 2522 N N . GLY A 1 340 ? -5.84 29.547 4.531 1 82.94 340 GLY A N 1
ATOM 2523 C CA . GLY A 1 340 ? -4.859 29.031 3.59 1 82.94 340 GLY A CA 1
ATOM 2524 C C . GLY A 1 340 ? -4.336 27.656 3.969 1 82.94 340 GLY A C 1
ATOM 2525 O O . GLY A 1 340 ? -4.062 26.828 3.096 1 82.94 340 GLY A O 1
ATOM 2526 N N . LEU A 1 341 ? -4.191 27.438 5.246 1 79.06 341 LEU A N 1
ATOM 2527 C CA . LEU A 1 341 ? -3.75 26.125 5.715 1 79.06 341 LEU A CA 1
ATOM 2528 C C . LEU A 1 341 ? -4.738 25.031 5.309 1 79.06 341 LEU A C 1
ATOM 2530 O O . LEU A 1 341 ? -4.332 23.938 4.914 1 79.06 341 LEU A O 1
ATOM 2534 N N . LEU A 1 342 ? -6.012 25.359 5.406 1 76.69 342 LEU A N 1
ATOM 2535 C CA . LEU A 1 342 ? -7.051 24.406 5.059 1 76.69 342 LEU A CA 1
ATOM 2536 C C . LEU A 1 342 ? -7.043 24.109 3.562 1 76.69 342 LEU A C 1
ATOM 2538 O O . LEU A 1 342 ? -7.211 22.953 3.148 1 76.69 342 LEU A O 1
ATOM 2542 N N . ILE A 1 343 ? -6.895 25.188 2.877 1 86.5 343 ILE A N 1
ATOM 2543 C CA . ILE A 1 343 ? -6.84 25.031 1.427 1 86.5 343 ILE A CA 1
ATOM 2544 C C . ILE A 1 343 ? -5.652 24.141 1.045 1 86.5 343 ILE A C 1
ATOM 2546 O O . ILE A 1 343 ? -5.781 23.234 0.222 1 86.5 343 ILE A O 1
ATOM 2550 N N . ASN A 1 344 ? -4.512 24.453 1.666 1 88.75 344 ASN A N 1
ATOM 2551 C CA . ASN A 1 344 ? -3.318 23.656 1.415 1 88.75 344 ASN A CA 1
ATOM 2552 C C . ASN A 1 344 ? -3.535 22.188 1.799 1 88.75 344 ASN A C 1
ATOM 2554 O O . ASN A 1 344 ? -3.119 21.281 1.075 1 88.75 344 ASN A O 1
ATOM 2558 N N . LEU A 1 345 ? -4.176 21.969 2.918 1 79.69 345 LEU A N 1
ATOM 2559 C CA . LEU A 1 345 ? -4.473 20.609 3.369 1 79.69 345 LEU A CA 1
ATOM 2560 C C . LEU A 1 345 ? -5.324 19.859 2.346 1 79.69 345 LEU A C 1
ATOM 2562 O O . LEU A 1 345 ? -5.094 18.688 2.076 1 79.69 345 LEU A O 1
ATOM 2566 N N . MET A 1 346 ? -6.277 20.531 1.816 1 83.75 346 MET A N 1
ATOM 2567 C CA . MET A 1 346 ? -7.168 19.922 0.828 1 83.75 346 MET A CA 1
ATOM 2568 C C . MET A 1 346 ? -6.398 19.531 -0.431 1 83.75 346 MET A C 1
ATOM 2570 O O . MET A 1 346 ? -6.551 18.422 -0.938 1 83.75 346 MET A O 1
ATOM 2574 N N . ILE A 1 347 ? -5.566 20.391 -0.861 1 88.5 347 ILE A N 1
ATOM 2575 C CA . ILE A 1 347 ? -4.891 20.188 -2.139 1 88.5 347 ILE A CA 1
ATOM 2576 C C . ILE A 1 347 ? -3.744 19.203 -1.969 1 88.5 347 ILE A C 1
ATOM 2578 O O . ILE A 1 347 ? -3.59 18.266 -2.771 1 88.5 347 ILE A O 1
ATOM 2582 N N . PHE A 1 348 ? -2.955 19.312 -0.898 1 88.12 348 PHE A N 1
ATOM 2583 C CA . PHE A 1 348 ? -1.688 18.594 -0.825 1 88.12 348 PHE A CA 1
ATOM 2584 C C . PHE A 1 348 ? -1.821 17.344 0.039 1 88.12 348 PHE A C 1
ATOM 2586 O O . PHE A 1 348 ? -0.936 16.484 0.041 1 88.12 348 PHE A O 1
ATOM 2593 N N . VAL A 1 349 ? -2.932 17.156 0.729 1 78.19 349 VAL A N 1
ATOM 2594 C CA . VAL A 1 349 ? -3.08 15.961 1.555 1 78.19 349 VAL A CA 1
ATOM 2595 C C . VAL A 1 349 ? -4.332 15.195 1.138 1 78.19 349 VAL A C 1
ATOM 2597 O O . VAL A 1 349 ? -4.246 14.055 0.664 1 78.19 349 VAL A O 1
ATOM 2600 N N . VAL A 1 350 ? -5.5 15.867 1.137 1 78.06 350 VAL A N 1
ATOM 2601 C CA . VAL A 1 350 ? -6.781 15.211 0.903 1 78.06 350 VAL A CA 1
ATOM 2602 C C . VAL A 1 350 ? -6.852 14.703 -0.537 1 78.06 350 VAL A C 1
ATOM 2604 O O . VAL A 1 350 ? -7.203 13.555 -0.782 1 78.06 350 VAL A O 1
ATOM 2607 N N . LEU A 1 351 ? -6.395 15.516 -1.438 1 86.56 351 LEU A N 1
ATOM 2608 C CA . LEU A 1 351 ? -6.508 15.141 -2.844 1 86.56 351 LEU A CA 1
ATOM 2609 C C . LEU A 1 351 ? -5.254 14.406 -3.312 1 86.56 351 LEU A C 1
ATOM 2611 O O . LEU A 1 351 ? -5.266 13.758 -4.363 1 86.56 351 LEU A O 1
ATOM 2615 N N . ALA A 1 352 ? -4.223 14.43 -2.5 1 84.94 352 ALA A N 1
ATOM 2616 C CA . ALA A 1 352 ? -2.898 14.023 -2.955 1 84.94 352 ALA A CA 1
ATOM 2617 C C . ALA A 1 352 ? -2.781 12.5 -3.006 1 84.94 352 ALA A C 1
ATOM 2619 O O . ALA A 1 352 ? -2.547 11.93 -4.07 1 84.94 352 ALA A O 1
ATOM 2620 N N . LEU A 1 353 ? -3.135 11.805 -1.938 1 82.25 353 LEU A N 1
ATOM 2621 C CA . LEU A 1 353 ? -2.848 10.375 -1.803 1 82.25 353 LEU A CA 1
ATOM 2622 C C . LEU A 1 353 ? -3.703 9.555 -2.762 1 82.25 353 LEU A C 1
ATOM 2624 O O . LEU A 1 353 ? -3.184 8.727 -3.51 1 82.25 353 LEU A O 1
ATOM 2628 N N . PRO A 1 354 ? -4.996 9.875 -2.908 1 80.94 354 PRO A N 1
ATOM 2629 C CA . PRO A 1 354 ? -5.832 9.047 -3.785 1 80.94 354 PRO A CA 1
ATOM 2630 C C . PRO A 1 354 ? -5.512 9.258 -5.266 1 80.94 354 PRO A C 1
ATOM 2632 O O . PRO A 1 354 ? -5.707 8.344 -6.074 1 80.94 354 PRO A O 1
ATOM 2635 N N . SER A 1 355 ? -5.016 10.367 -5.598 1 84.88 355 SER A N 1
ATOM 2636 C CA . SER A 1 355 ? -4.793 10.68 -7.008 1 84.88 355 SER A CA 1
ATOM 2637 C C . SER A 1 355 ? -3.34 10.43 -7.406 1 84.88 355 SER A C 1
ATOM 2639 O O . SER A 1 355 ? -2.939 10.734 -8.531 1 84.88 355 SER A O 1
ATOM 2641 N N . SER A 1 356 ? -2.582 9.914 -6.523 1 87.19 356 SER A N 1
ATOM 2642 C CA . SER A 1 356 ? -1.15 9.789 -6.773 1 87.19 356 SER A CA 1
ATOM 2643 C C . SER A 1 356 ? -0.862 8.711 -7.812 1 87.19 356 SER A C 1
ATOM 2645 O O . SER A 1 356 ? 0.084 8.828 -8.594 1 87.19 356 SER A O 1
ATOM 2647 N N . GLY A 1 357 ? -1.671 7.637 -7.844 1 84.19 357 GLY A N 1
ATOM 2648 C CA . GLY A 1 357 ? -1.431 6.512 -8.734 1 84.19 357 GLY A CA 1
ATOM 2649 C C . GLY A 1 357 ? -0.286 5.625 -8.281 1 84.19 357 GLY A C 1
ATOM 2650 O O . GLY A 1 357 ? 0.156 4.746 -9.023 1 84.19 357 GLY A O 1
ATOM 2651 N N . GLY A 1 358 ? 0.22 5.852 -7.105 1 83.94 358 GLY A N 1
ATOM 2652 C CA . GLY A 1 358 ? 1.382 5.121 -6.625 1 83.94 358 GLY A CA 1
ATOM 2653 C C . GLY A 1 358 ? 1.036 3.758 -6.059 1 83.94 358 GLY A C 1
ATOM 2654 O O . GLY A 1 358 ? 1.791 2.799 -6.23 1 83.94 358 GLY A O 1
ATOM 2655 N N . THR A 1 359 ? -0.082 3.617 -5.359 1 79.12 359 THR A N 1
ATOM 2656 C CA . THR A 1 359 ? -0.513 2.344 -4.793 1 79.12 359 THR A CA 1
ATOM 2657 C C . THR A 1 359 ? -1.4 1.587 -5.777 1 79.12 359 THR A C 1
ATOM 2659 O O . THR A 1 359 ? -1.085 0.46 -6.168 1 79.12 359 THR A O 1
ATOM 2662 N N . ILE A 1 360 ? -2.418 2.285 -6.215 1 84.25 360 ILE A N 1
ATOM 2663 C CA . ILE A 1 360 ? -3.312 1.78 -7.25 1 84.25 360 ILE A CA 1
ATOM 2664 C C . ILE A 1 360 ? -3.115 2.58 -8.539 1 84.25 360 ILE A C 1
ATOM 2666 O O . ILE A 1 360 ? -3.205 3.811 -8.531 1 84.25 360 ILE A O 1
ATOM 2670 N N . PRO A 1 361 ? -2.754 1.836 -9.609 1 86.75 361 PRO A N 1
ATOM 2671 C CA . PRO A 1 361 ? -2.617 2.58 -10.859 1 86.75 361 PRO A CA 1
ATOM 2672 C C . PRO A 1 361 ? -3.898 3.309 -11.258 1 86.75 361 PRO A C 1
ATOM 2674 O O . PRO A 1 361 ? -5 2.814 -11 1 86.75 361 PRO A O 1
ATOM 2677 N N . LEU A 1 362 ? -3.721 4.418 -11.891 1 88.62 362 LEU A N 1
ATOM 2678 C CA . LEU A 1 362 ? -4.867 5.262 -12.211 1 88.62 362 LEU A CA 1
ATOM 2679 C C . LEU A 1 362 ? -5.816 4.555 -13.164 1 88.62 362 LEU A C 1
ATOM 2681 O O . LEU A 1 362 ? -7.027 4.793 -13.141 1 88.62 362 LEU A O 1
ATOM 2685 N N . GLU A 1 363 ? -5.293 3.627 -13.938 1 91 363 GLU A N 1
ATOM 2686 C CA . GLU A 1 363 ? -6.105 2.863 -14.883 1 91 363 GLU A CA 1
ATOM 2687 C C . GLU A 1 363 ? -6.953 1.82 -14.156 1 91 363 GLU A C 1
ATOM 2689 O O . GLU A 1 363 ? -7.855 1.225 -14.75 1 91 363 GLU A O 1
ATOM 2694 N N . ALA A 1 364 ? -6.707 1.642 -12.891 1 89.56 364 ALA A N 1
ATOM 2695 C CA . ALA A 1 364 ? -7.496 0.715 -12.086 1 89.56 364 ALA A CA 1
ATOM 2696 C C . ALA A 1 364 ? -8.344 1.465 -11.062 1 89.56 364 ALA A C 1
ATOM 2698 O O . ALA A 1 364 ? -8.773 0.891 -10.055 1 89.56 364 ALA A O 1
ATOM 2699 N N . ALA A 1 365 ? -8.539 2.768 -11.312 1 88.69 365 ALA A N 1
ATOM 2700 C CA . ALA A 1 365 ? -9.383 3.635 -10.492 1 88.69 365 ALA A CA 1
ATOM 2701 C C . ALA A 1 365 ? -10.43 4.352 -11.352 1 88.69 365 ALA A C 1
ATOM 2703 O O . ALA A 1 365 ? -10.289 4.434 -12.57 1 88.69 365 ALA A O 1
ATOM 2704 N N . PRO A 1 366 ? -11.578 4.82 -10.688 1 89.44 366 PRO A N 1
ATOM 2705 C CA . PRO A 1 366 ? -12.586 5.57 -11.445 1 89.44 366 PRO A CA 1
ATOM 2706 C C . PRO A 1 366 ? -11.984 6.762 -12.195 1 89.44 366 PRO A C 1
ATOM 2708 O O . PRO A 1 366 ? -10.93 7.27 -11.812 1 89.44 366 PRO A O 1
ATOM 2711 N N . ARG A 1 367 ? -12.656 7.262 -13.203 1 89.81 367 ARG A N 1
ATOM 2712 C CA . ARG A 1 367 ? -12.18 8.281 -14.125 1 89.81 367 ARG A CA 1
ATOM 2713 C C . ARG A 1 367 ? -11.867 9.586 -13.383 1 89.81 367 ARG A C 1
ATOM 2715 O O . ARG A 1 367 ? -10.984 10.344 -13.797 1 89.81 367 ARG A O 1
ATOM 2722 N N . LEU A 1 368 ? -12.516 9.797 -12.312 1 91.38 368 LEU A N 1
ATOM 2723 C CA . LEU A 1 368 ? -12.273 10.992 -11.516 1 91.38 368 LEU A CA 1
ATOM 2724 C C . LEU A 1 368 ? -10.812 11.086 -11.102 1 91.38 368 LEU A C 1
ATOM 2726 O O . LEU A 1 368 ? -10.219 12.172 -11.125 1 91.38 368 LEU A O 1
ATOM 2730 N N . TYR A 1 369 ? -10.234 9.984 -10.797 1 90.69 369 TYR A N 1
ATOM 2731 C CA . TYR A 1 369 ? -8.867 9.969 -10.289 1 90.69 369 TYR A CA 1
ATOM 2732 C C . TYR A 1 369 ? -7.867 10.203 -11.414 1 90.69 369 TYR A C 1
ATOM 2734 O O . TYR A 1 369 ? -6.828 10.836 -11.211 1 90.69 369 TYR A O 1
ATOM 2742 N N . THR A 1 370 ? -8.156 9.664 -12.609 1 88.81 370 THR A N 1
ATOM 2743 C CA . THR A 1 370 ? -7.324 9.969 -13.766 1 88.81 370 THR A CA 1
ATOM 2744 C C . THR A 1 370 ? -7.363 11.453 -14.086 1 88.81 370 THR A C 1
ATOM 2746 O O . THR A 1 370 ? -6.34 12.047 -14.438 1 88.81 370 THR A O 1
ATOM 2749 N N . TRP A 1 371 ? -8.484 12.031 -13.922 1 91.25 371 TRP A N 1
ATOM 2750 C CA . TRP A 1 371 ? -8.633 13.469 -14.156 1 91.25 371 TRP A CA 1
ATOM 2751 C C . TRP A 1 371 ? -7.859 14.273 -13.117 1 91.25 371 TRP A C 1
ATOM 2753 O O . TRP A 1 371 ? -7.156 15.227 -13.461 1 91.25 371 TRP A O 1
ATOM 2763 N N . LEU A 1 372 ? -7.973 13.859 -11.906 1 89.81 372 LEU A N 1
ATOM 2764 C CA . LEU A 1 372 ? -7.238 14.531 -10.844 1 89.81 372 LEU A CA 1
ATOM 2765 C C . LEU A 1 372 ? -5.734 14.406 -11.055 1 89.81 372 LEU A C 1
ATOM 2767 O O . LEU A 1 372 ? -4.98 15.344 -10.781 1 89.81 372 LEU A O 1
ATOM 2771 N N . GLY A 1 373 ? -5.363 13.266 -11.547 1 89.5 373 GLY A N 1
ATOM 2772 C CA . GLY A 1 373 ? -3.953 13 -11.773 1 89.5 373 GLY A CA 1
ATOM 2773 C C . GLY A 1 373 ? -3.338 13.898 -12.836 1 89.5 373 GLY A C 1
ATOM 2774 O O . GLY A 1 373 ? -2.115 14.047 -12.891 1 89.5 373 GLY A O 1
ATOM 2775 N N . GLU A 1 374 ? -4.188 14.508 -13.609 1 89.69 374 GLU A N 1
ATOM 2776 C CA . GLU A 1 374 ? -3.691 15.359 -14.688 1 89.69 374 GLU A CA 1
ATOM 2777 C C . GLU A 1 374 ? -3.061 16.641 -14.133 1 89.69 374 GLU A C 1
ATOM 2779 O O . GLU A 1 374 ? -2.152 17.203 -14.75 1 89.69 374 GLU A O 1
ATOM 2784 N N . PHE A 1 375 ? -3.504 17 -12.875 1 90.75 375 PHE A N 1
ATOM 2785 C CA . PHE A 1 375 ? -2.975 18.281 -12.422 1 90.75 375 PHE A CA 1
ATOM 2786 C C . PHE A 1 375 ? -2.527 18.188 -10.969 1 90.75 375 PHE A C 1
ATOM 2788 O O . PHE A 1 375 ? -1.822 19.078 -10.477 1 90.75 375 PHE A O 1
ATOM 2795 N N . GLU A 1 376 ? -2.891 17.172 -10.289 1 92.56 376 GLU A N 1
ATOM 2796 C CA . GLU A 1 376 ? -2.533 17.062 -8.883 1 92.56 376 GLU A CA 1
ATOM 2797 C C . GLU A 1 376 ? -1.023 16.906 -8.703 1 92.56 376 GLU A C 1
ATOM 2799 O O . GLU A 1 376 ? -0.402 16.047 -9.32 1 92.56 376 GLU A O 1
ATOM 2804 N N . PRO A 1 377 ? -0.412 17.719 -7.797 1 93.94 377 PRO A N 1
ATOM 2805 C CA . PRO A 1 377 ? 1.043 17.719 -7.637 1 93.94 377 PRO A CA 1
ATOM 2806 C C . PRO A 1 377 ? 1.6 16.375 -7.199 1 93.94 377 PRO A C 1
ATOM 2808 O O . PRO A 1 377 ? 2.684 15.977 -7.637 1 93.94 377 PRO A O 1
ATOM 2811 N N . MET A 1 378 ? 0.924 15.648 -6.418 1 93.75 378 MET A N 1
ATOM 2812 C CA . MET A 1 378 ? 1.447 14.391 -5.887 1 93.75 378 MET A CA 1
ATOM 2813 C C . MET A 1 378 ? 1.68 13.383 -7.008 1 93.75 378 MET A C 1
ATOM 2815 O O . MET A 1 378 ? 2.701 12.695 -7.027 1 93.75 378 MET A O 1
ATOM 2819 N N . HIS A 1 379 ? 0.712 13.32 -7.898 1 94.69 379 HIS A N 1
ATOM 2820 C CA . HIS A 1 379 ? 0.866 12.398 -9.023 1 94.69 379 HIS A CA 1
ATOM 2821 C C . HIS A 1 379 ? 2.08 12.758 -9.867 1 94.69 379 HIS A C 1
ATOM 2823 O O . HIS A 1 379 ? 2.848 11.883 -10.266 1 94.69 379 HIS A O 1
ATOM 2829 N N . GLN A 1 380 ? 2.219 14.016 -10.164 1 96 380 GLN A N 1
ATOM 2830 C CA . GLN A 1 380 ? 3.32 14.477 -11 1 96 380 GLN A CA 1
ATOM 2831 C C . GLN A 1 380 ? 4.668 14.227 -10.328 1 96 380 GLN A C 1
ATOM 2833 O O . GLN A 1 380 ? 5.625 13.812 -10.984 1 96 380 GLN A O 1
ATOM 2838 N N . ILE A 1 381 ? 4.738 14.477 -9.055 1 97.19 381 ILE A N 1
ATOM 2839 C CA . ILE A 1 381 ? 5.969 14.258 -8.305 1 97.19 381 ILE A CA 1
ATOM 2840 C C . ILE A 1 381 ? 6.281 12.766 -8.25 1 97.19 381 ILE A C 1
ATOM 2842 O O . ILE A 1 381 ? 7.441 12.359 -8.391 1 97.19 381 ILE A O 1
ATOM 2846 N N . TYR A 1 382 ? 5.25 11.938 -8.141 1 96.25 382 TYR A N 1
ATOM 2847 C CA . TYR A 1 382 ? 5.438 10.484 -8.125 1 96.25 382 TYR A CA 1
ATOM 2848 C C . TYR A 1 382 ? 6.023 10 -9.445 1 96.25 382 TYR A C 1
ATOM 2850 O O . TYR A 1 382 ? 6.988 9.227 -9.453 1 96.25 382 TYR A O 1
ATOM 2858 N N . ILE A 1 383 ? 5.465 10.469 -10.562 1 94.94 383 ILE A N 1
ATOM 2859 C CA . ILE A 1 383 ? 5.93 10.039 -11.883 1 94.94 383 ILE A CA 1
ATOM 2860 C C . ILE A 1 383 ? 7.391 10.445 -12.07 1 94.94 383 ILE A C 1
ATOM 2862 O O . ILE A 1 383 ? 8.18 9.68 -12.625 1 94.94 383 ILE A O 1
ATOM 2866 N N . GLY A 1 384 ? 7.75 11.594 -11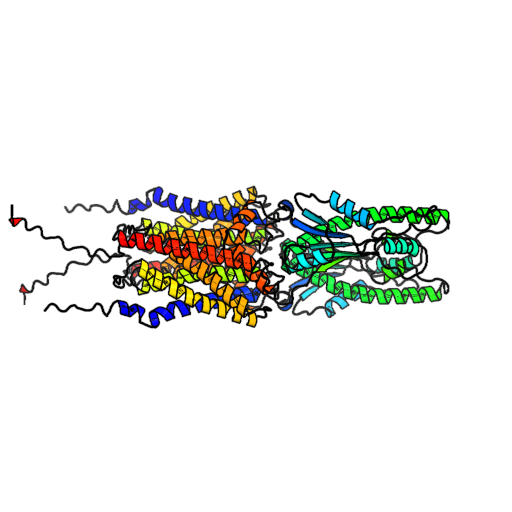.594 1 97 384 GLY A N 1
ATOM 2867 C CA . GLY A 1 384 ? 9.133 12.047 -11.688 1 97 384 GLY A CA 1
ATOM 2868 C C . GLY A 1 384 ? 10.086 11.219 -10.852 1 97 384 GLY A C 1
ATOM 2869 O O . GLY A 1 384 ? 11.133 10.789 -11.328 1 97 384 GLY A O 1
ATOM 2870 N N . VAL A 1 385 ? 9.727 10.961 -9.609 1 97.19 385 VAL A N 1
ATOM 2871 C CA . VAL A 1 385 ? 10.562 10.195 -8.695 1 97.19 385 VAL A CA 1
ATOM 2872 C C . VAL A 1 385 ? 10.703 8.758 -9.203 1 97.19 385 VAL A C 1
ATOM 2874 O O . VAL A 1 385 ? 11.797 8.188 -9.172 1 97.19 385 VAL A O 1
ATOM 2877 N N . ARG A 1 386 ? 9.586 8.227 -9.656 1 94.88 386 ARG A N 1
ATOM 2878 C CA . ARG A 1 386 ? 9.609 6.867 -10.195 1 94.88 386 ARG A CA 1
ATOM 2879 C C . ARG A 1 386 ? 10.547 6.762 -11.391 1 94.88 386 ARG A C 1
ATOM 2881 O O . ARG A 1 386 ? 11.312 5.801 -11.5 1 94.88 386 ARG A O 1
ATOM 2888 N N . ALA A 1 387 ? 10.469 7.734 -12.258 1 96.06 387 ALA A N 1
ATOM 2889 C CA . ALA A 1 387 ? 11.344 7.75 -13.43 1 96.06 387 ALA A CA 1
ATOM 2890 C C . ALA A 1 387 ? 12.812 7.766 -13.016 1 96.06 387 ALA A C 1
ATOM 2892 O O . ALA A 1 387 ? 13.641 7.094 -13.633 1 96.06 387 ALA A O 1
ATOM 2893 N N . ILE A 1 388 ? 13.141 8.461 -12 1 96.94 388 ILE A N 1
ATOM 2894 C CA . ILE A 1 388 ? 14.523 8.609 -11.562 1 96.94 388 ILE A CA 1
ATOM 2895 C C . ILE A 1 388 ? 14.977 7.344 -10.844 1 96.94 388 ILE A C 1
ATOM 2897 O O . ILE A 1 388 ? 16.062 6.832 -11.094 1 96.94 388 ILE A O 1
ATOM 2901 N N . LEU A 1 389 ? 14.141 6.785 -10.016 1 95.44 389 LEU A N 1
ATOM 2902 C CA . LEU A 1 389 ? 14.523 5.656 -9.172 1 95.44 389 LEU A CA 1
ATOM 2903 C C . LEU A 1 389 ? 14.492 4.352 -9.961 1 95.44 389 LEU A C 1
ATOM 2905 O O . LEU A 1 389 ? 15.352 3.484 -9.773 1 95.44 389 LEU A O 1
ATOM 2909 N N . PHE A 1 390 ? 13.492 4.266 -10.883 1 93.19 390 PHE A N 1
ATOM 2910 C CA . PHE A 1 390 ? 13.234 2.926 -11.406 1 93.19 390 PHE A CA 1
ATOM 2911 C C . PHE A 1 390 ? 13.477 2.873 -12.906 1 93.19 390 PHE A C 1
ATOM 2913 O O . PHE A 1 390 ? 13.617 1.792 -13.484 1 93.19 390 PHE A O 1
ATOM 2920 N N . PHE A 1 391 ? 13.5 3.998 -13.523 1 93.19 391 PHE A N 1
ATOM 2921 C CA . PHE A 1 391 ? 13.602 3.955 -14.977 1 93.19 391 PHE A CA 1
ATOM 2922 C C . PHE A 1 391 ? 14.812 4.75 -15.461 1 93.19 391 PHE A C 1
ATOM 2924 O O . PHE A 1 391 ? 14.789 5.328 -16.547 1 93.19 391 PHE A O 1
ATOM 2931 N N . GLY A 1 392 ? 15.828 4.91 -14.609 1 91.31 392 GLY A N 1
ATOM 2932 C CA . GLY A 1 392 ? 17.109 5.473 -15.008 1 91.31 392 GLY A CA 1
ATOM 2933 C C . GLY A 1 392 ? 17.031 6.953 -15.328 1 91.31 392 GLY A C 1
ATOM 2934 O O . GLY A 1 392 ? 17.781 7.445 -16.188 1 91.31 392 GLY A O 1
ATOM 2935 N N . ALA A 1 393 ? 16.047 7.602 -14.773 1 93.12 393 ALA A N 1
ATOM 2936 C CA . ALA A 1 393 ? 15.859 9.039 -14.969 1 93.12 393 ALA A CA 1
ATOM 2937 C C . ALA A 1 393 ? 15.625 9.367 -16.438 1 93.12 393 ALA A C 1
ATOM 2939 O O . ALA A 1 393 ? 16.062 10.414 -16.922 1 93.12 393 ALA A O 1
ATOM 2940 N N . LYS A 1 394 ? 15.078 8.453 -17.125 1 91.25 394 LYS A N 1
ATOM 2941 C CA . LYS A 1 394 ? 14.75 8.703 -18.516 1 91.25 394 LYS A CA 1
ATOM 2942 C C . LYS A 1 394 ? 13.641 9.734 -18.656 1 91.25 394 LYS A C 1
ATOM 2944 O O . LYS A 1 394 ? 12.633 9.664 -17.938 1 91.25 394 LYS A O 1
ATOM 2949 N N . GLY A 1 395 ? 13.805 10.625 -19.562 1 92.06 395 GLY A N 1
ATOM 2950 C CA . GLY A 1 395 ? 12.82 11.68 -19.766 1 92.06 395 GLY A CA 1
ATOM 2951 C C . GLY A 1 395 ? 11.461 11.156 -20.188 1 92.06 395 GLY A C 1
ATOM 2952 O O . GLY A 1 395 ? 10.43 11.617 -19.703 1 92.06 395 GLY A O 1
ATOM 2953 N N . ASP A 1 396 ? 11.492 10.172 -21 1 89.81 396 ASP A N 1
ATOM 2954 C CA . ASP A 1 396 ? 10.258 9.672 -21.609 1 89.81 396 ASP A CA 1
ATOM 2955 C C . ASP A 1 396 ? 9.5 8.766 -20.641 1 89.81 396 ASP A C 1
ATOM 2957 O O . ASP A 1 396 ? 8.352 8.406 -20.875 1 89.81 396 ASP A O 1
ATOM 2961 N N . ALA A 1 397 ? 10.172 8.477 -19.516 1 90.06 397 ALA A N 1
ATOM 2962 C CA . ALA A 1 397 ? 9.5 7.652 -18.516 1 90.06 397 ALA A CA 1
ATOM 2963 C C . ALA A 1 397 ? 8.688 8.508 -17.547 1 90.06 397 ALA A C 1
ATOM 2965 O O . ALA A 1 397 ? 8.297 8.047 -16.484 1 90.06 397 ALA A O 1
ATOM 2966 N N . GLY A 1 398 ? 8.469 9.789 -17.922 1 92.31 398 GLY A N 1
ATOM 2967 C CA . GLY A 1 398 ? 7.617 10.648 -17.125 1 92.31 398 GLY A CA 1
ATOM 2968 C C . GLY A 1 398 ? 8.367 11.797 -16.484 1 92.31 398 GLY A C 1
ATOM 2969 O O . GLY A 1 398 ? 7.754 12.734 -15.961 1 92.31 398 GLY A O 1
ATOM 2970 N N . LEU A 1 399 ? 9.727 11.805 -16.531 1 94.94 399 LEU A N 1
ATOM 2971 C CA . LEU A 1 399 ? 10.523 12.805 -15.828 1 94.94 399 LEU A CA 1
ATOM 2972 C C . LEU A 1 399 ? 10.32 14.188 -16.453 1 94.94 399 LEU A C 1
ATOM 2974 O O . LEU A 1 399 ? 10.109 15.172 -15.734 1 94.94 399 LEU A O 1
ATOM 2978 N N . ILE A 1 400 ? 10.367 14.266 -17.766 1 96 400 ILE A N 1
ATOM 2979 C CA . ILE A 1 400 ? 10.203 15.547 -18.438 1 96 400 ILE A CA 1
ATOM 2980 C C . ILE A 1 400 ? 8.828 16.125 -18.125 1 96 400 ILE A C 1
ATOM 2982 O O . ILE A 1 400 ? 8.703 17.312 -17.812 1 96 400 ILE A O 1
ATOM 2986 N N . HIS A 1 401 ? 7.871 15.273 -18.234 1 95.25 401 HIS A N 1
ATOM 2987 C CA . HIS A 1 401 ? 6.516 15.711 -17.922 1 95.25 401 HIS A CA 1
ATOM 2988 C C . HIS A 1 401 ? 6.41 16.188 -16.469 1 95.25 401 HIS A C 1
ATOM 2990 O O . HIS A 1 401 ? 5.805 17.234 -16.203 1 95.25 401 HIS A O 1
ATOM 2996 N N . ALA A 1 402 ? 6.973 15.438 -15.531 1 97 402 ALA A N 1
ATOM 2997 C CA . ALA A 1 402 ? 6.941 15.797 -14.109 1 97 402 ALA A CA 1
ATOM 2998 C C . ALA A 1 402 ? 7.621 17.141 -13.867 1 97 402 ALA A C 1
ATOM 3000 O O . ALA A 1 402 ? 7.117 17.969 -13.102 1 97 402 ALA A O 1
ATOM 3001 N N . VAL A 1 403 ? 8.742 17.391 -14.523 1 97.69 403 VAL A N 1
ATOM 3002 C CA . VAL A 1 403 ? 9.492 18.641 -14.359 1 97.69 403 VAL A CA 1
ATOM 3003 C C . VAL A 1 403 ? 8.664 19.812 -14.852 1 97.69 403 VAL A C 1
ATOM 3005 O O . VAL A 1 403 ? 8.555 20.844 -14.18 1 97.69 403 VAL A O 1
ATOM 3008 N N . TRP A 1 404 ? 7.988 19.641 -15.969 1 97.38 404 TRP A N 1
ATOM 3009 C CA . TRP A 1 404 ? 7.191 20.719 -16.547 1 97.38 404 TRP A CA 1
ATOM 3010 C C . TRP A 1 404 ? 5.961 21 -15.688 1 97.38 404 TRP A C 1
ATOM 3012 O O . TRP A 1 404 ? 5.586 22.172 -15.484 1 97.38 404 TRP A O 1
ATOM 3022 N N . MET A 1 405 ? 5.336 20 -15.242 1 97 405 MET A N 1
ATOM 3023 C CA . MET A 1 405 ? 4.156 20.203 -14.406 1 97 405 MET A CA 1
ATOM 3024 C C . MET A 1 405 ? 4.539 20.844 -13.07 1 97 405 MET A C 1
ATOM 3026 O O . MET A 1 405 ? 3.807 21.688 -12.555 1 97 405 MET A O 1
ATOM 3030 N N . THR A 1 406 ? 5.68 20.391 -12.516 1 97.5 406 THR A N 1
ATOM 3031 C CA . THR A 1 406 ? 6.164 21 -11.281 1 97.5 406 THR A CA 1
ATOM 3032 C C . THR A 1 406 ? 6.508 22.469 -11.5 1 97.5 406 THR A C 1
ATOM 3034 O O . THR A 1 406 ? 6.191 23.312 -10.664 1 97.5 406 THR A O 1
ATOM 3037 N N . ALA A 1 407 ? 7.145 22.781 -12.617 1 98.12 407 ALA A N 1
ATOM 3038 C CA . ALA A 1 407 ? 7.461 24.156 -12.961 1 98.12 407 ALA A CA 1
ATOM 3039 C C . ALA A 1 407 ? 6.188 25 -13.109 1 98.12 407 ALA A C 1
ATOM 3041 O O . ALA A 1 407 ? 6.141 26.141 -12.672 1 98.12 407 ALA A O 1
ATOM 3042 N N . GLY A 1 408 ? 5.188 24.391 -13.797 1 97.62 408 GLY A N 1
ATOM 3043 C CA . GLY A 1 408 ? 3.908 25.078 -13.914 1 97.62 408 GLY A CA 1
ATOM 3044 C C . GLY A 1 408 ? 3.27 25.391 -12.57 1 97.62 408 GLY A C 1
ATOM 3045 O O . GLY A 1 408 ? 2.783 26.5 -12.352 1 97.62 408 GLY A O 1
ATOM 3046 N N . GLY A 1 409 ? 3.266 24.391 -11.664 1 96.38 409 GLY A N 1
ATOM 3047 C CA . GLY A 1 409 ? 2.752 24.609 -10.32 1 96.38 409 GLY A CA 1
ATOM 3048 C C . GLY A 1 409 ? 3.506 25.703 -9.57 1 96.38 409 GLY A C 1
ATOM 3049 O O . GLY A 1 409 ? 2.898 26.547 -8.914 1 96.38 409 GLY A O 1
ATOM 3050 N N . LEU A 1 410 ? 4.836 25.672 -9.68 1 97.75 410 LEU A N 1
ATOM 3051 C CA . LEU A 1 410 ? 5.668 26.688 -9.047 1 97.75 410 LEU A CA 1
ATOM 3052 C C . LEU A 1 410 ? 5.336 28.078 -9.586 1 97.75 410 LEU A C 1
ATOM 3054 O O . LEU A 1 410 ? 5.203 29.031 -8.812 1 97.75 410 LEU A O 1
ATOM 3058 N N . LEU A 1 411 ? 5.223 28.203 -10.883 1 97.88 411 LEU A N 1
ATOM 3059 C CA . LEU A 1 411 ? 4.93 29.484 -11.508 1 97.88 411 LEU A CA 1
ATOM 3060 C C . LEU A 1 411 ? 3.584 30.031 -11.039 1 97.88 411 LEU A C 1
ATOM 3062 O O . LEU A 1 411 ? 3.441 31.234 -10.789 1 97.88 411 LEU A O 1
ATOM 3066 N N . ILE A 1 412 ? 2.594 29.156 -10.945 1 96.94 412 ILE A N 1
ATOM 3067 C CA . ILE A 1 412 ? 1.279 29.562 -10.453 1 96.94 412 ILE A CA 1
ATOM 3068 C C . ILE A 1 412 ? 1.397 30.078 -9.023 1 96.94 412 ILE A C 1
ATOM 3070 O O . ILE A 1 412 ? 0.832 31.125 -8.688 1 96.94 412 ILE A O 1
ATOM 3074 N N . GLY A 1 413 ? 2.154 29.328 -8.188 1 96.69 413 GLY A N 1
ATOM 3075 C CA . GLY A 1 413 ? 2.361 29.766 -6.816 1 96.69 413 GLY A CA 1
ATOM 3076 C C . GLY A 1 413 ? 3.074 31.109 -6.715 1 96.69 413 GLY A C 1
ATOM 3077 O O . GLY A 1 413 ? 2.678 31.969 -5.926 1 96.69 413 GLY A O 1
ATOM 3078 N N . LEU A 1 414 ? 4.102 31.312 -7.539 1 97.38 414 LEU A N 1
ATOM 3079 C CA . LEU A 1 414 ? 4.875 32.562 -7.527 1 97.38 414 LEU A CA 1
ATOM 3080 C C . LEU A 1 414 ? 4.023 33.719 -7.984 1 97.38 414 LEU A C 1
ATOM 3082 O O . LEU A 1 414 ? 4.012 34.781 -7.34 1 97.38 414 LEU A O 1
ATOM 3086 N N . ILE A 1 415 ? 3.307 33.562 -9.07 1 97.69 415 ILE A N 1
ATOM 3087 C CA . ILE A 1 415 ? 2.494 34.625 -9.625 1 97.69 415 ILE A CA 1
ATOM 3088 C C . ILE A 1 415 ? 1.343 34.969 -8.68 1 97.69 415 ILE A C 1
ATOM 3090 O O . ILE A 1 415 ? 1.092 36.125 -8.367 1 97.69 415 ILE A O 1
ATOM 3094 N N . PHE A 1 416 ? 0.676 33.906 -8.211 1 96.56 416 PHE A N 1
ATOM 3095 C CA . PHE A 1 416 ? -0.444 34.094 -7.297 1 96.56 416 PHE A CA 1
ATOM 3096 C C . PHE A 1 416 ? 0.001 34.844 -6.035 1 96.56 416 PHE A C 1
ATOM 3098 O O . PHE A 1 416 ? -0.628 35.812 -5.621 1 96.56 416 PHE A O 1
ATOM 3105 N N . GLY A 1 417 ? 1.075 34.406 -5.434 1 95.19 417 GLY A N 1
ATOM 3106 C CA . GLY A 1 417 ? 1.589 35.031 -4.234 1 95.19 417 GLY A CA 1
ATOM 3107 C C . GLY A 1 417 ? 2.01 36.469 -4.461 1 95.19 417 GLY A C 1
ATOM 3108 O O . GLY A 1 417 ? 1.668 37.344 -3.67 1 95.19 417 GLY A O 1
ATOM 3109 N N . ALA A 1 418 ? 2.691 36.75 -5.531 1 95 418 ALA A N 1
ATOM 3110 C CA . ALA A 1 418 ? 3.176 38.094 -5.836 1 95 418 ALA A CA 1
ATOM 3111 C C . ALA A 1 418 ? 2.014 39.031 -6.113 1 95 418 ALA A C 1
ATOM 3113 O O . ALA A 1 418 ? 1.987 40.156 -5.602 1 95 418 ALA A O 1
ATOM 3114 N N . VAL A 1 419 ? 1.059 38.594 -6.859 1 95.06 419 VAL A N 1
ATOM 3115 C CA . VAL A 1 419 ? -0.057 39.469 -7.262 1 95.06 419 VAL A CA 1
ATOM 3116 C C . VAL A 1 419 ? -0.918 39.781 -6.047 1 95.06 419 VAL A C 1
ATOM 3118 O O . VAL A 1 419 ? -1.273 40.938 -5.828 1 95.06 419 VAL A O 1
ATOM 3121 N N . VAL A 1 420 ? -1.195 38.844 -5.238 1 92.19 420 VAL A N 1
ATOM 3122 C CA . VAL A 1 420 ? -2.102 39.031 -4.109 1 92.19 420 VAL A CA 1
ATOM 3123 C C . VAL A 1 420 ? -1.432 39.906 -3.057 1 92.19 420 VAL A C 1
ATOM 3125 O O . VAL A 1 420 ? -2.059 40.812 -2.512 1 92.19 420 VAL A O 1
ATOM 3128 N N . THR A 1 421 ? -0.208 39.656 -2.713 1 89.44 421 THR A N 1
ATOM 3129 C CA . THR A 1 421 ? 0.459 40.438 -1.672 1 89.44 421 THR A CA 1
ATOM 3130 C C . THR A 1 421 ? 0.716 41.875 -2.143 1 89.44 421 THR A C 1
ATOM 3132 O O . THR A 1 421 ? 0.624 42.812 -1.355 1 89.44 421 THR A O 1
ATOM 3135 N N . ARG A 1 422 ? 0.99 42.094 -3.369 1 89.44 422 ARG A N 1
ATOM 3136 C CA . ARG A 1 422 ? 1.149 43.438 -3.893 1 89.44 422 ARG A CA 1
ATOM 3137 C C . ARG A 1 422 ? -0.181 44.188 -3.898 1 89.44 422 ARG A C 1
ATOM 3139 O O . ARG A 1 422 ? -0.222 45.375 -3.666 1 89.44 422 ARG A O 1
ATOM 3146 N N . PHE A 1 423 ? -1.15 43.406 -4.266 1 89.25 423 PHE A N 1
ATOM 3147 C CA . PHE A 1 423 ? -2.484 44 -4.219 1 89.25 423 PHE A CA 1
ATOM 3148 C C . PHE A 1 423 ? -2.83 44.438 -2.799 1 89.25 423 PHE A C 1
ATOM 3150 O O . PHE A 1 423 ? -3.375 45.531 -2.596 1 89.25 423 PHE A O 1
ATOM 3157 N N . TYR A 1 424 ? -2.533 43.594 -1.792 1 84.5 424 TYR A N 1
ATOM 3158 C CA . TYR A 1 424 ? -2.785 43.906 -0.396 1 84.5 424 TYR A CA 1
ATOM 3159 C C . TYR A 1 424 ? -1.966 45.125 0.028 1 84.5 424 TYR A C 1
ATOM 3161 O O . TYR A 1 424 ? -2.457 46 0.757 1 84.5 424 TYR A O 1
ATOM 3169 N N . ASP A 1 425 ? -0.749 45.219 -0.342 1 82.12 425 ASP A N 1
ATOM 3170 C CA . ASP A 1 425 ? 0.122 46.344 -0.008 1 82.12 425 ASP A CA 1
ATOM 3171 C C . ASP A 1 425 ? -0.394 47.656 -0.626 1 82.12 425 ASP A C 1
ATOM 3173 O O . ASP A 1 425 ? -0.358 48.719 0.012 1 82.12 425 ASP A O 1
ATOM 3177 N N . ARG A 1 426 ? -0.812 47.625 -1.756 1 81.56 426 ARG A N 1
ATOM 3178 C CA . ARG A 1 426 ? 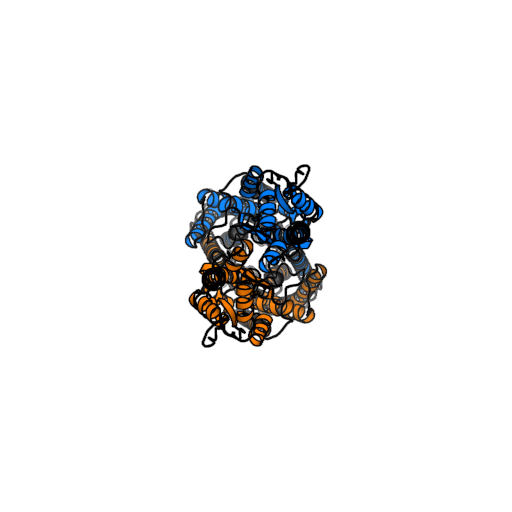-1.315 48.812 -2.439 1 81.56 426 ARG A CA 1
ATOM 3179 C C . ARG A 1 426 ? -2.598 49.312 -1.787 1 81.56 426 ARG A C 1
ATOM 3181 O O . ARG A 1 426 ? -2.848 50.5 -1.749 1 81.56 426 ARG A O 1
ATOM 3188 N N . LYS A 1 427 ? -3.373 48.406 -1.318 1 77.44 427 LYS A N 1
ATOM 3189 C CA . LYS A 1 427 ? -4.629 48.812 -0.692 1 77.44 427 LYS A CA 1
ATOM 3190 C C . LYS A 1 427 ? -4.414 49.25 0.758 1 77.44 427 LYS A C 1
ATOM 3192 O O . LYS A 1 427 ? -5.363 49.594 1.452 1 77.44 427 LYS A O 1
ATOM 3197 N N . GLY A 1 428 ? -3.201 49.406 1.243 1 61.19 428 GLY A N 1
ATOM 3198 C CA . GLY A 1 428 ? -2.852 49.875 2.568 1 61.19 428 GLY A CA 1
ATOM 3199 C C . GLY A 1 428 ? -3.145 48.875 3.67 1 61.19 428 GLY A C 1
ATOM 3200 O O . GLY A 1 428 ? -3.283 49.25 4.836 1 61.19 428 GLY A O 1
ATOM 3201 N N . LEU A 1 429 ? -3.512 47.844 3.277 1 55.22 429 LEU A N 1
ATOM 3202 C CA . LEU A 1 429 ? -3.811 46.812 4.27 1 55.22 429 LEU A CA 1
ATOM 3203 C C . LEU A 1 429 ? -2.529 46.25 4.887 1 55.22 429 LEU A C 1
ATOM 3205 O O . LEU A 1 429 ? -2.152 45.125 4.625 1 55.22 429 LEU A O 1
ATOM 3209 N N . HIS A 1 430 ? -1.748 47.312 5.398 1 49.84 430 HIS A N 1
ATOM 3210 C CA . HIS A 1 430 ? -0.473 46.969 6.008 1 49.84 430 HIS A CA 1
ATOM 3211 C C . HIS A 1 430 ? -0.683 46.25 7.332 1 49.84 430 HIS A C 1
ATOM 3213 O O . HIS A 1 430 ? -1.683 46.469 8.023 1 49.84 430 HIS A O 1
ATOM 3219 N N . ARG A 1 431 ? -0.157 45.156 7.531 1 49.97 431 ARG A N 1
ATOM 3220 C CA . ARG A 1 431 ? -0.263 44.406 8.773 1 49.97 431 ARG A CA 1
ATOM 3221 C C . ARG A 1 431 ? 0.059 45.281 9.984 1 49.97 431 ARG A C 1
ATOM 3223 O O . ARG A 1 431 ? 1.211 45.344 10.414 1 49.97 431 ARG A O 1
ATOM 3230 N N . ARG A 1 432 ? -0.496 46.594 10.18 1 42.38 432 ARG A N 1
ATOM 3231 C CA . ARG A 1 432 ? -0.222 47.531 11.273 1 42.38 432 ARG A CA 1
ATOM 3232 C C . ARG A 1 432 ? -1.128 47.25 12.469 1 42.38 432 ARG A C 1
ATOM 3234 O O . ARG A 1 432 ? -2.285 46.844 12.305 1 42.38 432 ARG A O 1
ATOM 3241 N N . HIS A 1 433 ? -0.552 46.75 13.523 1 40.38 433 HIS A N 1
ATOM 3242 C CA . HIS A 1 433 ? -1.334 46.812 14.75 1 40.38 433 HIS A CA 1
ATOM 3243 C C . HIS A 1 433 ? -1.944 48.188 14.922 1 40.38 433 HIS A C 1
ATOM 3245 O O . HIS A 1 433 ? -1.239 49.219 14.844 1 40.38 433 HIS A O 1
ATOM 3251 N N . LYS A 1 434 ? -3.129 48.406 14.586 1 37.59 434 LYS A N 1
ATOM 3252 C CA . LYS A 1 434 ? -3.721 49.719 14.906 1 37.59 434 LYS A CA 1
ATOM 3253 C C . LYS A 1 434 ? -3.369 50.156 16.328 1 37.59 434 LYS A C 1
ATOM 3255 O O . LYS A 1 434 ? -3.695 49.438 17.281 1 37.59 434 LYS A O 1
ATOM 3260 N N . ALA A 1 435 ? -2.322 50.812 16.578 1 35.47 435 ALA A N 1
ATOM 3261 C CA . ALA A 1 435 ? -2.217 51.531 17.844 1 35.47 435 ALA A CA 1
ATOM 3262 C C . ALA A 1 435 ? -3.537 52.219 18.203 1 35.47 435 ALA A C 1
ATOM 3264 O O . ALA A 1 435 ? -4.219 52.75 17.328 1 35.47 435 ALA A O 1
ATOM 3265 N N . PRO A 1 436 ? -4.223 51.781 19.297 1 34.56 436 PRO A N 1
ATOM 3266 C CA . PRO A 1 436 ? -5.348 52.625 19.703 1 34.56 436 PRO A CA 1
ATOM 3267 C C . PRO A 1 436 ? -5.051 54.125 19.516 1 34.56 436 PRO A C 1
ATOM 3269 O O . PRO A 1 436 ? -4.031 54.625 20.016 1 34.56 436 PRO A O 1
ATOM 3272 N N . ASN A 1 437 ? -5.125 54.625 18.375 1 32.09 437 ASN A N 1
ATOM 3273 C CA . ASN A 1 437 ? -5.023 56.094 18.297 1 32.09 437 ASN A CA 1
ATOM 3274 C C . ASN A 1 437 ? -5.637 56.781 19.516 1 32.09 437 ASN A C 1
ATOM 3276 O O . ASN A 1 437 ? -6.699 56.375 19.984 1 32.09 437 ASN A O 1
ATOM 3280 N N . ALA A 1 438 ? -4.875 57.562 20.281 1 36.66 438 ALA A N 1
ATOM 3281 C CA . ALA A 1 438 ? -5.273 58.594 21.234 1 36.66 438 ALA A CA 1
ATOM 3282 C C . ALA A 1 438 ? -6.574 59.25 20.797 1 36.66 438 ALA A C 1
ATOM 3284 O O . ALA A 1 438 ? -6.762 59.562 19.625 1 36.66 438 ALA A O 1
ATOM 3285 N N . LEU A 1 439 ? -7.66 59.156 21.578 1 32.47 439 LEU A N 1
ATOM 3286 C CA . LEU A 1 439 ? -8.766 60.125 21.531 1 32.47 439 LEU A CA 1
ATOM 3287 C C . LEU A 1 439 ? -8.289 61.5 21.094 1 32.47 439 LEU A C 1
ATOM 3289 O O . LEU A 1 439 ? -7.391 62.062 21.703 1 32.47 439 LEU A O 1
ATOM 3293 N N . GLU A 1 440 ? -8.195 61.75 19.906 1 32.84 440 GLU A N 1
ATOM 3294 C CA . GLU A 1 440 ? -8.219 63.188 19.547 1 32.84 440 GLU A CA 1
ATOM 3295 C C . GLU A 1 440 ? -9.086 63.969 20.516 1 32.84 440 GLU A C 1
ATOM 3297 O O . GLU A 1 440 ? -10.281 63.719 20.656 1 32.84 440 GLU A O 1
ATOM 3302 N N . THR A 1 441 ? -8.562 64.438 21.703 1 34.22 441 THR A N 1
ATOM 3303 C CA . THR A 1 441 ? -9.18 65.5 22.438 1 34.22 441 THR A CA 1
ATOM 3304 C C . THR A 1 441 ? -9.781 66.562 21.5 1 34.22 441 THR A C 1
ATOM 3306 O O . THR A 1 441 ? -9.055 67.25 20.781 1 34.22 441 THR A O 1
ATOM 3309 N N . VAL A 1 442 ? -10.836 66.25 20.875 1 33.97 442 VAL A N 1
ATOM 3310 C CA . VAL A 1 442 ? -11.664 67.312 20.312 1 33.97 442 VAL A CA 1
ATOM 3311 C C . VAL A 1 442 ? -11.773 68.438 21.297 1 33.97 442 VAL A C 1
ATOM 3313 O O . VAL A 1 442 ? -12.25 68.25 22.422 1 33.97 442 VAL A O 1
ATOM 3316 N N . ASP A 1 443 ? -10.836 69.438 21.312 1 34.31 443 ASP A N 1
ATOM 3317 C CA . ASP A 1 443 ? -11.023 70.75 21.875 1 34.31 443 ASP A CA 1
ATOM 3318 C C . ASP A 1 443 ? -12.422 71.312 21.578 1 34.31 443 ASP A C 1
ATOM 3320 O O . ASP A 1 443 ? -12.789 71.5 20.422 1 34.31 443 ASP A O 1
ATOM 3324 N N . VAL A 1 444 ? -13.398 70.875 22.297 1 36.47 444 VAL A N 1
ATOM 3325 C CA . VAL A 1 444 ? -14.711 71.5 22.375 1 36.47 444 VAL A CA 1
ATOM 3326 C C . VAL A 1 444 ? -14.555 73 22.531 1 36.47 444 VAL A C 1
ATOM 3328 O O . VAL A 1 444 ? -15.516 73.688 22.875 1 36.47 444 VAL A O 1
ATOM 3331 N N . ALA A 1 445 ? -13.312 73.562 22.562 1 35.97 445 ALA A N 1
ATOM 3332 C CA . ALA A 1 445 ? -13.43 75 22.781 1 35.97 445 ALA A CA 1
ATOM 3333 C C . ALA A 1 445 ? -14.164 75.625 21.641 1 35.97 445 ALA A C 1
ATOM 3335 O O . ALA A 1 445 ? -14.727 76.75 21.797 1 35.97 445 ALA A O 1
ATOM 3336 N N . GLY A 1 446 ? -13.906 75.25 20.375 1 27.17 446 GLY A N 1
ATOM 3337 C CA . GLY A 1 446 ? -14.367 76.312 19.484 1 27.17 446 GLY A CA 1
ATOM 3338 C C . GLY A 1 446 ? -15.875 76.312 19.328 1 27.17 446 GLY A C 1
ATOM 3339 O O . GLY A 1 446 ? -16.406 77.125 18.578 1 27.17 446 GLY A O 1
ATOM 3340 N N . ALA A 1 447 ? -16.656 75.438 19.922 1 25.45 447 ALA A N 1
ATOM 3341 C CA . ALA A 1 447 ? -17.953 76.062 19.797 1 25.45 447 ALA A CA 1
ATOM 3342 C C . ALA A 1 447 ? -18.188 77.062 20.922 1 25.45 447 ALA A C 1
ATOM 3344 O O . ALA A 1 447 ? -17.719 76.812 22.047 1 25.45 447 ALA A O 1
ATOM 3345 N N . MET B 1 1 ? 17.031 70.188 13.125 1 26.97 1 MET B N 1
ATOM 3346 C CA . MET B 1 1 ? 17.828 69.062 12.578 1 26.97 1 MET B CA 1
ATOM 3347 C C . MET B 1 1 ? 17.328 67.75 13.086 1 26.97 1 MET B C 1
ATOM 3349 O O . MET B 1 1 ? 17.656 67.312 14.211 1 26.97 1 MET B O 1
ATOM 3353 N N . ALA B 1 2 ? 16.172 67.375 12.984 1 34.75 2 ALA B N 1
ATOM 3354 C CA . ALA B 1 2 ? 15.32 66.25 13.406 1 34.75 2 ALA B CA 1
ATOM 3355 C C . ALA B 1 2 ? 15.93 64.938 13.008 1 34.75 2 ALA B C 1
ATOM 3357 O O . ALA B 1 2 ? 16.266 64.688 11.844 1 34.75 2 ALA B O 1
ATOM 3358 N N . HIS B 1 3 ? 16.656 64.312 13.977 1 29.53 3 HIS B N 1
ATOM 3359 C CA . HIS B 1 3 ? 17.344 63.031 13.914 1 29.53 3 HIS B CA 1
ATOM 3360 C C . HIS B 1 3 ? 16.484 62 13.211 1 29.53 3 HIS B C 1
ATOM 3362 O O . HIS B 1 3 ? 15.305 61.812 13.547 1 29.53 3 HIS B O 1
ATOM 3368 N N . GLU B 1 4 ? 16.609 61.906 11.914 1 33.59 4 GLU B N 1
ATOM 3369 C CA . GLU B 1 4 ? 16.25 60.781 11.062 1 33.59 4 GLU B CA 1
ATOM 3370 C C . GLU B 1 4 ? 16.469 59.438 11.781 1 33.59 4 GLU B C 1
ATOM 3372 O O . GLU B 1 4 ? 17.594 58.969 11.852 1 33.59 4 GLU B O 1
ATOM 3377 N N . THR B 1 5 ? 15.906 59.281 12.961 1 32.31 5 THR B N 1
ATOM 3378 C CA . THR B 1 5 ? 16.078 58.094 13.82 1 32.31 5 THR B CA 1
ATOM 3379 C C . THR B 1 5 ? 16.156 56.812 12.984 1 32.31 5 THR B C 1
ATOM 3381 O O . THR B 1 5 ? 15.828 56.844 11.797 1 32.31 5 THR B O 1
ATOM 3384 N N . SER B 1 6 ? 16.016 55.5 13.703 1 34.56 6 SER B N 1
ATOM 3385 C CA . SER B 1 6 ? 16.547 54.156 13.758 1 34.56 6 SER B CA 1
ATOM 3386 C C . SER B 1 6 ? 15.93 53.281 12.672 1 34.56 6 SER B C 1
ATOM 3388 O O . SER B 1 6 ? 14.828 52.75 12.844 1 34.56 6 SER B O 1
ATOM 3390 N N . GLY B 1 7 ? 15.727 53.594 11.57 1 38.25 7 GLY B N 1
ATOM 3391 C CA . GLY B 1 7 ? 15.445 52.719 10.461 1 38.25 7 GLY B CA 1
ATOM 3392 C C . GLY B 1 7 ? 16.281 51.469 10.477 1 38.25 7 GLY B C 1
ATOM 3393 O O . GLY B 1 7 ? 16.172 50.625 9.586 1 38.25 7 GLY B O 1
ATOM 3394 N N . SER B 1 8 ? 17.453 51.406 11.008 1 41.53 8 SER B N 1
ATOM 3395 C CA . SER B 1 8 ? 18.531 50.438 11.062 1 41.53 8 SER B CA 1
ATOM 3396 C C . SER B 1 8 ? 18.125 49.219 11.867 1 41.53 8 SER B C 1
ATOM 3398 O O . SER B 1 8 ? 18.75 48.156 11.773 1 41.53 8 SER B O 1
ATOM 3400 N N . GLY B 1 9 ? 17.344 49.25 12.82 1 42.56 9 GLY B N 1
ATOM 3401 C CA . GLY B 1 9 ? 17 48.219 13.773 1 42.56 9 GLY B CA 1
ATOM 3402 C C . GLY B 1 9 ? 16.141 47.125 13.164 1 42.56 9 GLY B C 1
ATOM 3403 O O . GLY B 1 9 ? 15.953 46.062 13.773 1 42.56 9 GLY B O 1
ATOM 3404 N N . LYS B 1 10 ? 15.219 47.375 12.297 1 50.06 10 LYS B N 1
ATOM 3405 C CA . LYS B 1 10 ? 14.102 46.688 11.664 1 50.06 10 LYS B CA 1
ATOM 3406 C C . LYS B 1 10 ? 14.594 45.625 10.664 1 50.06 10 LYS B C 1
ATOM 3408 O O . LYS B 1 10 ? 14.055 44.531 10.602 1 50.06 10 LYS B O 1
ATOM 3413 N N . THR B 1 11 ? 15.477 46 9.789 1 53.12 11 THR B N 1
ATOM 3414 C CA . THR B 1 11 ? 16.234 45.125 8.875 1 53.12 11 THR B CA 1
ATOM 3415 C C . THR B 1 11 ? 17.141 44.188 9.656 1 53.12 11 THR B C 1
ATOM 3417 O O . THR B 1 11 ? 17.766 43.281 9.078 1 53.12 11 THR B O 1
ATOM 3420 N N . SER B 1 12 ? 17.125 44.375 10.914 1 62.31 12 SER B N 1
ATOM 3421 C CA . SER B 1 12 ? 18.109 43.719 11.773 1 62.31 12 SER B CA 1
ATOM 3422 C C . SER B 1 12 ? 17.688 42.312 12.117 1 62.31 12 SER B C 1
ATOM 3424 O O . SER B 1 12 ? 18.516 41.406 12.188 1 62.31 12 SER B O 1
ATOM 3426 N N . VAL B 1 13 ? 16.438 42.188 12.156 1 64.06 13 VAL B N 1
ATOM 3427 C CA . VAL B 1 13 ? 16.062 40.844 12.555 1 64.06 13 VAL B CA 1
ATOM 3428 C C . VAL B 1 13 ? 16.359 39.844 11.414 1 64.06 13 VAL B C 1
ATOM 3430 O O . VAL B 1 13 ? 16.781 38.719 11.656 1 64.06 13 VAL B O 1
ATOM 3433 N N . LEU B 1 14 ? 16.266 40.406 10.188 1 68 14 LEU B N 1
ATOM 3434 C CA . LEU B 1 14 ? 16.516 39.562 9.031 1 68 14 LEU B CA 1
ATOM 3435 C C . LEU B 1 14 ? 18.016 39.25 8.914 1 68 14 LEU B C 1
ATOM 3437 O O . LEU B 1 14 ? 18.391 38.312 8.219 1 68 14 LEU B O 1
ATOM 3441 N N . ARG B 1 15 ? 18.719 40.031 9.695 1 67.94 15 ARG B N 1
ATOM 3442 C CA . ARG B 1 15 ? 20.172 39.844 9.594 1 67.94 15 ARG B CA 1
ATOM 3443 C C . ARG B 1 15 ? 20.688 38.969 10.727 1 67.94 15 ARG B C 1
ATOM 3445 O O . ARG B 1 15 ? 21.859 38.594 10.734 1 67.94 15 ARG B O 1
ATOM 3452 N N . THR B 1 16 ? 19.828 38.625 11.539 1 75.31 16 THR B N 1
ATOM 3453 C CA . THR B 1 16 ? 20.297 37.781 12.617 1 75.31 16 THR B CA 1
ATOM 3454 C C . THR B 1 16 ? 20.297 36.312 12.18 1 75.31 16 THR B C 1
ATOM 3456 O O . THR B 1 16 ? 19.328 35.844 11.562 1 75.31 16 THR B O 1
ATOM 3459 N N . PRO B 1 17 ? 21.422 35.688 12.398 1 77.19 17 PRO B N 1
ATOM 3460 C CA . PRO B 1 17 ? 21.547 34.281 11.992 1 77.19 17 PRO B CA 1
ATOM 3461 C C . PRO B 1 17 ? 20.484 33.406 12.625 1 77.19 17 PRO B C 1
ATOM 3463 O O . PRO B 1 17 ? 20.094 32.375 12.031 1 77.19 17 PRO B O 1
ATOM 3466 N N . ARG B 1 18 ? 20.125 33.75 13.781 1 75.5 18 ARG B N 1
ATOM 3467 C CA . ARG B 1 18 ? 19.141 32.906 14.461 1 75.5 18 ARG B CA 1
ATOM 3468 C C . ARG B 1 18 ? 17.812 32.906 13.688 1 75.5 18 ARG B C 1
ATOM 3470 O O . ARG B 1 18 ? 17.109 31.891 13.688 1 75.5 18 ARG B O 1
ATOM 3477 N N . PHE B 1 19 ? 17.484 33.969 13.008 1 77.62 19 PHE B N 1
ATOM 3478 C CA . PHE B 1 19 ? 16.25 34.094 12.234 1 77.62 19 PHE B CA 1
ATOM 3479 C C . PHE B 1 19 ? 16.203 33.062 11.125 1 77.62 19 PHE B C 1
ATOM 3481 O O . PHE B 1 19 ? 15.156 32.438 10.883 1 77.62 19 PHE B O 1
ATOM 3488 N N . TRP B 1 20 ? 17.312 32.75 10.586 1 80.44 20 TRP B N 1
ATOM 3489 C CA . TRP B 1 20 ? 17.359 31.828 9.469 1 80.44 20 TRP B CA 1
ATOM 3490 C C . TRP B 1 20 ? 17.641 30.406 9.953 1 80.44 20 TRP B C 1
ATOM 3492 O O . TRP B 1 20 ? 17.094 29.453 9.422 1 80.44 20 TRP B O 1
ATOM 3502 N N . ILE B 1 21 ? 18.312 30.234 10.969 1 87.38 21 ILE B N 1
ATOM 3503 C CA . ILE B 1 21 ? 18.828 28.938 11.375 1 87.38 21 ILE B CA 1
ATOM 3504 C C . ILE B 1 21 ? 17.734 28.156 12.109 1 87.38 21 ILE B C 1
ATOM 3506 O O . ILE B 1 21 ? 17.625 26.938 11.969 1 87.38 21 ILE B O 1
ATOM 3510 N N . ALA B 1 22 ? 16.906 28.812 12.836 1 84.88 22 ALA B N 1
ATOM 3511 C CA . ALA B 1 22 ? 15.93 28.109 13.664 1 84.88 22 ALA B CA 1
ATOM 3512 C C . ALA B 1 22 ? 14.93 27.344 12.797 1 84.88 22 ALA B C 1
ATOM 3514 O O . ALA B 1 22 ? 14.758 26.141 12.961 1 84.88 22 ALA B O 1
ATOM 3515 N N . PRO B 1 23 ? 14.344 28.078 11.82 1 86.81 23 PRO B N 1
ATOM 3516 C CA . PRO B 1 23 ? 13.414 27.312 10.984 1 86.81 23 PRO B CA 1
ATOM 3517 C C . PRO B 1 23 ? 14.109 26.25 10.148 1 86.81 23 PRO B C 1
ATOM 3519 O O . PRO B 1 23 ? 13.57 25.156 9.961 1 86.81 23 PRO B O 1
ATOM 3522 N N . LEU B 1 24 ? 15.25 26.547 9.703 1 91.88 24 LEU B N 1
ATOM 3523 C CA . LEU B 1 24 ? 15.984 25.594 8.883 1 91.88 24 LEU B CA 1
ATOM 3524 C C . LEU B 1 24 ? 16.328 24.344 9.688 1 91.88 24 LEU B C 1
ATOM 3526 O O . LEU B 1 24 ? 16.156 23.219 9.203 1 91.88 24 LEU B O 1
ATOM 3530 N N . LEU B 1 25 ? 16.75 24.484 10.891 1 92.06 25 LEU B N 1
ATOM 3531 C CA . LEU B 1 25 ? 17.156 23.375 11.727 1 92.06 25 LEU B CA 1
ATOM 3532 C C . LEU B 1 25 ? 15.938 22.547 12.156 1 92.06 25 LEU B C 1
ATOM 3534 O O . LEU B 1 25 ? 15.961 21.312 12.078 1 92.06 25 LEU B O 1
ATOM 3538 N N . LEU B 1 26 ? 14.875 23.234 12.547 1 88.38 26 LEU B N 1
ATOM 3539 C CA . LEU B 1 26 ? 13.703 22.516 13.039 1 88.38 26 LEU B CA 1
ATOM 3540 C C . LEU B 1 26 ? 13.055 21.703 11.922 1 88.38 26 LEU B C 1
ATOM 3542 O O . LEU B 1 26 ? 12.75 20.531 12.102 1 88.38 26 LEU B O 1
ATOM 3546 N N . VAL B 1 27 ? 12.852 22.344 10.812 1 90.81 27 VAL B N 1
ATOM 3547 C CA . VAL B 1 27 ? 12.219 21.656 9.703 1 90.81 27 VAL B CA 1
ATOM 3548 C C . VAL B 1 27 ? 13.102 20.484 9.242 1 90.81 27 VAL B C 1
ATOM 3550 O O . VAL B 1 27 ? 12.602 19.391 8.977 1 90.81 27 VAL B O 1
ATOM 3553 N N . SER B 1 28 ? 14.391 20.75 9.203 1 94.56 28 SER B N 1
ATOM 3554 C CA . SER B 1 28 ? 15.305 19.703 8.766 1 94.56 28 SER B CA 1
ATOM 3555 C C . SER B 1 28 ? 15.266 18.5 9.703 1 94.56 28 SER B C 1
ATOM 3557 O O . SER B 1 28 ? 15.289 17.359 9.258 1 94.56 28 SER B O 1
ATOM 3559 N N . ILE B 1 29 ? 15.18 18.688 10.969 1 92.31 29 ILE B N 1
ATOM 3560 C CA . ILE B 1 29 ? 15.141 17.609 11.953 1 92.31 29 ILE B CA 1
ATOM 3561 C C . ILE B 1 29 ? 13.836 16.828 11.82 1 92.31 29 ILE B C 1
ATOM 3563 O O . ILE B 1 29 ? 13.852 15.602 11.75 1 92.31 29 ILE B O 1
ATOM 3567 N N . VAL B 1 30 ? 12.75 17.531 11.727 1 88.88 30 VAL B N 1
ATOM 3568 C CA . VAL B 1 30 ? 11.438 16.906 11.633 1 88.88 30 VAL B CA 1
ATOM 3569 C C . VAL B 1 30 ? 11.344 16.109 10.336 1 88.88 30 VAL B C 1
ATOM 3571 O O . VAL B 1 30 ? 10.883 14.961 10.344 1 88.88 30 VAL B O 1
ATOM 3574 N N . MET B 1 31 ? 11.805 16.703 9.266 1 92.38 31 MET B N 1
ATOM 3575 C CA . MET B 1 31 ? 11.711 16.031 7.977 1 92.38 31 MET B CA 1
ATOM 3576 C C . MET B 1 31 ? 12.68 14.844 7.906 1 92.38 31 MET B C 1
ATOM 3578 O O . MET B 1 31 ? 12.383 13.836 7.266 1 92.38 31 MET B O 1
ATOM 3582 N N . SER B 1 32 ? 13.859 15.008 8.594 1 94.38 32 SER B N 1
ATOM 3583 C CA . SER B 1 32 ? 14.781 13.875 8.656 1 94.38 32 SER B CA 1
ATOM 3584 C C . SER B 1 32 ? 14.164 12.703 9.406 1 94.38 32 SER B C 1
ATOM 3586 O O . SER B 1 32 ? 14.297 11.547 8.992 1 94.38 32 SER B O 1
ATOM 3588 N N . LEU B 1 33 ? 13.523 13.016 10.5 1 90.94 33 LEU B N 1
ATOM 3589 C CA . LEU B 1 33 ? 12.844 11.969 11.25 1 90.94 33 LEU B CA 1
ATOM 3590 C C . LEU B 1 33 ? 11.742 11.32 10.422 1 90.94 33 LEU B C 1
ATOM 3592 O O . LEU B 1 33 ? 11.578 10.102 10.445 1 90.94 33 LEU B O 1
ATOM 3596 N N . LEU B 1 34 ? 11.086 12.109 9.711 1 91.25 34 LEU B N 1
ATOM 3597 C CA . LEU B 1 34 ? 10.039 11.609 8.836 1 91.25 34 LEU B CA 1
ATOM 3598 C C . LEU B 1 34 ? 10.609 10.656 7.789 1 91.25 34 LEU B C 1
ATOM 3600 O O . LEU B 1 34 ? 10.078 9.562 7.582 1 91.25 34 LEU B O 1
ATOM 3604 N N . ALA B 1 35 ? 11.672 11.039 7.188 1 94 35 ALA B N 1
ATOM 3605 C CA . ALA B 1 35 ? 12.305 10.219 6.16 1 94 35 ALA B CA 1
ATOM 3606 C C . ALA B 1 35 ? 12.797 8.898 6.742 1 94 35 ALA B C 1
ATOM 3608 O O . ALA B 1 35 ? 12.602 7.836 6.148 1 94 35 ALA B O 1
ATOM 3609 N N . ALA B 1 36 ? 13.43 8.977 7.891 1 93.56 36 ALA B N 1
ATOM 3610 C CA . ALA B 1 36 ? 13.977 7.785 8.539 1 93.56 36 ALA B CA 1
ATOM 3611 C C . ALA B 1 36 ? 12.859 6.801 8.883 1 93.56 36 ALA B C 1
ATOM 3613 O O . ALA B 1 36 ? 13.008 5.594 8.672 1 93.56 36 ALA B O 1
ATOM 3614 N N . LEU B 1 37 ? 11.797 7.305 9.312 1 90.56 37 LEU B N 1
ATOM 3615 C CA . LEU B 1 37 ? 10.711 6.445 9.758 1 90.56 37 LEU B CA 1
ATOM 3616 C C . LEU B 1 37 ? 9.93 5.895 8.57 1 90.56 37 LEU B C 1
ATOM 3618 O O . LEU B 1 37 ? 9.562 4.719 8.547 1 90.56 37 LEU B O 1
ATOM 3622 N N . TYR B 1 38 ? 9.672 6.723 7.586 1 90.94 38 TYR B N 1
ATOM 3623 C CA . TYR B 1 38 ? 8.883 6.289 6.438 1 90.94 38 TYR B CA 1
ATOM 3624 C C . TYR B 1 38 ? 9.672 5.305 5.578 1 90.94 38 TYR B C 1
ATOM 3626 O O . TYR B 1 38 ? 9.148 4.262 5.18 1 90.94 38 TYR B O 1
ATOM 3634 N N . MET B 1 39 ? 10.945 5.582 5.363 1 92.5 39 MET B N 1
ATOM 3635 C CA . MET B 1 39 ? 11.766 4.723 4.512 1 92.5 39 MET B CA 1
ATOM 3636 C C . MET B 1 39 ? 12.281 3.514 5.293 1 92.5 39 MET B C 1
ATOM 3638 O O . MET B 1 39 ? 12.336 2.406 4.758 1 92.5 39 MET B O 1
ATOM 3642 N N . GLY B 1 40 ? 12.578 3.693 6.508 1 90.75 40 GLY B N 1
ATOM 3643 C CA . GLY B 1 40 ? 13.18 2.637 7.305 1 90.75 40 GLY B CA 1
ATOM 3644 C C . GLY B 1 40 ? 12.281 1.429 7.469 1 90.75 40 GLY B C 1
ATOM 3645 O O . GLY B 1 40 ? 12.758 0.295 7.543 1 90.75 40 GLY B O 1
ATOM 3646 N N . GLY B 1 41 ? 11.016 1.606 7.48 1 88.12 41 GLY B N 1
ATOM 3647 C CA . GLY B 1 41 ? 10.078 0.524 7.746 1 88.12 41 GLY B CA 1
ATOM 3648 C C . GLY B 1 41 ? 9.617 -0.187 6.484 1 88.12 41 GLY B C 1
ATOM 3649 O O . GLY B 1 41 ? 9.109 -1.309 6.551 1 88.12 41 GLY B O 1
ATOM 3650 N N . MET B 1 42 ? 9.906 0.362 5.352 1 89.12 42 MET B N 1
ATOM 3651 C CA . MET B 1 42 ? 9.211 -0.169 4.18 1 89.12 42 MET B CA 1
ATOM 3652 C C . MET B 1 42 ? 10.203 -0.698 3.15 1 89.12 42 MET B C 1
ATOM 3654 O O . MET B 1 42 ? 9.836 -1.485 2.277 1 89.12 42 MET B O 1
ATOM 3658 N N . LEU B 1 43 ? 11.508 -0.484 3.258 1 88.81 43 LEU B N 1
ATOM 3659 C CA . LEU B 1 43 ? 12.453 -0.693 2.164 1 88.81 43 LEU B CA 1
ATOM 3660 C C . LEU B 1 43 ? 12.758 -2.176 1.987 1 88.81 43 LEU B C 1
ATOM 3662 O O . LEU B 1 43 ? 12.922 -2.65 0.86 1 88.81 43 LEU B O 1
ATOM 3666 N N . ASP B 1 44 ? 12.742 -2.895 3.098 1 90.56 44 ASP B N 1
ATOM 3667 C CA . ASP B 1 44 ? 13.18 -4.281 2.947 1 90.56 44 ASP B CA 1
ATOM 3668 C C . ASP B 1 44 ? 12.438 -5.199 3.91 1 90.56 44 ASP B C 1
ATOM 3670 O O . ASP B 1 44 ? 13.023 -5.723 4.859 1 90.56 44 ASP B O 1
ATOM 3674 N N . PRO B 1 45 ? 11.18 -5.496 3.568 1 88.19 45 PRO B N 1
ATOM 3675 C CA . PRO B 1 45 ? 10.398 -6.355 4.461 1 88.19 45 PRO B CA 1
ATOM 3676 C C . PRO B 1 45 ? 11.008 -7.742 4.633 1 88.19 45 PRO B C 1
ATOM 3678 O O . PRO B 1 45 ? 11.016 -8.289 5.738 1 88.19 45 PRO B O 1
ATOM 3681 N N . THR B 1 46 ? 11.547 -8.305 3.604 1 88 46 THR B N 1
ATOM 3682 C CA . THR B 1 46 ? 12.102 -9.656 3.66 1 88 46 THR B CA 1
ATOM 3683 C C . THR B 1 46 ? 13.336 -9.695 4.555 1 88 46 THR B C 1
ATOM 3685 O O . THR B 1 46 ? 13.555 -10.672 5.281 1 88 46 THR B O 1
ATOM 3688 N N . LYS B 1 47 ? 14.086 -8.656 4.5 1 88.69 47 LYS B N 1
ATOM 3689 C CA . LYS B 1 47 ? 15.297 -8.586 5.312 1 88.69 47 LYS B CA 1
ATOM 3690 C C . LYS B 1 47 ? 14.961 -8.383 6.785 1 88.69 47 LYS B C 1
ATOM 3692 O O . LYS B 1 47 ? 15.688 -8.836 7.668 1 88.69 47 LYS B O 1
ATOM 3697 N N . ASN B 1 48 ? 13.836 -7.816 7.004 1 90.75 48 ASN B N 1
ATOM 3698 C CA . ASN B 1 48 ? 13.516 -7.422 8.367 1 90.75 48 ASN B CA 1
ATOM 3699 C C . ASN B 1 48 ? 12.484 -8.359 9 1 90.75 48 ASN B C 1
ATOM 3701 O O . ASN B 1 48 ? 11.852 -8.016 10 1 90.75 48 ASN B O 1
ATOM 3705 N N . LEU B 1 49 ? 12.305 -9.477 8.375 1 92.12 49 LEU B N 1
ATOM 3706 C CA . LEU B 1 49 ? 11.406 -10.445 8.992 1 92.12 49 LEU B CA 1
ATOM 3707 C C . LEU B 1 49 ? 11.859 -10.789 10.406 1 92.12 49 LEU B C 1
ATOM 3709 O O . LEU B 1 49 ? 13.055 -10.945 10.656 1 92.12 49 LEU B O 1
ATOM 3713 N N . ASP B 1 50 ? 10.945 -10.68 11.281 1 93.5 50 ASP B N 1
ATOM 3714 C CA . ASP B 1 50 ? 11.188 -11.008 12.688 1 93.5 50 ASP B CA 1
ATOM 3715 C C . ASP B 1 50 ? 10.094 -11.914 13.242 1 93.5 50 ASP B C 1
ATOM 3717 O O . ASP B 1 50 ? 9.031 -11.438 13.641 1 93.5 50 ASP B O 1
ATOM 3721 N N . HIS B 1 51 ? 10.305 -13.219 13.344 1 93.44 51 HIS B N 1
ATOM 3722 C CA . HIS B 1 51 ? 9.391 -14.234 13.859 1 93.44 51 HIS B CA 1
ATOM 3723 C C . HIS B 1 51 ? 8.031 -14.141 13.18 1 93.44 51 HIS B C 1
ATOM 3725 O O . HIS B 1 51 ? 7 -14.078 13.852 1 93.44 51 HIS B O 1
ATOM 3731 N N . PHE B 1 52 ? 8.078 -14.016 11.812 1 94.31 52 PHE B N 1
ATOM 3732 C CA . PHE B 1 52 ? 6.883 -14 10.977 1 94.31 52 PHE B CA 1
ATOM 3733 C C . PHE B 1 52 ? 6.133 -15.32 11.078 1 94.31 52 PHE B C 1
ATOM 3735 O O . PHE B 1 52 ? 6.633 -16.359 10.641 1 94.31 52 PHE B O 1
ATOM 3742 N N . PRO B 1 53 ? 4.949 -15.328 11.672 1 96 53 PRO B N 1
ATOM 3743 C CA . PRO B 1 53 ? 4.332 -16.594 12.062 1 96 53 PRO B CA 1
ATOM 3744 C C . PRO B 1 53 ? 3.586 -17.266 10.914 1 96 53 PRO B C 1
ATOM 3746 O O . PRO B 1 53 ? 2.678 -16.672 10.328 1 96 53 PRO B O 1
ATOM 3749 N N . ILE B 1 54 ? 3.867 -18.469 10.625 1 97.5 54 ILE B N 1
ATOM 3750 C CA . ILE B 1 54 ? 3.211 -19.344 9.672 1 97.5 54 ILE B CA 1
ATOM 3751 C C . ILE B 1 54 ? 2.967 -20.719 10.305 1 97.5 54 ILE B C 1
ATOM 3753 O O . ILE B 1 54 ? 3.836 -21.25 11.008 1 97.5 54 ILE B O 1
ATOM 3757 N N . ALA B 1 55 ? 1.808 -21.25 10.109 1 98.25 55 ALA B N 1
ATOM 3758 C CA . ALA B 1 55 ? 1.529 -22.578 10.656 1 98.25 55 ALA B CA 1
ATOM 3759 C C . ALA B 1 55 ? 2.037 -23.672 9.719 1 98.25 55 ALA B C 1
ATOM 3761 O O . ALA B 1 55 ? 1.938 -23.547 8.492 1 98.25 55 ALA B O 1
ATOM 3762 N N . LEU B 1 56 ? 2.605 -24.656 10.258 1 97.88 56 LEU B N 1
ATOM 3763 C CA . LEU B 1 56 ? 2.951 -25.891 9.562 1 97.88 56 LEU B CA 1
ATOM 3764 C C . LEU B 1 56 ? 2.111 -27.047 10.07 1 97.88 56 LEU B C 1
ATOM 3766 O O . LEU B 1 56 ? 2.262 -27.484 11.219 1 97.88 56 LEU B O 1
ATOM 3770 N N . VAL B 1 57 ? 1.218 -27.531 9.211 1 98.25 57 VAL B N 1
ATOM 3771 C CA . VAL B 1 57 ? 0.293 -28.609 9.562 1 98.25 57 VAL B CA 1
ATOM 3772 C C . VAL B 1 57 ? 0.65 -29.875 8.789 1 98.25 57 VAL B C 1
ATOM 3774 O O . VAL B 1 57 ? 0.421 -29.953 7.578 1 98.25 57 VAL B O 1
ATOM 3777 N N . ASN B 1 58 ? 1.2 -30.812 9.414 1 98.06 58 ASN B N 1
ATOM 3778 C CA . ASN B 1 58 ? 1.51 -32.125 8.812 1 98.06 58 ASN B CA 1
ATOM 3779 C C . ASN B 1 58 ? 0.499 -33.188 9.219 1 98.06 58 ASN B C 1
ATOM 3781 O O . ASN B 1 58 ? 0.519 -33.656 10.359 1 98.06 58 ASN B O 1
ATOM 3785 N N . GLN B 1 59 ? -0.361 -33.562 8.258 1 97.5 59 GLN B N 1
ATOM 3786 C CA . GLN B 1 59 ? -1.383 -34.562 8.547 1 97.5 59 GLN B CA 1
ATOM 3787 C C . GLN B 1 59 ? -1.045 -35.906 7.883 1 97.5 59 GLN B C 1
ATOM 3789 O O . GLN B 1 59 ? -1.852 -36.812 7.906 1 97.5 59 GLN B O 1
ATOM 3794 N N . ASP B 1 60 ? 0.155 -36.031 7.324 1 97.31 60 ASP B N 1
ATOM 3795 C CA . ASP B 1 60 ? 0.509 -37.219 6.555 1 97.31 60 ASP B CA 1
ATOM 3796 C C . ASP B 1 60 ? 0.556 -38.438 7.441 1 97.31 60 ASP B C 1
ATOM 3798 O O . ASP B 1 60 ? 1.217 -38.438 8.484 1 97.31 60 ASP B O 1
ATOM 3802 N N . GLU B 1 61 ? -0.12 -39.562 7.016 1 95.62 61 GLU B N 1
ATOM 3803 C CA . GLU B 1 61 ? -0.191 -40.781 7.809 1 95.62 61 GLU B CA 1
ATOM 3804 C C . GLU B 1 61 ? 0.913 -41.75 7.414 1 95.62 61 GLU B C 1
ATOM 3806 O O . GLU B 1 61 ? 1.191 -42.719 8.141 1 95.62 61 GLU B O 1
ATOM 3811 N N . GLY B 1 62 ? 1.525 -41.406 6.344 1 93.5 62 GLY B N 1
ATOM 3812 C CA . GLY B 1 62 ? 2.531 -42.312 5.859 1 93.5 62 GLY B CA 1
ATOM 3813 C C . GLY B 1 62 ? 1.939 -43.531 5.133 1 93.5 62 GLY B C 1
ATOM 3814 O O . GLY B 1 62 ? 0.722 -43.594 4.953 1 93.5 62 GLY B O 1
ATOM 3815 N N . ASP B 1 63 ? 2.834 -44.312 4.516 1 92.69 63 ASP B N 1
ATOM 3816 C CA . ASP B 1 63 ? 2.439 -45.562 3.836 1 92.69 63 ASP B CA 1
ATOM 3817 C C . ASP B 1 63 ? 3.611 -46.531 3.738 1 92.69 63 ASP B C 1
ATOM 3819 O O . ASP B 1 63 ? 4.734 -46.188 4.113 1 92.69 63 ASP B O 1
ATOM 3823 N N . THR B 1 64 ? 3.229 -47.781 3.322 1 90.62 64 THR B N 1
ATOM 3824 C CA . THR B 1 64 ? 4.266 -48.781 3.127 1 90.62 64 THR B CA 1
ATOM 3825 C C . THR B 1 64 ? 4.867 -48.688 1.729 1 90.62 64 THR B C 1
ATOM 3827 O O . THR B 1 64 ? 4.137 -48.562 0.74 1 90.62 64 THR B O 1
ATOM 3830 N N . LEU B 1 65 ? 6.223 -48.531 1.686 1 83.5 65 LEU B N 1
ATOM 3831 C CA . LEU B 1 65 ? 6.914 -48.469 0.403 1 83.5 65 LEU B CA 1
ATOM 3832 C C . LEU B 1 65 ? 6.559 -49.688 -0.457 1 83.5 65 LEU B C 1
ATOM 3834 O O . LEU B 1 65 ? 6.723 -50.812 -0.024 1 83.5 65 LEU B O 1
ATOM 3838 N N . PRO B 1 66 ? 6.059 -49.312 -1.618 1 77.31 66 PRO B N 1
ATOM 3839 C CA . PRO B 1 66 ? 5.691 -50.469 -2.465 1 77.31 66 PRO B CA 1
ATOM 3840 C C . PRO B 1 66 ? 6.887 -51.344 -2.82 1 77.31 66 PRO B C 1
ATOM 3842 O O . PRO B 1 66 ? 7.957 -50.812 -3.15 1 77.31 66 PRO B O 1
ATOM 3845 N N . GLY B 1 67 ? 6.785 -52.656 -2.693 1 73.44 67 GLY B N 1
ATOM 3846 C CA . GLY B 1 67 ? 7.793 -53.625 -3.109 1 73.44 67 GLY B CA 1
ATOM 3847 C C . GLY B 1 67 ? 8.883 -53.812 -2.074 1 73.44 67 GLY B C 1
ATOM 3848 O O . GLY B 1 67 ? 9.852 -54.531 -2.326 1 73.44 67 GLY B O 1
ATOM 3849 N N . SER B 1 68 ? 8.688 -53.156 -1.005 1 76.25 68 SER B N 1
ATOM 3850 C CA . SER B 1 68 ? 9.703 -53.312 0.03 1 76.25 68 SER B CA 1
ATOM 3851 C C . SER B 1 68 ? 9.531 -54.625 0.784 1 76.25 68 SER B C 1
ATOM 3853 O O . SER B 1 68 ? 8.414 -55 1.124 1 76.25 68 SER B O 1
ATOM 3855 N N . THR B 1 69 ? 10.664 -55.375 0.813 1 78.88 69 THR B N 1
ATOM 3856 C CA . THR B 1 69 ? 10.703 -56.594 1.612 1 78.88 69 THR B CA 1
ATOM 3857 C C . THR B 1 69 ? 11.859 -56.562 2.604 1 78.88 69 THR B C 1
ATOM 3859 O O . THR B 1 69 ? 13.031 -56.562 2.203 1 78.88 69 THR B O 1
ATOM 3862 N N . PRO B 1 70 ? 11.531 -56.5 3.93 1 83.25 70 PRO B N 1
ATOM 3863 C CA . PRO B 1 70 ? 10.242 -56.406 4.617 1 83.25 70 PRO B CA 1
ATOM 3864 C C . PRO B 1 70 ? 9.562 -55.062 4.402 1 83.25 70 PRO B C 1
ATOM 3866 O O . PRO B 1 70 ? 10.195 -54.094 3.951 1 83.25 70 PRO B O 1
ATOM 3869 N N . PRO B 1 71 ? 8.281 -55.094 4.652 1 84.5 71 PRO B N 1
ATOM 3870 C CA . PRO B 1 71 ? 7.547 -53.844 4.453 1 84.5 71 PRO B CA 1
ATOM 3871 C C . PRO B 1 71 ? 8.125 -52.688 5.254 1 84.5 71 PRO B C 1
ATOM 3873 O O . PRO B 1 71 ? 8.32 -52.812 6.469 1 84.5 71 PRO B O 1
ATOM 3876 N N . GLN B 1 72 ? 8.609 -51.688 4.539 1 87.25 72 GLN B N 1
ATOM 3877 C CA . GLN B 1 72 ? 9.18 -50.469 5.145 1 87.25 72 GLN B CA 1
ATOM 3878 C C . GLN B 1 72 ? 8.18 -49.344 5.164 1 87.25 72 GLN B C 1
ATOM 3880 O O . GLN B 1 72 ? 7.66 -48.938 4.117 1 87.25 72 GLN B O 1
ATOM 3885 N N . GLN B 1 73 ? 7.879 -48.875 6.402 1 90.62 73 GLN B N 1
ATOM 3886 C CA . GLN B 1 73 ? 6.98 -47.75 6.543 1 90.62 73 GLN B CA 1
ATOM 3887 C C . GLN B 1 73 ? 7.719 -46.438 6.297 1 90.62 73 GLN B C 1
ATOM 3889 O O . GLN B 1 73 ? 8.836 -46.25 6.777 1 90.62 73 GLN B O 1
ATOM 3894 N N . GLN B 1 74 ? 7.172 -45.562 5.414 1 90.69 74 GLN B N 1
ATOM 3895 C CA . GLN B 1 74 ? 7.746 -44.25 5.141 1 90.69 74 GLN B CA 1
ATOM 3896 C C . GLN B 1 74 ? 6.699 -43.156 5.281 1 90.69 74 GLN B C 1
ATOM 3898 O O . GLN B 1 74 ? 5.512 -43.406 5.039 1 90.69 74 GLN B O 1
ATOM 3903 N N . ASN B 1 75 ? 7.113 -42.031 5.84 1 93.81 75 ASN B N 1
ATOM 3904 C CA . ASN B 1 75 ? 6.285 -40.844 5.922 1 93.81 75 ASN B CA 1
ATOM 3905 C C . ASN B 1 75 ? 6.965 -39.656 5.273 1 93.81 75 ASN B C 1
ATOM 3907 O O . ASN B 1 75 ? 7.758 -38.938 5.918 1 93.81 75 ASN B O 1
ATOM 3911 N N . LEU B 1 76 ? 6.633 -39.469 4.047 1 92.81 76 LEU B N 1
ATOM 3912 C CA . LEU B 1 76 ? 7.262 -38.375 3.281 1 92.81 76 LEU B CA 1
ATOM 3913 C C . LEU B 1 76 ? 6.863 -37.031 3.83 1 92.81 76 LEU B C 1
ATOM 3915 O O . LEU B 1 76 ? 7.609 -36.031 3.691 1 92.81 76 LEU B O 1
ATOM 3919 N N . GLY B 1 77 ? 5.672 -36.906 4.406 1 94.62 77 GLY B N 1
ATOM 3920 C CA . GLY B 1 77 ? 5.25 -35.656 5.059 1 94.62 77 GLY B CA 1
ATOM 3921 C C . GLY B 1 77 ? 6.188 -35.219 6.168 1 94.62 77 GLY B C 1
ATOM 3922 O O . GLY B 1 77 ? 6.516 -34.062 6.277 1 94.62 77 GLY B O 1
ATOM 3923 N N . ASP B 1 78 ? 6.605 -36.188 6.934 1 95 78 ASP B N 1
ATOM 3924 C CA . ASP B 1 78 ? 7.559 -35.906 8 1 95 78 ASP B CA 1
ATOM 3925 C C . ASP B 1 78 ? 8.883 -35.406 7.43 1 95 78 ASP B C 1
ATOM 3927 O O . ASP B 1 78 ? 9.523 -34.5 8.008 1 95 78 ASP B O 1
ATOM 3931 N N . GLN B 1 79 ? 9.273 -35.938 6.336 1 91.12 79 GLN B N 1
ATOM 3932 C CA . GLN B 1 79 ? 10.523 -35.531 5.707 1 91.12 79 GLN B CA 1
ATOM 3933 C C . GLN B 1 79 ? 10.438 -34.125 5.18 1 91.12 79 GLN B C 1
ATOM 3935 O O . GLN B 1 79 ? 11.375 -33.344 5.336 1 91.12 79 GLN B O 1
ATOM 3940 N N . ILE B 1 80 ? 9.336 -33.875 4.613 1 93.38 80 ILE B N 1
ATOM 3941 C CA . ILE B 1 80 ? 9.117 -32.531 4.082 1 93.38 80 ILE B CA 1
ATOM 3942 C C . ILE B 1 80 ? 9.094 -31.531 5.23 1 93.38 80 ILE B C 1
ATOM 3944 O O . ILE B 1 80 ? 9.688 -30.453 5.133 1 93.38 80 ILE B O 1
ATOM 3948 N N . GLU B 1 81 ? 8.344 -31.828 6.293 1 94.81 81 GLU B N 1
ATOM 3949 C CA . GLU B 1 81 ? 8.273 -30.969 7.465 1 94.81 81 GLU B CA 1
ATOM 3950 C C . GLU B 1 81 ? 9.664 -30.672 8.016 1 94.81 81 GLU B C 1
ATOM 3952 O O . GLU B 1 81 ? 9.992 -29.516 8.305 1 94.81 81 GLU B O 1
ATOM 3957 N N . ALA B 1 82 ? 10.469 -31.688 8.156 1 92.5 82 ALA B N 1
ATOM 3958 C CA . ALA B 1 82 ? 11.828 -31.531 8.664 1 92.5 82 ALA B CA 1
ATOM 3959 C C . ALA B 1 82 ? 12.664 -30.656 7.738 1 92.5 82 ALA B C 1
ATOM 3961 O O . ALA B 1 82 ? 13.438 -29.828 8.203 1 92.5 82 ALA B O 1
ATOM 3962 N N . GLY B 1 83 ? 12.508 -30.875 6.484 1 89.69 83 GLY B N 1
ATOM 3963 C CA . GLY B 1 83 ? 13.211 -30.062 5.508 1 89.69 83 GLY B CA 1
ATOM 3964 C C . GLY B 1 83 ? 12.82 -28.594 5.559 1 89.69 83 GLY B C 1
ATOM 3965 O O . GLY B 1 83 ? 13.672 -27.719 5.43 1 89.69 83 GLY B O 1
ATOM 3966 N N . LEU B 1 84 ? 11.57 -28.375 5.723 1 91.94 84 LEU B N 1
ATOM 3967 C CA . LEU B 1 84 ? 11.07 -27 5.797 1 91.94 84 LEU B CA 1
ATOM 3968 C C . LEU B 1 84 ? 11.617 -26.297 7.027 1 91.94 84 LEU B C 1
ATOM 3970 O O . LEU B 1 84 ? 12.047 -25.141 6.941 1 91.94 84 LEU B O 1
ATOM 3974 N N . ILE B 1 85 ? 11.578 -26.969 8.148 1 92.06 85 ILE B N 1
ATOM 3975 C CA . ILE B 1 85 ? 12.047 -26.391 9.406 1 92.06 85 ILE B CA 1
ATOM 3976 C C . ILE B 1 85 ? 13.539 -26.094 9.305 1 92.06 85 ILE B C 1
ATOM 3978 O O . ILE B 1 85 ? 14 -25.047 9.781 1 92.06 85 ILE B O 1
ATOM 3982 N N . GLU B 1 86 ? 14.273 -26.891 8.648 1 88.62 86 GLU B N 1
ATOM 3983 C CA . GLU B 1 86 ? 15.711 -26.703 8.5 1 88.62 86 GLU B CA 1
ATOM 3984 C C . GLU B 1 86 ? 16.031 -25.609 7.488 1 88.62 86 GLU B C 1
ATOM 3986 O O . GLU B 1 86 ? 17.031 -24.906 7.617 1 88.62 86 GLU B O 1
ATOM 3991 N N . GLY B 1 87 ? 15.195 -25.453 6.574 1 87.38 87 GLY B N 1
ATOM 3992 C CA . GLY B 1 87 ? 15.461 -24.547 5.469 1 87.38 87 GLY B CA 1
ATOM 3993 C C . GLY B 1 87 ? 15.055 -23.125 5.762 1 87.38 87 GLY B C 1
ATOM 3994 O O . GLY B 1 87 ? 15.422 -22.203 5.023 1 87.38 87 GLY B O 1
ATOM 3995 N N . VAL B 1 88 ? 14.375 -22.984 6.82 1 89.19 88 VAL B N 1
ATOM 3996 C CA . VAL B 1 88 ? 13.875 -21.641 7.117 1 89.19 88 VAL B CA 1
ATOM 3997 C C . VAL B 1 88 ? 14.578 -21.094 8.359 1 89.19 88 VAL B C 1
ATOM 3999 O O . VAL B 1 88 ? 14.812 -21.828 9.32 1 89.19 88 VAL B O 1
ATOM 4002 N N . ASP B 1 89 ? 15.023 -19.844 8.32 1 91.12 89 ASP B N 1
ATOM 4003 C CA . ASP B 1 89 ? 15.617 -19.172 9.477 1 91.12 89 ASP B CA 1
ATOM 4004 C C . ASP B 1 89 ? 14.57 -18.938 10.57 1 91.12 89 ASP B C 1
ATOM 4006 O O . ASP B 1 89 ? 13.648 -18.141 10.383 1 91.12 89 ASP B O 1
ATOM 4010 N N . PRO B 1 90 ? 14.742 -19.547 11.711 1 92 90 PRO B N 1
ATOM 4011 C CA . PRO B 1 90 ? 13.742 -19.438 12.773 1 92 90 PRO B CA 1
ATOM 4012 C C . PRO B 1 90 ? 13.617 -18.016 13.32 1 92 90 PRO B C 1
ATOM 4014 O O . PRO B 1 90 ? 12.602 -17.672 13.93 1 92 90 PRO B O 1
ATOM 4017 N N . GLU B 1 91 ? 14.602 -17.156 13.188 1 92.62 91 GLU B N 1
ATOM 4018 C CA . GLU B 1 91 ? 14.531 -15.773 13.641 1 92.62 91 GLU B CA 1
ATOM 4019 C C . GLU B 1 91 ? 13.672 -14.922 12.703 1 92.62 91 GLU B C 1
ATOM 4021 O O . GLU B 1 91 ? 13.07 -13.938 13.133 1 92.62 91 GLU B O 1
ATOM 4026 N N . LYS B 1 92 ? 13.617 -15.359 11.477 1 93.25 92 LYS B N 1
ATOM 4027 C CA . LYS B 1 92 ? 12.859 -14.602 10.484 1 93.25 92 LYS B CA 1
ATOM 4028 C C . LYS B 1 92 ? 11.438 -15.125 10.359 1 93.25 92 LYS B C 1
ATOM 4030 O O . LYS B 1 92 ? 10.477 -14.344 10.375 1 93.25 92 LYS B O 1
ATOM 4035 N N . VAL B 1 93 ? 11.336 -16.375 10.219 1 95 93 VAL B N 1
ATOM 4036 C CA . VAL B 1 93 ? 10.031 -17.016 10.055 1 95 93 VAL B CA 1
ATOM 4037 C C . VAL B 1 93 ? 9.797 -18.016 11.188 1 95 93 VAL B C 1
ATOM 4039 O O . VAL B 1 93 ? 10.617 -18.891 11.438 1 95 93 VAL B O 1
ATOM 4042 N N . GLU B 1 94 ? 8.727 -17.812 11.898 1 95.88 94 GLU B N 1
ATOM 4043 C CA . GLU B 1 94 ? 8.328 -18.719 12.953 1 95.88 94 GLU B CA 1
ATOM 4044 C C . GLU B 1 94 ? 7.336 -19.766 12.438 1 95.88 94 GLU B C 1
ATOM 4046 O O . GLU B 1 94 ? 6.137 -19.5 12.352 1 95.88 94 GLU B O 1
ATOM 4051 N N . LEU B 1 95 ? 7.863 -20.938 12.18 1 96.19 95 LEU B N 1
ATOM 4052 C CA . LEU B 1 95 ? 7.004 -22.047 11.773 1 96.19 95 LEU B CA 1
ATOM 4053 C C . LEU B 1 95 ? 6.395 -22.734 12.992 1 96.19 95 LEU B C 1
ATOM 4055 O O . LEU B 1 95 ? 7.102 -23.406 13.742 1 96.19 95 LEU B O 1
ATOM 4059 N N . ARG B 1 96 ? 5.125 -22.594 13.133 1 97.19 96 ARG B N 1
ATOM 4060 C CA . ARG B 1 96 ? 4.438 -23.188 14.273 1 97.19 96 ARG B CA 1
ATOM 4061 C C . ARG B 1 96 ? 3.822 -24.531 13.898 1 97.19 96 ARG B C 1
ATOM 4063 O O . ARG B 1 96 ? 2.867 -24.594 13.125 1 97.19 96 ARG B O 1
ATOM 4070 N N . ARG B 1 97 ? 4.367 -25.531 14.5 1 97.62 97 ARG B N 1
ATOM 4071 C CA . ARG B 1 97 ? 3.842 -26.875 14.258 1 97.62 97 ARG B CA 1
ATOM 4072 C C . ARG B 1 97 ? 2.572 -27.125 15.07 1 97.62 97 ARG B C 1
ATOM 4074 O O . ARG B 1 97 ? 2.637 -27.391 16.266 1 97.62 97 ARG B O 1
ATOM 4081 N N . ILE B 1 98 ? 1.426 -27.016 14.398 1 97.75 98 ILE B N 1
ATOM 4082 C CA . ILE B 1 98 ? 0.152 -27.125 15.102 1 97.75 98 ILE B CA 1
ATOM 4083 C C . ILE B 1 98 ? -0.832 -27.938 14.266 1 97.75 98 ILE B C 1
ATOM 4085 O O . ILE B 1 98 ? -0.526 -28.328 13.133 1 97.75 98 ILE B O 1
ATOM 4089 N N . GLY B 1 99 ? -2.008 -28.312 14.859 1 97.12 99 GLY B N 1
ATOM 4090 C CA . GLY B 1 99 ? -3.041 -29.031 14.141 1 97.12 99 GLY B CA 1
ATOM 4091 C C . GLY B 1 99 ? -3.867 -28.156 13.227 1 97.12 99 GLY B C 1
ATOM 4092 O O . GLY B 1 99 ? -3.775 -26.922 13.289 1 97.12 99 GLY B O 1
ATOM 4093 N N . ILE B 1 100 ? -4.613 -28.859 12.398 1 97.19 100 ILE B N 1
ATOM 4094 C CA . ILE B 1 100 ? -5.371 -28.172 11.359 1 97.19 100 ILE B CA 1
ATOM 4095 C C . ILE B 1 100 ? -6.426 -27.266 12 1 97.19 100 ILE B C 1
ATOM 4097 O O . ILE B 1 100 ? -6.684 -26.172 11.516 1 97.19 100 ILE B O 1
ATOM 4101 N N . ALA B 1 101 ? -7.078 -27.719 13.078 1 96.88 101 ALA B N 1
ATOM 4102 C CA . ALA B 1 101 ? -8.117 -26.938 13.75 1 96.88 101 ALA B CA 1
ATOM 4103 C C . ALA B 1 101 ? -7.539 -25.672 14.375 1 96.88 101 ALA B C 1
ATOM 4105 O O . ALA B 1 101 ? -8.125 -24.594 14.258 1 96.88 101 ALA B O 1
ATOM 4106 N N . GLU B 1 102 ? -6.461 -25.828 15 1 97.38 102 GLU B N 1
ATOM 4107 C CA . GLU B 1 102 ? -5.793 -24.672 15.602 1 97.38 102 GLU B CA 1
ATOM 4108 C C . GLU B 1 102 ? -5.309 -23.703 14.539 1 97.38 102 GLU B C 1
ATOM 4110 O O . GLU B 1 102 ? -5.41 -22.484 14.711 1 97.38 102 GLU B O 1
ATOM 4115 N N . ALA B 1 103 ? -4.766 -24.234 13.477 1 97.44 103 ALA B N 1
ATOM 4116 C CA . ALA B 1 103 ? -4.316 -23.391 12.367 1 97.44 103 ALA B CA 1
ATOM 4117 C C . ALA B 1 103 ? -5.469 -22.547 11.812 1 97.44 103 ALA B C 1
ATOM 4119 O O . ALA B 1 103 ? -5.32 -21.344 11.602 1 97.44 103 ALA B O 1
ATOM 4120 N N . GLN B 1 104 ? -6.602 -23.188 11.656 1 95.62 104 GLN B N 1
ATOM 4121 C CA . GLN B 1 104 ? -7.773 -22.5 11.133 1 95.62 104 GLN B CA 1
ATOM 4122 C C . GLN B 1 104 ? -8.242 -21.406 12.086 1 95.62 104 GLN B C 1
ATOM 4124 O O . GLN B 1 104 ? -8.562 -20.281 11.656 1 95.62 104 GLN B O 1
ATOM 4129 N N . SER B 1 105 ? -8.258 -21.766 13.328 1 94.62 105 SER B N 1
ATOM 4130 C CA . SER B 1 105 ? -8.68 -20.797 14.336 1 94.62 105 SER B CA 1
ATOM 4131 C C . SER B 1 105 ? -7.754 -19.578 14.359 1 94.62 105 SER B C 1
ATOM 4133 O O . SER B 1 105 ? -8.219 -18.438 14.414 1 94.62 105 SER B O 1
ATOM 4135 N N . LYS B 1 106 ? -6.477 -19.812 14.273 1 95.19 106 LYS B N 1
ATOM 4136 C CA . LYS B 1 106 ? -5.488 -18.734 14.352 1 95.19 106 LYS B CA 1
ATOM 4137 C C . LYS B 1 106 ? -5.477 -17.906 13.07 1 95.19 106 LYS B C 1
ATOM 4139 O O . LYS B 1 106 ? -5.188 -16.703 13.102 1 95.19 106 LYS B O 1
ATOM 4144 N N . LEU B 1 107 ? -5.75 -18.531 11.938 1 95.25 107 LEU B N 1
ATOM 4145 C CA . LEU B 1 107 ? -5.938 -17.797 10.703 1 95.25 107 LEU B CA 1
ATOM 4146 C C . LEU B 1 107 ? -7.184 -16.922 10.781 1 95.25 107 LEU B C 1
ATOM 4148 O O . LEU B 1 107 ? -7.164 -15.758 10.352 1 95.25 107 LEU B O 1
ATOM 4152 N N . ASP B 1 108 ? -8.227 -17.422 11.484 1 92.62 108 ASP B N 1
ATOM 4153 C CA . ASP B 1 108 ? -9.523 -16.75 11.555 1 92.62 108 ASP B CA 1
ATOM 4154 C C . ASP B 1 108 ? -9.461 -15.547 12.5 1 92.62 108 ASP B C 1
ATOM 4156 O O . ASP B 1 108 ? -10.328 -14.672 12.461 1 92.62 108 ASP B O 1
ATOM 4160 N N . ASN B 1 109 ? -8.445 -15.602 13.32 1 91.12 109 ASN B N 1
ATOM 4161 C CA . ASN B 1 109 ? -8.344 -14.484 14.25 1 91.12 109 ASN B CA 1
ATOM 4162 C C . ASN B 1 109 ? -7.184 -13.562 13.898 1 91.12 109 ASN B C 1
ATOM 4164 O O . ASN B 1 109 ? -6.875 -12.633 14.641 1 91.12 109 ASN B O 1
ATOM 4168 N N . GLY B 1 110 ? -6.535 -13.828 12.836 1 89.69 110 GLY B N 1
ATOM 4169 C CA . GLY B 1 110 ? -5.484 -12.945 12.352 1 89.69 110 GLY B CA 1
ATOM 4170 C C . GLY B 1 110 ? -4.164 -13.125 13.078 1 89.69 110 GLY B C 1
ATOM 4171 O O . GLY B 1 110 ? -3.252 -12.312 12.93 1 89.69 110 GLY B O 1
ATOM 4172 N N . ASP B 1 111 ? -4 -14.188 13.82 1 92.69 111 ASP B N 1
ATOM 4173 C CA . ASP B 1 111 ? -2.781 -14.445 14.586 1 92.69 111 ASP B CA 1
ATOM 4174 C C . ASP B 1 111 ? -1.698 -15.055 13.703 1 92.69 111 ASP B C 1
ATOM 4176 O O . ASP B 1 111 ? -0.519 -15.047 14.055 1 92.69 111 ASP B O 1
ATOM 4180 N N . LEU B 1 112 ? -2.105 -15.664 12.609 1 95.69 112 LEU B N 1
ATOM 4181 C CA . LEU B 1 112 ? -1.191 -16.234 11.633 1 95.69 112 LEU B CA 1
ATOM 4182 C C . LEU B 1 112 ? -1.365 -15.578 10.273 1 95.69 112 LEU B C 1
ATOM 4184 O O . LEU B 1 112 ? -2.48 -15.219 9.891 1 95.69 112 LEU B O 1
ATOM 4188 N N . TYR B 1 113 ? -0.265 -15.477 9.57 1 95.38 113 TYR B N 1
ATOM 4189 C CA . TYR B 1 113 ? -0.313 -14.883 8.234 1 95.38 113 TYR B CA 1
ATOM 4190 C C . TYR B 1 113 ? -0.542 -15.953 7.176 1 95.38 113 TYR B C 1
ATOM 4192 O O . TYR B 1 113 ? -0.903 -15.641 6.039 1 95.38 113 TYR B O 1
ATOM 4200 N N . GLY B 1 114 ? -0.329 -17.188 7.531 1 97.44 114 GLY B N 1
ATOM 4201 C CA . GLY B 1 114 ? -0.522 -18.281 6.602 1 97.44 114 GLY B CA 1
ATOM 4202 C C . GLY B 1 114 ? -0.285 -19.641 7.23 1 97.44 114 GLY B C 1
ATOM 4203 O O . GLY B 1 114 ? -0.035 -19.734 8.438 1 97.44 114 GLY B O 1
ATOM 4204 N N . ALA B 1 115 ? -0.49 -20.703 6.375 1 98.12 115 ALA B N 1
ATOM 4205 C CA . ALA B 1 115 ? -0.288 -22.078 6.809 1 98.12 115 ALA B CA 1
ATOM 4206 C C . ALA B 1 115 ? 0.146 -22.969 5.641 1 98.12 115 ALA B C 1
ATOM 4208 O O . ALA B 1 115 ? -0.289 -22.766 4.504 1 98.12 115 ALA B O 1
ATOM 4209 N N . ILE B 1 116 ? 1.014 -23.797 5.922 1 97.31 116 ILE B N 1
ATOM 4210 C CA . ILE B 1 116 ? 1.374 -24.875 5 1 97.31 116 ILE B CA 1
ATOM 4211 C C . ILE B 1 116 ? 0.787 -26.203 5.492 1 97.31 116 ILE B C 1
ATOM 4213 O O . ILE B 1 116 ? 1.105 -26.656 6.594 1 97.31 116 ILE B O 1
ATOM 4217 N N . VAL B 1 117 ? -0.036 -26.844 4.664 1 97.62 117 VAL B N 1
ATOM 4218 C CA . VAL B 1 117 ? -0.756 -28.031 5.102 1 97.62 117 VAL B CA 1
ATOM 4219 C C . VAL B 1 117 ? -0.376 -29.219 4.223 1 97.62 117 VAL B C 1
ATOM 4221 O O . VAL B 1 117 ? -0.563 -29.188 3.004 1 97.62 117 VAL B O 1
ATOM 4224 N N . ILE B 1 118 ? 0.175 -30.25 4.805 1 97.06 118 ILE B N 1
ATOM 4225 C CA . ILE B 1 118 ? 0.447 -31.547 4.176 1 97.06 118 ILE B CA 1
ATOM 4226 C C . ILE B 1 118 ? -0.699 -32.5 4.461 1 97.06 118 ILE B C 1
ATOM 4228 O O . ILE B 1 118 ? -0.962 -32.844 5.621 1 97.06 118 ILE B O 1
ATOM 4232 N N . PRO B 1 119 ? -1.339 -32.938 3.42 1 96.44 119 PRO B N 1
ATOM 4233 C CA . PRO B 1 119 ? -2.535 -33.75 3.643 1 96.44 119 PRO B CA 1
ATOM 4234 C C . PRO B 1 119 ? -2.209 -35.156 4.176 1 96.44 119 PRO B C 1
ATOM 4236 O O . PRO B 1 119 ? -1.049 -35.562 4.152 1 96.44 119 PRO B O 1
ATOM 4239 N N . SER B 1 120 ? -3.27 -35.875 4.578 1 96.12 120 SER B N 1
ATOM 4240 C CA . SER B 1 120 ? -3.133 -37.156 5.258 1 96.12 120 SER B CA 1
ATOM 4241 C C . SER B 1 120 ? -2.65 -38.25 4.301 1 96.12 120 SER B C 1
ATOM 4243 O O . SER B 1 120 ? -1.997 -39.219 4.719 1 96.12 120 SER B O 1
ATOM 4245 N N . ASP B 1 121 ? -2.941 -38.062 2.992 1 94.38 121 ASP B N 1
ATOM 4246 C CA . ASP B 1 121 ? -2.633 -39.125 2.029 1 94.38 121 ASP B CA 1
ATOM 4247 C C . ASP B 1 121 ? -1.445 -38.719 1.152 1 94.38 121 ASP B C 1
ATOM 4249 O O . ASP B 1 121 ? -1.286 -39.25 0.047 1 94.38 121 ASP B O 1
ATOM 4253 N N . PHE B 1 122 ? -0.688 -37.812 1.649 1 95.12 122 PHE B N 1
ATOM 4254 C CA . PHE B 1 122 ? 0.411 -37.281 0.849 1 95.12 122 PHE B CA 1
ATOM 4255 C C . PHE B 1 122 ? 1.355 -38.406 0.423 1 95.12 122 PHE B C 1
ATOM 4257 O O . PHE B 1 122 ? 1.637 -38.562 -0.766 1 95.12 122 PHE B O 1
ATOM 4264 N N . THR B 1 123 ? 1.899 -39.188 1.331 1 93.88 123 THR B N 1
ATOM 4265 C CA . THR B 1 123 ? 2.82 -40.281 1.033 1 93.88 123 THR B CA 1
ATOM 4266 C C . THR B 1 123 ? 2.156 -41.312 0.129 1 93.88 123 THR B C 1
ATOM 4268 O O . THR B 1 123 ? 2.758 -41.75 -0.845 1 93.88 123 THR B O 1
ATOM 4271 N N . LYS B 1 124 ? 0.943 -41.688 0.416 1 91.44 124 LYS B N 1
ATOM 4272 C CA . LYS B 1 124 ? 0.199 -42.656 -0.385 1 91.44 124 LYS B CA 1
ATOM 4273 C C . LYS B 1 124 ? 0.084 -42.188 -1.836 1 91.44 124 LYS B C 1
ATOM 4275 O O . LYS B 1 124 ? 0.339 -42.969 -2.76 1 91.44 124 LYS B O 1
ATOM 4280 N N . ARG B 1 125 ? -0.28 -40.969 -1.993 1 89.88 125 ARG B N 1
ATOM 4281 C CA . ARG B 1 125 ? -0.449 -40.438 -3.336 1 89.88 125 ARG B CA 1
ATOM 4282 C C . ARG B 1 125 ? 0.886 -40.344 -4.07 1 89.88 125 ARG B C 1
ATOM 4284 O O . ARG B 1 125 ? 0.941 -40.531 -5.289 1 89.88 125 ARG B O 1
ATOM 4291 N N . THR B 1 126 ? 1.909 -40.094 -3.348 1 89.38 126 THR B N 1
ATOM 4292 C CA . THR B 1 126 ? 3.238 -40.031 -3.943 1 89.38 126 THR B CA 1
ATOM 4293 C C . THR B 1 126 ? 3.66 -41.406 -4.469 1 89.38 126 THR B C 1
ATOM 4295 O O . THR B 1 126 ? 4.195 -41.5 -5.57 1 89.38 126 THR B O 1
ATOM 4298 N N . PHE B 1 127 ? 3.395 -42.438 -3.75 1 85.25 127 PHE B N 1
ATOM 4299 C CA . PHE B 1 127 ? 3.738 -43.781 -4.176 1 85.25 127 PHE B CA 1
ATOM 4300 C C . PHE B 1 127 ? 2.902 -44.188 -5.379 1 85.25 127 PHE B C 1
ATOM 4302 O O . PHE B 1 127 ? 3.408 -44.844 -6.297 1 85.25 127 PHE B O 1
ATOM 4309 N N . ILE B 1 128 ? 1.643 -43.812 -5.344 1 83.12 128 ILE B N 1
ATOM 4310 C CA . ILE B 1 128 ? 0.773 -44.094 -6.473 1 83.12 128 ILE B CA 1
ATOM 4311 C C . ILE B 1 128 ? 1.306 -43.406 -7.73 1 83.12 128 ILE B C 1
ATOM 4313 O O . ILE B 1 128 ? 1.313 -44 -8.812 1 83.12 128 ILE B O 1
ATOM 4317 N N . LEU B 1 129 ? 1.695 -42.156 -7.551 1 82.69 129 LEU B N 1
ATOM 4318 C CA . LEU B 1 129 ? 2.264 -41.438 -8.672 1 82.69 129 LEU B CA 1
ATOM 4319 C C . LEU B 1 129 ? 3.514 -42.125 -9.203 1 82.69 129 LEU B C 1
ATOM 4321 O O . LEU B 1 129 ? 3.715 -42.188 -10.422 1 82.69 129 LEU B O 1
ATOM 4325 N N . ALA B 1 130 ? 4.355 -42.562 -8.375 1 77.44 130 ALA B N 1
ATOM 4326 C CA . ALA B 1 130 ? 5.578 -43.25 -8.766 1 77.44 130 ALA B CA 1
ATOM 4327 C C . ALA B 1 130 ? 5.258 -44.531 -9.562 1 77.44 130 ALA B C 1
ATOM 4329 O O . ALA B 1 130 ? 5.945 -44.844 -10.531 1 77.44 130 ALA B O 1
ATOM 4330 N N . GLN B 1 131 ? 4.195 -45.125 -9.227 1 75.06 131 GLN B N 1
ATOM 4331 C CA . GLN B 1 131 ? 3.799 -46.344 -9.898 1 75.06 131 GLN B CA 1
ATOM 4332 C C . GLN B 1 131 ? 3.123 -46.062 -11.234 1 75.06 131 GLN B C 1
ATOM 4334 O O . GLN B 1 131 ? 3.312 -46.781 -12.211 1 75.06 131 GLN B O 1
ATOM 4339 N N . ALA B 1 132 ? 2.344 -45.031 -11.188 1 67.69 132 ALA B N 1
ATOM 4340 C CA . ALA B 1 132 ? 1.568 -44.656 -12.375 1 67.69 132 ALA B CA 1
ATOM 4341 C C . ALA B 1 132 ? 2.477 -44.156 -13.492 1 67.69 132 ALA B C 1
ATOM 4343 O O . ALA B 1 132 ? 2.064 -44.094 -14.656 1 67.69 132 ALA B O 1
ATOM 4344 N N . SER B 1 133 ? 3.586 -43.719 -13.148 1 66.62 133 SER B N 1
ATOM 4345 C CA . SER B 1 133 ? 4.531 -43.281 -14.18 1 66.62 133 SER B CA 1
ATOM 4346 C C . SER B 1 133 ? 4.918 -44.469 -15.094 1 66.62 133 SER B C 1
ATOM 4348 O O . SER B 1 133 ? 5.418 -44.25 -16.203 1 66.62 133 SER B O 1
ATOM 4350 N N . VAL B 1 134 ? 4.5 -45.719 -14.641 1 65.19 134 VAL B N 1
ATOM 4351 C CA . VAL B 1 134 ? 4.879 -46.938 -15.398 1 65.19 134 VAL B CA 1
ATOM 4352 C C . VAL B 1 134 ? 3.623 -47.656 -15.875 1 65.19 134 VAL B C 1
ATOM 4354 O O . VAL B 1 134 ? 3.629 -48.281 -16.938 1 65.19 134 VAL B O 1
ATOM 4357 N N . ILE B 1 135 ? 2.566 -47.5 -15.148 1 64.88 135 ILE B N 1
ATOM 4358 C CA . ILE B 1 135 ? 1.357 -48.281 -15.43 1 64.88 135 ILE B CA 1
ATOM 4359 C C . ILE B 1 135 ? 0.233 -47.344 -15.844 1 64.88 135 ILE B C 1
ATOM 4361 O O . ILE B 1 135 ? 0.12 -46.219 -15.312 1 64.88 135 ILE B O 1
ATOM 4365 N N . PRO B 1 136 ? -0.519 -47.75 -16.859 1 63.25 136 PRO B N 1
ATOM 4366 C CA . PRO B 1 136 ? -1.672 -46.938 -17.266 1 63.25 136 PRO B CA 1
ATOM 4367 C C . PRO B 1 136 ? -2.668 -46.719 -16.125 1 63.25 136 PRO B C 1
ATOM 4369 O O . PRO B 1 136 ? -2.842 -47.625 -15.281 1 63.25 136 PRO B O 1
ATOM 4372 N N . GLY B 1 137 ? -3.15 -45.594 -15.82 1 62.22 137 GLY B N 1
ATOM 4373 C CA . GLY B 1 137 ? -4.184 -45.281 -14.844 1 62.22 137 GLY B CA 1
ATOM 4374 C C . GLY B 1 137 ? -4.309 -43.812 -14.539 1 62.22 137 GLY B C 1
ATOM 4375 O O . GLY B 1 137 ? -3.494 -43 -15 1 62.22 137 GLY B O 1
ATOM 4376 N N . ASP B 1 138 ? -5.441 -43.531 -13.938 1 65 138 ASP B N 1
ATOM 4377 C CA . ASP B 1 138 ? -5.688 -42.156 -13.5 1 65 138 ASP B CA 1
ATOM 4378 C C . ASP B 1 138 ? -4.84 -41.812 -12.273 1 65 138 ASP B C 1
ATOM 4380 O O . ASP B 1 138 ? -4.762 -42.594 -11.328 1 65 138 ASP B O 1
ATOM 4384 N N . VAL B 1 139 ? -3.895 -40.906 -12.453 1 73.25 139 VAL B N 1
ATOM 4385 C CA . VAL B 1 139 ? -3.057 -40.562 -11.312 1 73.25 139 VAL B CA 1
ATOM 4386 C C . VAL B 1 139 ? -3.1 -39.031 -11.078 1 73.25 139 VAL B C 1
ATOM 4388 O O . VAL B 1 139 ? -3.295 -38.281 -12.023 1 73.25 139 VAL B O 1
ATOM 4391 N N . GLU B 1 140 ? -3.172 -38.75 -9.781 1 78.75 140 GLU B N 1
ATOM 4392 C CA . GLU B 1 140 ? -3.098 -37.344 -9.359 1 78.75 140 GLU B CA 1
ATOM 4393 C C . GLU B 1 140 ? -1.798 -37.062 -8.617 1 78.75 140 GLU B C 1
ATOM 4395 O O . GLU B 1 140 ? -1.28 -37.938 -7.91 1 78.75 140 GLU B O 1
ATOM 4400 N N . ARG B 1 141 ? -1.268 -35.938 -8.906 1 85.88 141 ARG B N 1
ATOM 4401 C CA . ARG B 1 141 ? -0.095 -35.5 -8.148 1 85.88 141 ARG B CA 1
ATOM 4402 C C . ARG B 1 141 ? -0.453 -35.25 -6.691 1 85.88 141 ARG B C 1
ATOM 4404 O O . ARG B 1 141 ? -1.546 -34.75 -6.391 1 85.88 141 ARG B O 1
ATOM 4411 N N . PRO B 1 142 ? 0.467 -35.625 -5.777 1 90.06 142 PRO B N 1
ATOM 4412 C CA . PRO B 1 142 ? 0.246 -35.219 -4.391 1 90.06 142 PRO B CA 1
ATOM 4413 C C . PRO B 1 142 ? 0.225 -33.688 -4.227 1 90.06 142 PRO B C 1
ATOM 4415 O O . PRO B 1 142 ? 0.985 -32.969 -4.891 1 90.06 142 PRO B O 1
ATOM 4418 N N . VAL B 1 143 ? -0.667 -33.25 -3.312 1 92.44 143 VAL B N 1
ATOM 4419 C CA . VAL B 1 143 ? -0.911 -31.812 -3.199 1 92.44 143 VAL B CA 1
ATOM 4420 C C . VAL B 1 143 ? -0.425 -31.312 -1.842 1 92.44 143 VAL B C 1
ATOM 4422 O O . VAL B 1 143 ? -0.626 -31.984 -0.821 1 92.44 143 VAL B O 1
ATOM 4425 N N . ILE B 1 144 ? 0.318 -30.297 -1.807 1 95.06 144 ILE B N 1
ATOM 4426 C CA . ILE B 1 144 ? 0.57 -29.5 -0.61 1 95.06 144 ILE B CA 1
ATOM 4427 C C . ILE B 1 144 ? -0.056 -28.109 -0.771 1 95.06 144 ILE B C 1
ATOM 4429 O O . ILE B 1 144 ? 0.101 -27.469 -1.811 1 95.06 144 ILE B O 1
ATOM 4433 N N . THR B 1 145 ? -0.796 -27.688 0.256 1 96 145 THR B N 1
ATOM 4434 C CA . THR B 1 145 ? -1.543 -26.438 0.144 1 96 145 THR B CA 1
ATOM 4435 C C . THR B 1 145 ? -0.926 -25.359 1.027 1 96 145 THR B C 1
ATOM 4437 O O . THR B 1 145 ? -0.672 -25.578 2.211 1 96 145 THR B O 1
ATOM 4440 N N . ILE B 1 146 ? -0.628 -24.234 0.437 1 96.25 146 ILE B N 1
ATOM 4441 C CA . ILE B 1 146 ? -0.22 -23.031 1.146 1 96.25 146 ILE B CA 1
ATOM 4442 C C . ILE B 1 146 ? -1.424 -22.109 1.332 1 96.25 146 ILE B C 1
ATOM 4444 O O . ILE B 1 146 ? -1.952 -21.562 0.361 1 96.25 146 ILE B O 1
ATOM 4448 N N . TYR B 1 147 ? -1.861 -21.984 2.553 1 95.94 147 TYR B N 1
ATOM 4449 C CA . TYR B 1 147 ? -2.943 -21.062 2.865 1 95.94 147 TYR B CA 1
ATOM 4450 C C . TYR B 1 147 ? -2.398 -19.688 3.193 1 95.94 147 TY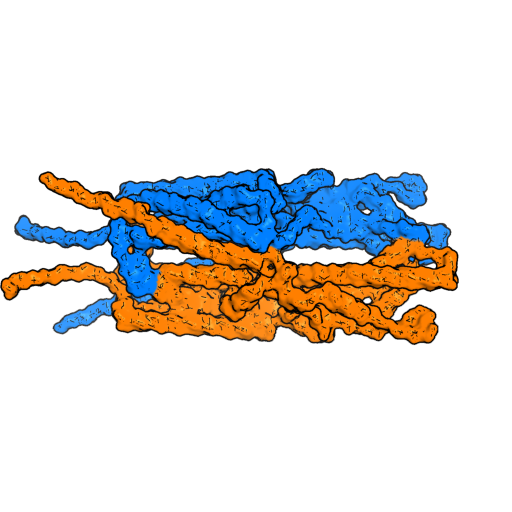R B C 1
ATOM 4452 O O . TYR B 1 147 ? -1.527 -19.531 4.055 1 95.94 147 TYR B O 1
ATOM 4460 N N . THR B 1 148 ? -2.855 -18.656 2.465 1 95.06 148 THR B N 1
ATOM 4461 C CA . THR B 1 148 ? -2.533 -17.266 2.793 1 95.06 148 THR B CA 1
ATOM 4462 C C . THR B 1 148 ? -3.68 -16.609 3.555 1 95.06 148 THR B C 1
ATOM 4464 O O . THR B 1 148 ? -4.805 -17.109 3.545 1 95.06 148 THR B O 1
ATOM 4467 N N . ASN B 1 149 ? -3.383 -15.562 4.305 1 94.06 149 ASN B N 1
ATOM 4468 C CA . ASN B 1 149 ? -4.379 -14.812 5.055 1 94.06 149 ASN B CA 1
ATOM 4469 C C . ASN B 1 149 ? -4.465 -13.367 4.586 1 94.06 149 ASN B C 1
ATOM 4471 O O . ASN B 1 149 ? -3.938 -12.469 5.242 1 94.06 149 ASN B O 1
ATOM 4475 N N . PRO B 1 150 ? -5.246 -13.117 3.502 1 89.88 150 PRO B N 1
ATOM 4476 C CA . PRO B 1 150 ? -5.332 -11.75 2.996 1 89.88 150 PRO B CA 1
ATOM 4477 C C . PRO B 1 150 ? -5.996 -10.789 3.986 1 89.88 150 PRO B C 1
ATOM 4479 O O . PRO B 1 150 ? -5.785 -9.578 3.918 1 89.88 150 PRO B O 1
ATOM 4482 N N . ARG B 1 151 ? -6.777 -11.32 4.902 1 90.75 151 ARG B N 1
ATOM 4483 C CA . ARG B 1 151 ? -7.461 -10.5 5.891 1 90.75 151 ARG B CA 1
ATOM 4484 C C . ARG B 1 151 ? -6.473 -9.891 6.883 1 90.75 151 ARG B C 1
ATOM 4486 O O . ARG B 1 151 ? -6.777 -8.906 7.551 1 90.75 151 ARG B O 1
ATOM 4493 N N . ALA B 1 152 ? -5.309 -10.531 6.992 1 89.31 152 ALA B N 1
ATOM 4494 C CA . ALA B 1 152 ? -4.27 -10.016 7.879 1 89.31 152 ALA B CA 1
ATOM 4495 C C . ALA B 1 152 ? -3.326 -9.078 7.129 1 89.31 152 ALA B C 1
ATOM 4497 O O . ALA B 1 152 ? -2.436 -8.477 7.727 1 89.31 152 ALA B O 1
ATOM 4498 N N . GLY B 1 153 ? -3.484 -8.961 5.828 1 85.88 153 GLY B N 1
ATOM 4499 C CA . GLY B 1 153 ? -2.678 -8.039 5.043 1 85.88 153 GLY B CA 1
ATOM 4500 C C . GLY B 1 153 ? -2.303 -8.586 3.678 1 85.88 153 GLY B C 1
ATOM 4501 O O . GLY B 1 153 ? -2.043 -9.781 3.535 1 85.88 153 GLY B O 1
ATOM 4502 N N . THR B 1 154 ? -2.246 -7.68 2.713 1 81.94 154 THR B N 1
ATOM 4503 C CA . THR B 1 154 ? -1.942 -8.086 1.346 1 81.94 154 THR B CA 1
ATOM 4504 C C . THR B 1 154 ? -0.471 -8.469 1.209 1 81.94 154 THR B C 1
ATOM 4506 O O . THR B 1 154 ? -0.143 -9.508 0.629 1 81.94 154 THR B O 1
ATOM 4509 N N . ILE B 1 155 ? 0.426 -7.637 1.718 1 84.94 155 ILE B N 1
ATOM 4510 C CA . ILE B 1 155 ? 1.854 -7.91 1.607 1 84.94 155 ILE B CA 1
ATOM 4511 C C . ILE B 1 155 ? 2.201 -9.172 2.389 1 84.94 155 ILE B C 1
ATOM 4513 O O . ILE B 1 155 ? 3.021 -9.984 1.943 1 84.94 155 ILE B O 1
ATOM 4517 N N . SER B 1 156 ? 1.545 -9.352 3.555 1 90.19 156 SER B N 1
ATOM 4518 C CA . SER B 1 156 ? 1.792 -10.57 4.32 1 90.19 156 SER B CA 1
ATOM 4519 C C . SER B 1 156 ? 1.381 -11.812 3.537 1 90.19 156 SER B C 1
ATOM 4521 O O . SER B 1 156 ? 2.059 -12.836 3.592 1 90.19 156 SER B O 1
ATOM 4523 N N . ALA B 1 157 ? 0.226 -11.688 2.842 1 89.62 157 ALA B N 1
ATOM 4524 C CA . ALA B 1 157 ? -0.209 -12.812 2.01 1 89.62 157 ALA B CA 1
ATOM 4525 C C . ALA B 1 157 ? 0.823 -13.125 0.93 1 89.62 157 ALA B C 1
ATOM 4527 O O . ALA B 1 157 ? 1.139 -14.289 0.685 1 89.62 157 ALA B O 1
ATOM 4528 N N . ASN B 1 158 ? 1.372 -12.109 0.327 1 85.38 158 ASN B N 1
ATOM 4529 C CA . ASN B 1 158 ? 2.402 -12.289 -0.691 1 85.38 158 ASN B CA 1
ATOM 4530 C C . ASN B 1 158 ? 3.676 -12.891 -0.101 1 85.38 158 ASN B C 1
ATOM 4532 O O . ASN B 1 158 ? 4.312 -13.742 -0.725 1 85.38 158 ASN B O 1
ATOM 4536 N N . LEU B 1 159 ? 3.996 -12.453 1.083 1 88.94 159 LEU B N 1
ATOM 4537 C CA . LEU B 1 159 ? 5.184 -12.977 1.75 1 88.94 159 LEU B CA 1
ATOM 4538 C C . LEU B 1 159 ? 5.031 -14.461 2.039 1 88.94 159 LEU B C 1
ATOM 4540 O O . LEU B 1 159 ? 5.961 -15.242 1.807 1 88.94 159 LEU B O 1
ATOM 4544 N N . VAL B 1 160 ? 3.838 -14.82 2.486 1 93.38 160 VAL B N 1
ATOM 4545 C CA . VAL B 1 160 ? 3.57 -16.219 2.764 1 93.38 160 VAL B CA 1
ATOM 4546 C C . VAL B 1 160 ? 3.691 -17.031 1.478 1 93.38 160 VAL B C 1
ATOM 4548 O O . VAL B 1 160 ? 4.316 -18.109 1.465 1 93.38 160 VAL B O 1
ATOM 4551 N N . SER B 1 161 ? 3.086 -16.516 0.417 1 90.75 161 SER B N 1
ATOM 4552 C CA . SER B 1 161 ? 3.139 -17.203 -0.875 1 90.75 161 SER B CA 1
ATOM 4553 C C . SER B 1 161 ? 4.578 -17.375 -1.349 1 90.75 161 SER B C 1
ATOM 4555 O O . SER B 1 161 ? 4.977 -18.469 -1.75 1 90.75 161 SER B O 1
ATOM 4557 N N . ASN B 1 162 ? 5.383 -16.375 -1.199 1 87 162 ASN B N 1
ATOM 4558 C CA . ASN B 1 162 ? 6.77 -16.406 -1.653 1 87 162 ASN B CA 1
ATOM 4559 C C . ASN B 1 162 ? 7.609 -17.359 -0.812 1 87 162 ASN B C 1
ATOM 4561 O O . ASN B 1 162 ? 8.359 -18.188 -1.353 1 87 162 ASN B O 1
ATOM 4565 N N . ILE B 1 163 ? 7.453 -17.281 0.448 1 89.75 163 ILE B N 1
ATOM 4566 C CA . ILE B 1 163 ? 8.195 -18.141 1.358 1 89.75 163 ILE B CA 1
ATOM 4567 C C . ILE B 1 163 ? 7.801 -19.594 1.118 1 89.75 163 ILE B C 1
ATOM 4569 O O . ILE B 1 163 ? 8.664 -20.469 1.017 1 89.75 163 ILE B O 1
ATOM 4573 N N . GLY B 1 164 ? 6.5 -19.766 1.001 1 91.25 164 GLY B N 1
ATOM 4574 C CA . GLY B 1 164 ? 6.004 -21.109 0.754 1 91.25 164 GLY B CA 1
ATOM 4575 C C . GLY B 1 164 ? 6.48 -21.688 -0.565 1 91.25 164 GLY B C 1
ATOM 4576 O O . GLY B 1 164 ? 6.934 -22.828 -0.62 1 91.25 164 GLY B O 1
ATOM 4577 N N . GLN B 1 165 ? 6.414 -20.906 -1.602 1 88.06 165 GLN B N 1
ATOM 4578 C CA . GLN B 1 165 ? 6.816 -21.375 -2.926 1 88.06 165 GLN B CA 1
ATOM 4579 C C . GLN B 1 165 ? 8.312 -21.672 -2.973 1 88.06 165 GLN B C 1
ATOM 4581 O O . GLN B 1 165 ? 8.727 -22.688 -3.545 1 88.06 165 GLN B O 1
ATOM 4586 N N . MET B 1 166 ? 9.055 -20.844 -2.375 1 86.19 166 MET B N 1
ATOM 4587 C CA . MET B 1 166 ? 10.5 -21.062 -2.359 1 86.19 166 MET B CA 1
ATOM 4588 C C . MET B 1 166 ? 10.852 -22.344 -1.598 1 86.19 166 MET B C 1
ATOM 4590 O O . MET B 1 166 ? 11.688 -23.125 -2.049 1 86.19 166 MET B O 1
ATOM 4594 N N . ALA B 1 167 ? 10.203 -22.5 -0.551 1 87.31 167 ALA B N 1
ATOM 4595 C CA . ALA B 1 167 ? 10.43 -23.688 0.258 1 87.31 167 ALA B CA 1
ATOM 4596 C C . ALA B 1 167 ? 9.961 -24.938 -0.472 1 87.31 167 ALA B C 1
ATOM 4598 O O . ALA B 1 167 ? 10.648 -25.969 -0.448 1 87.31 167 ALA B O 1
ATOM 4599 N N . MET B 1 168 ? 8.859 -24.828 -1.18 1 88.38 168 MET B N 1
ATOM 4600 C CA . MET B 1 168 ? 8.297 -25.984 -1.86 1 88.38 168 MET B CA 1
ATOM 4601 C C . MET B 1 168 ? 9.094 -26.328 -3.117 1 88.38 168 MET B C 1
ATOM 4603 O O . MET B 1 168 ? 9.195 -27.484 -3.5 1 88.38 168 MET B O 1
ATOM 4607 N N . ASP B 1 169 ? 9.602 -25.281 -3.705 1 87.06 169 ASP B N 1
ATOM 4608 C CA . ASP B 1 169 ? 10.453 -25.531 -4.863 1 87.06 169 ASP B CA 1
ATOM 4609 C C . ASP B 1 169 ? 11.656 -26.406 -4.48 1 87.06 169 ASP B C 1
ATOM 4611 O O . ASP B 1 169 ? 12.008 -27.344 -5.199 1 87.06 169 ASP B O 1
ATOM 4615 N N . LYS B 1 170 ? 12.195 -26.141 -3.377 1 84.81 170 LYS B N 1
ATOM 4616 C CA . LYS B 1 170 ? 13.328 -26.922 -2.891 1 84.81 170 LYS B CA 1
ATOM 4617 C C . LYS B 1 170 ? 12.906 -28.344 -2.525 1 84.81 170 LYS B C 1
ATOM 4619 O O . LYS B 1 170 ? 13.578 -29.312 -2.883 1 84.81 170 LYS B O 1
ATOM 4624 N N . ALA B 1 171 ? 11.797 -28.438 -1.899 1 85.81 171 ALA B N 1
ATOM 4625 C CA . ALA B 1 171 ? 11.273 -29.734 -1.517 1 85.81 171 ALA B CA 1
ATOM 4626 C C . ALA B 1 171 ? 10.906 -30.562 -2.746 1 85.81 171 ALA B C 1
ATOM 4628 O O . ALA B 1 171 ? 11.164 -31.766 -2.789 1 85.81 171 ALA B O 1
ATOM 4629 N N . ASN B 1 172 ? 10.297 -29.922 -3.672 1 88.94 172 ASN B N 1
ATOM 4630 C CA . ASN B 1 172 ? 9.891 -30.578 -4.91 1 88.94 172 ASN B CA 1
ATOM 4631 C C . ASN B 1 172 ? 11.094 -31.094 -5.684 1 88.94 172 ASN B C 1
ATOM 4633 O O . ASN B 1 172 ? 11.055 -32.219 -6.227 1 88.94 172 ASN B O 1
ATOM 4637 N N . GLN B 1 173 ? 12.109 -30.375 -5.699 1 86.31 173 GLN B N 1
ATOM 4638 C CA . GLN B 1 173 ? 13.328 -30.781 -6.391 1 86.31 173 GLN B CA 1
ATOM 4639 C C . GLN B 1 173 ? 13.969 -31.984 -5.719 1 86.31 173 GLN B C 1
ATOM 4641 O O . GLN B 1 173 ? 14.359 -32.938 -6.391 1 86.31 173 GLN B O 1
ATOM 4646 N N . THR B 1 174 ? 14.047 -31.984 -4.453 1 85.12 174 THR B N 1
ATOM 4647 C CA . THR B 1 174 ? 14.641 -33.094 -3.703 1 85.12 174 THR B CA 1
ATOM 4648 C C . THR B 1 174 ? 13.805 -34.344 -3.838 1 85.12 174 THR B C 1
ATOM 4650 O O . THR B 1 174 ? 14.336 -35.438 -4.078 1 85.12 174 THR B O 1
ATOM 4653 N N . MET B 1 175 ? 12.562 -34.156 -3.73 1 86.75 175 MET B N 1
ATOM 4654 C CA . MET B 1 175 ? 11.656 -35.312 -3.854 1 86.75 175 MET B CA 1
ATOM 4655 C C . MET B 1 175 ? 11.664 -35.844 -5.277 1 86.75 175 MET B C 1
ATOM 4657 O O . MET B 1 175 ? 11.617 -37.062 -5.48 1 86.75 175 MET B O 1
ATOM 4661 N N . GLY B 1 176 ? 11.664 -34.969 -6.227 1 87.56 176 GLY B N 1
ATOM 4662 C CA . GLY B 1 176 ? 11.711 -35.375 -7.617 1 87.56 176 GLY B CA 1
ATOM 4663 C C . GLY B 1 176 ? 12.93 -36.219 -7.938 1 87.56 176 GLY B C 1
ATOM 4664 O O . GLY B 1 176 ? 12.82 -37.25 -8.617 1 87.56 176 GLY B O 1
ATOM 4665 N N . GLU B 1 177 ? 14.039 -35.844 -7.43 1 87.19 177 GLU B N 1
ATOM 4666 C CA . GLU B 1 177 ? 15.266 -36.594 -7.641 1 87.19 177 GLU B CA 1
ATOM 4667 C C . GLU B 1 177 ? 15.195 -37.969 -6.996 1 87.19 177 GLU B C 1
ATOM 4669 O O . GLU B 1 177 ? 15.586 -38.969 -7.602 1 87.19 177 GLU B O 1
ATOM 4674 N N . GLN B 1 178 ? 14.672 -38 -5.883 1 82.19 178 GLN B N 1
ATOM 4675 C CA . GLN B 1 178 ? 14.57 -39.25 -5.156 1 82.19 178 GLN B CA 1
ATOM 4676 C C . GLN B 1 178 ? 13.586 -40.219 -5.832 1 82.19 178 GLN B C 1
ATOM 4678 O O . GLN B 1 178 ? 13.859 -41.406 -5.969 1 82.19 178 GLN B O 1
ATOM 4683 N N . LEU B 1 179 ? 12.469 -39.688 -6.242 1 85.19 179 LEU B N 1
ATOM 4684 C CA . LEU B 1 179 ? 11.445 -40.5 -6.883 1 85.19 179 LEU B CA 1
ATOM 4685 C C . LEU B 1 179 ? 11.93 -41.031 -8.234 1 85.19 179 LEU B C 1
ATOM 4687 O O . LEU B 1 179 ? 11.656 -42.156 -8.602 1 85.19 179 LEU B O 1
ATOM 4691 N N . THR B 1 180 ? 12.555 -40.156 -8.953 1 85.38 180 THR B N 1
ATOM 4692 C CA . THR B 1 180 ? 13.086 -40.562 -10.25 1 85.38 180 THR B CA 1
ATOM 4693 C C . THR B 1 180 ? 14.109 -41.688 -10.102 1 85.38 180 THR B C 1
ATOM 4695 O O . THR B 1 180 ? 14.094 -42.656 -10.867 1 85.38 180 THR B O 1
ATOM 4698 N N . ALA B 1 181 ? 14.922 -41.531 -9.125 1 83.5 181 ALA B N 1
ATOM 4699 C CA . ALA B 1 181 ? 15.922 -42.594 -8.867 1 83.5 181 ALA B CA 1
ATOM 4700 C C . ALA B 1 181 ? 15.258 -43.906 -8.484 1 83.5 181 ALA B C 1
ATOM 4702 O O . ALA B 1 181 ? 15.656 -44.969 -8.953 1 83.5 181 ALA B O 1
ATOM 4703 N N . GLN B 1 182 ? 14.289 -43.781 -7.711 1 79.06 182 GLN B N 1
ATOM 4704 C CA . GLN B 1 182 ? 13.586 -44.969 -7.234 1 79.06 182 GLN B CA 1
ATOM 4705 C C . GLN B 1 182 ? 12.859 -45.688 -8.383 1 79.06 182 GLN B C 1
ATOM 4707 O O . GLN B 1 182 ? 12.922 -46.906 -8.5 1 79.06 182 GLN B O 1
ATOM 4712 N N . VAL B 1 183 ? 12.164 -44.969 -9.188 1 80.69 183 VAL B N 1
ATOM 4713 C CA . VAL B 1 183 ? 11.383 -45.531 -10.289 1 80.69 183 VAL B CA 1
ATOM 4714 C C . VAL B 1 183 ? 12.32 -46.125 -11.336 1 80.69 183 VAL B C 1
ATOM 4716 O O . VAL B 1 183 ? 12.031 -47.156 -11.906 1 80.69 183 VAL B O 1
ATOM 4719 N N . THR B 1 184 ? 13.398 -45.438 -11.547 1 82 184 THR B N 1
ATOM 4720 C CA . THR B 1 184 ? 14.375 -45.938 -12.516 1 82 184 THR B CA 1
ATOM 4721 C C . THR B 1 184 ? 14.977 -47.25 -12.047 1 82 184 THR B C 1
ATOM 4723 O O . THR B 1 184 ? 15.172 -48.156 -12.844 1 82 184 THR B O 1
ATOM 4726 N N . GLN B 1 185 ? 15.234 -47.281 -10.844 1 78.69 185 GLN B N 1
ATOM 4727 C CA . GLN B 1 185 ? 15.781 -48.5 -10.281 1 78.69 185 GLN B CA 1
ATOM 4728 C C . GLN B 1 185 ? 14.766 -49.625 -10.352 1 78.69 185 GLN B C 1
ATOM 4730 O O . GLN B 1 185 ? 15.125 -50.781 -10.664 1 78.69 185 GLN B O 1
ATOM 4735 N N . GLN B 1 186 ? 13.602 -49.344 -10.078 1 76.25 186 GLN B N 1
ATOM 4736 C CA . GLN B 1 186 ? 12.547 -50.344 -10.125 1 76.25 186 GLN B CA 1
ATOM 4737 C C . GLN B 1 186 ? 12.305 -50.812 -11.555 1 76.25 186 GLN B C 1
ATOM 4739 O O . GLN B 1 186 ? 12.086 -52.031 -11.781 1 76.25 186 GLN B O 1
ATOM 4744 N N . LEU B 1 187 ? 12.289 -49.938 -12.445 1 77.19 187 LEU B N 1
ATOM 4745 C CA . LEU B 1 187 ? 12.094 -50.281 -13.852 1 77.19 187 LEU B CA 1
ATOM 4746 C C . LEU B 1 187 ? 13.25 -51.156 -14.352 1 77.19 187 LEU B C 1
ATOM 4748 O O . LEU B 1 187 ? 13.039 -52.062 -15.141 1 77.19 187 LEU B O 1
ATOM 4752 N N . ALA B 1 188 ? 14.391 -50.812 -13.977 1 78.12 188 ALA B N 1
ATOM 4753 C CA . ALA B 1 188 ? 15.562 -51.594 -14.375 1 78.12 188 ALA B CA 1
ATOM 4754 C C . ALA B 1 188 ? 15.469 -53.031 -13.867 1 78.12 188 ALA B C 1
ATOM 4756 O O . ALA B 1 188 ? 15.93 -53.969 -14.531 1 78.12 188 ALA B O 1
ATOM 4757 N N . ALA B 1 189 ? 14.797 -53.125 -12.797 1 76.25 189 ALA B N 1
ATOM 4758 C CA . ALA B 1 189 ? 14.688 -54.438 -12.18 1 76.25 189 ALA B CA 1
ATOM 4759 C C . ALA B 1 189 ? 13.547 -55.25 -12.797 1 76.25 189 ALA B C 1
ATOM 4761 O O . ALA B 1 189 ? 13.641 -56.469 -12.93 1 76.25 189 ALA B O 1
ATOM 4762 N N . THR B 1 190 ? 12.516 -54.625 -13.172 1 74.69 190 THR B N 1
ATOM 4763 C CA . THR B 1 190 ? 11.312 -55.375 -13.57 1 74.69 190 THR B CA 1
ATOM 4764 C C . THR B 1 190 ? 11.188 -55.406 -15.094 1 74.69 190 THR B C 1
ATOM 4766 O O . THR B 1 190 ? 10.656 -56.375 -15.641 1 74.69 190 THR B O 1
ATOM 4769 N N . ALA B 1 191 ? 11.555 -54.312 -15.766 1 75.06 191 ALA B N 1
ATOM 4770 C CA . ALA B 1 191 ? 11.461 -54.25 -17.219 1 75.06 191 ALA B CA 1
ATOM 4771 C C . ALA B 1 191 ? 12.672 -53.531 -17.812 1 75.06 191 ALA B C 1
ATOM 4773 O O . ALA B 1 191 ? 12.586 -52.344 -18.188 1 75.06 191 ALA B O 1
ATOM 4774 N N . PRO B 1 192 ? 13.68 -54.25 -17.859 1 72.38 192 PRO B N 1
ATOM 4775 C CA . PRO B 1 192 ? 14.945 -53.625 -18.281 1 72.38 192 PRO B CA 1
ATOM 4776 C C . PRO B 1 192 ? 14.836 -52.906 -19.625 1 72.38 192 PRO B C 1
ATOM 4778 O O . PRO B 1 192 ? 15.586 -51.969 -19.875 1 72.38 192 PRO B O 1
ATOM 4781 N N . ASP B 1 193 ? 13.859 -53.344 -20.391 1 69.81 193 ASP B N 1
ATOM 4782 C CA . ASP B 1 193 ? 13.766 -52.719 -21.719 1 69.81 193 ASP B CA 1
ATOM 4783 C C . ASP B 1 193 ? 12.805 -51.531 -21.719 1 69.81 193 ASP B C 1
ATOM 4785 O O . ASP B 1 193 ? 12.688 -50.812 -22.719 1 69.81 193 ASP B O 1
ATOM 4789 N N . ALA B 1 194 ? 12.172 -51.375 -20.562 1 67.38 194 ALA B N 1
ATOM 4790 C CA . ALA B 1 194 ? 11.18 -50.312 -20.516 1 67.38 194 ALA B CA 1
ATOM 4791 C C . ALA B 1 194 ? 11.82 -49 -20.125 1 67.38 194 ALA B C 1
ATOM 4793 O O . ALA B 1 194 ? 12.727 -48.969 -19.297 1 67.38 194 ALA B O 1
ATOM 4794 N N . GLN B 1 195 ? 11.594 -47.938 -20.953 1 72.19 195 GLN B N 1
ATOM 4795 C CA . GLN B 1 195 ? 12.055 -46.594 -20.625 1 72.19 195 GLN B CA 1
ATOM 4796 C C . GLN B 1 195 ? 10.891 -45.719 -20.172 1 72.19 195 GLN B C 1
ATOM 4798 O O . GLN B 1 195 ? 9.75 -45.906 -20.594 1 72.19 195 GLN B O 1
ATOM 4803 N N . LEU B 1 196 ? 11.211 -44.844 -19.219 1 74 196 LEU B N 1
ATOM 4804 C CA . LEU B 1 196 ? 10.211 -43.875 -18.766 1 74 196 LEU B CA 1
ATOM 4805 C C . LEU B 1 196 ? 9.812 -42.938 -19.891 1 74 196 LEU B C 1
ATOM 4807 O O . LEU B 1 196 ? 10.672 -42.5 -20.656 1 74 196 LEU B O 1
ATOM 4811 N N . SER B 1 197 ? 8.492 -42.812 -20.109 1 71.44 197 SER B N 1
ATOM 4812 C CA . SER B 1 197 ? 8.047 -41.844 -21.109 1 71.44 197 SER B CA 1
ATOM 4813 C C . SER B 1 197 ? 8.492 -40.438 -20.734 1 71.44 197 SER B C 1
ATOM 4815 O O . SER B 1 197 ? 8.836 -40.156 -19.594 1 71.44 197 SER B O 1
ATOM 4817 N N . GLY B 1 198 ? 8.617 -39.5 -21.672 1 71.12 198 GLY B N 1
ATOM 4818 C CA . GLY B 1 198 ? 8.938 -38.125 -21.422 1 71.12 198 GLY B CA 1
ATOM 4819 C C . GLY B 1 198 ? 7.973 -37.438 -20.469 1 71.12 198 GLY B C 1
ATOM 4820 O O . GLY B 1 198 ? 8.391 -36.688 -19.578 1 71.12 198 GLY B O 1
ATOM 4821 N N . ALA B 1 199 ? 6.715 -37.719 -20.641 1 70.38 199 ALA B N 1
ATOM 4822 C CA . ALA B 1 199 ? 5.68 -37.156 -19.781 1 70.38 199 ALA B CA 1
ATOM 4823 C C . ALA B 1 199 ? 5.852 -37.625 -18.328 1 70.38 199 ALA B C 1
ATOM 4825 O O . ALA B 1 199 ? 5.664 -36.844 -17.391 1 70.38 199 ALA B O 1
ATOM 4826 N N . SER B 1 200 ? 6.227 -38.906 -18.234 1 74.94 200 SER B N 1
ATOM 4827 C CA . SER B 1 200 ? 6.449 -39.438 -16.891 1 74.94 200 SER B CA 1
ATOM 4828 C C . SER B 1 200 ? 7.633 -38.75 -16.219 1 74.94 200 SER B C 1
ATOM 4830 O O . SER B 1 200 ? 7.578 -38.469 -15.016 1 74.94 200 SER B O 1
ATOM 4832 N N . ARG B 1 201 ? 8.625 -38.469 -16.891 1 76.31 201 ARG B N 1
ATOM 4833 C CA . ARG B 1 201 ? 9.797 -37.781 -16.344 1 76.31 201 ARG B CA 1
ATOM 4834 C C . ARG B 1 201 ? 9.453 -36.375 -15.898 1 76.31 201 ARG B C 1
ATOM 4836 O O . ARG B 1 201 ? 9.938 -35.906 -14.867 1 76.31 201 ARG B O 1
ATOM 4843 N N . LEU B 1 202 ? 8.625 -35.781 -16.688 1 74.31 202 LEU B N 1
ATOM 4844 C CA . LEU B 1 202 ? 8.219 -34.406 -16.359 1 74.31 202 LEU B CA 1
ATOM 4845 C C . LEU B 1 202 ? 7.453 -34.375 -15.047 1 74.31 202 LEU B C 1
ATOM 4847 O O . LEU B 1 202 ? 7.664 -33.469 -14.219 1 74.31 202 LEU B O 1
ATOM 4851 N N . VAL B 1 203 ? 6.656 -35.312 -14.883 1 76.94 203 VAL B N 1
ATOM 4852 C CA . VAL B 1 203 ? 5.832 -35.375 -13.672 1 76.94 203 VAL B CA 1
ATOM 4853 C C . VAL B 1 203 ? 6.699 -35.75 -12.469 1 76.94 203 VAL B C 1
ATOM 4855 O O . VAL B 1 203 ? 6.508 -35.188 -11.375 1 76.94 203 VAL B O 1
ATOM 4858 N N . LEU B 1 204 ? 7.734 -36.594 -12.703 1 80.62 204 LEU B N 1
ATOM 4859 C CA . LEU B 1 204 ? 8.586 -37.062 -11.602 1 80.62 204 LEU B CA 1
ATOM 4860 C C . LEU B 1 204 ? 9.547 -35.938 -11.172 1 80.62 204 LEU B C 1
ATOM 4862 O O . LEU B 1 204 ? 9.938 -35.875 -10.008 1 80.62 204 LEU B O 1
ATOM 4866 N N . THR B 1 205 ? 9.898 -35.062 -12.094 1 81 205 THR B N 1
ATOM 4867 C CA . THR B 1 205 ? 10.812 -33.969 -11.773 1 81 205 THR B CA 1
ATOM 4868 C C . THR B 1 205 ? 10.117 -32.938 -10.922 1 81 205 THR B C 1
ATOM 4870 O O . THR B 1 205 ? 10.766 -32.219 -10.141 1 81 205 THR B O 1
ATOM 4873 N N . ASP B 1 206 ? 8.82 -32.781 -11.008 1 85.06 206 ASP B N 1
ATOM 4874 C CA . ASP B 1 206 ? 7.992 -31.844 -10.25 1 85.06 206 ASP B CA 1
ATOM 4875 C C . ASP B 1 206 ? 6.758 -32.531 -9.688 1 85.06 206 ASP B C 1
ATOM 4877 O O . ASP B 1 206 ? 5.633 -32.219 -10.078 1 85.06 206 ASP B O 1
ATOM 4881 N N . PRO B 1 207 ? 7.02 -33.375 -8.695 1 87 207 PRO B N 1
ATOM 4882 C CA . PRO B 1 207 ? 5.973 -34.312 -8.297 1 87 207 PRO B CA 1
ATOM 4883 C C . PRO B 1 207 ? 4.891 -33.656 -7.434 1 87 207 PRO B C 1
ATOM 4885 O O . PRO B 1 207 ? 3.762 -34.156 -7.379 1 87 207 PRO B O 1
ATOM 4888 N N . ILE B 1 208 ? 5.258 -32.656 -6.719 1 91.06 208 ILE B N 1
ATOM 4889 C CA . ILE B 1 208 ? 4.312 -32.062 -5.777 1 91.06 208 ILE B CA 1
ATOM 4890 C C . ILE B 1 208 ? 3.523 -30.953 -6.469 1 91.06 208 ILE B C 1
ATOM 4892 O O . ILE B 1 208 ? 4.105 -30.094 -7.129 1 91.06 208 ILE B O 1
ATOM 4896 N N . ASP B 1 209 ? 2.221 -31.031 -6.406 1 90.19 209 ASP B N 1
ATOM 4897 C CA . ASP B 1 209 ? 1.357 -29.922 -6.812 1 90.19 209 ASP B CA 1
ATOM 4898 C C . ASP B 1 209 ? 1.175 -28.922 -5.676 1 90.19 209 ASP B C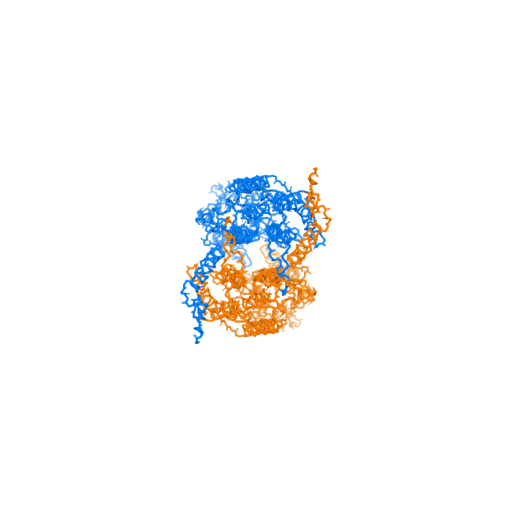 1
ATOM 4900 O O . ASP B 1 209 ? 0.35 -29.125 -4.785 1 90.19 209 ASP B O 1
ATOM 4904 N N . VAL B 1 210 ? 1.938 -27.859 -5.742 1 91.56 210 VAL B N 1
ATOM 4905 C CA . VAL B 1 210 ? 1.864 -26.828 -4.707 1 91.56 210 VAL B CA 1
ATOM 4906 C C . VAL B 1 210 ? 0.733 -25.859 -5.023 1 91.56 210 VAL B C 1
ATOM 4908 O O . VAL B 1 210 ? 0.764 -25.172 -6.051 1 91.56 210 VAL B O 1
ATOM 4911 N N . ARG B 1 211 ? -0.255 -25.844 -4.164 1 90.69 211 ARG B N 1
ATOM 4912 C CA . ARG B 1 211 ? -1.397 -24.953 -4.379 1 90.69 211 ARG B CA 1
ATOM 4913 C C . ARG B 1 211 ? -1.438 -23.844 -3.33 1 90.69 211 ARG B C 1
ATOM 4915 O O . ARG B 1 211 ? -1.266 -24.109 -2.139 1 90.69 211 ARG B O 1
ATOM 4922 N N . THR B 1 212 ? -1.531 -22.641 -3.814 1 91.62 212 THR B N 1
ATOM 4923 C CA . THR B 1 212 ? -1.712 -21.5 -2.928 1 91.62 212 THR B CA 1
ATOM 4924 C C . THR B 1 212 ? -3.174 -21.062 -2.895 1 91.62 212 THR B C 1
ATOM 4926 O O . THR B 1 212 ? -3.75 -20.719 -3.932 1 91.62 212 THR B O 1
ATOM 4929 N N . VAL B 1 213 ? -3.76 -21.172 -1.705 1 92.38 213 VAL B N 1
ATOM 4930 C CA . VAL B 1 213 ? -5.172 -20.844 -1.549 1 92.38 213 VAL B CA 1
ATOM 4931 C C . VAL B 1 213 ? -5.332 -19.766 -0.476 1 92.38 213 VAL B C 1
ATOM 4933 O O . VAL B 1 213 ? -4.641 -19.797 0.544 1 92.38 213 VAL B O 1
ATOM 4936 N N . ALA B 1 214 ? -6.191 -18.766 -0.771 1 91.62 214 ALA B N 1
ATOM 4937 C CA . ALA B 1 214 ? -6.504 -17.75 0.23 1 91.62 214 ALA B CA 1
ATOM 4938 C C . ALA B 1 214 ? -7.473 -18.297 1.278 1 91.62 214 ALA B C 1
ATOM 4940 O O . ALA B 1 214 ? -8.555 -18.781 0.942 1 91.62 214 ALA B O 1
ATOM 4941 N N . HIS B 1 215 ? -7.012 -18.25 2.541 1 93.19 215 HIS B N 1
ATOM 4942 C CA . HIS B 1 215 ? -7.922 -18.594 3.631 1 93.19 215 HIS B CA 1
ATOM 4943 C C . HIS B 1 215 ? -9.008 -17.531 3.793 1 93.19 215 HIS B C 1
ATOM 4945 O O . HIS B 1 215 ? -8.703 -16.344 3.98 1 93.19 215 HIS B O 1
ATOM 4951 N N . ASN B 1 216 ? -10.297 -17.938 3.697 1 90.44 216 ASN B N 1
ATOM 4952 C CA . ASN B 1 216 ? -11.414 -17.016 3.824 1 90.44 216 ASN B CA 1
ATOM 4953 C C . ASN B 1 216 ? -11.164 -15.727 3.033 1 90.44 216 ASN B C 1
ATOM 4955 O O . ASN B 1 216 ? -10.992 -14.656 3.617 1 90.44 216 ASN B O 1
ATOM 4959 N N . PRO B 1 217 ? -11.086 -15.898 1.705 1 90.19 217 PRO B N 1
ATOM 4960 C CA . PRO B 1 217 ? -10.742 -14.758 0.846 1 90.19 217 PRO B CA 1
ATOM 4961 C C . PRO B 1 217 ? -11.641 -13.547 1.078 1 90.19 217 PRO B C 1
ATOM 4963 O O . PRO B 1 217 ? -12.789 -13.703 1.51 1 90.19 217 PRO B O 1
ATOM 4966 N N . LEU B 1 218 ? -11.062 -12.438 0.849 1 89.81 218 LEU B N 1
ATOM 4967 C CA . LEU B 1 218 ? -11.797 -11.18 0.985 1 89.81 218 LEU B CA 1
ATOM 4968 C C . LEU B 1 218 ? -12.766 -10.992 -0.179 1 89.81 218 LEU B C 1
ATOM 4970 O O . LEU B 1 218 ? -12.445 -11.328 -1.32 1 89.81 218 LEU B O 1
ATOM 4974 N N . PRO B 1 219 ? -13.938 -10.508 0.185 1 88.25 219 PRO B N 1
ATOM 4975 C CA . PRO B 1 219 ? -14.859 -10.188 -0.905 1 88.25 219 PRO B CA 1
ATOM 4976 C C . PRO B 1 219 ? -14.383 -9.016 -1.757 1 88.25 219 PRO B C 1
ATOM 4978 O O . PRO B 1 219 ? -13.453 -8.297 -1.367 1 88.25 219 PRO B O 1
ATOM 4981 N N . GLU B 1 220 ? -15.062 -8.922 -2.926 1 88 220 GLU B N 1
ATOM 4982 C CA . GLU B 1 220 ? -14.812 -7.738 -3.748 1 88 220 GLU B CA 1
ATOM 4983 C C . GLU B 1 220 ? -15.172 -6.461 -3 1 88 220 GLU B C 1
ATOM 4985 O O . GLU B 1 220 ? -16.031 -6.477 -2.107 1 88 220 GLU B O 1
ATOM 4990 N N . GLY B 1 221 ? -14.469 -5.441 -3.234 1 91.5 221 GLY B N 1
ATOM 4991 C CA . GLY B 1 221 ? -14.781 -4.164 -2.619 1 91.5 221 GLY B CA 1
ATOM 4992 C C . GLY B 1 221 ? -13.984 -3.896 -1.355 1 91.5 221 GLY B C 1
ATOM 4993 O O . GLY B 1 221 ? -14.344 -3.02 -0.565 1 91.5 221 GLY B O 1
ATOM 4994 N N . THR B 1 222 ? -12.945 -4.605 -1.127 1 91.44 222 THR B N 1
ATOM 4995 C CA . THR B 1 222 ? -12.148 -4.387 0.075 1 91.44 222 THR B CA 1
ATOM 4996 C C . THR B 1 222 ? -10.766 -3.842 -0.283 1 91.44 222 THR B C 1
ATOM 4998 O O . THR B 1 222 ? -9.914 -3.68 0.59 1 91.44 222 THR B O 1
ATOM 5001 N N . GLY B 1 223 ? -10.547 -3.6 -1.539 1 88.31 223 GLY B N 1
ATOM 5002 C CA . GLY B 1 223 ? -9.266 -3.066 -1.973 1 88.31 223 GLY B CA 1
ATOM 5003 C C . GLY B 1 223 ? -8.102 -3.971 -1.633 1 88.31 223 GLY B C 1
ATOM 5004 O O . GLY B 1 223 ? -7.094 -3.514 -1.089 1 88.31 223 GLY B O 1
ATOM 5005 N N . TYR B 1 224 ? -8.242 -5.238 -1.844 1 83.75 224 TYR B N 1
ATOM 5006 C CA . TYR B 1 224 ? -7.227 -6.242 -1.556 1 83.75 224 TYR B CA 1
ATOM 5007 C C . TYR B 1 224 ? -6.824 -6.207 -0.086 1 83.75 224 TYR B C 1
ATOM 5009 O O . TYR B 1 224 ? -5.652 -6.391 0.248 1 83.75 224 TYR B O 1
ATOM 5017 N N . GLY B 1 225 ? -7.793 -5.832 0.743 1 87.06 225 GLY B N 1
ATOM 5018 C CA . GLY B 1 225 ? -7.543 -5.84 2.176 1 87.06 225 GLY B CA 1
ATOM 5019 C C . GLY B 1 225 ? -7.059 -4.504 2.703 1 87.06 225 GLY B C 1
ATOM 5020 O O . GLY B 1 225 ? -6.957 -4.309 3.916 1 87.06 225 GLY B O 1
ATOM 5021 N N . LEU B 1 226 ? -6.82 -3.518 1.869 1 88.31 226 LEU B N 1
ATOM 5022 C CA . LEU B 1 226 ? -6.285 -2.223 2.275 1 88.31 226 LEU B CA 1
ATOM 5023 C C . LEU B 1 226 ? -7.383 -1.345 2.871 1 88.31 226 LEU B C 1
ATOM 5025 O O . LEU B 1 226 ? -7.094 -0.312 3.479 1 88.31 226 LEU B O 1
ATOM 5029 N N . ALA B 1 227 ? -8.641 -1.79 2.729 1 93 227 ALA B N 1
ATOM 5030 C CA . ALA B 1 227 ? -9.773 -0.978 3.172 1 93 227 ALA B CA 1
ATOM 5031 C C . ALA B 1 227 ? -9.68 -0.683 4.664 1 93 227 ALA B C 1
ATOM 5033 O O . ALA B 1 227 ? -10.008 0.424 5.105 1 93 227 ALA B O 1
ATOM 5034 N N . ALA B 1 228 ? -9.219 -1.705 5.418 1 93.75 228 ALA B N 1
ATOM 5035 C CA . ALA B 1 228 ? -9.117 -1.492 6.859 1 93.75 228 ALA B CA 1
ATOM 5036 C C . ALA B 1 228 ? -8.078 -0.427 7.184 1 93.75 228 ALA B C 1
ATOM 5038 O O . ALA B 1 228 ? -8.289 0.417 8.055 1 93.75 228 ALA B O 1
ATOM 5039 N N . PHE B 1 229 ? -6.906 -0.465 6.555 1 92.12 229 PHE B N 1
ATOM 5040 C CA . PHE B 1 229 ? -5.844 0.515 6.762 1 92.12 229 PHE B CA 1
ATOM 5041 C C . PHE B 1 229 ? -6.324 1.915 6.398 1 92.12 229 PHE B C 1
ATOM 5043 O O . PHE B 1 229 ? -6.148 2.857 7.172 1 92.12 229 PHE B O 1
ATOM 5050 N N . TYR B 1 230 ? -6.965 2.09 5.211 1 91.94 230 TYR B N 1
ATOM 5051 C CA . TYR B 1 230 ? -7.438 3.391 4.75 1 91.94 230 TYR B CA 1
ATOM 5052 C C . TYR B 1 230 ? -8.547 3.92 5.652 1 91.94 230 TYR B C 1
ATOM 5054 O O . TYR B 1 230 ? -8.633 5.125 5.895 1 91.94 230 TYR B O 1
ATOM 5062 N N . TYR B 1 231 ? -9.438 3.053 6.098 1 95.69 231 TYR B N 1
ATOM 5063 C CA . TYR B 1 231 ? -10.492 3.471 7.012 1 95.69 231 TYR B CA 1
ATOM 5064 C C . TYR B 1 231 ? -9.914 3.975 8.328 1 95.69 231 TYR B C 1
ATOM 5066 O O . TYR B 1 231 ? -10.375 4.98 8.875 1 95.69 231 TYR B O 1
ATOM 5074 N N . ALA B 1 232 ? -8.922 3.244 8.82 1 95.44 232 ALA B N 1
ATOM 5075 C CA . ALA B 1 232 ? -8.242 3.68 10.039 1 95.44 232 ALA B CA 1
ATOM 5076 C C . ALA B 1 232 ? -7.59 5.043 9.844 1 95.44 232 ALA B C 1
ATOM 5078 O O . ALA B 1 232 ? -7.648 5.898 10.727 1 95.44 232 ALA B O 1
ATOM 5079 N N . LEU B 1 233 ? -6.93 5.199 8.719 1 92.38 233 LEU B N 1
ATOM 5080 C CA . LEU B 1 233 ? -6.32 6.48 8.383 1 92.38 233 LEU B CA 1
ATOM 5081 C C . LEU B 1 233 ? -7.359 7.594 8.383 1 92.38 233 LEU B C 1
ATOM 5083 O O . LEU B 1 233 ? -7.109 8.68 8.898 1 92.38 233 LEU B O 1
ATOM 5087 N N . LEU B 1 234 ? -8.508 7.32 7.809 1 94.56 234 LEU B N 1
ATOM 5088 C CA . LEU B 1 234 ? -9.594 8.297 7.781 1 94.56 234 LEU B CA 1
ATOM 5089 C C . LEU B 1 234 ? -10.008 8.688 9.195 1 94.56 234 LEU B C 1
ATOM 5091 O O . LEU B 1 234 ? -10.227 9.867 9.477 1 94.56 234 LEU B O 1
ATOM 5095 N N . LEU B 1 235 ? -10.117 7.723 10.078 1 97.25 235 LEU B N 1
ATOM 5096 C CA . LEU B 1 235 ? -10.531 7.996 11.445 1 97.25 235 LEU B CA 1
ATOM 5097 C C . LEU B 1 235 ? -9.523 8.898 12.148 1 97.25 235 LEU B C 1
ATOM 5099 O O . LEU B 1 235 ? -9.906 9.859 12.828 1 97.25 235 LEU B O 1
ATOM 5103 N N . VAL B 1 236 ? -8.258 8.594 11.977 1 94.5 236 VAL B N 1
ATOM 5104 C CA . VAL B 1 236 ? -7.207 9.375 12.625 1 94.5 236 VAL B CA 1
ATOM 5105 C C . VAL B 1 236 ? -7.191 10.789 12.047 1 94.5 236 VAL B C 1
ATOM 5107 O O . VAL B 1 236 ? -7.09 11.773 12.797 1 94.5 236 VAL B O 1
ATOM 5110 N N . LEU B 1 237 ? -7.312 10.898 10.727 1 91.12 237 LEU B N 1
ATOM 5111 C CA . LEU B 1 237 ? -7.32 12.211 10.078 1 91.12 237 LEU B CA 1
ATOM 5112 C C . LEU B 1 237 ? -8.539 13.023 10.508 1 91.12 237 LEU B C 1
ATOM 5114 O O . LEU B 1 237 ? -8.445 14.242 10.68 1 91.12 237 LEU B O 1
ATOM 5118 N N . ALA B 1 238 ? -9.672 12.344 10.641 1 94.69 238 ALA B N 1
ATOM 5119 C CA . ALA B 1 238 ? -10.867 13.031 11.117 1 94.69 238 ALA B CA 1
ATOM 5120 C C . ALA B 1 238 ? -10.648 13.586 12.523 1 94.69 238 ALA B C 1
ATOM 5122 O O . ALA B 1 238 ? -11.141 14.672 12.852 1 94.69 238 ALA B O 1
ATOM 5123 N N . GLY B 1 239 ? -9.992 12.828 13.344 1 94.12 239 GLY B N 1
ATOM 5124 C CA . GLY B 1 239 ? -9.695 13.297 14.688 1 94.12 239 GLY B CA 1
ATOM 5125 C C . GLY B 1 239 ? -8.766 14.5 14.711 1 94.12 239 GLY B C 1
ATOM 5126 O O . GLY B 1 239 ? -9.117 15.555 15.242 1 94.12 239 GLY B O 1
ATOM 5127 N N . PHE B 1 240 ? -7.68 14.344 14.062 1 89.31 240 PHE B N 1
ATOM 5128 C CA . PHE B 1 240 ? -6.625 15.352 14.102 1 89.31 240 PHE B CA 1
ATOM 5129 C C . PHE B 1 240 ? -7.023 16.594 13.305 1 89.31 240 PHE B C 1
ATOM 5131 O O . PHE B 1 240 ? -6.996 17.703 13.828 1 89.31 240 PHE B O 1
ATOM 5138 N N . THR B 1 241 ? -7.352 16.406 12.047 1 85.94 241 THR B N 1
ATOM 5139 C CA . THR B 1 241 ? -7.727 17.531 11.188 1 85.94 241 THR B CA 1
ATOM 5140 C C . THR B 1 241 ? -9.047 18.141 11.648 1 85.94 241 THR B C 1
ATOM 5142 O O . THR B 1 241 ? -9.203 19.359 11.633 1 85.94 241 THR B O 1
ATOM 5145 N N . GLY B 1 242 ? -9.977 17.297 12.023 1 88.88 242 GLY B N 1
ATOM 5146 C CA . GLY B 1 242 ? -11.219 17.797 12.57 1 88.88 242 GLY B CA 1
ATOM 5147 C C . GLY B 1 242 ? -11.023 18.672 13.789 1 88.88 242 GLY B C 1
ATOM 5148 O O . GLY B 1 242 ? -11.656 19.734 13.914 1 88.88 242 GLY B O 1
ATOM 5149 N N . ALA B 1 243 ? -10.164 18.25 14.648 1 91.06 243 ALA B N 1
ATOM 5150 C CA . ALA B 1 243 ? -9.852 19.016 15.852 1 91.06 243 ALA B CA 1
ATOM 5151 C C . ALA B 1 243 ? -9.219 20.359 15.492 1 91.06 243 ALA B C 1
ATOM 5153 O O . ALA B 1 243 ? -9.539 21.375 16.094 1 91.06 243 ALA B O 1
ATOM 5154 N N . THR B 1 244 ? -8.344 20.344 14.547 1 84.19 244 THR B N 1
ATOM 5155 C CA . THR B 1 244 ? -7.652 21.562 14.148 1 84.19 244 THR B CA 1
ATOM 5156 C C . THR B 1 244 ? -8.633 22.562 13.539 1 84.19 244 THR B C 1
ATOM 5158 O O . THR B 1 244 ? -8.625 23.75 13.898 1 84.19 244 THR B O 1
ATOM 5161 N N . ILE B 1 245 ? -9.469 22.078 12.648 1 84.12 245 ILE B N 1
ATOM 5162 C CA . ILE B 1 245 ? -10.445 22.953 12 1 84.12 245 ILE B CA 1
ATOM 5163 C C . ILE B 1 245 ? -11.43 23.484 13.039 1 84.12 245 ILE B C 1
ATOM 5165 O O . ILE B 1 245 ? -11.68 24.688 13.109 1 84.12 245 ILE B O 1
ATOM 5169 N N . ALA B 1 246 ? -11.945 22.625 13.836 1 86.88 246 ALA B N 1
ATOM 5170 C CA . ALA B 1 246 ? -12.93 23 14.844 1 86.88 246 ALA B CA 1
ATOM 5171 C C . ALA B 1 246 ? -12.336 23.984 15.852 1 86.88 246 ALA B C 1
ATOM 5173 O O . ALA B 1 246 ? -12.984 24.969 16.219 1 86.88 246 ALA B O 1
ATOM 5174 N N . SER B 1 247 ? -11.156 23.719 16.266 1 84.25 247 SER B N 1
ATOM 5175 C CA . SER B 1 247 ? -10.5 24.594 17.234 1 84.25 247 SER B CA 1
ATOM 5176 C C . SER B 1 247 ? -10.258 25.984 16.656 1 84.25 247 SER B C 1
ATOM 5178 O O . SER B 1 247 ? -10.461 26.984 17.344 1 84.25 247 SER B O 1
ATOM 5180 N N . THR B 1 248 ? -9.82 26.016 15.477 1 76.38 248 THR B N 1
ATOM 5181 C CA . THR B 1 248 ? -9.555 27.297 14.828 1 76.38 248 THR B CA 1
ATOM 5182 C C . THR B 1 248 ? -10.836 28.109 14.672 1 76.38 248 THR B C 1
ATOM 5184 O O . THR B 1 248 ? -10.844 29.312 14.898 1 76.38 248 THR B O 1
ATOM 5187 N N . LEU B 1 249 ? -11.875 27.453 14.32 1 77.62 249 LEU B N 1
ATOM 5188 C CA . LEU B 1 249 ? -13.148 28.141 14.125 1 77.62 249 LEU B CA 1
ATOM 5189 C C . LEU B 1 249 ? -13.719 28.625 15.461 1 77.62 249 LEU B C 1
ATOM 5191 O O . LEU B 1 249 ? -14.219 29.75 15.562 1 77.62 249 LEU B O 1
ATOM 5195 N N . VAL B 1 250 ? -13.641 27.797 16.453 1 78.69 250 VAL B N 1
ATOM 5196 C CA . VAL B 1 250 ? -14.148 28.156 17.781 1 78.69 250 VAL B CA 1
ATOM 5197 C C . VAL B 1 250 ? -13.336 29.312 18.344 1 78.69 250 VAL B C 1
ATOM 5199 O O . VAL B 1 250 ? -13.898 30.25 18.906 1 78.69 250 VAL B O 1
ATOM 5202 N N . ASP B 1 251 ? -12.047 29.234 18.266 1 74.88 251 ASP B N 1
ATOM 5203 C CA . ASP B 1 251 ? -11.188 30.312 18.75 1 74.88 251 ASP B CA 1
ATOM 5204 C C . ASP B 1 251 ? -11.469 31.609 18.016 1 74.88 251 ASP B C 1
ATOM 5206 O O . ASP B 1 251 ? -11.438 32.688 18.609 1 74.88 251 ASP B O 1
ATOM 5210 N N . GLY B 1 252 ? -11.648 31.5 16.672 1 68.94 252 GLY B N 1
ATOM 5211 C CA . GLY B 1 252 ? -12.016 32.688 15.906 1 68.94 252 GLY B CA 1
ATOM 5212 C C . GLY B 1 252 ? -13.336 33.281 16.328 1 68.94 252 GLY B C 1
ATOM 5213 O O . GLY B 1 252 ? -13.445 34.5 16.453 1 68.94 252 GLY B O 1
ATOM 5214 N N . MET B 1 253 ? -14.266 32.5 16.609 1 71 253 MET B N 1
ATOM 5215 C CA . MET B 1 253 ? -15.594 32.969 16.984 1 71 253 MET B CA 1
ATOM 5216 C C . MET B 1 253 ? -15.586 33.531 18.406 1 71 253 MET B C 1
ATOM 5218 O O . MET B 1 253 ? -16.344 34.438 18.719 1 71 253 MET B O 1
ATOM 5222 N N . LEU B 1 254 ? -14.648 32.969 19.188 1 65.06 254 LEU B N 1
ATOM 5223 C CA . LEU B 1 254 ? -14.562 33.438 20.547 1 65.06 254 LEU B CA 1
ATOM 5224 C C . LEU B 1 254 ? -13.617 34.625 20.641 1 65.06 254 LEU B C 1
ATOM 5226 O O . LEU B 1 254 ? -13.492 35.25 21.703 1 65.06 254 LEU B O 1
ATOM 5230 N N . GLY B 1 255 ? -13.094 35.031 19.484 1 54.59 255 GLY B N 1
ATOM 5231 C CA . GLY B 1 255 ? -12.312 36.25 19.406 1 54.59 255 GLY B CA 1
ATOM 5232 C C . GLY B 1 255 ? -10.891 36.094 19.906 1 54.5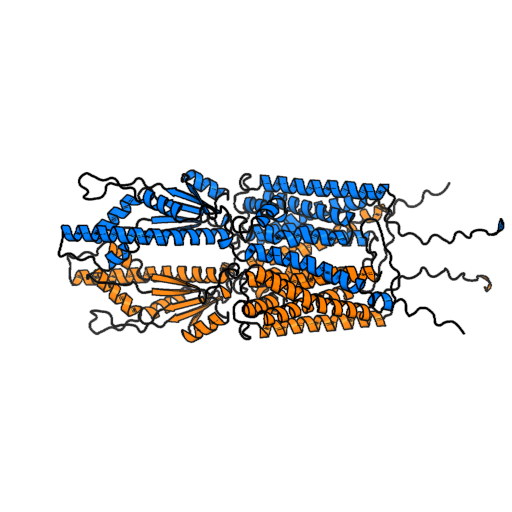9 255 GLY B C 1
ATOM 5233 O O . GLY B 1 255 ? -10.219 37.062 20.219 1 54.59 255 GLY B O 1
ATOM 5234 N N . PHE B 1 256 ? -10.422 34.906 20.188 1 46.56 256 PHE B N 1
ATOM 5235 C CA . PHE B 1 256 ? -9.109 34.688 20.781 1 46.56 256 PHE B CA 1
ATOM 5236 C C . PHE B 1 256 ? -8.008 34.812 19.734 1 46.56 256 PHE B C 1
ATOM 5238 O O . PHE B 1 256 ? -6.875 35.188 20.062 1 46.56 256 PHE B O 1
ATOM 5245 N N . THR B 1 257 ? -8.148 34.406 18.641 1 48.66 257 THR B N 1
ATOM 5246 C CA . THR B 1 257 ? -7.164 34.531 17.562 1 48.66 257 THR B CA 1
ATOM 5247 C C . THR B 1 257 ? -7.695 35.406 16.438 1 48.66 257 THR B C 1
ATOM 5249 O O . THR B 1 257 ? -8.898 35.375 16.141 1 48.66 257 THR B O 1
ATOM 5252 N N . PRO B 1 258 ? -6.816 36.438 16.016 1 39.62 258 PRO B N 1
ATOM 5253 C CA . PRO B 1 258 ? -7.293 37.188 14.852 1 39.62 258 PRO B CA 1
ATOM 5254 C C . PRO B 1 258 ? -7.637 36.281 13.672 1 39.62 258 PRO B C 1
ATOM 5256 O O . PRO B 1 258 ? -6.895 35.344 13.367 1 39.62 258 PRO B O 1
ATOM 5259 N N . THR B 1 259 ? -8.867 35.906 13.547 1 43.06 259 THR B N 1
ATOM 5260 C CA . THR B 1 259 ? -9.258 35.156 12.352 1 43.06 259 THR B CA 1
ATOM 5261 C C . THR B 1 259 ? -8.898 35.938 11.094 1 43.06 259 THR B C 1
ATOM 5263 O O . THR B 1 259 ? -9.367 37.062 10.906 1 43.06 259 THR B O 1
ATOM 5266 N N . GLU B 1 260 ? -7.59 35.781 10.555 1 39.41 260 GLU B N 1
ATOM 5267 C CA . GLU B 1 260 ? -7.234 36.469 9.32 1 39.41 260 GLU B CA 1
ATOM 5268 C C . GLU B 1 260 ? -7.938 35.812 8.117 1 39.41 260 GLU B C 1
ATOM 5270 O O . GLU B 1 260 ? -7.695 34.656 7.793 1 39.41 260 GLU B O 1
ATOM 5275 N N . VAL B 1 261 ? -9.227 36.219 7.93 1 42.91 261 VAL B N 1
ATOM 5276 C CA . VAL B 1 261 ? -9.852 35.875 6.652 1 42.91 261 VAL B CA 1
ATOM 5277 C C . VAL B 1 261 ? -9.438 36.875 5.59 1 42.91 261 VAL B C 1
ATOM 5279 O O . VAL B 1 261 ? -10.07 37.938 5.457 1 42.91 261 VAL B O 1
ATOM 5282 N N . GLY B 1 262 ? -8.461 36.625 4.742 1 41.53 262 GLY B N 1
ATOM 5283 C CA . GLY B 1 262 ? -7.93 37.562 3.775 1 41.53 262 GLY B CA 1
ATOM 5284 C C . GLY B 1 262 ? -7.188 38.719 4.418 1 41.53 262 GLY B C 1
ATOM 5285 O O . GLY B 1 262 ? -6.312 38.5 5.262 1 41.53 262 GLY B O 1
ATOM 5286 N N . PRO B 1 263 ? -7.566 40.062 4.07 1 38.91 263 PRO B N 1
ATOM 5287 C CA . PRO B 1 263 ? -6.988 41.281 4.613 1 38.91 263 PRO B CA 1
ATOM 5288 C C . PRO B 1 263 ? -7.602 41.688 5.957 1 38.91 263 PRO B C 1
ATOM 5290 O O . PRO B 1 263 ? -7.098 42.594 6.625 1 38.91 263 PRO B O 1
ATOM 5293 N N . LEU B 1 264 ? -8.695 40.969 6.281 1 40.16 264 LEU B N 1
ATOM 5294 C CA . LEU B 1 264 ? -9.469 41.531 7.391 1 40.16 264 LEU B CA 1
ATOM 5295 C C . LEU B 1 264 ? -9.039 40.906 8.711 1 40.16 264 LEU B C 1
ATOM 5297 O O . LEU B 1 264 ? -8.906 39.688 8.805 1 40.16 264 LEU B O 1
ATOM 5301 N N . TYR B 1 265 ? -8.422 41.594 9.414 1 41.72 265 TYR B N 1
ATOM 5302 C CA . TYR B 1 265 ? -8.078 41.219 10.781 1 41.72 265 TYR B CA 1
ATOM 5303 C C . TYR B 1 265 ? -9.273 41.406 11.711 1 41.72 265 TYR B C 1
ATOM 5305 O O . TYR B 1 265 ? -9.727 42.531 11.945 1 41.72 265 TYR B O 1
ATOM 5313 N N . LEU B 1 266 ? -10.188 40.438 11.797 1 41.72 266 LEU B N 1
ATOM 5314 C CA . LEU B 1 266 ? -11.344 40.625 12.672 1 41.72 266 LEU B CA 1
ATOM 5315 C C . LEU B 1 266 ? -10.969 40.281 14.117 1 41.72 266 LEU B C 1
ATOM 5317 O O . LEU B 1 266 ? -10.406 39.25 14.398 1 41.72 266 LEU B O 1
ATOM 5321 N N . HIS B 1 267 ? -10.742 41.25 14.953 1 41.19 267 HIS B N 1
ATOM 5322 C CA . HIS B 1 267 ? -10.492 41.094 16.391 1 41.19 267 HIS B CA 1
ATOM 5323 C C . HIS B 1 267 ? -11.805 40.969 17.156 1 41.19 267 HIS B C 1
ATOM 5325 O O . HIS B 1 267 ? -12.547 41.969 17.266 1 41.19 267 HIS B O 1
ATOM 5331 N N . ASN B 1 268 ? -12.422 39.906 17.188 1 43.12 268 ASN B N 1
ATOM 5332 C CA . ASN B 1 268 ? -13.586 39.844 18.062 1 43.12 268 ASN B CA 1
ATOM 5333 C C . ASN B 1 268 ? -13.195 40 19.531 1 43.12 268 ASN B C 1
ATOM 5335 O O . ASN B 1 268 ? -12.07 39.656 19.922 1 43.12 268 ASN B O 1
ATOM 5339 N N . GLU B 1 269 ? -13.914 40.719 20.359 1 42.75 269 GLU B N 1
ATOM 5340 C CA . GLU B 1 269 ? -13.68 40.938 21.781 1 42.75 269 GLU B CA 1
ATOM 5341 C C . GLU B 1 269 ? -13.594 39.594 22.547 1 42.75 269 GLU B C 1
ATOM 5343 O O . GLU B 1 269 ? -14.406 38.719 22.328 1 42.75 269 GLU B O 1
ATOM 5348 N N . ALA B 1 270 ? -12.484 39.344 23.125 1 49.84 270 ALA B N 1
ATOM 5349 C CA . ALA B 1 270 ? -12.195 38.156 23.891 1 49.84 270 ALA B CA 1
ATOM 5350 C C . ALA B 1 270 ? -13.273 37.906 24.953 1 49.84 270 ALA B C 1
ATOM 5352 O O . ALA B 1 270 ? -13.656 38.812 25.688 1 49.84 270 ALA B O 1
ATOM 5353 N N . VAL B 1 271 ? -14.227 37 24.828 1 51.19 271 VAL B N 1
ATOM 5354 C CA . VAL B 1 271 ? -15.164 36.594 25.859 1 51.19 271 VAL B CA 1
ATOM 5355 C C . VAL B 1 271 ? -14.391 36.125 27.094 1 51.19 271 VAL B C 1
ATOM 5357 O O . VAL B 1 271 ? -13.43 35.344 26.969 1 51.19 271 VAL B O 1
ATOM 5360 N N . PRO B 1 272 ? -14.555 36.688 28.266 1 57.38 272 PRO B N 1
ATOM 5361 C CA . PRO B 1 272 ? -13.82 36.281 29.469 1 57.38 272 PRO B CA 1
ATOM 5362 C C . PRO B 1 272 ? -14.148 34.875 29.906 1 57.38 272 PRO B C 1
ATOM 5364 O O . PRO B 1 272 ? -14.898 34.656 30.875 1 57.38 272 PRO B O 1
ATOM 5367 N N . ILE B 1 273 ? -13.961 33.906 29.141 1 63.91 273 ILE B N 1
ATOM 5368 C CA . ILE B 1 273 ? -14.172 32.5 29.5 1 63.91 273 ILE B CA 1
ATOM 5369 C C . ILE B 1 273 ? -12.828 31.859 29.844 1 63.91 273 ILE B C 1
ATOM 5371 O O . ILE B 1 273 ? -11.797 32.188 29.25 1 63.91 273 ILE B O 1
ATOM 5375 N N . SER B 1 274 ? -12.891 31.047 31.047 1 79.69 274 SER B N 1
ATOM 5376 C CA . SER B 1 274 ? -11.703 30.312 31.5 1 79.69 274 SER B CA 1
ATOM 5377 C C . SER B 1 274 ? -11.188 29.375 30.422 1 79.69 274 SER B C 1
ATOM 5379 O O . SER B 1 274 ? -11.938 29 29.516 1 79.69 274 SER B O 1
ATOM 5381 N N . ARG B 1 275 ? -9.969 29.156 30.469 1 83.31 275 ARG B N 1
ATOM 5382 C CA . ARG B 1 275 ? -9.344 28.25 29.516 1 83.31 275 ARG B CA 1
ATOM 5383 C C . ARG B 1 275 ? -9.922 26.844 29.641 1 83.31 275 ARG B C 1
ATOM 5385 O O . ARG B 1 275 ? -10.102 26.156 28.625 1 83.31 275 ARG B O 1
ATOM 5392 N N . PHE B 1 276 ? -10.234 26.484 30.797 1 89.38 276 PHE B N 1
ATOM 5393 C CA . PHE B 1 276 ? -10.781 25.156 31.031 1 89.38 276 PHE B CA 1
ATOM 5394 C C . PHE B 1 276 ? -12.18 25.031 30.438 1 89.38 276 PHE B C 1
ATOM 5396 O O . PHE B 1 276 ? -12.508 24.031 29.797 1 89.38 276 PHE B O 1
ATOM 5403 N N . ASN B 1 277 ? -13 26.016 30.625 1 88 277 ASN B N 1
ATOM 5404 C CA . ASN B 1 277 ? -14.359 25.984 30.094 1 88 277 ASN B CA 1
ATOM 5405 C C . ASN B 1 277 ? -14.352 26 28.562 1 88 277 ASN B C 1
ATOM 5407 O O . ASN B 1 277 ? -15.203 25.375 27.922 1 88 277 ASN B O 1
ATOM 5411 N N . THR B 1 278 ? -13.43 26.719 28.047 1 86.12 278 THR B N 1
ATOM 5412 C CA . THR B 1 278 ? -13.289 26.719 26.594 1 86.12 278 THR B CA 1
ATOM 5413 C C . THR B 1 278 ? -12.922 25.328 26.094 1 86.12 278 THR B C 1
ATOM 5415 O O . THR B 1 278 ? -13.453 24.859 25.078 1 86.12 278 THR B O 1
ATOM 5418 N N . LEU B 1 279 ? -12.031 24.703 26.766 1 92.19 279 LEU B N 1
ATOM 5419 C CA . LEU B 1 279 ? -11.602 23.359 26.375 1 92.19 279 LEU B CA 1
ATOM 5420 C C . LEU B 1 279 ? -12.758 22.359 26.5 1 92.19 279 LEU B C 1
ATOM 5422 O O . LEU B 1 279 ? -12.898 21.469 25.656 1 92.19 279 LEU B O 1
ATOM 5426 N N . LEU B 1 280 ? -13.594 22.578 27.516 1 93.44 280 LEU B N 1
ATOM 5427 C CA . LEU B 1 280 ? -14.75 21.703 27.703 1 93.44 280 LEU B CA 1
ATOM 5428 C C . LEU B 1 280 ? -15.719 21.844 26.531 1 93.44 280 LEU B C 1
ATOM 5430 O O . LEU B 1 280 ? -16.312 20.859 26.078 1 93.44 280 LEU B O 1
ATOM 5434 N N . VAL B 1 281 ? -15.891 23.047 26.125 1 89.88 281 VAL B N 1
ATOM 5435 C CA . VAL B 1 281 ? -16.766 23.281 24.984 1 89.88 281 VAL B CA 1
ATOM 5436 C C . VAL B 1 281 ? -16.188 22.609 23.734 1 89.88 281 VAL B C 1
ATOM 5438 O O . VAL B 1 281 ? -16.922 22 22.953 1 89.88 281 VAL B O 1
ATOM 5441 N N . LYS B 1 282 ? -14.898 22.719 23.562 1 93.12 282 LYS B N 1
ATOM 5442 C CA . LYS B 1 282 ? -14.242 22.094 22.422 1 93.12 282 LYS B CA 1
ATOM 5443 C C . LYS B 1 282 ? -14.359 20.578 22.469 1 93.12 282 LYS B C 1
ATOM 5445 O O . LYS B 1 282 ? -14.57 19.922 21.453 1 93.12 282 LYS B O 1
ATOM 5450 N N . TRP B 1 283 ? -14.188 20.047 23.672 1 96.25 283 TRP B N 1
ATOM 5451 C CA . TRP B 1 283 ? -14.328 18.609 23.844 1 96.25 283 TRP B CA 1
ATOM 5452 C C . TRP B 1 283 ? -15.734 18.156 23.484 1 96.25 283 TRP B C 1
ATOM 5454 O O . TRP B 1 283 ? -15.906 17.109 22.844 1 96.25 283 TRP B O 1
ATOM 5464 N N . ALA B 1 284 ? -16.734 18.891 23.922 1 94.81 284 ALA B N 1
ATOM 5465 C CA . ALA B 1 284 ? -18.125 18.562 23.625 1 94.81 284 ALA B CA 1
ATOM 5466 C C . ALA B 1 284 ? -18.391 18.625 22.125 1 94.81 284 ALA B C 1
ATOM 5468 O O . ALA B 1 284 ? -19.062 17.75 21.562 1 94.81 284 ALA B O 1
ATOM 5469 N N . LEU B 1 285 ? -17.875 19.609 21.531 1 93.94 285 LEU B N 1
ATOM 5470 C CA . LEU B 1 285 ? -18.016 19.75 20.078 1 93.94 285 LEU B CA 1
ATOM 5471 C C . LEU B 1 285 ? -17.375 18.578 19.359 1 93.94 285 LEU B C 1
ATOM 5473 O O . LEU B 1 285 ? -17.938 18.047 18.391 1 93.94 285 LEU B O 1
ATOM 5477 N N . MET B 1 286 ? -16.219 18.188 19.797 1 95.81 286 MET B N 1
ATOM 5478 C CA . MET B 1 286 ? -15.484 17.094 19.156 1 95.81 286 MET B CA 1
ATOM 5479 C C . MET B 1 286 ? -16.219 15.781 19.297 1 95.81 286 MET B C 1
ATOM 5481 O O . MET B 1 286 ? -16.219 14.953 18.391 1 95.81 286 MET B O 1
ATOM 5485 N N . THR B 1 287 ? -16.828 15.609 20.484 1 97.12 287 THR B N 1
ATOM 5486 C CA . THR B 1 287 ? -17.578 14.391 20.719 1 97.12 287 THR B CA 1
ATOM 5487 C C . THR B 1 287 ? -18.766 14.289 19.781 1 97.12 287 THR B C 1
ATOM 5489 O O . THR B 1 287 ? -19.031 13.234 19.203 1 97.12 287 THR B O 1
ATOM 5492 N N . LEU B 1 288 ? -19.453 15.359 19.578 1 96.69 288 LEU B N 1
ATOM 5493 C CA . LEU B 1 288 ? -20.578 15.383 18.656 1 96.69 288 LEU B CA 1
ATOM 5494 C C . LEU B 1 288 ? -20.094 15.18 17.219 1 96.69 288 LEU B C 1
ATOM 5496 O O . LEU B 1 288 ? -20.703 14.422 16.453 1 96.69 288 LEU B O 1
ATOM 5500 N N . LEU B 1 289 ? -19.062 15.836 16.906 1 96.81 289 LEU B N 1
ATOM 5501 C CA . LEU B 1 289 ? -18.484 15.727 15.578 1 96.81 289 LEU B CA 1
ATOM 5502 C C . LEU B 1 289 ? -18.062 14.297 15.281 1 96.81 289 LEU B C 1
ATOM 5504 O O . LEU B 1 289 ? -18.219 13.805 14.164 1 96.81 289 LEU B O 1
ATOM 5508 N N . ALA B 1 290 ? -17.469 13.672 16.25 1 98.31 290 ALA B N 1
ATOM 5509 C CA . ALA B 1 290 ? -17 12.297 16.094 1 98.31 290 ALA B CA 1
ATOM 5510 C C . ALA B 1 290 ? -18.141 11.367 15.711 1 98.31 290 ALA B C 1
ATOM 5512 O O . ALA B 1 290 ? -18 10.523 14.82 1 98.31 290 ALA B O 1
ATOM 5513 N N . GLY B 1 291 ? -19.281 11.547 16.375 1 98.25 291 GLY B N 1
ATOM 5514 C CA . GLY B 1 291 ? -20.438 10.742 16.047 1 98.25 291 GLY B CA 1
ATOM 5515 C C . GLY B 1 291 ? -20.953 10.984 14.633 1 98.25 291 GLY B C 1
ATOM 5516 O O . GLY B 1 291 ? -21.266 10.031 13.914 1 98.25 291 GLY B O 1
ATOM 5517 N N . ILE B 1 292 ? -20.969 12.18 14.203 1 98.06 292 ILE B N 1
ATOM 5518 C CA . ILE B 1 292 ? -21.484 12.562 12.891 1 98.06 292 ILE B CA 1
ATOM 5519 C C . ILE B 1 292 ? -20.531 12.055 11.797 1 98.06 292 ILE B C 1
ATOM 5521 O O . ILE B 1 292 ? -20.969 11.398 10.852 1 98.06 292 ILE B O 1
ATOM 5525 N N . VAL B 1 293 ? -19.281 12.328 11.961 1 97.94 293 VAL B N 1
ATOM 5526 C CA . VAL B 1 293 ? -18.297 11.984 10.938 1 97.94 293 VAL B CA 1
ATOM 5527 C C . VAL B 1 293 ? -18.188 10.469 10.82 1 97.94 293 VAL B C 1
ATOM 5529 O O . VAL B 1 293 ? -18.062 9.93 9.719 1 97.94 293 VAL B O 1
ATOM 5532 N N . SER B 1 294 ? -18.219 9.797 11.961 1 98.44 294 SER B N 1
ATOM 5533 C CA . SER B 1 294 ? -18.188 8.344 11.906 1 98.44 294 SER B CA 1
ATOM 5534 C C . SER B 1 294 ? -19.391 7.797 11.125 1 98.44 294 SER B C 1
ATOM 5536 O O . SER B 1 294 ? -19.25 6.832 10.375 1 98.44 294 SER B O 1
ATOM 5538 N N . GLY B 1 295 ? -20.516 8.391 11.359 1 98.44 295 GLY B N 1
ATOM 5539 C CA . GLY B 1 295 ? -21.688 8 10.609 1 98.44 295 GLY B CA 1
ATOM 5540 C C . GLY B 1 295 ? -21.562 8.266 9.117 1 98.44 295 GLY B C 1
ATOM 5541 O O . GLY B 1 295 ? -21.969 7.438 8.297 1 98.44 295 GLY B O 1
ATOM 5542 N N . LEU B 1 296 ? -21.062 9.328 8.758 1 98.19 296 LEU B N 1
ATOM 5543 C CA . LEU B 1 296 ? -20.859 9.68 7.355 1 98.19 296 LEU B CA 1
ATOM 5544 C C . LEU B 1 296 ? -19.859 8.727 6.699 1 98.19 296 LEU B C 1
ATOM 5546 O O . LEU B 1 296 ? -20.062 8.297 5.559 1 98.19 296 LEU B O 1
ATOM 5550 N N . TYR B 1 297 ? -18.734 8.453 7.434 1 98 297 TYR B N 1
ATOM 5551 C CA . TYR B 1 297 ? -17.75 7.512 6.906 1 98 297 TYR B CA 1
ATOM 5552 C C . TYR B 1 297 ? -18.391 6.16 6.625 1 98 297 TYR B C 1
ATOM 5554 O O . TYR B 1 297 ? -18.141 5.547 5.586 1 98 297 TYR B O 1
ATOM 5562 N N . LEU B 1 298 ? -19.219 5.73 7.586 1 97.88 298 LEU B N 1
ATOM 5563 C CA . LEU B 1 298 ? -19.922 4.465 7.418 1 97.88 298 LEU B CA 1
ATOM 5564 C C . LEU B 1 298 ? -20.844 4.516 6.199 1 97.88 298 LEU B C 1
ATOM 5566 O O . LEU B 1 298 ? -20.844 3.596 5.375 1 97.88 298 LEU B O 1
ATOM 5570 N N . TRP B 1 299 ? -21.547 5.566 6.066 1 97.88 299 TRP B N 1
ATOM 5571 C CA . TRP B 1 299 ? -22.5 5.719 4.973 1 97.88 299 TRP B CA 1
ATOM 5572 C C . TRP B 1 299 ? -21.781 5.805 3.629 1 97.88 299 TRP B C 1
ATOM 5574 O O . TRP B 1 299 ? -22.141 5.105 2.68 1 97.88 299 TRP B O 1
ATOM 5584 N N . ILE B 1 300 ? -20.828 6.559 3.502 1 97.44 300 ILE B N 1
ATOM 5585 C CA . ILE B 1 300 ? -20.125 6.785 2.248 1 97.44 300 ILE B CA 1
ATOM 5586 C C . ILE B 1 300 ? -19.406 5.504 1.816 1 97.44 300 ILE B C 1
ATOM 5588 O O . ILE B 1 300 ? -19.484 5.109 0.651 1 97.44 300 ILE B O 1
ATOM 5592 N N . SER B 1 301 ? -18.719 4.883 2.752 1 96.69 301 SER B N 1
ATOM 5593 C CA . SER B 1 301 ? -18 3.66 2.424 1 96.69 301 SER B CA 1
ATOM 5594 C C . SER B 1 301 ? -18.953 2.557 1.977 1 96.69 301 SER B C 1
ATOM 5596 O O . SER B 1 301 ? -18.656 1.817 1.036 1 96.69 301 SER B O 1
ATOM 5598 N N . SER B 1 302 ? -20.078 2.443 2.678 1 96.31 302 SER B N 1
ATOM 5599 C CA . SER B 1 302 ? -21.078 1.461 2.277 1 96.31 302 SER B CA 1
ATOM 5600 C C . SER B 1 302 ? -21.641 1.775 0.895 1 96.31 302 SER B C 1
ATOM 5602 O O . SER B 1 302 ? -21.844 0.872 0.082 1 96.31 302 SER B O 1
ATOM 5604 N N . ALA B 1 303 ? -21.875 3.008 0.67 1 96.44 303 ALA B N 1
ATOM 5605 C CA . ALA B 1 303 ? -22.422 3.438 -0.617 1 96.44 303 ALA B CA 1
ATOM 5606 C C . ALA B 1 303 ? -21.438 3.16 -1.747 1 96.44 303 ALA B C 1
ATOM 5608 O O . ALA B 1 303 ? -21.844 2.896 -2.883 1 96.44 303 ALA B O 1
ATOM 5609 N N . LEU B 1 304 ? -20.219 3.143 -1.418 1 94.56 304 LEU B N 1
ATOM 5610 C CA . LEU B 1 304 ? -19.172 2.934 -2.418 1 94.56 304 LEU B CA 1
ATOM 5611 C C . LEU B 1 304 ? -18.891 1.447 -2.615 1 94.56 304 LEU B C 1
ATOM 5613 O O . LEU B 1 304 ? -18.125 1.066 -3.498 1 94.56 304 LEU B O 1
ATOM 5617 N N . GLY B 1 305 ? -19.469 0.605 -1.731 1 94.12 305 GLY B N 1
ATOM 5618 C CA . GLY B 1 305 ? -19.406 -0.823 -1.993 1 94.12 305 GLY B CA 1
ATOM 5619 C C . GLY B 1 305 ? -18.578 -1.578 -0.976 1 94.12 305 GLY B C 1
ATOM 5620 O O . GLY B 1 305 ? -18.297 -2.766 -1.153 1 94.12 305 GLY B O 1
ATOM 5621 N N . LEU B 1 306 ? -18.062 -0.889 0.021 1 95.75 306 LEU B N 1
ATOM 5622 C CA . LEU B 1 306 ? -17.344 -1.598 1.08 1 95.75 306 LEU B CA 1
ATOM 5623 C C . LEU B 1 306 ? -18.281 -2.551 1.817 1 95.75 306 LEU B C 1
ATOM 5625 O O . LEU B 1 306 ? -19.312 -2.133 2.34 1 95.75 306 LEU B O 1
ATOM 5629 N N . PRO B 1 307 ? -17.969 -3.799 1.802 1 95.25 307 PRO B N 1
ATOM 5630 C CA . PRO B 1 307 ? -18.781 -4.723 2.588 1 95.25 307 PRO B CA 1
ATOM 5631 C C . PRO B 1 307 ? -18.609 -4.539 4.094 1 95.25 307 PRO B C 1
ATOM 5633 O O . PRO B 1 307 ? -17.484 -4.625 4.598 1 95.25 307 PRO B O 1
ATOM 5636 N N . ILE B 1 308 ? -19.625 -4.207 4.754 1 95.5 308 ILE B N 1
ATOM 5637 C CA . ILE B 1 308 ? -19.578 -3.98 6.195 1 95.5 308 ILE B CA 1
ATOM 5638 C C . ILE B 1 308 ? -20.484 -4.992 6.906 1 95.5 308 ILE B C 1
ATOM 5640 O O . ILE B 1 308 ? -21.703 -4.965 6.758 1 95.5 308 ILE B O 1
ATOM 5644 N N . THR B 1 309 ? -19.891 -5.859 7.715 1 90.94 309 THR B N 1
ATOM 5645 C CA . THR B 1 309 ? -20.625 -6.934 8.375 1 90.94 309 THR B CA 1
ATOM 5646 C C . THR B 1 309 ? -21.266 -6.434 9.672 1 90.94 309 THR B C 1
ATOM 5648 O O . THR B 1 309 ? -22.344 -6.898 10.055 1 90.94 309 THR B O 1
ATOM 5651 N N . ASP B 1 310 ? -20.594 -5.492 10.336 1 96.38 310 ASP B N 1
ATOM 5652 C CA . ASP B 1 310 ? -21.094 -4.965 11.602 1 96.38 310 ASP B CA 1
ATOM 5653 C C . ASP B 1 310 ? -21.078 -3.436 11.602 1 96.38 310 ASP B C 1
ATOM 5655 O O . ASP B 1 310 ? -20.234 -2.82 12.25 1 96.38 310 ASP B O 1
ATOM 5659 N N . PRO B 1 311 ? -22.125 -2.822 11.031 1 97.25 311 PRO B N 1
ATOM 5660 C CA . PRO B 1 311 ? -22.141 -1.365 10.883 1 97.25 311 PRO B CA 1
ATOM 5661 C C . PRO B 1 311 ? -22.188 -0.638 12.227 1 97.25 311 PRO B C 1
ATOM 5663 O O . PRO B 1 311 ? -21.578 0.433 12.367 1 97.25 311 PRO B O 1
ATOM 5666 N N . LEU B 1 312 ? -22.875 -1.184 13.195 1 97.62 312 LEU B N 1
ATOM 5667 C CA . LEU B 1 312 ? -22.969 -0.518 14.484 1 97.62 312 LEU B CA 1
ATOM 5668 C C . LEU B 1 312 ? -21.625 -0.497 15.195 1 97.62 312 LEU B C 1
ATOM 5670 O O . LEU B 1 312 ? -21.219 0.528 15.75 1 97.62 312 LEU B O 1
ATOM 5674 N N . ALA B 1 313 ? -20.938 -1.647 15.195 1 97.81 313 ALA B N 1
ATOM 5675 C CA . ALA B 1 313 ? -19.609 -1.71 15.812 1 97.81 313 ALA B CA 1
ATOM 5676 C C . ALA B 1 313 ? -18.656 -0.739 15.141 1 97.81 313 ALA B C 1
ATOM 5678 O O . ALA B 1 313 ? -17.828 -0.102 15.812 1 97.81 313 ALA B O 1
ATOM 5679 N N . LEU B 1 314 ? -18.75 -0.671 13.828 1 98.25 314 LEU B N 1
ATOM 5680 C CA . LEU B 1 314 ? -17.859 0.213 13.086 1 98.25 314 LEU B CA 1
ATOM 5681 C C . LEU B 1 314 ? -18.156 1.675 13.406 1 98.25 314 LEU B C 1
ATOM 5683 O O . LEU B 1 314 ? -17.234 2.475 13.578 1 98.25 314 LEU B O 1
ATOM 5687 N N . TRP B 1 315 ? -19.422 2.047 13.508 1 98.5 315 TRP B N 1
ATOM 5688 C CA . TRP B 1 315 ? -19.797 3.414 13.852 1 98.5 315 TRP B CA 1
ATOM 5689 C C . TRP B 1 315 ? -19.344 3.77 15.266 1 98.5 315 TRP B C 1
ATOM 5691 O O . TRP B 1 315 ? -18.75 4.828 15.484 1 98.5 315 TRP B O 1
ATOM 5701 N N . GLU B 1 316 ? -19.625 2.906 16.234 1 98.25 316 GLU B N 1
ATOM 5702 C CA . GLU B 1 316 ? -19.297 3.168 17.625 1 98.25 316 GLU B CA 1
ATOM 5703 C C . GLU B 1 316 ? -17.781 3.312 17.812 1 98.25 316 GLU B C 1
ATOM 5705 O O . GLU B 1 316 ? -17.328 4.262 18.453 1 98.25 316 GLU B O 1
ATOM 5710 N N . TYR B 1 317 ? -17.078 2.34 17.281 1 98.44 317 TYR B N 1
ATOM 5711 C CA . TYR B 1 317 ? -15.633 2.406 17.453 1 98.44 317 TYR B CA 1
ATOM 5712 C C . TYR B 1 317 ? -15.047 3.588 16.688 1 98.44 317 TYR B C 1
ATOM 5714 O O . TYR B 1 317 ? -14.109 4.234 17.156 1 98.44 317 TYR B O 1
ATOM 5722 N N . GLY B 1 318 ? -15.578 3.791 15.43 1 98.56 318 GLY B N 1
ATOM 5723 C CA . GLY B 1 318 ? -15.125 4.953 14.68 1 98.56 318 GLY B CA 1
ATOM 5724 C C . GLY B 1 318 ? -15.328 6.258 15.43 1 98.56 318 GLY B C 1
ATOM 5725 O O . GLY B 1 318 ? -14.414 7.086 15.5 1 98.56 318 GLY B O 1
ATOM 5726 N N . ALA B 1 319 ? -16.5 6.426 15.992 1 98.69 319 ALA B N 1
ATOM 5727 C CA . ALA B 1 319 ? -16.781 7.629 16.766 1 98.69 319 ALA B CA 1
ATOM 5728 C C . ALA B 1 319 ? -15.859 7.727 17.984 1 98.69 319 ALA B C 1
ATOM 5730 O O . ALA B 1 319 ? -15.352 8.812 18.297 1 98.69 319 ALA B O 1
ATOM 5731 N N . PHE B 1 320 ? -15.664 6.598 18.594 1 98.69 320 PHE B N 1
ATOM 5732 C CA . PHE B 1 320 ? -14.812 6.531 19.766 1 98.69 320 PHE B CA 1
ATOM 5733 C C . PHE B 1 320 ? -13.375 6.918 19.406 1 98.69 320 PHE B C 1
ATOM 5735 O O . PHE B 1 320 ? -12.75 7.711 20.125 1 98.69 320 PHE B O 1
ATOM 5742 N N . ALA B 1 321 ? -12.844 6.371 18.328 1 98.5 321 ALA B N 1
ATOM 5743 C CA . ALA B 1 321 ? -11.477 6.645 17.891 1 98.5 321 ALA B CA 1
ATOM 5744 C C . ALA B 1 321 ? -11.312 8.109 17.484 1 98.5 321 ALA B C 1
ATOM 5746 O O . ALA B 1 321 ? -10.336 8.758 17.875 1 98.5 321 ALA B O 1
ATOM 5747 N N . ILE B 1 322 ? -12.266 8.664 16.703 1 98.31 322 ILE B N 1
ATOM 5748 C CA . ILE B 1 322 ? -12.211 10.055 16.297 1 98.31 322 ILE B CA 1
ATOM 5749 C C . ILE B 1 322 ? -12.219 10.969 17.516 1 98.31 322 ILE B C 1
ATOM 5751 O O . ILE B 1 322 ? -11.438 11.906 17.609 1 98.31 322 ILE B O 1
ATOM 5755 N N . ALA B 1 323 ? -13.102 10.656 18.422 1 98.44 323 ALA B N 1
ATOM 5756 C CA . ALA B 1 323 ? -13.188 11.469 19.641 1 98.44 323 ALA B CA 1
ATOM 5757 C C . ALA B 1 323 ? -11.891 11.414 20.438 1 98.44 323 ALA B C 1
ATOM 5759 O O . ALA B 1 323 ? -11.406 12.438 20.906 1 98.44 323 ALA B O 1
ATOM 5760 N N . ALA B 1 324 ? -11.367 10.234 20.562 1 98.44 324 ALA B N 1
ATOM 5761 C CA . ALA B 1 324 ? -10.148 10.07 21.344 1 98.44 324 ALA B CA 1
ATOM 5762 C C . ALA B 1 324 ? -9 10.875 20.734 1 98.44 324 ALA B C 1
ATOM 5764 O O . ALA B 1 324 ? -8.312 11.617 21.438 1 98.44 324 ALA B O 1
ATOM 5765 N N . VAL B 1 325 ? -8.789 10.734 19.469 1 97.31 325 VAL B N 1
ATOM 5766 C CA . VAL B 1 325 ? -7.715 11.43 18.766 1 97.31 325 VAL B CA 1
ATOM 5767 C C . VAL B 1 325 ? -7.965 12.938 18.812 1 97.31 325 VAL B C 1
ATOM 5769 O O . VAL B 1 325 ? -7.062 13.711 19.141 1 97.31 325 VAL B O 1
ATOM 5772 N N . GLY B 1 326 ? -9.203 13.352 18.547 1 97.25 326 GLY B N 1
ATOM 5773 C CA . GLY B 1 326 ? -9.539 14.766 18.5 1 97.25 326 GLY B CA 1
ATOM 5774 C C . GLY B 1 326 ? -9.406 15.445 19.859 1 97.25 326 GLY B C 1
ATOM 5775 O O . GLY B 1 326 ? -8.836 16.531 19.953 1 97.25 326 GLY B O 1
ATOM 5776 N N . ILE B 1 327 ? -9.961 14.836 20.859 1 97.75 327 ILE B N 1
ATOM 5777 C CA . ILE B 1 327 ? -9.922 15.391 22.203 1 97.75 327 ILE B CA 1
ATOM 5778 C C . ILE B 1 327 ? -8.477 15.516 22.672 1 97.75 327 ILE B C 1
ATOM 5780 O O . ILE B 1 327 ? -8.086 16.531 23.25 1 97.75 327 ILE B O 1
ATOM 5784 N N . THR B 1 328 ? -7.699 14.508 22.422 1 97.12 328 THR B N 1
ATOM 5785 C CA . THR B 1 328 ? -6.285 14.547 22.781 1 97.12 328 THR B CA 1
ATOM 5786 C C . THR B 1 328 ? -5.562 15.648 22.016 1 97.12 328 THR B C 1
ATOM 5788 O O . THR B 1 328 ? -4.773 16.406 22.594 1 97.12 328 THR B O 1
ATOM 5791 N N . ALA B 1 329 ? -5.855 15.727 20.766 1 94.94 329 ALA B N 1
ATOM 5792 C CA . ALA B 1 329 ? -5.234 16.766 19.953 1 94.94 329 ALA B CA 1
ATOM 5793 C C . ALA B 1 329 ? -5.594 18.156 20.469 1 94.94 329 ALA B C 1
ATOM 5795 O O . ALA B 1 329 ? -4.73 19.031 20.547 1 94.94 329 ALA B O 1
ATOM 5796 N N . MET B 1 330 ? -6.832 18.375 20.828 1 94.88 330 MET B N 1
ATOM 5797 C CA . MET B 1 330 ? -7.281 19.672 21.344 1 94.88 330 MET B CA 1
ATOM 5798 C C . MET B 1 330 ? -6.613 19.984 22.672 1 94.88 330 MET B C 1
ATOM 5800 O O . MET B 1 330 ? -6.293 21.141 22.969 1 94.88 330 MET B O 1
ATOM 5804 N N . SER B 1 331 ? -6.441 18.969 23.453 1 95.75 331 SER B N 1
ATOM 5805 C CA . SER B 1 331 ? -5.781 19.141 24.75 1 95.75 331 SER B CA 1
ATOM 5806 C C . SER B 1 331 ? -4.328 19.562 24.562 1 95.75 331 SER B C 1
ATOM 5808 O O . SER B 1 331 ? -3.842 20.438 25.281 1 95.75 331 SER B O 1
ATOM 5810 N N . VAL B 1 332 ? -3.674 18.969 23.656 1 93.5 332 VAL B N 1
ATOM 5811 C CA . VAL B 1 332 ? -2.283 19.328 23.391 1 93.5 332 VAL B CA 1
ATOM 5812 C C . VAL B 1 332 ? -2.203 20.75 22.859 1 93.5 332 VAL B C 1
ATOM 5814 O O . VAL B 1 332 ? -1.329 21.531 23.266 1 93.5 332 VAL B O 1
ATOM 5817 N N . MET B 1 333 ? -3.111 21.125 22.016 1 88.06 333 MET B N 1
ATOM 5818 C CA . MET B 1 333 ? -3.123 22.484 21.469 1 88.06 333 MET B CA 1
ATOM 5819 C C . MET B 1 333 ? -3.451 23.5 22.562 1 88.06 333 MET B C 1
ATOM 5821 O O . MET B 1 333 ? -2.945 24.625 22.547 1 88.06 333 MET B O 1
ATOM 5825 N N . ALA B 1 334 ? -4.32 23.125 23.438 1 87.62 334 ALA B N 1
ATOM 5826 C CA . ALA B 1 334 ? -4.66 24.016 24.562 1 87.62 334 ALA B CA 1
ATOM 5827 C C . ALA B 1 334 ? -3.451 24.234 25.469 1 87.62 334 ALA B C 1
ATOM 5829 O O . ALA B 1 334 ? -3.295 25.312 26.047 1 87.62 334 ALA B O 1
ATOM 5830 N N . ALA B 1 335 ? -2.674 23.234 25.547 1 88.75 335 ALA B N 1
ATOM 5831 C CA . ALA B 1 335 ? -1.518 23.297 26.438 1 88.75 335 ALA B CA 1
ATOM 5832 C C . ALA B 1 335 ? -0.372 24.078 25.781 1 88.75 335 ALA B C 1
ATOM 5834 O O . ALA B 1 335 ? 0.305 24.859 26.438 1 88.75 335 ALA B O 1
ATOM 5835 N N . PHE B 1 336 ? -0.178 23.859 24.469 1 85.38 336 PHE B N 1
ATOM 5836 C CA . PHE B 1 336 ? 1.064 24.359 23.891 1 85.38 336 PHE B CA 1
ATOM 5837 C C . PHE B 1 336 ? 0.78 25.359 22.781 1 85.38 336 PHE B C 1
ATOM 5839 O O . PHE B 1 336 ? 1.706 25.938 22.203 1 85.38 336 PHE B O 1
ATOM 5846 N N . GLY B 1 337 ? -0.445 25.625 22.516 1 75.75 337 GLY B N 1
ATOM 5847 C CA . GLY B 1 337 ? -0.789 26.562 21.469 1 75.75 337 GLY B CA 1
ATOM 5848 C C . GLY B 1 337 ? -0.369 26.078 20.078 1 75.75 337 GLY B C 1
ATOM 5849 O O . GLY B 1 337 ? -0.659 24.953 19.703 1 75.75 337 GLY B O 1
ATOM 5850 N N . ASN B 1 338 ? 0.367 26.875 19.297 1 70.75 338 ASN B N 1
ATOM 5851 C CA . ASN B 1 338 ? 0.794 26.51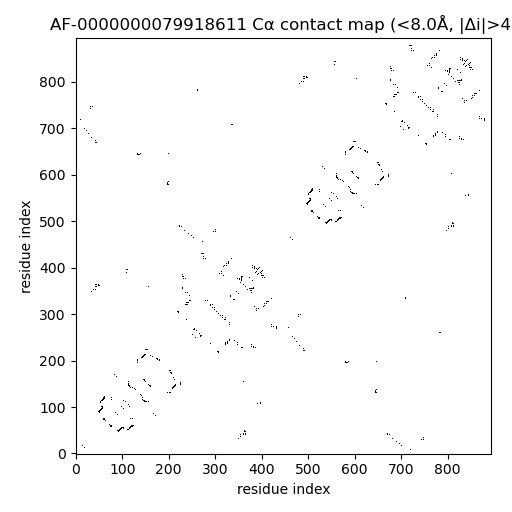6 17.938 1 70.75 338 ASN B CA 1
ATOM 5852 C C . ASN B 1 338 ? 1.786 25.359 17.938 1 70.75 338 ASN B C 1
ATOM 5854 O O . ASN B 1 338 ? 1.808 24.562 17.016 1 70.75 338 ASN B O 1
ATOM 5858 N N . LEU B 1 339 ? 2.562 25.328 18.984 1 76.12 339 LEU B N 1
ATOM 5859 C CA . LEU B 1 339 ? 3.477 24.203 19.094 1 76.12 339 LEU B CA 1
ATOM 5860 C C . LEU B 1 339 ? 2.707 22.891 19.25 1 76.12 339 LEU B C 1
ATOM 5862 O O . LEU B 1 339 ? 3.229 21.828 18.938 1 76.12 339 LEU B O 1
ATOM 5866 N N . GLY B 1 340 ? 1.527 23.031 19.766 1 82.81 340 GLY B N 1
ATOM 5867 C CA . GLY B 1 340 ? 0.693 21.844 19.906 1 82.81 340 GLY B CA 1
ATOM 5868 C C . GLY B 1 340 ? 0.347 21.203 18.578 1 82.81 340 GLY B C 1
ATOM 5869 O O . GLY B 1 340 ? 0.253 19.969 18.484 1 82.81 340 GLY B O 1
ATOM 5870 N N . LEU B 1 341 ? 0.152 22.016 17.578 1 78.75 341 LEU B N 1
ATOM 5871 C CA . LEU B 1 341 ? -0.129 21.5 16.25 1 78.75 341 LEU B CA 1
ATOM 5872 C C . LEU B 1 341 ? 1.029 20.641 15.742 1 78.75 341 LEU B C 1
ATOM 5874 O O . LEU B 1 341 ? 0.812 19.594 15.133 1 78.75 341 LEU B O 1
ATOM 5878 N N . LEU B 1 342 ? 2.232 21.094 16.016 1 76.62 342 LEU B N 1
ATOM 5879 C CA . LEU B 1 342 ? 3.42 20.375 15.57 1 76.62 342 LEU B CA 1
ATOM 5880 C C . LEU B 1 342 ? 3.553 19.047 16.312 1 76.62 342 LEU B C 1
ATOM 5882 O O . LEU B 1 342 ? 3.904 18.031 15.703 1 76.62 342 LEU B O 1
ATOM 5886 N N . ILE B 1 343 ? 3.291 19.172 17.547 1 86.56 343 ILE B N 1
ATOM 5887 C CA . ILE B 1 343 ? 3.355 17.953 18.359 1 86.56 343 ILE B CA 1
ATOM 5888 C C . ILE B 1 343 ? 2.33 16.938 17.859 1 86.56 343 ILE B C 1
ATOM 5890 O O . ILE B 1 343 ? 2.639 15.758 17.688 1 86.56 343 ILE B O 1
ATOM 5894 N N . ASN B 1 344 ? 1.122 17.453 17.625 1 88.69 344 ASN B N 1
ATOM 5895 C CA . ASN B 1 344 ? 0.074 16.578 17.078 1 88.69 344 ASN B CA 1
ATOM 5896 C C . ASN B 1 344 ? 0.47 15.992 15.734 1 88.69 344 ASN B C 1
ATOM 5898 O O . ASN B 1 344 ? 0.235 14.805 15.484 1 88.69 344 ASN B O 1
ATOM 5902 N N . LEU B 1 345 ? 1.055 16.797 14.875 1 79.62 345 LEU B N 1
ATOM 5903 C CA . LEU B 1 345 ? 1.506 16.328 13.57 1 79.62 345 LEU B CA 1
ATOM 5904 C C . LEU B 1 345 ? 2.52 15.195 13.719 1 79.62 345 LEU B C 1
ATOM 5906 O O . LEU B 1 345 ? 2.471 14.219 12.977 1 79.62 345 LEU B O 1
ATOM 5910 N N . MET B 1 346 ? 3.4 15.344 14.625 1 83.69 346 MET B N 1
ATOM 5911 C CA . MET B 1 346 ? 4.43 14.336 14.859 1 83.69 346 MET B CA 1
ATOM 5912 C C . MET B 1 346 ? 3.811 13.023 15.32 1 83.69 346 MET B C 1
ATOM 5914 O O . MET B 1 346 ? 4.148 11.953 14.797 1 83.69 346 MET B O 1
ATOM 5918 N N . ILE B 1 347 ? 2.902 13.109 16.188 1 88.5 347 ILE B N 1
ATOM 5919 C CA . ILE B 1 347 ? 2.348 11.914 16.812 1 88.5 347 ILE B CA 1
ATOM 5920 C C . ILE B 1 347 ? 1.344 11.258 15.875 1 88.5 347 ILE B C 1
ATOM 5922 O O . ILE B 1 347 ? 1.374 10.039 15.672 1 88.5 347 ILE B O 1
ATOM 5926 N N . PHE B 1 348 ? 0.477 12.031 15.219 1 88.06 348 PHE B N 1
ATOM 5927 C CA . PHE B 1 348 ? -0.678 11.461 14.547 1 88.06 348 PHE B CA 1
ATOM 5928 C C . PHE B 1 348 ? -0.428 11.352 13.047 1 88.06 348 PHE B C 1
ATOM 5930 O O . PHE B 1 348 ? -1.188 10.703 12.328 1 88.06 348 PHE B O 1
ATOM 5937 N N . VAL B 1 349 ? 0.649 11.914 12.531 1 78.06 349 VAL B N 1
ATOM 5938 C CA . VAL B 1 349 ? 0.908 11.812 11.102 1 78.06 349 VAL B CA 1
ATOM 5939 C C . VAL B 1 349 ? 2.283 11.195 10.867 1 78.06 349 VAL B C 1
ATOM 5941 O O . VAL B 1 349 ? 2.391 10.109 10.297 1 78.06 349 VAL B O 1
ATOM 5944 N N . VAL B 1 350 ? 3.342 11.789 11.453 1 78.12 350 VAL B N 1
ATOM 5945 C CA . VAL B 1 350 ? 4.715 11.375 11.188 1 78.12 350 VAL B CA 1
ATOM 5946 C C . VAL B 1 350 ? 4.953 9.969 11.734 1 78.12 350 VAL B C 1
ATOM 5948 O O . VAL B 1 350 ? 5.484 9.109 11.031 1 78.12 350 VAL B O 1
ATOM 5951 N N . LEU B 1 351 ? 4.449 9.727 12.898 1 86.62 351 LEU B N 1
ATOM 5952 C CA . LEU B 1 351 ? 4.707 8.43 13.523 1 86.62 351 LEU B CA 1
ATOM 5953 C C . LEU B 1 351 ? 3.607 7.434 13.18 1 86.62 351 LEU B C 1
ATOM 5955 O O . LEU B 1 351 ? 3.779 6.227 13.359 1 86.62 351 LEU B O 1
ATOM 5959 N N . ALA B 1 352 ? 2.529 7.93 12.609 1 84.81 352 ALA B N 1
ATOM 5960 C CA . ALA B 1 352 ? 1.309 7.133 12.5 1 84.81 352 ALA B CA 1
ATOM 5961 C C . ALA B 1 352 ? 1.412 6.125 11.359 1 84.81 352 ALA B C 1
ATOM 5963 O O . ALA B 1 352 ? 1.337 4.914 11.586 1 84.81 352 ALA B O 1
ATOM 5964 N N . LEU B 1 353 ? 1.786 6.547 10.156 1 82.31 353 LEU B N 1
ATOM 5965 C CA . LEU B 1 353 ? 1.697 5.715 8.969 1 82.31 353 LEU B CA 1
ATOM 5966 C C . LEU B 1 353 ? 2.723 4.586 9.016 1 82.31 353 LEU B C 1
ATOM 5968 O O . LEU B 1 353 ? 2.375 3.416 8.82 1 82.31 353 LEU B O 1
ATOM 5972 N N . PRO B 1 354 ? 3.963 4.852 9.445 1 81.25 354 PRO B N 1
ATOM 5973 C CA . PRO B 1 354 ? 4.961 3.779 9.43 1 81.25 354 PRO B CA 1
ATOM 5974 C C . PRO B 1 354 ? 4.715 2.732 10.516 1 81.25 354 PRO B C 1
ATOM 5976 O O . PRO B 1 354 ? 5.098 1.57 10.352 1 81.25 354 PRO B O 1
ATOM 5979 N N . SER B 1 355 ? 4.086 3.111 11.547 1 85.06 355 SER B N 1
ATOM 5980 C CA . SER B 1 355 ? 3.916 2.195 12.664 1 85.06 355 SER B CA 1
ATOM 5981 C C . SER B 1 355 ? 2.541 1.536 12.641 1 85.06 355 SER B C 1
ATOM 5983 O O . SER B 1 355 ? 2.174 0.814 13.57 1 85.06 355 SER B O 1
ATOM 5985 N N . SER B 1 356 ? 1.812 1.778 11.641 1 87.25 356 SER B N 1
ATOM 5986 C CA . SER B 1 356 ? 0.43 1.311 11.609 1 87.25 356 SER B CA 1
ATOM 5987 C C . SER B 1 356 ? 0.362 -0.203 11.438 1 87.25 356 SER B C 1
ATOM 5989 O O . SER B 1 356 ? -0.543 -0.853 11.961 1 87.25 356 SER B O 1
ATOM 5991 N N . GLY B 1 357 ? 1.312 -0.787 10.688 1 84.31 357 GLY B N 1
ATOM 5992 C CA . GLY B 1 357 ? 1.288 -2.209 10.383 1 84.31 357 GLY B CA 1
ATOM 5993 C C . GLY B 1 357 ? 0.256 -2.58 9.336 1 84.31 357 GLY B C 1
ATOM 5994 O O . GLY B 1 357 ? -0.011 -3.762 9.109 1 84.31 357 GLY B O 1
ATOM 5995 N N . GLY B 1 358 ? -0.35 -1.616 8.719 1 84.19 358 GLY B N 1
ATOM 5996 C CA . GLY B 1 358 ? -1.424 -1.865 7.77 1 84.19 358 GLY B CA 1
ATOM 5997 C C . GLY B 1 358 ? -0.923 -2.24 6.387 1 84.19 358 GLY B C 1
ATOM 5998 O O . GLY B 1 358 ? -1.522 -3.078 5.707 1 84.19 358 GLY B O 1
ATOM 5999 N N . THR B 1 359 ? 0.155 -1.643 5.91 1 79.19 359 THR B N 1
ATOM 6000 C CA . THR B 1 359 ? 0.728 -1.95 4.602 1 79.19 359 THR B CA 1
ATOM 6001 C C . THR B 1 359 ? 1.773 -3.057 4.719 1 79.19 359 THR B C 1
ATOM 6003 O O . THR B 1 359 ? 1.647 -4.105 4.082 1 79.19 359 THR B O 1
ATOM 6006 N N . ILE B 1 360 ? 2.707 -2.805 5.598 1 84.44 360 ILE B N 1
ATOM 6007 C CA . ILE B 1 360 ? 3.73 -3.787 5.938 1 84.44 360 ILE B CA 1
ATOM 6008 C C . ILE B 1 360 ? 3.506 -4.293 7.359 1 84.44 360 ILE B C 1
ATOM 6010 O O . ILE B 1 360 ? 3.414 -3.502 8.305 1 84.44 360 ILE B O 1
ATOM 6014 N N . PRO B 1 361 ? 3.326 -5.633 7.461 1 86.88 361 PRO B N 1
ATOM 6015 C CA . PRO B 1 361 ? 3.17 -6.145 8.828 1 86.88 361 PRO B CA 1
ATOM 6016 C C . PRO B 1 361 ? 4.359 -5.809 9.719 1 86.88 361 PRO B C 1
ATOM 6018 O O . PRO B 1 361 ? 5.5 -5.766 9.25 1 86.88 361 PRO B O 1
ATOM 6021 N N . LEU B 1 362 ? 4.07 -5.613 10.961 1 88.75 362 LEU B N 1
ATOM 6022 C CA . LEU B 1 362 ? 5.105 -5.16 11.891 1 88.75 362 LEU B CA 1
ATOM 6023 C C . LEU B 1 362 ? 6.207 -6.203 12.023 1 88.75 362 LEU B C 1
ATOM 6025 O O . LEU B 1 362 ? 7.367 -5.859 12.266 1 88.75 362 LEU B O 1
ATOM 6029 N N . GLU B 1 363 ? 5.879 -7.453 11.773 1 91.06 363 GLU B N 1
ATOM 6030 C CA . GLU B 1 363 ? 6.852 -8.539 11.852 1 91.06 363 GLU B CA 1
ATOM 6031 C C . GLU B 1 363 ? 7.793 -8.516 10.648 1 91.06 363 GLU B C 1
ATOM 6033 O O . GLU B 1 363 ? 8.812 -9.219 10.633 1 91.06 363 GLU B O 1
ATOM 6038 N N . ALA B 1 364 ? 7.484 -7.703 9.68 1 89.69 364 ALA B N 1
ATOM 6039 C CA . ALA B 1 364 ? 8.336 -7.559 8.508 1 89.69 364 ALA B CA 1
ATOM 6040 C C . ALA B 1 364 ? 9.008 -6.184 8.484 1 89.69 364 ALA B C 1
ATOM 6042 O O . ALA B 1 364 ? 9.438 -5.715 7.426 1 89.69 364 ALA B O 1
ATOM 6043 N N . ALA B 1 365 ? 9.031 -5.535 9.648 1 88.75 365 ALA B N 1
ATOM 6044 C CA . ALA B 1 365 ? 9.688 -4.242 9.844 1 88.75 365 ALA B CA 1
ATOM 6045 C C . ALA B 1 365 ? 10.672 -4.293 11.008 1 88.75 365 ALA B C 1
ATOM 6047 O O . ALA B 1 365 ? 10.609 -5.199 11.836 1 88.75 365 ALA B O 1
ATOM 6048 N N . PRO B 1 366 ? 11.695 -3.328 11.016 1 89.5 366 PRO B N 1
ATOM 6049 C CA . PRO B 1 366 ? 12.625 -3.293 12.141 1 89.5 366 PRO B CA 1
ATOM 6050 C C . PRO B 1 366 ? 11.922 -3.195 13.492 1 89.5 366 PRO B C 1
ATOM 6052 O O . PRO B 1 366 ? 10.781 -2.734 13.562 1 89.5 366 PRO B O 1
ATOM 6055 N N . ARG B 1 367 ? 12.57 -3.551 14.555 1 89.88 367 ARG B N 1
ATOM 6056 C CA . ARG B 1 367 ? 12.016 -3.678 15.898 1 89.88 367 ARG B CA 1
ATOM 6057 C C . ARG B 1 367 ? 11.477 -2.342 16.406 1 89.88 367 ARG B C 1
ATOM 6059 O O . ARG B 1 367 ? 10.531 -2.303 17.188 1 89.88 367 ARG B O 1
ATOM 6066 N N . LEU B 1 368 ? 12.023 -1.3 15.922 1 91.5 368 LEU B N 1
ATOM 6067 C CA . LEU B 1 368 ? 11.562 0.03 16.312 1 91.5 368 LEU B CA 1
ATOM 6068 C C . LEU B 1 368 ? 10.078 0.198 16.016 1 91.5 368 LEU B C 1
ATOM 6070 O O . LEU B 1 368 ? 9.344 0.772 16.828 1 91.5 368 LEU B O 1
ATOM 6074 N N . TYR B 1 369 ? 9.633 -0.341 14.938 1 90.81 369 TYR B N 1
ATOM 6075 C CA . TYR B 1 369 ? 8.25 -0.158 14.516 1 90.81 369 TYR B CA 1
ATOM 6076 C C . TYR B 1 369 ? 7.309 -1.017 15.352 1 90.81 369 TYR B C 1
ATOM 6078 O O . TYR B 1 369 ? 6.18 -0.612 15.641 1 90.81 369 TYR B O 1
ATOM 6086 N N . THR B 1 370 ? 7.762 -2.221 15.727 1 88.94 370 THR B N 1
ATOM 6087 C CA . THR B 1 370 ? 6.973 -3.037 16.641 1 88.94 370 THR B CA 1
ATOM 6088 C C . THR B 1 370 ? 6.82 -2.342 18 1 88.94 370 THR B C 1
ATOM 6090 O O . THR B 1 370 ? 5.75 -2.383 18.609 1 88.94 370 THR B O 1
ATOM 6093 N N . TRP B 1 371 ? 7.836 -1.703 18.391 1 91.38 371 TRP B N 1
ATOM 6094 C CA . TRP B 1 371 ? 7.793 -0.962 19.656 1 91.38 371 TRP B CA 1
ATOM 6095 C C . TRP B 1 371 ? 6.844 0.228 19.547 1 91.38 371 TRP B C 1
ATOM 6097 O O . TRP B 1 371 ? 6.039 0.464 20.453 1 91.38 371 TRP B O 1
ATOM 6107 N N . LEU B 1 372 ? 6.938 0.915 18.469 1 89.94 372 LEU B N 1
ATOM 6108 C CA . LEU B 1 372 ? 6.043 2.049 18.25 1 89.94 372 LEU B CA 1
ATOM 6109 C C . LEU B 1 372 ? 4.59 1.591 18.203 1 89.94 372 LEU B C 1
ATOM 6111 O O . LEU B 1 372 ? 3.695 2.283 18.688 1 89.94 372 LEU B O 1
ATOM 6115 N N . GLY B 1 373 ? 4.426 0.448 17.609 1 89.69 373 GLY B N 1
ATOM 6116 C CA . GLY B 1 373 ? 3.088 -0.099 17.469 1 89.69 373 GLY B CA 1
ATOM 6117 C C . GLY B 1 373 ? 2.424 -0.431 18.781 1 89.69 373 GLY B C 1
ATOM 6118 O O . GLY B 1 373 ? 1.2 -0.556 18.859 1 89.69 373 GLY B O 1
ATOM 6119 N N . GLU B 1 374 ? 3.227 -0.519 19.812 1 89.75 374 GLU B N 1
ATOM 6120 C CA . GLU B 1 374 ? 2.686 -0.873 21.109 1 89.75 374 GLU B CA 1
ATOM 6121 C C . GLU B 1 374 ? 1.843 0.263 21.688 1 89.75 374 GLU B C 1
ATOM 6123 O O . GLU B 1 374 ? 0.906 0.023 22.453 1 89.75 374 GLU B O 1
ATOM 6128 N N . PHE B 1 375 ? 2.137 1.522 21.188 1 90.81 375 PHE B N 1
ATOM 6129 C CA . PHE B 1 375 ? 1.401 2.6 21.844 1 90.81 375 PHE B CA 1
ATOM 6130 C C . PHE B 1 375 ? 0.875 3.596 20.812 1 90.81 375 PHE B C 1
ATOM 6132 O O . PHE B 1 375 ? 0.022 4.426 21.125 1 90.81 375 PHE B O 1
ATOM 6139 N N . GLU B 1 376 ? 1.335 3.512 19.625 1 92.69 376 GLU B N 1
ATOM 6140 C CA . GLU B 1 376 ? 0.904 4.473 18.609 1 92.69 376 GLU B CA 1
ATOM 6141 C C . GLU B 1 376 ? -0.578 4.305 18.281 1 92.69 376 GLU B C 1
ATOM 6143 O O . GLU B 1 376 ? -1.031 3.197 17.984 1 92.69 376 GLU B O 1
ATOM 6148 N N . PRO B 1 377 ? -1.356 5.406 18.266 1 94 377 PRO B N 1
ATOM 6149 C CA . PRO B 1 377 ? -2.807 5.336 18.078 1 94 377 PRO B CA 1
ATOM 6150 C C . PRO B 1 377 ? -3.191 4.738 16.719 1 94 377 PRO B C 1
ATOM 6152 O O . PRO B 1 377 ? -4.176 4 16.625 1 94 377 PRO B O 1
ATOM 6155 N N . MET B 1 378 ? -2.475 4.98 15.719 1 93.81 378 MET B N 1
ATOM 6156 C CA . MET B 1 378 ? -2.844 4.52 14.383 1 93.81 378 MET B CA 1
ATOM 6157 C C . MET B 1 378 ? -2.857 2.996 14.32 1 93.81 378 MET B C 1
ATOM 6159 O O . MET B 1 378 ? -3.77 2.404 13.734 1 93.81 378 MET B O 1
ATOM 6163 N N . HIS B 1 379 ? -1.835 2.41 14.898 1 94.69 379 HIS B N 1
ATOM 6164 C CA . HIS B 1 379 ? -1.782 0.953 14.906 1 94.69 379 HIS B CA 1
ATOM 6165 C C . HIS B 1 379 ? -2.975 0.36 15.648 1 94.69 379 HIS B C 1
ATOM 6167 O O . HIS B 1 379 ? -3.586 -0.604 15.18 1 94.69 379 HIS B O 1
ATOM 6173 N N . GLN B 1 380 ? -3.27 0.898 16.781 1 96 380 GLN B N 1
ATOM 6174 C CA . GLN B 1 380 ? -4.367 0.4 17.609 1 96 380 GLN B CA 1
ATOM 6175 C C . GLN B 1 380 ? -5.707 0.562 16.891 1 96 380 GLN B C 1
ATOM 6177 O O . GLN B 1 380 ? -6.551 -0.338 16.922 1 96 380 GLN B O 1
ATOM 6182 N N . ILE B 1 381 ? -5.902 1.682 16.266 1 97.19 381 ILE B N 1
ATOM 6183 C CA . ILE B 1 381 ? -7.137 1.944 15.523 1 97.19 381 ILE B CA 1
ATOM 6184 C C . ILE B 1 381 ? -7.238 1.001 14.328 1 97.19 381 ILE B C 1
ATOM 6186 O O . ILE B 1 381 ? -8.312 0.474 14.039 1 97.19 381 ILE B O 1
ATOM 6190 N N . TYR B 1 382 ? -6.109 0.706 13.695 1 96.31 382 TYR B N 1
ATOM 6191 C CA . TYR B 1 382 ? -6.086 -0.219 12.57 1 96.31 382 TYR B CA 1
ATOM 6192 C C . TYR B 1 382 ? -6.516 -1.617 13 1 96.31 382 TYR B C 1
ATOM 6194 O O . TYR B 1 382 ? -7.355 -2.244 12.359 1 96.31 382 TYR B O 1
ATOM 6202 N N . ILE B 1 383 ? -5.953 -2.096 14.125 1 95 383 ILE B N 1
ATOM 6203 C CA . ILE B 1 383 ? -6.262 -3.436 14.609 1 95 383 ILE B CA 1
ATOM 6204 C C . ILE B 1 383 ? -7.75 -3.533 14.945 1 95 383 ILE B C 1
ATOM 6206 O O . ILE B 1 383 ? -8.391 -4.551 14.672 1 95 383 ILE B O 1
ATOM 6210 N N . GLY B 1 384 ? -8.305 -2.492 15.492 1 97 384 GLY B N 1
ATOM 6211 C CA . GLY B 1 384 ? -9.719 -2.477 15.805 1 97 384 GLY B CA 1
ATOM 6212 C C . GLY B 1 384 ? -10.602 -2.49 14.57 1 97 384 GLY B C 1
ATOM 6213 O O . GLY B 1 384 ? -11.547 -3.275 14.484 1 97 384 GLY B O 1
ATOM 6214 N N . VAL B 1 385 ? -10.297 -1.66 13.602 1 97.19 385 VAL B N 1
ATOM 6215 C CA . VAL B 1 385 ? -11.07 -1.562 12.375 1 97.19 385 VAL B CA 1
ATOM 6216 C C . VAL B 1 385 ? -10.977 -2.873 11.594 1 97.19 385 VAL B C 1
ATOM 6218 O O . VAL B 1 385 ? -11.977 -3.367 11.07 1 97.19 385 VAL B O 1
ATOM 6221 N N . ARG B 1 386 ? -9.766 -3.398 11.547 1 94.88 386 ARG B N 1
ATOM 6222 C CA . ARG B 1 386 ? -9.555 -4.668 10.852 1 94.88 386 ARG B CA 1
ATOM 6223 C C . ARG B 1 386 ? -10.391 -5.777 11.477 1 94.88 386 ARG B C 1
ATOM 6225 O O . ARG B 1 386 ? -11.008 -6.578 10.766 1 94.88 386 ARG B O 1
ATOM 6232 N N . ALA B 1 387 ? -10.391 -5.82 12.789 1 96.06 387 ALA B N 1
ATOM 6233 C CA . ALA B 1 387 ? -11.18 -6.824 13.5 1 96.06 387 ALA B CA 1
ATOM 6234 C C . ALA B 1 387 ? -12.664 -6.707 13.148 1 96.06 387 ALA B C 1
ATOM 6236 O O . ALA B 1 387 ? -13.344 -7.715 12.977 1 96.06 387 ALA B O 1
ATOM 6237 N N . ILE B 1 388 ? -13.148 -5.539 13.008 1 96.94 388 ILE B N 1
ATOM 6238 C CA . ILE B 1 388 ? -14.562 -5.305 12.75 1 96.94 388 ILE B CA 1
ATOM 6239 C C . ILE B 1 388 ? -14.875 -5.621 11.289 1 96.94 388 ILE B C 1
ATOM 6241 O O . ILE B 1 388 ? -15.867 -6.289 10.992 1 96.94 388 ILE B O 1
ATOM 6245 N N . LEU B 1 389 ? -14.031 -5.23 10.383 1 95.44 389 LEU B N 1
ATOM 6246 C CA . LEU B 1 389 ? -14.305 -5.352 8.953 1 95.44 389 LEU B CA 1
ATOM 6247 C C . LEU B 1 389 ? -14.039 -6.773 8.469 1 95.44 389 LEU B C 1
ATOM 6249 O O . LEU B 1 389 ? -14.781 -7.297 7.629 1 95.44 389 LEU B O 1
ATOM 6253 N N . PHE B 1 390 ? -12.977 -7.387 9.055 1 93.19 390 PHE B N 1
ATOM 6254 C CA . PHE B 1 390 ? -12.5 -8.586 8.383 1 93.19 390 PHE B CA 1
ATOM 6255 C C . PHE B 1 390 ? -12.633 -9.805 9.297 1 93.19 390 PHE B C 1
ATOM 6257 O O . PHE B 1 390 ? -12.57 -10.945 8.828 1 93.19 390 PHE B O 1
ATOM 6264 N N . PHE B 1 391 ? -12.781 -9.578 10.547 1 93.19 391 PHE B N 1
ATOM 6265 C CA . PHE B 1 391 ? -12.781 -10.727 11.438 1 93.19 391 PHE B CA 1
ATOM 6266 C C . PHE B 1 391 ? -14.055 -10.766 12.273 1 93.19 391 PHE B C 1
ATOM 6268 O O . PHE B 1 391 ? -14.039 -11.234 13.414 1 93.19 391 PHE B O 1
ATOM 6275 N N . GLY B 1 392 ? -15.133 -10.156 11.781 1 91.31 392 GLY B N 1
ATOM 6276 C CA . GLY B 1 392 ? -16.453 -10.281 12.383 1 91.31 392 GLY B CA 1
ATOM 6277 C C . GLY B 1 392 ? -16.562 -9.586 13.727 1 91.31 392 GLY B C 1
ATOM 6278 O O . GLY B 1 392 ? -17.312 -10.031 14.602 1 91.31 392 GLY B O 1
ATOM 6279 N N . ALA B 1 393 ? -15.727 -8.609 13.93 1 93.12 393 ALA B N 1
ATOM 6280 C CA . ALA B 1 393 ? -15.727 -7.824 15.164 1 93.12 393 ALA B CA 1
ATOM 6281 C C . ALA B 1 393 ? -15.453 -8.703 16.375 1 93.12 393 ALA B C 1
ATOM 6283 O O . ALA B 1 393 ? -16 -8.469 17.453 1 93.12 393 ALA B O 1
ATOM 6284 N N . LYS B 1 394 ? -14.734 -9.719 16.156 1 91.19 394 LYS B N 1
ATOM 6285 C CA . LYS B 1 394 ? -14.359 -10.586 17.266 1 91.19 394 LYS B CA 1
ATOM 6286 C C . LYS B 1 394 ? -13.398 -9.875 18.219 1 91.19 394 LYS B C 1
ATOM 6288 O O . LYS B 1 394 ? -12.438 -9.242 17.781 1 91.19 394 LYS B O 1
ATOM 6293 N N . GLY B 1 395 ? -13.625 -10.039 19.469 1 92 395 GLY B N 1
ATOM 6294 C CA . GLY B 1 395 ? -12.797 -9.398 20.469 1 92 395 GLY B CA 1
ATOM 6295 C C . GLY B 1 395 ? -11.352 -9.859 20.438 1 92 395 GLY B C 1
ATOM 6296 O O . GLY B 1 395 ? -10.43 -9.047 20.547 1 92 395 GLY B O 1
ATOM 6297 N N . ASP B 1 396 ? -11.18 -11.109 20.203 1 89.94 396 ASP B N 1
ATOM 6298 C CA . ASP B 1 396 ? -9.852 -11.711 20.281 1 89.94 396 ASP B CA 1
ATOM 6299 C C . ASP B 1 396 ? -9.039 -11.43 19.031 1 89.94 396 ASP B C 1
ATOM 6301 O O . ASP B 1 396 ? -7.836 -11.68 18.984 1 89.94 396 ASP B O 1
ATOM 6305 N N . ALA B 1 397 ? -9.734 -10.859 18.047 1 90.12 397 ALA B N 1
ATOM 6306 C CA . ALA B 1 397 ? -9.023 -10.516 16.812 1 90.12 397 ALA B CA 1
ATOM 6307 C C . ALA B 1 397 ? -8.414 -9.125 16.906 1 90.12 397 ALA B C 1
ATOM 6309 O O . ALA B 1 397 ? -8.031 -8.539 15.883 1 90.12 397 ALA B O 1
ATOM 6310 N N . GLY B 1 398 ? -8.336 -8.57 18.141 1 92.31 398 GLY B N 1
ATOM 6311 C CA . GLY B 1 398 ? -7.672 -7.293 18.328 1 92.31 398 GLY B CA 1
ATOM 6312 C C . GLY B 1 398 ? -8.617 -6.184 18.75 1 92.31 398 GLY B C 1
ATOM 6313 O O . GLY B 1 398 ? -8.18 -5.109 19.172 1 92.31 398 GLY B O 1
ATOM 6314 N N . LEU B 1 399 ? -9.961 -6.41 18.688 1 94.94 399 LEU B N 1
ATOM 6315 C CA . LEU B 1 399 ? -10.938 -5.355 18.953 1 94.94 399 LEU B CA 1
ATOM 6316 C C . LEU B 1 399 ? -10.891 -4.93 20.422 1 94.94 399 LEU B C 1
ATOM 6318 O O . LEU B 1 399 ? -10.867 -3.736 20.719 1 94.94 399 LEU B O 1
ATOM 6322 N N . ILE B 1 400 ? -10.859 -5.895 21.328 1 96 400 ILE B N 1
ATOM 6323 C CA . ILE B 1 400 ? -10.836 -5.574 22.75 1 96 400 ILE B CA 1
ATOM 6324 C C . ILE B 1 400 ? -9.578 -4.777 23.078 1 96 400 ILE B C 1
ATOM 6326 O O . ILE B 1 400 ? -9.641 -3.771 23.781 1 96 400 ILE B O 1
ATOM 6330 N N . HIS B 1 401 ? -8.508 -5.254 22.547 1 95.19 401 HIS B N 1
ATOM 6331 C CA . HIS B 1 401 ? -7.246 -4.551 22.766 1 95.19 401 HIS B CA 1
ATOM 6332 C C . HIS B 1 401 ? -7.309 -3.127 22.219 1 95.19 401 HIS B C 1
ATOM 6334 O O . HIS B 1 401 ? -6.875 -2.182 22.891 1 95.19 401 HIS B O 1
ATOM 6340 N N . ALA B 1 402 ? -7.82 -2.967 21 1 97 402 ALA B N 1
ATOM 6341 C CA . ALA B 1 402 ? -7.934 -1.658 20.359 1 97 402 ALA B CA 1
ATOM 6342 C C . ALA B 1 402 ? -8.812 -0.72 21.188 1 97 402 ALA B C 1
ATOM 6344 O O . ALA B 1 402 ? -8.484 0.457 21.359 1 97 402 ALA B O 1
ATOM 6345 N N . VAL B 1 403 ? -9.914 -1.211 21.75 1 97.69 403 VAL B N 1
ATOM 6346 C CA . VAL B 1 403 ? -10.836 -0.407 22.531 1 97.69 403 VAL B CA 1
ATOM 6347 C C . VAL B 1 403 ? -10.148 0.073 23.812 1 97.69 403 VAL B C 1
ATOM 6349 O O . VAL B 1 403 ? -10.234 1.252 24.156 1 97.69 403 VAL B O 1
ATOM 6352 N N . TRP B 1 404 ? -9.391 -0.789 24.438 1 97.38 404 TRP B N 1
ATOM 6353 C CA . TRP B 1 404 ? -8.719 -0.43 25.672 1 97.38 404 TRP B CA 1
ATOM 6354 C C . TRP B 1 404 ? -7.598 0.575 25.422 1 97.38 404 TRP B C 1
ATOM 6356 O O . TRP B 1 404 ? -7.406 1.51 26.203 1 97.38 404 TRP B O 1
ATOM 6366 N N . MET B 1 405 ? -6.863 0.363 24.422 1 97.06 405 MET B N 1
ATOM 6367 C CA . MET B 1 405 ? -5.781 1.293 24.109 1 97.06 405 MET B CA 1
ATOM 6368 C C . MET B 1 405 ? -6.336 2.658 23.719 1 97.06 405 MET B C 1
ATOM 6370 O O . MET B 1 405 ? -5.77 3.691 24.078 1 97.06 405 MET B O 1
ATOM 6374 N N . THR B 1 406 ? -7.449 2.643 22.938 1 97.56 406 THR B N 1
ATOM 6375 C CA . THR B 1 406 ? -8.094 3.898 22.578 1 97.56 406 THR B CA 1
ATOM 6376 C C . THR B 1 406 ? -8.633 4.609 23.812 1 97.56 406 THR B C 1
ATOM 6378 O O . THR B 1 406 ? -8.484 5.828 23.953 1 97.56 406 THR B O 1
ATOM 6381 N N . ALA B 1 407 ? -9.219 3.861 24.719 1 98.12 407 ALA B N 1
ATOM 6382 C CA . ALA B 1 407 ? -9.703 4.422 25.984 1 98.12 407 ALA B CA 1
ATOM 6383 C C . ALA B 1 407 ? -8.555 5.016 26.797 1 98.12 407 ALA B C 1
ATOM 6385 O O . ALA B 1 407 ? -8.703 6.078 27.406 1 98.12 407 ALA B O 1
ATOM 6386 N N . GLY B 1 408 ? -7.438 4.25 26.859 1 97.62 408 GLY B N 1
ATOM 6387 C CA . GLY B 1 408 ? -6.262 4.766 27.531 1 97.62 408 GLY B CA 1
ATOM 6388 C C . GLY B 1 408 ? -5.766 6.078 26.953 1 97.62 408 GLY B C 1
ATOM 6389 O O . GLY B 1 408 ? -5.465 7.016 27.688 1 97.62 408 GLY B O 1
ATOM 6390 N N . GLY B 1 409 ? -5.68 6.145 25.609 1 96.38 409 GLY B N 1
ATOM 6391 C CA . GLY B 1 409 ? -5.289 7.387 24.953 1 96.38 409 GLY B CA 1
ATOM 6392 C C . GLY B 1 409 ? -6.238 8.539 25.25 1 96.38 409 GLY B C 1
ATOM 6393 O O . GLY B 1 409 ? -5.801 9.656 25.516 1 96.38 409 GLY B O 1
ATOM 6394 N N . LEU B 1 410 ? -7.543 8.25 25.219 1 97.75 410 LEU B N 1
ATOM 6395 C CA . LEU B 1 410 ? -8.555 9.258 25.531 1 97.75 410 LEU B CA 1
ATOM 6396 C C . LEU B 1 410 ? -8.383 9.773 26.953 1 97.75 410 LEU B C 1
ATOM 6398 O O . LEU B 1 410 ? -8.438 10.977 27.203 1 97.75 410 LEU B O 1
ATOM 6402 N N . LEU B 1 411 ? -8.211 8.867 27.891 1 97.88 411 LEU B N 1
ATOM 6403 C CA . LEU B 1 411 ? -8.07 9.242 29.297 1 97.88 411 LEU B CA 1
ATOM 6404 C C . LEU B 1 411 ? -6.844 10.133 29.5 1 97.88 411 LEU B C 1
ATOM 6406 O O . LEU B 1 411 ? -6.891 11.094 30.266 1 97.88 411 LEU B O 1
ATOM 6410 N N . ILE B 1 412 ? -5.746 9.797 28.828 1 96.88 412 ILE B N 1
ATOM 6411 C CA . ILE B 1 412 ? -4.535 10.602 28.922 1 96.88 412 ILE B CA 1
ATOM 6412 C C . ILE B 1 412 ? -4.82 12.008 28.391 1 96.88 412 ILE B C 1
ATOM 6414 O O . ILE B 1 412 ? -4.434 13 29 1 96.88 412 ILE B O 1
ATOM 6418 N N . GLY B 1 413 ? -5.516 12.078 27.234 1 96.62 413 GLY B N 1
ATOM 6419 C CA . GLY B 1 413 ? -5.871 13.367 26.672 1 96.62 413 GLY B CA 1
ATOM 6420 C C . GLY B 1 413 ? -6.773 14.188 27.578 1 96.62 413 GLY B C 1
ATOM 6421 O O . GLY B 1 413 ? -6.555 15.391 27.75 1 96.62 413 GLY B O 1
ATOM 6422 N N . LEU B 1 414 ? -7.762 13.539 28.188 1 97.38 414 LEU B N 1
ATOM 6423 C CA . LEU B 1 414 ? -8.703 14.219 29.078 1 97.38 414 LEU B CA 1
ATOM 6424 C C . LEU B 1 414 ? -8 14.727 30.328 1 97.38 414 LEU B C 1
ATOM 6426 O O . LEU B 1 414 ? -8.18 15.883 30.719 1 97.38 414 LEU B O 1
ATOM 6430 N N . ILE B 1 415 ? -7.199 13.906 30.938 1 97.69 415 ILE B N 1
ATOM 6431 C CA . ILE B 1 415 ? -6.516 14.273 32.188 1 97.69 415 ILE B CA 1
ATOM 6432 C C . ILE B 1 415 ? -5.488 15.367 31.891 1 97.69 415 ILE B C 1
ATOM 6434 O O . ILE B 1 415 ? -5.43 16.375 32.594 1 97.69 415 ILE B O 1
ATOM 6438 N N . PHE B 1 416 ? -4.707 15.148 30.844 1 96.56 416 PHE B N 1
ATOM 6439 C CA . PHE B 1 416 ? -3.689 16.125 30.469 1 96.56 416 PHE B CA 1
ATOM 6440 C C . PHE B 1 416 ? -4.316 17.484 30.188 1 96.56 416 PHE B C 1
ATOM 6442 O O . PHE B 1 416 ? -3.863 18.5 30.719 1 96.56 416 PHE B O 1
ATOM 6449 N N . GLY B 1 417 ? -5.352 17.516 29.391 1 95.25 417 GLY B N 1
ATOM 6450 C CA . GLY B 1 417 ? -6.031 18.75 29.078 1 95.25 417 GLY B CA 1
ATOM 6451 C C . GLY B 1 417 ? -6.637 19.438 30.297 1 95.25 417 GLY B C 1
ATOM 6452 O O . GLY B 1 417 ? -6.477 20.641 30.484 1 95.25 417 GLY B O 1
ATOM 6453 N N . ALA B 1 418 ? -7.277 18.688 31.141 1 95 418 ALA B N 1
ATOM 6454 C CA . ALA B 1 418 ? -7.926 19.234 32.344 1 95 418 ALA B CA 1
ATOM 6455 C C . ALA B 1 418 ? -6.898 19.781 33.312 1 95 418 ALA B C 1
ATOM 6457 O O . ALA B 1 418 ? -7.062 20.891 33.844 1 95 418 ALA B O 1
ATOM 6458 N N . VAL B 1 419 ? -5.844 19.078 33.531 1 95.06 419 VAL B N 1
ATOM 6459 C CA . VAL B 1 419 ? -4.84 19.469 34.5 1 95.06 419 VAL B CA 1
ATOM 6460 C C . VAL B 1 419 ? -4.113 20.719 34.031 1 95.06 419 VAL B C 1
ATOM 6462 O O . VAL B 1 419 ? -3.939 21.672 34.812 1 95.06 419 VAL B O 1
ATOM 6465 N N . VAL B 1 420 ? -3.756 20.781 32.812 1 92.19 420 VAL B N 1
ATOM 6466 C CA . VAL B 1 420 ? -2.963 21.891 32.281 1 92.19 420 VAL B CA 1
ATOM 6467 C C . VAL B 1 420 ? -3.814 23.156 32.25 1 92.19 420 VAL B C 1
ATOM 6469 O O . VAL B 1 420 ? -3.359 24.234 32.625 1 92.19 420 VAL B O 1
ATOM 6472 N N . THR B 1 421 ? -5.012 23.094 31.766 1 89.5 421 THR B N 1
ATOM 6473 C CA . THR B 1 421 ? -5.848 24.281 31.641 1 89.5 421 THR B CA 1
ATOM 6474 C C . THR B 1 421 ? -6.273 24.781 33.031 1 89.5 421 THR B C 1
ATOM 6476 O O . THR B 1 421 ? -6.367 26 33.25 1 89.5 421 THR B O 1
ATOM 6479 N N . ARG B 1 422 ? -6.5 23.938 33.938 1 89.44 422 ARG B N 1
ATOM 6480 C CA . ARG B 1 422 ? -6.816 24.359 35.312 1 89.44 422 ARG B CA 1
ATOM 6481 C C . ARG B 1 422 ? -5.605 25.016 35.969 1 89.44 422 ARG B C 1
ATOM 6483 O O . ARG B 1 422 ? -5.75 25.953 36.75 1 89.44 422 ARG B O 1
ATOM 6490 N N . PHE B 1 423 ? -4.516 24.391 35.688 1 89.25 423 PHE B N 1
ATOM 6491 C CA . PHE B 1 423 ? -3.283 24.984 36.188 1 89.25 423 PHE B CA 1
ATOM 6492 C C . PHE B 1 423 ? -3.096 26.391 35.656 1 89.25 423 PHE B C 1
ATOM 6494 O O . PHE B 1 423 ? -2.721 27.312 36.375 1 89.25 423 PHE B O 1
ATOM 6501 N N . TYR B 1 424 ? -3.336 26.578 34.312 1 84.56 424 TYR B N 1
ATOM 6502 C CA . TYR B 1 424 ? -3.227 27.891 33.688 1 84.56 424 TYR B CA 1
ATOM 6503 C C . TYR B 1 424 ? -4.234 28.859 34.312 1 84.56 424 TYR B C 1
ATOM 6505 O O . TYR B 1 424 ? -3.914 30.031 34.531 1 84.56 424 TYR B O 1
ATOM 6513 N N . ASP B 1 425 ? -5.426 28.484 34.531 1 82.06 425 ASP B N 1
ATOM 6514 C CA . ASP B 1 425 ? -6.469 29.312 35.125 1 82.06 425 ASP B CA 1
ATOM 6515 C C . ASP B 1 425 ? -6.098 29.734 36.531 1 82.06 425 ASP B C 1
ATOM 6517 O O . ASP B 1 425 ? -6.32 30.891 36.938 1 82.06 425 ASP B O 1
ATOM 6521 N N . ARG B 1 426 ? -5.605 28.906 37.25 1 81.75 426 ARG B N 1
ATOM 6522 C CA . ARG B 1 426 ? -5.234 29.203 38.625 1 81.75 426 ARG B CA 1
ATOM 6523 C C . ARG B 1 426 ? -4.082 30.188 38.688 1 81.75 426 ARG B C 1
ATOM 6525 O O . ARG B 1 426 ? -4.012 31.016 39.594 1 81.75 426 ARG B O 1
ATOM 6532 N N . LYS B 1 427 ? -3.217 30.109 37.781 1 77.56 427 LYS B N 1
ATOM 6533 C CA . LYS B 1 427 ? -2.072 31.016 37.75 1 77.56 427 LYS B CA 1
ATOM 6534 C C . LYS B 1 427 ? -2.441 32.344 37.125 1 77.56 427 LYS B C 1
ATOM 6536 O O . LYS B 1 427 ? -1.601 33.25 37.031 1 77.56 427 LYS B O 1
ATOM 6541 N N . GLY B 1 428 ? -3.693 32.656 36.844 1 61.56 428 GLY B N 1
ATOM 6542 C CA . GLY B 1 428 ? -4.195 33.938 36.344 1 61.56 428 GLY B CA 1
ATOM 6543 C C . GLY B 1 428 ? -3.836 34.188 34.875 1 61.56 428 GLY B C 1
ATOM 6544 O O . GLY B 1 428 ? -3.826 35.344 34.438 1 61.56 428 GLY B O 1
ATOM 6545 N N . LEU B 1 429 ? -3.303 33.281 34.344 1 55.62 429 LEU B N 1
ATOM 6546 C CA . LEU B 1 429 ? -2.932 33.406 32.938 1 55.62 429 LEU B CA 1
ATOM 6547 C C . LEU B 1 429 ? -4.164 33.375 32.031 1 55.62 429 LEU B C 1
ATOM 6549 O O . LEU B 1 429 ? -4.355 32.375 31.312 1 55.62 429 LEU B O 1
ATOM 6553 N N . HIS B 1 430 ? -5.121 34.344 32.438 1 50.28 430 HIS B N 1
ATOM 6554 C CA . HIS B 1 430 ? -6.375 34.375 31.703 1 50.28 430 HIS B CA 1
ATOM 6555 C C . HIS B 1 430 ? -6.164 34.938 30.297 1 50.28 430 HIS B C 1
ATOM 6557 O O . HIS B 1 430 ? -5.25 35.75 30.078 1 50.28 430 HIS B O 1
ATOM 6563 N N . ARG B 1 431 ? -6.562 34.344 29.312 1 50.38 431 ARG B N 1
ATOM 6564 C CA . ARG B 1 431 ? -6.445 34.812 27.938 1 50.38 431 ARG B CA 1
ATOM 6565 C C . ARG B 1 431 ? -6.973 36.25 27.797 1 50.38 431 ARG B C 1
ATOM 6567 O O . ARG B 1 431 ? -8.148 36.438 27.516 1 50.38 431 ARG B O 1
ATOM 6574 N N . ARG B 1 432 ? -6.617 37.344 28.703 1 42.59 432 ARG B N 1
ATOM 6575 C CA . ARG B 1 432 ? -7.102 38.719 28.672 1 42.59 432 ARG B CA 1
ATOM 6576 C C . ARG B 1 432 ? -6.238 39.562 27.766 1 42.59 432 ARG B C 1
ATOM 6578 O O . ARG B 1 432 ? -5.027 39.375 27.672 1 42.59 432 ARG B O 1
ATOM 6585 N N . HIS B 1 433 ? -6.801 39.969 26.641 1 40.34 433 HIS B N 1
ATOM 6586 C CA . HIS B 1 433 ? -6.117 41.062 25.969 1 40.34 433 HIS B CA 1
ATOM 6587 C C . HIS B 1 433 ? -5.738 42.156 26.969 1 40.34 433 HIS B C 1
ATOM 6589 O O . HIS B 1 433 ? -6.578 42.625 27.734 1 40.34 433 HIS B O 1
ATOM 6595 N N . LYS B 1 434 ? -4.578 42.219 27.406 1 37.94 434 LYS B N 1
ATOM 6596 C CA . LYS B 1 434 ? -4.203 43.375 28.234 1 37.94 434 LYS B CA 1
ATOM 6597 C C . LYS B 1 434 ? -4.711 44.656 27.625 1 37.94 434 LYS B C 1
ATOM 6599 O O . LYS B 1 434 ? -4.352 45.031 26.5 1 37.94 434 LYS B O 1
ATOM 6604 N N . ALA B 1 435 ? -5.848 45.156 27.922 1 36 435 ALA B N 1
ATOM 6605 C CA . ALA B 1 435 ? -6.129 46.562 27.656 1 36 435 ALA B CA 1
ATOM 6606 C C . ALA B 1 435 ? -4.941 47.438 28.031 1 36 435 ALA B C 1
ATOM 6608 O O . ALA B 1 435 ? -4.297 47.219 29.047 1 36 435 ALA B O 1
ATOM 6609 N N . PRO B 1 436 ? -4.266 48.125 27.031 1 34.97 436 PRO B N 1
ATOM 6610 C CA . PRO B 1 436 ? -3.301 49.125 27.5 1 34.97 436 PRO B CA 1
ATOM 6611 C C . PRO B 1 436 ? -3.797 49.875 28.734 1 34.97 436 PRO B C 1
ATOM 6613 O O . PRO B 1 436 ? -4.895 50.438 28.703 1 34.97 436 PRO B O 1
ATOM 6616 N N . ASN B 1 437 ? -3.77 49.312 29.859 1 32 437 ASN B N 1
ATOM 6617 C CA . ASN B 1 437 ? -4.086 50.188 31.016 1 32 437 ASN B CA 1
ATOM 6618 C C . ASN B 1 437 ? -3.609 51.594 30.797 1 32 437 ASN B C 1
ATOM 6620 O O . ASN B 1 437 ? -2.523 51.844 30.266 1 32 437 ASN B O 1
ATOM 6624 N N . ALA B 1 438 ? -4.488 52.594 30.891 1 35.88 438 ALA B N 1
ATOM 6625 C CA . ALA B 1 438 ? -4.281 54.031 31.094 1 35.88 438 ALA B CA 1
ATOM 6626 C C . ALA B 1 438 ? -3.053 54.281 31.969 1 35.88 438 ALA B C 1
ATOM 6628 O O . ALA B 1 438 ? -2.834 53.594 32.969 1 35.88 438 ALA B O 1
ATOM 6629 N N . LEU B 1 439 ? -2 54.906 31.453 1 31.97 439 LEU B N 1
ATOM 6630 C CA . LEU B 1 439 ? -1.017 55.625 32.281 1 31.97 439 LEU B CA 1
ATOM 6631 C C . LEU B 1 439 ? -1.648 56.125 33.562 1 31.97 439 LEU B C 1
ATOM 6633 O O . LEU B 1 439 ? -2.623 56.875 33.5 1 31.97 439 LEU B O 1
ATOM 6637 N N . GLU B 1 440 ? -1.743 55.375 34.531 1 32.44 440 GLU B N 1
ATOM 6638 C CA . GLU B 1 440 ? -1.904 56.062 35.844 1 32.44 440 GLU B CA 1
ATOM 6639 C C . GLU B 1 440 ? -1.189 57.406 35.844 1 32.44 440 GLU B C 1
ATOM 6641 O O . GLU B 1 440 ? 0.024 57.469 35.656 1 32.44 440 GLU B O 1
ATOM 6646 N N . THR B 1 441 ? -1.825 58.5 35.375 1 34.56 441 THR B N 1
ATOM 6647 C CA . THR B 1 441 ? -1.391 59.844 35.719 1 34.56 441 THR B CA 1
ATOM 6648 C C . THR B 1 441 ? -0.873 59.906 37.156 1 34.56 441 THR B C 1
ATOM 6650 O O . THR B 1 441 ? -1.631 59.656 38.125 1 34.56 441 THR B O 1
ATOM 6653 N N . VAL B 1 442 ? 0.291 59.406 37.406 1 34.41 442 VAL B N 1
ATOM 6654 C CA . VAL B 1 442 ? 1.004 59.781 38.625 1 34.41 442 VAL B CA 1
ATOM 6655 C C . VAL B 1 442 ? 0.81 61.281 38.875 1 34.41 442 VAL B C 1
ATOM 6657 O O . VAL B 1 442 ? 1.184 62.094 38.062 1 34.41 442 VAL B O 1
ATOM 6660 N N . ASP B 1 443 ? -0.291 61.688 39.5 1 34.03 443 ASP B N 1
ATOM 6661 C CA . ASP B 1 443 ? -0.366 63 40.188 1 34.03 443 ASP B CA 1
ATOM 6662 C C . ASP B 1 443 ? 0.937 63.312 40.906 1 34.03 443 ASP B C 1
ATOM 6664 O O . ASP B 1 443 ? 1.313 62.594 41.844 1 34.03 443 ASP B O 1
ATOM 6668 N N . VAL B 1 444 ? 1.927 63.719 40.188 1 36.16 444 VAL B N 1
ATOM 6669 C CA . VAL B 1 444 ? 3.129 64.375 40.719 1 36.16 444 VAL B CA 1
ATOM 6670 C C . VAL B 1 444 ? 2.746 65.375 41.75 1 36.16 444 VAL B C 1
ATOM 6672 O O . VAL B 1 444 ? 3.578 66.188 42.156 1 36.16 444 VAL B O 1
ATOM 6675 N N . ALA B 1 445 ? 1.426 65.562 42.031 1 33.47 445 ALA B N 1
ATOM 6676 C CA . ALA B 1 445 ? 1.311 66.625 43.031 1 33.47 445 ALA B CA 1
ATOM 6677 C C . ALA B 1 445 ? 1.956 66.25 44.344 1 33.47 445 ALA B C 1
ATOM 6679 O O . ALA B 1 445 ? 2.367 67.125 45.125 1 33.47 445 ALA B O 1
ATOM 6680 N N . GLY B 1 446 ? 1.727 65 44.781 1 27.17 446 GLY B N 1
ATOM 6681 C CA . GLY B 1 446 ? 2.029 65 46.188 1 27.17 446 GLY B CA 1
ATOM 6682 C C . GLY B 1 446 ? 3.518 64.938 46.5 1 27.17 446 GLY B C 1
ATOM 6683 O O . GLY B 1 446 ? 3.928 65 47.656 1 27.17 446 GLY B O 1
ATOM 6684 N N . ALA B 1 447 ? 4.402 64.75 45.531 1 25.91 447 ALA B N 1
ATOM 6685 C CA . ALA B 1 447 ? 5.652 65 46.25 1 25.91 447 ALA B CA 1
ATOM 6686 C C . ALA B 1 447 ? 5.977 66.5 46.188 1 25.91 447 ALA B C 1
ATOM 6688 O O . ALA B 1 447 ? 5.648 67.188 45.188 1 25.91 447 ALA B O 1
#

Foldseek 3Di:
DPPPDDPPCVVVVVVDPCNVVVVVVVVVVLVVLLCCLVCQFPVFLQVLFAQQEEEEAQQAQWDFQPPDVVTDTDTVSVVLVVLLVVPDDRRRYPYHYDHPVVNLVCLLLLVHQKYKHQHHCQNVLLNVLLVCLQPPDDHDFREIEIEGRLLNHQVSSVVSVVSVVVSVVVVQQVQLVVSVVVSVVVCCVPPVPDDGDPVSSVCSNRRYHYHYDYNVDDDPLCVSNLVLLVLLLVLLCCQLVVLVVLVLVLCVVQQLAQPCPDPDRDRDARDQDALLVSLVVSLVVQLVSLLVVLVVSLVVSVVSPQDFLDSVLSSVLSSLLSSLSNLLLSLQCSQPPPVSSVVSCCQRPSLQNSLQCHHPHPSSGHVVSVVSLVQRLSNLSSQQSSCRRPNVSDCSSRNVVSSVSSVVSSVCSVVSSNVRSVVCVVVVVRSDPPPPPPPPPPPPPPD/DPPPDDPPVVCVVVVDPCNVVVVVVVVVVLVVLLCCLVCQFPVFLQVLFAQQEEEEAQQAQFDFQPPDVVTDTDTVSVVLVVLLVVPDDRRRYPYHYDHPVVNLVCLLLLVHQKYKHQHHCQNVLLNVLLVCLQPPDDHDFREIEIEGRLLNHQVSSVVSVVSVVVSVVVVQQVQLVVSVVVSVVVCCVPPVPDDGDPVSSVCSRRRYHYHYDYNVDDDPLCVSNLVLLVLLLVLLCCQLVVLVVLVLVLCVVQQLAQPCPDPDRDRDARDQDALLVSLVVSLVVQLVSLLVVLVVSLVVSVVSPQDFLDSVLSSVLSSLLSSLSNLLLSLQCSQPPPVSSVVSCCQSPSLQNSLQCHHPHPSSGHVVSVVSLVQRLSNLSSQQSSCRRPNVSDCSSNNVVSSVSSVVSSVCSVVSSNVRSVVCVVVVVGSDPPDPPDPPPPPVPPD

Nearest PDB structures (foldseek):
  7r8b-assembly1_B  TM=2.738E-01  e=2.008E-02  Homo sapiens
  5do7-assembly1_B  TM=3.628E-01  e=1.134E-01  Homo sapiens
  4c0r-assembly1_A  TM=4.787E-01  e=1.011E+00  Streptococcus mutans
  2o1m-assembly2_B  TM=4.673E-01  e=2.514E+00  Bacillus subtilis
  7r8b-assembly1_B  TM=2.736E-01  e=2.445E-02  Homo sapiens

pLDDT: mean 83.75, std 17.22, range [25.45, 98.69]

InterPro domains:
  IPR022703 Domain of unknown function DUF3533 [PF12051] (25-396)
  IPR051328 Type VII Secretion & ABC Transporter Permease [PTHR43077] (12-422)

Radius of gyration: 34.55 Å; Cα contacts (8 Å, |Δi|>4): 1583; chains: 2; bounding box: 50×133×93 Å

Secondary structure (DSSP, 8-state):
------SSSSTTGGG-HHHHHHHHHHHHHHHHHHHHHHHHTTS-TTTT--SEEEEEEE----EEPTT-SSPPEE-HHHHHHHHHHHHS-TTTEEEEE--HHHHHHHHHTTS-SEEEEE-TTHHHHHHHHHHHTTS-S-----EEEEEE-GGG-HHHHHHHHHHHHHHHHHHHHHHHHHHHHHHHHHHHHH-TT----HHHHHHHHS--EEEEEESSPPPTTSTTTTHHHHHHHHHHHHHHHHHHHHHHHHHHHTTSS-EEETTEEE--------HHHHHHHHHHHHHHHHHHHHHHHHHHHHHTT---S-HHHHHHHHHHHHHHHHHHHHHHHHHHBHHHHHHHHIIIIITTTTTS-SSS-GGGS-HHHHHHHTT-HHHHHHHHHHHHHHSTT-GGGTHHHHHHHHHHHHHHHHHHHHHHHHHHHHTT---------------GGG-/------SSSSTTGGG-HHHHHHHHHHHHHHHHHHHHHHHHTTS-TTTT--SEEEEEEE----EEPTT-SSPPEE-HHHHHHHHHHHHS-TTTEEEEE--HHHHHHHHHTTS-SEEEEE-TTHHHHHHHHHHHTTS-S-----EEEEEE-GGG-HHHHHHHHHHHHHHHHHHHHHHHHHHHHHHHHHHHHH-TT----HHHHHHHHS--EEEEEESSPPPTTSTTTTHHHHHHHHHHHHHHHHHHHHHHHHHHHTTSS-EEETTEEE--------HHHHHHHHHHHHHHHHHHHHHHHHHHHHHTT---S-HHHHHHHHHHHHHHHHHHHHHHHHHHBHHHHHHHHIIIIITTTTTS-SSS-GGGS-HHHHHHHTT-HHHHHHHHHHHHHHSTT-GGGTHHHHHHHHHHHHHHHHHHHHHHHHHHHHTT---------------TT--